Protein AF-0000000070364493 (afdb_homodimer)

Radius of gyration: 29.9 Å; Cα contacts (8 Å, |Δi|>4): 1444; chains: 2; bounding box: 72×85×69 Å

Nearest PDB structures (foldseek):
  4e3w-assembly1_B  TM=8.428E-01  e=1.435E-16  Francisella tularensis subsp. holarctica LVS
  3it0-assembly1_A  TM=8.341E-01  e=1.157E-16  Francisella tularensis subsp. holarctica LVS
  3it3-assembly1_B  TM=8.035E-01  e=4.174E-17  Francisella tularensis subsp. holarctica LVS
  3it3-assembly1_A  TM=8.032E-01  e=6.077E-17  Francisella tularensis subsp. holarctica LVS
  7doq-assembly2_D  TM=7.415E-01  e=2.089E-16  Legionella pneumophila

Organism: Tetrahymena thermophila (strain SB210) (NCBI:txid312017)

Sequence (800 aa):
MEDSKINQDLELIQLIEVARHGSRSPYYDIWDYRYNWTLPLQALTPIGQRQHYIIGQEIYKRYQSTIFNNGKFDQKQISVLCTSTDRAQQSALCQLYGIYYQKGEKVHQNWQFNPQTDLPPLKLSEGKKLIDDLQDKNLPNSYVPINVREPDNPYLLESCSYSEGIQKLKQINYTTDVYKQFDEQMSEFKKEFVQKFNLQINPSEVGLKMIADHWDSVVCDIYEQIPLPETFDQLFIKKLQFVYDFTQLYIDYQSSSGQLLKMQTTTFFNDVIDIIRNHSEIKFRFYSGSDNNLNGLLIAAGHINYTTDFQEWLNPTKYASYNNVYFSSTIFFEVYQSKSTNKKYIKMLYNDQPVKIIGCSSLICDFEDEFVPSITKQAILPDEIFQKALQKGILDDNQNMEDSKINQDLELIQLIEVARHGSRSPYYDIWDYRYNWTLPLQALTPIGQRQHYIIGQEIYKRYQSTIFNNGKFDQKQISVLCTSTDRAQQSALCQLYGIYYQKGEKVHQNWQFNPQTDLPPLKLSEGKKLIDDLQDKNLPNSYVPINVREPDNPYLLESCSYSEGIQKLKQINYTTDVYKQFDEQMSEFKKEFVQKFNLQINPSEVGLKMIADHWDSVVCDIYEQIPLPETFDQLFIKKLQFVYDFTQLYIDYQSSSGQLLKMQTTTFFNDVIDIIRNHSEIKFRFYSGSDNNLNGLLIAAGHINYTTDFQEWLNPTKYASYNNVYFSSTIFFEVYQSKSTNKKYIKMLYNDQPVKIIGCSSLICDFEDEFVPSITKQAILPDEIFQKALQKGILDDNQN

Solvent-accessible surface area (backbone atoms only — not comparable to full-atom values): 41793 Å² total; per-residue (Å²): 112,73,76,56,62,56,50,77,46,41,39,68,61,31,39,35,37,40,29,24,24,31,40,35,41,29,83,52,93,76,72,62,85,76,62,76,72,70,60,61,71,47,32,50,32,35,53,6,37,42,18,25,21,49,50,16,40,47,51,34,70,74,32,22,80,63,56,40,53,67,26,48,69,49,78,67,26,50,44,38,34,22,29,92,47,66,29,15,42,47,21,45,45,28,17,38,37,32,39,17,30,88,41,16,44,55,85,53,88,80,70,68,96,41,73,84,48,46,40,36,62,47,75,54,92,55,47,67,60,50,52,60,51,51,76,76,69,85,49,54,64,10,49,51,76,71,76,66,39,63,57,91,55,64,48,47,62,37,61,41,64,78,28,57,3,47,45,52,48,31,54,52,40,69,68,34,68,65,45,49,51,44,55,58,69,38,49,67,55,32,45,52,48,29,59,75,66,65,49,96,60,60,44,88,73,61,48,69,65,58,48,29,53,49,32,48,31,49,55,27,30,55,52,66,68,44,86,71,62,85,83,63,43,70,68,58,52,37,46,36,47,30,48,28,41,46,53,51,52,46,34,63,36,54,43,95,81,39,51,46,40,13,66,53,33,22,52,39,52,50,50,52,50,47,48,64,68,67,63,44,68,47,17,33,39,37,37,22,31,42,51,68,56,50,51,50,50,34,38,49,31,56,73,44,66,74,68,88,34,45,60,46,70,70,57,55,85,73,46,69,70,82,65,78,66,47,57,32,26,38,37,37,37,43,31,28,33,29,72,86,77,63,48,47,30,37,31,38,24,51,43,73,39,76,40,61,38,55,73,38,93,39,53,69,17,46,32,77,81,23,44,47,56,31,42,44,71,56,22,40,52,58,70,71,58,40,58,47,28,39,62,60,32,74,69,61,76,88,75,113,112,74,77,57,62,57,51,78,47,41,38,69,59,31,40,38,37,39,28,24,25,32,41,35,42,28,81,52,90,77,73,62,86,78,62,76,72,69,61,59,70,46,31,51,32,32,54,7,36,41,19,24,21,49,51,16,40,47,51,34,71,74,31,20,80,64,55,41,54,66,26,48,68,49,78,70,26,50,46,40,32,20,31,93,47,67,28,16,42,49,22,46,46,28,18,38,38,30,40,16,28,88,42,15,45,55,85,52,88,78,69,68,95,40,72,84,49,46,40,36,62,46,76,57,92,54,49,67,60,50,52,62,52,49,78,71,71,81,53,52,69,9,47,52,77,70,77,66,38,64,56,90,55,63,48,46,61,37,61,42,63,79,28,58,3,45,44,52,47,31,55,52,39,70,69,33,67,66,45,49,51,45,56,58,70,39,48,67,55,32,46,50,48,30,59,74,66,64,49,97,63,59,45,88,71,61,49,69,64,58,47,28,54,48,32,48,32,49,54,28,29,56,54,67,66,44,86,70,64,86,83,65,42,69,68,58,53,37,47,34,48,31,49,29,41,47,53,51,51,46,33,62,34,54,44,97,81,40,51,47,41,13,65,53,30,23,50,38,52,51,50,52,53,43,38,71,73,71,36,71,60,40,15,32,39,37,38,21,31,44,51,68,57,51,51,50,52,34,39,50,29,56,74,42,66,74,69,86,36,46,62,45,69,70,58,56,87,73,46,69,71,85,66,77,65,46,57,32,26,40,37,38,38,41,29,28,32,30,73,86,77,64,47,47,30,37,30,40,25,51,42,74,40,76,40,60,39,54,72,36,92,39,54,69,17,44,33,76,82,22,43,48,57,32,42,43,71,58,21,40,52,59,69,71,57,39,55,47,29,40,62,60,30,75,69,62,77,88,73,112

Secondary structure (DSSP, 8-state):
-HHHHHHHHEEEEEEEEEEE---B--S---S-TT----SPTTPBPHHHHHHHHHHHHHHHHHHTTTTSGGG---TTTEEEEE-SSHHHHHHHHHHHHHHHTTTS--S-TT----HHHHS-SSPPTTHHHHHHHHHHTSS-SS-----EE--SSTTTTS-GGGSHHHHHHHHHHTTSHHHHHHHHHTHHHHHHHHHHTT-SS-GGG--HHHHHHHHHHHHHHHHTTPPPPTT--HHHHHHHHHHHHHHHHHHHH--TTSHHHHHHHHHHHHHHHHHHHTT-S-SEEEEEE-HHHHHHHHHHHTS---STTHHHHHS-SS--------TT-EEEEEEEEETTT--EEEEEEETTEEE--TT-SSSEEEIIIIIHHHHHHHH---HHHHHHHHHHS---GGG-/-HHHHHHHHEEEEEEEEEEE---B--S---S-TT----SPTTPBPHHHHHHHHHHHHHHHHHHTTTTSGGG---TTTEEEEE-SSHHHHHHHHHHHHHHHTTTS--S-TT----HHHHS-SSPPTTHHHHHHHHHHTSS-SS-----EE--SSTTTTS-GGGSHHHHHHHHHHTTSHHHHHHHHHTHHHHHHHHHHTT-SS-GGG--HHHHHHHHHHHHHHHHTTPPPPTT--HHHHHHHHHHHHHHHHHHHH--TTSHHHHHHHHHHHHHHHHHHHH-TT-SEEEEEE-HHHHHHHHHHHTS--SSTTHHHHHS-SS---S----TT-EEEEEEEEETTT--EEEEEEETTEEE--TT-SSSEEEIIIIIHHHHHHHH---HHHHHHHHHHSS--GGG-

Foldseek 3Di:
DVVVVCPPQKAFAAKEKEWEFFFFAAQDPPFPPPDDDPDDHRAQDPRRLVLLLVVLQVVCVVCVVHQCVQAEDDPQAEAAEEAPDPRLLSSRQSSLCSNHQVGHDQPDPPDDDDCVPPPDPDDDPPVVVVVVVVVPDDDRSHDRDSPYYHDPPNLQFPQLCPFPQQVVQLVVLCVDPLNVLLQVLCLVVLVVVCVQSVPPDDSVPDDLVNLLSVLSNVLSCVSVVPDDDPSCDPLNNLLSLLSNQCSCCRSQQDDPQSVSLQLNCANNVVVVLCCLVVVRSHRYYYYRHHLSNVSSVCVLQVNQDPPVCSVCSSVPPRSDRSRPSDGGWMKMWGWIAGPVPRWIWIAIATSNHTGRGPQAPDRTRGVPPTVCVSSCSRHHDDPVVSVVSSHNNDDPPVPD/DVVVVCPPQKAFQAKEKEWEQFFFAAQDPPFPPPDDDPDDHRAQDPRRLVLLLVVLQVVCVVCVVHQCVQAEDDPLAEAAEEAPDPRLLSSRQSSLCSNHQAGHDQPDPDDDDDCVPPPDPDDDPPVVVVVVVVVPDDGRSHDRDSPYYHDPPNLQFPQLCPFPQQVVQLVVLCVDPLNVLLQVLCLVVLVVVCVQSVPPDDSVPDDLVNLLSVLSNVLSCVSVVPDDDPSCDPLNNLLSLLSNQCSCCRSQQDDPQSVSLQLNCANNVVVVLCCLVPVSSHRYYYYRHHQSNVSSVCVLQVNQDPPVCSVCSSVPPRSDRSRPSDGGWMKMWGWIAGPVPRWIWIAIATSNHTGRGPQAPDRTRGVPPTVCVSSCSRHHDDPVVSVVSSHNNDDPPVPD

Structure (mmCIF, N/CA/C/O backbone):
data_AF-0000000070364493-model_v1
#
loop_
_entity.id
_entity.type
_entity.pdbx_description
1 polymer 'Histidine phosphatase family (Branch 2) protein'
#
loop_
_atom_site.group_PDB
_atom_site.id
_atom_site.type_symbol
_atom_site.label_atom_id
_atom_site.label_alt_id
_atom_site.label_comp_id
_atom_site.label_asym_id
_atom_site.label_entity_id
_atom_site.label_seq_id
_atom_site.pdbx_PDB_ins_code
_atom_site.Cartn_x
_atom_site.Cartn_y
_atom_site.Cartn_z
_atom_site.occupancy
_atom_site.B_iso_or_equiv
_atom_site.auth_seq_id
_atom_site.auth_comp_id
_atom_site.auth_asym_id
_atom_site.auth_atom_id
_atom_site.pdbx_PDB_model_num
ATOM 1 N N . MET A 1 1 ? -28.75 -26.703 -23.125 1 28.92 1 MET A N 1
ATOM 2 C CA . MET A 1 1 ? -30.109 -26.297 -22.781 1 28.92 1 MET A CA 1
ATOM 3 C C . MET A 1 1 ? -30.266 -26.109 -21.281 1 28.92 1 MET A C 1
ATOM 5 O O . MET A 1 1 ? -30.953 -25.188 -20.828 1 28.92 1 MET A O 1
ATOM 9 N N . GLU A 1 2 ? -29.859 -27.219 -20.484 1 32.69 2 GLU A N 1
ATOM 10 C CA . GLU A 1 2 ? -29.891 -27.188 -19.031 1 32.69 2 GLU A CA 1
ATOM 11 C C . GLU A 1 2 ? -29.031 -26.047 -18.484 1 32.69 2 GLU A C 1
ATOM 13 O O . GLU A 1 2 ? -29.297 -25.516 -17.406 1 32.69 2 GLU A O 1
ATOM 18 N N . ASP A 1 3 ? -27.938 -25.812 -19.109 1 39.47 3 ASP A N 1
ATOM 19 C CA . ASP A 1 3 ? -27 -24.734 -18.812 1 39.47 3 ASP A CA 1
ATOM 20 C C . ASP A 1 3 ? -27.672 -23.359 -18.969 1 39.47 3 ASP A C 1
ATOM 22 O O . ASP A 1 3 ? -27.172 -22.359 -18.453 1 39.47 3 ASP A O 1
ATOM 26 N N . SER A 1 4 ? -28.641 -23.359 -19.828 1 41.69 4 SER A N 1
ATOM 27 C CA . SER A 1 4 ? -29.312 -22.094 -20.141 1 41.69 4 SER A CA 1
ATOM 28 C C . SER A 1 4 ? -30.234 -21.656 -19 1 41.69 4 SER A C 1
ATOM 30 O O . SER A 1 4 ? -30.609 -20.484 -18.922 1 41.69 4 SER A O 1
ATOM 32 N N . LYS A 1 5 ? -31.109 -22.516 -18.531 1 41.19 5 LYS A N 1
ATOM 33 C CA . LYS A 1 5 ? -32.125 -22.297 -17.516 1 41.19 5 LYS A CA 1
ATOM 34 C C . LYS A 1 5 ? -31.516 -21.984 -16.156 1 41.19 5 LYS A C 1
ATOM 36 O O . LYS A 1 5 ? -32.219 -21.688 -15.195 1 41.19 5 LYS A O 1
ATOM 41 N N . ILE A 1 6 ? -30.469 -22.641 -15.688 1 48.47 6 ILE A N 1
ATOM 42 C CA . ILE A 1 6 ? -29.625 -22.344 -14.539 1 48.47 6 ILE A CA 1
ATOM 43 C C . ILE A 1 6 ? -29.375 -20.828 -14.469 1 48.47 6 ILE A C 1
ATOM 45 O O . ILE A 1 6 ? -29.297 -20.266 -13.383 1 48.47 6 ILE A O 1
ATOM 49 N N . ASN A 1 7 ? -29.422 -20.25 -15.766 1 61.28 7 ASN A N 1
ATOM 50 C CA . ASN A 1 7 ? -28.953 -18.891 -15.984 1 61.28 7 ASN A CA 1
ATOM 51 C C . ASN A 1 7 ? -29.922 -17.859 -15.398 1 61.28 7 ASN A C 1
ATOM 53 O O . ASN A 1 7 ? -29.516 -16.938 -14.703 1 61.28 7 ASN A O 1
ATOM 57 N N . GLN A 1 8 ? -31.266 -18.172 -15.523 1 76.94 8 GLN A N 1
ATOM 58 C CA . GLN A 1 8 ? -32.125 -17.062 -15.148 1 76.94 8 GLN A CA 1
ATOM 59 C C . GLN A 1 8 ? -32.375 -17.047 -13.641 1 76.94 8 GLN A C 1
ATOM 61 O O . GLN A 1 8 ? -32.625 -15.992 -13.055 1 76.94 8 GLN A O 1
ATOM 66 N N . ASP A 1 9 ? -32.281 -18.156 -12.953 1 91.5 9 ASP A N 1
ATOM 67 C CA . ASP A 1 9 ? -32.562 -18.266 -11.531 1 91.5 9 ASP A CA 1
ATOM 68 C C . ASP A 1 9 ? -31.344 -17.922 -10.68 1 91.5 9 ASP A C 1
ATOM 70 O O . ASP A 1 9 ? -31.484 -17.578 -9.508 1 91.5 9 ASP A O 1
ATOM 74 N N . LEU A 1 10 ? -30.234 -18.016 -11.195 1 94.81 10 LEU A N 1
ATOM 75 C CA . LEU A 1 10 ? -29.016 -17.828 -10.422 1 94.81 10 LEU A CA 1
ATOM 76 C C . LEU A 1 10 ? -28.5 -16.391 -10.555 1 94.81 10 LEU A C 1
ATOM 78 O O . LEU A 1 10 ? -28.438 -15.859 -11.664 1 94.81 10 LEU A O 1
ATOM 82 N N . GLU A 1 11 ? -28.25 -15.891 -9.398 1 94.75 11 GLU A N 1
ATOM 83 C CA . GLU A 1 11 ? -27.656 -14.555 -9.352 1 94.75 11 GLU A CA 1
ATOM 84 C C . GLU A 1 11 ? -26.234 -14.594 -8.781 1 94.75 11 GLU A C 1
ATOM 86 O O . GLU A 1 11 ? -26 -15.227 -7.754 1 94.75 11 GLU A O 1
ATOM 91 N N . LEU A 1 12 ? -25.359 -13.977 -9.492 1 96.31 12 LEU A N 1
ATOM 92 C CA . LEU A 1 12 ? -23.984 -13.859 -8.977 1 96.31 12 LEU A CA 1
ATOM 93 C C . LEU A 1 12 ? -23.938 -12.914 -7.777 1 96.31 12 LEU A C 1
ATOM 95 O O . LEU A 1 12 ? -24.297 -11.742 -7.891 1 96.31 12 LEU A O 1
ATOM 99 N N . ILE A 1 13 ? -23.453 -13.398 -6.613 1 95.38 13 ILE A N 1
ATOM 100 C CA . ILE A 1 13 ? -23.562 -12.57 -5.418 1 95.38 13 ILE A CA 1
ATOM 101 C C . ILE A 1 13 ? -22.156 -12.266 -4.887 1 95.38 13 ILE A C 1
ATOM 103 O O . ILE A 1 13 ? -21.984 -11.352 -4.078 1 95.38 13 ILE A O 1
ATOM 107 N N . GLN A 1 14 ? -21.156 -13.055 -5.289 1 96.69 14 GLN A N 1
ATOM 108 C CA . GLN A 1 14 ? -19.797 -12.883 -4.77 1 96.69 14 GLN A CA 1
ATOM 109 C C . GLN A 1 14 ? -18.766 -13.383 -5.762 1 96.69 14 GLN A C 1
ATOM 111 O O . GLN A 1 14 ? -19 -14.359 -6.477 1 96.69 14 GLN A O 1
ATOM 116 N N . LEU A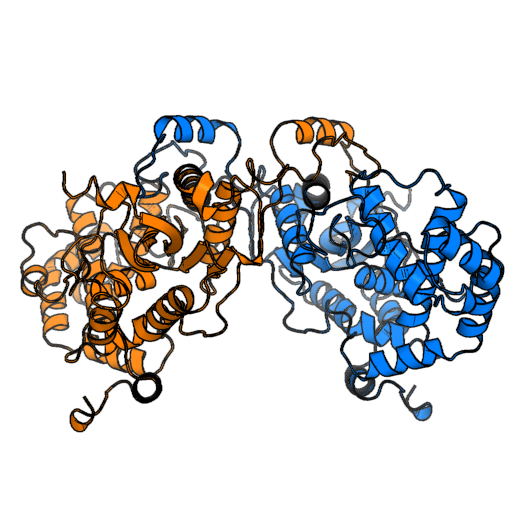 1 15 ? -17.719 -12.695 -5.832 1 97.25 15 LEU A N 1
ATOM 117 C CA . LEU A 1 15 ? -16.547 -13.094 -6.613 1 97.25 15 LEU A CA 1
ATOM 118 C C . LEU A 1 15 ? -15.305 -13.188 -5.73 1 97.25 15 LEU A C 1
ATOM 120 O O . LEU A 1 15 ? -14.93 -12.219 -5.078 1 97.25 15 LEU A O 1
ATOM 124 N N . ILE A 1 16 ? -14.727 -14.359 -5.676 1 97.44 16 ILE A N 1
ATOM 125 C CA . ILE A 1 16 ? -13.484 -14.586 -4.953 1 97.44 16 ILE A CA 1
ATOM 126 C C . ILE A 1 16 ? -12.359 -14.875 -5.945 1 97.44 16 ILE A C 1
ATOM 128 O O . ILE A 1 16 ? -12.469 -15.781 -6.773 1 97.44 16 ILE A O 1
ATOM 132 N N . GLU A 1 17 ? -11.328 -14.086 -5.895 1 97.88 17 GLU A N 1
ATOM 133 C CA . GLU A 1 17 ? -10.203 -14.219 -6.812 1 97.88 17 GLU A CA 1
ATOM 134 C C . GLU A 1 17 ? -8.914 -14.547 -6.062 1 97.88 17 GLU A C 1
ATOM 136 O O . GLU A 1 17 ? -8.641 -13.977 -5.004 1 97.88 17 GLU A O 1
ATOM 141 N N . VAL A 1 18 ? -8.18 -15.477 -6.562 1 97.12 18 VAL A N 1
ATOM 142 C CA . VAL A 1 18 ? -6.785 -15.711 -6.191 1 97.12 18 VAL A CA 1
ATOM 143 C C . VAL A 1 18 ? -5.891 -15.531 -7.418 1 97.12 18 VAL A C 1
ATOM 145 O O . VAL A 1 18 ? -6.129 -16.141 -8.461 1 97.12 18 VAL A O 1
ATOM 148 N N . ALA A 1 19 ? -4.938 -14.695 -7.266 1 97.5 19 ALA A N 1
ATOM 149 C CA . ALA A 1 19 ? -4.062 -14.469 -8.414 1 97.5 19 ALA A CA 1
ATOM 150 C C . ALA A 1 19 ? -2.594 -14.562 -8.008 1 97.5 19 ALA A C 1
ATOM 152 O O . ALA A 1 19 ? -2.223 -14.164 -6.902 1 97.5 19 ALA A O 1
ATOM 153 N N . ARG A 1 20 ? -1.836 -15.133 -8.898 1 96.5 20 ARG A N 1
ATOM 154 C CA . ARG A 1 20 ? -0.389 -14.969 -8.797 1 96.5 20 ARG A CA 1
ATOM 155 C C . ARG A 1 20 ? 0.032 -13.555 -9.195 1 96.5 20 ARG A C 1
ATOM 157 O O . ARG A 1 20 ? -0.539 -12.969 -10.117 1 96.5 20 ARG A O 1
ATOM 164 N N . HIS A 1 21 ? 0.982 -13.016 -8.562 1 96.5 21 HIS A N 1
ATOM 165 C CA . HIS A 1 21 ? 1.517 -11.711 -8.93 1 96.5 21 HIS A CA 1
ATOM 166 C C . HIS A 1 21 ? 1.927 -11.68 -10.398 1 96.5 21 HIS A C 1
ATOM 168 O O . HIS A 1 21 ? 2.029 -12.727 -11.047 1 96.5 21 HIS A O 1
ATOM 174 N N . GLY A 1 22 ? 2.145 -10.461 -10.953 1 95.12 22 GLY A N 1
ATOM 175 C CA . GLY A 1 22 ? 2.566 -10.281 -12.336 1 95.12 22 GLY A CA 1
ATOM 176 C C . GLY A 1 22 ? 4.043 -10.562 -12.547 1 95.12 22 GLY A C 1
ATOM 177 O O . GLY A 1 22 ? 4.734 -11 -11.633 1 95.12 22 GLY A O 1
ATOM 178 N N . SER A 1 23 ? 4.402 -10.305 -13.773 1 92.44 23 SER A N 1
ATOM 179 C CA . SER A 1 23 ? 5.805 -10.5 -14.141 1 92.44 23 SER A CA 1
ATOM 180 C C . SER A 1 23 ? 6.727 -9.703 -13.227 1 92.44 23 SER A C 1
ATOM 182 O O . SER A 1 23 ? 6.387 -8.594 -12.797 1 92.44 23 SER A O 1
ATOM 184 N N . ARG A 1 24 ? 7.891 -10.281 -12.961 1 92.31 24 ARG A N 1
ATOM 185 C CA . ARG A 1 24 ? 8.836 -9.695 -12.016 1 92.31 24 ARG A CA 1
ATOM 186 C C . ARG A 1 24 ? 10.273 -9.953 -12.445 1 92.31 24 ARG A C 1
ATOM 188 O O . ARG A 1 24 ? 10.523 -10.758 -13.352 1 92.31 24 ARG A O 1
ATOM 195 N N . SER A 1 25 ? 11.164 -9.211 -11.836 1 89.12 25 SER A N 1
ATOM 196 C CA . SER A 1 25 ? 12.578 -9.531 -11.977 1 89.12 25 SER A CA 1
ATOM 197 C C . SER A 1 25 ? 12.922 -10.828 -11.258 1 89.12 25 SER A C 1
ATOM 199 O O . SER A 1 25 ? 12.164 -11.297 -10.406 1 89.12 25 SER A O 1
ATOM 201 N N . PRO A 1 26 ? 14.031 -11.484 -11.633 1 91.06 26 PRO A N 1
ATOM 202 C CA . PRO A 1 26 ? 14.336 -12.82 -11.125 1 91.06 26 PRO A CA 1
ATOM 203 C C . PRO A 1 26 ? 14.617 -12.836 -9.625 1 91.06 26 PRO A C 1
ATOM 205 O O . PRO A 1 26 ? 14.953 -11.797 -9.047 1 91.06 26 PRO A O 1
ATOM 208 N N . TYR A 1 27 ? 14.422 -14.031 -9.023 1 89.31 27 TYR A N 1
ATOM 209 C CA . TYR A 1 27 ? 14.797 -14.227 -7.625 1 89.31 27 TYR A CA 1
ATOM 210 C C . TYR A 1 27 ? 16.297 -14.109 -7.441 1 89.31 27 TYR A C 1
ATOM 212 O O . TYR A 1 27 ? 16.766 -13.555 -6.449 1 89.31 27 TYR A O 1
ATOM 220 N N . TYR A 1 28 ? 16.953 -14.773 -8.414 1 81.44 28 TYR A N 1
ATOM 221 C CA . TYR A 1 28 ? 18.406 -14.812 -8.383 1 81.44 28 TYR A CA 1
ATOM 222 C C . TYR A 1 28 ? 19 -14.328 -9.711 1 81.44 28 TYR A C 1
ATOM 224 O O . TYR A 1 28 ? 18.453 -14.625 -10.773 1 81.44 28 TYR A O 1
ATOM 232 N N . ASP A 1 29 ? 19.984 -13.508 -9.539 1 75.94 29 ASP A N 1
ATOM 233 C CA . ASP A 1 29 ? 20.719 -13.078 -10.734 1 75.94 29 ASP A CA 1
ATOM 234 C C . ASP A 1 29 ? 21.844 -14.039 -11.062 1 75.94 29 ASP A C 1
ATOM 236 O O . ASP A 1 29 ? 23.016 -13.727 -10.836 1 75.94 29 ASP A O 1
ATOM 240 N N . ILE A 1 30 ? 21.641 -15.234 -11.484 1 71.44 30 ILE A N 1
ATOM 241 C CA . ILE A 1 30 ? 22.625 -16.312 -11.422 1 71.44 30 ILE A CA 1
ATOM 242 C C . ILE A 1 30 ? 23.203 -16.547 -12.805 1 71.44 30 ILE A C 1
ATOM 244 O O . ILE A 1 30 ? 24.234 -17.219 -12.945 1 71.44 30 ILE A O 1
ATOM 248 N N . TRP A 1 31 ? 22.594 -16.328 -13.82 1 62.91 31 TRP A N 1
ATOM 249 C CA . TRP A 1 31 ? 23.297 -16.812 -15 1 62.91 31 TRP A CA 1
ATOM 250 C C . TRP A 1 31 ? 23.625 -15.664 -15.945 1 62.91 31 TRP A C 1
ATOM 252 O O . TRP A 1 31 ? 24.656 -15.688 -16.625 1 62.91 31 TRP A O 1
ATOM 262 N N . ASP A 1 32 ? 22.484 -14.727 -16.156 1 58.84 32 ASP A N 1
ATOM 263 C CA . ASP A 1 32 ? 22.703 -13.836 -17.297 1 58.84 32 ASP A CA 1
ATOM 264 C C . ASP A 1 32 ? 23.328 -12.516 -16.859 1 58.84 32 ASP A C 1
ATOM 266 O O . ASP A 1 32 ? 22.656 -11.656 -16.297 1 58.84 32 ASP A O 1
ATOM 270 N N . TYR A 1 33 ? 24.719 -12.625 -16.766 1 55.5 33 TYR A N 1
ATOM 271 C CA . TYR A 1 33 ? 25.469 -11.391 -16.594 1 55.5 33 TYR A CA 1
ATOM 272 C C . TYR A 1 33 ? 25.031 -10.344 -17.625 1 55.5 33 TYR A C 1
ATOM 274 O O . TYR A 1 33 ? 25.469 -9.195 -17.578 1 55.5 33 TYR A O 1
ATOM 282 N N . ARG A 1 34 ? 24.109 -10.828 -18.547 1 55.5 34 ARG A N 1
ATOM 283 C CA . ARG A 1 34 ? 23.953 -9.969 -19.719 1 55.5 34 ARG A CA 1
ATOM 284 C C . ARG A 1 34 ? 22.906 -8.883 -19.453 1 55.5 34 ARG A C 1
ATOM 286 O O . ARG A 1 34 ? 22.984 -7.797 -20.031 1 55.5 34 ARG A O 1
ATOM 293 N N . TYR A 1 35 ? 21.938 -9.297 -18.578 1 67.19 35 TYR A N 1
ATOM 294 C CA . TYR A 1 35 ? 21.016 -8.188 -18.375 1 67.19 35 TYR A CA 1
ATOM 295 C C . TYR A 1 35 ? 21.203 -7.566 -17 1 67.19 35 TYR A C 1
ATOM 297 O O . TYR A 1 35 ? 21.297 -8.273 -15.992 1 67.19 35 TYR A O 1
ATOM 305 N N . ASN A 1 36 ? 21.672 -6.449 -17.031 1 70.38 36 ASN A N 1
ATOM 306 C CA . ASN A 1 36 ? 21.828 -5.707 -15.789 1 70.38 36 ASN A CA 1
ATOM 307 C C . ASN A 1 36 ? 20.5 -5.125 -15.32 1 70.38 36 ASN A C 1
ATOM 309 O O . ASN A 1 36 ? 20.094 -4.047 -15.758 1 70.38 36 ASN A O 1
ATOM 313 N N . TRP A 1 37 ? 19.828 -5.977 -14.445 1 74.12 37 TRP A N 1
ATOM 314 C CA . TRP A 1 37 ? 18.562 -5.508 -13.906 1 74.12 37 TRP A CA 1
ATOM 315 C C . TRP A 1 37 ? 18.75 -4.215 -13.117 1 74.12 37 TRP A C 1
ATOM 317 O O . TRP A 1 37 ? 19.594 -4.141 -12.227 1 74.12 37 TRP A O 1
ATOM 327 N N . THR A 1 38 ? 18.031 -3.23 -13.57 1 70.81 38 THR A N 1
ATOM 328 C CA . THR A 1 38 ? 18.047 -1.968 -12.836 1 70.81 38 THR A CA 1
ATOM 329 C C . THR A 1 38 ? 17.078 -2.012 -11.664 1 70.81 38 THR A C 1
ATOM 331 O O . THR A 1 38 ? 17.219 -1.253 -10.703 1 70.81 38 THR A O 1
ATOM 334 N N . LEU A 1 39 ? 16.141 -2.947 -11.703 1 78 39 LEU A N 1
ATOM 335 C CA . LEU A 1 39 ? 15.18 -3.15 -10.617 1 78 39 LEU A CA 1
ATOM 336 C C . LEU A 1 39 ? 15.766 -4.062 -9.547 1 78 39 LEU A C 1
ATOM 338 O O . LEU A 1 39 ? 16.609 -4.914 -9.836 1 78 39 LEU A O 1
ATOM 342 N N . PRO A 1 40 ? 15.258 -3.797 -8.375 1 79.62 40 PRO A N 1
ATOM 343 C CA . PRO A 1 40 ? 15.609 -4.809 -7.375 1 79.62 40 PRO A CA 1
ATOM 344 C C . PRO A 1 40 ? 15.148 -6.211 -7.77 1 79.62 40 PRO A C 1
ATOM 346 O O . PRO A 1 40 ? 14.164 -6.359 -8.5 1 79.62 40 PRO A O 1
ATOM 349 N N . LEU A 1 41 ? 15.844 -7.164 -7.258 1 86.12 41 LEU A N 1
ATOM 350 C CA . LEU A 1 41 ? 15.438 -8.539 -7.512 1 86.12 41 LEU A CA 1
ATOM 351 C C . LEU A 1 41 ? 14.055 -8.812 -6.918 1 86.12 41 LEU A C 1
ATOM 353 O O . LEU A 1 41 ? 13.727 -8.305 -5.844 1 86.12 41 LEU A O 1
ATOM 357 N N . GLN A 1 42 ? 13.219 -9.594 -7.684 1 91.06 42 GLN A N 1
ATOM 358 C CA . GLN A 1 42 ? 11.891 -10.07 -7.305 1 91.06 42 GLN A CA 1
ATOM 359 C C . GLN A 1 42 ? 10.859 -8.945 -7.383 1 91.06 42 GLN A C 1
ATOM 361 O O . GLN A 1 42 ? 9.742 -9.094 -6.887 1 91.06 42 GLN A O 1
ATOM 366 N N . ALA A 1 43 ? 11.227 -7.824 -7.965 1 89.69 43 ALA A N 1
ATOM 367 C CA . ALA A 1 43 ? 10.328 -6.68 -8.055 1 89.69 43 ALA A CA 1
ATOM 368 C C . ALA A 1 43 ? 9.352 -6.836 -9.219 1 89.69 43 ALA A C 1
ATOM 370 O O . ALA A 1 43 ? 9.727 -7.305 -10.289 1 89.69 43 ALA A O 1
ATOM 371 N N . LEU A 1 44 ? 8.109 -6.43 -8.914 1 90.69 44 LEU A N 1
ATOM 372 C CA . LEU A 1 44 ? 7.137 -6.387 -10 1 90.69 44 LEU A CA 1
ATOM 373 C C . LEU A 1 44 ? 7.59 -5.43 -11.094 1 90.69 44 LEU A C 1
ATOM 375 O O . LEU A 1 44 ? 7.961 -4.289 -10.82 1 90.69 44 LEU A O 1
ATOM 379 N N . THR A 1 45 ? 7.613 -5.871 -12.312 1 86.44 45 THR A N 1
ATOM 380 C CA . THR A 1 45 ? 8.039 -5.055 -13.445 1 86.44 45 THR A CA 1
ATOM 381 C C . THR A 1 45 ? 6.859 -4.281 -14.023 1 86.44 45 THR A C 1
ATOM 383 O O . THR A 1 45 ? 5.703 -4.566 -13.703 1 86.44 45 THR A O 1
ATOM 386 N N . PRO A 1 46 ? 7.121 -3.336 -14.938 1 81 46 PRO A N 1
ATOM 387 C CA . PRO A 1 46 ? 6.02 -2.648 -15.617 1 81 46 PRO A CA 1
ATOM 388 C C . PRO A 1 46 ? 5.102 -3.605 -16.375 1 81 46 PRO A C 1
ATOM 390 O O . PRO A 1 46 ? 3.891 -3.383 -16.438 1 81 46 PRO A O 1
ATOM 393 N N . ILE A 1 47 ? 5.684 -4.656 -16.891 1 84.62 47 ILE A N 1
ATOM 394 C CA . ILE A 1 47 ? 4.863 -5.66 -17.562 1 84.62 47 ILE A CA 1
ATOM 395 C C . ILE A 1 47 ? 3.92 -6.312 -16.547 1 84.62 47 ILE A C 1
ATOM 397 O O . ILE A 1 47 ? 2.729 -6.473 -16.828 1 84.62 47 ILE A O 1
ATOM 401 N N . GLY A 1 48 ? 4.484 -6.664 -15.398 1 89.88 48 GLY A N 1
ATOM 402 C CA . GLY A 1 48 ? 3.654 -7.234 -14.352 1 89.88 48 GLY A CA 1
ATOM 403 C C . GLY A 1 48 ? 2.557 -6.301 -13.883 1 89.88 48 GLY A C 1
ATOM 404 O O . GLY A 1 48 ? 1.432 -6.734 -13.625 1 89.88 48 GLY A O 1
ATOM 405 N N . GLN A 1 49 ? 2.871 -5.047 -13.766 1 86.62 49 GLN A N 1
ATOM 406 C CA . GLN A 1 49 ? 1.884 -4.039 -13.391 1 86.62 49 GLN A CA 1
ATOM 407 C C . GLN A 1 49 ? 0.76 -3.961 -14.422 1 86.62 49 GLN A C 1
ATOM 409 O O . GLN A 1 49 ? -0.419 -3.969 -14.062 1 86.62 49 GLN A O 1
ATOM 414 N N . ARG A 1 50 ? 1.109 -3.969 -15.633 1 83 50 ARG A N 1
ATOM 415 C CA . ARG A 1 50 ? 0.129 -3.879 -16.719 1 83 50 ARG A CA 1
ATOM 416 C C . ARG A 1 50 ? -0.767 -5.113 -16.75 1 83 50 ARG A C 1
ATOM 418 O O . ARG A 1 50 ? -1.971 -5.008 -16.984 1 83 50 ARG A O 1
ATOM 425 N N . GLN A 1 51 ? -0.141 -6.246 -16.547 1 89.5 51 GLN A N 1
ATOM 426 C CA . GLN A 1 51 ? -0.911 -7.488 -16.516 1 89.5 51 GLN A CA 1
ATOM 427 C C . GLN A 1 51 ? -2.059 -7.406 -15.516 1 89.5 51 GLN A C 1
ATOM 429 O O . GLN A 1 51 ? -3.205 -7.715 -15.852 1 89.5 51 GLN A O 1
ATOM 434 N N . HIS A 1 52 ? -1.787 -6.918 -14.359 1 91.69 52 HIS A N 1
ATOM 435 C CA . HIS A 1 52 ? -2.809 -6.875 -13.32 1 91.69 52 HIS A CA 1
ATOM 436 C C . HIS A 1 52 ? -3.775 -5.715 -13.539 1 91.69 52 HIS A C 1
ATOM 438 O O . HIS A 1 52 ? -4.961 -5.82 -13.219 1 91.69 52 HIS A O 1
ATOM 444 N N . TYR A 1 53 ? -3.293 -4.625 -14.07 1 84.5 53 TYR A N 1
ATOM 445 C CA . TYR A 1 53 ? -4.203 -3.562 -14.477 1 84.5 53 TYR A CA 1
ATOM 446 C C . TYR A 1 53 ? -5.242 -4.082 -15.461 1 84.5 53 TYR A C 1
ATOM 448 O O . TYR A 1 53 ? -6.434 -3.801 -15.32 1 84.5 53 TYR A O 1
ATOM 456 N N . ILE A 1 54 ? -4.801 -4.871 -16.375 1 86.5 54 ILE A N 1
ATOM 457 C CA . ILE A 1 54 ? -5.656 -5.43 -17.422 1 86.5 54 ILE A CA 1
ATOM 458 C C . ILE A 1 54 ? -6.645 -6.414 -16.797 1 86.5 54 ILE A C 1
ATOM 460 O O . ILE A 1 54 ? -7.82 -6.445 -17.172 1 86.5 54 ILE A O 1
ATOM 464 N N . ILE A 1 55 ? -6.148 -7.227 -15.883 1 91.81 55 ILE A N 1
ATOM 465 C CA . ILE A 1 55 ? -7.062 -8.117 -15.18 1 91.81 55 ILE A CA 1
ATOM 466 C C . ILE A 1 55 ? -8.172 -7.309 -14.523 1 91.81 55 ILE A C 1
ATOM 468 O O . ILE A 1 55 ? -9.352 -7.645 -14.641 1 91.81 55 ILE A O 1
ATOM 472 N N . GLY A 1 56 ? -7.785 -6.211 -13.875 1 90.31 56 GLY A N 1
ATOM 473 C CA . GLY A 1 56 ? -8.766 -5.336 -13.25 1 90.31 56 GLY A CA 1
ATOM 474 C C . GLY A 1 56 ? -9.797 -4.809 -14.219 1 90.31 56 GLY A C 1
ATOM 475 O O . GLY A 1 56 ? -11 -4.863 -13.945 1 90.31 56 GLY A O 1
ATOM 476 N N . GLN A 1 57 ? -9.359 -4.367 -15.367 1 85.56 57 GLN A N 1
ATOM 477 C CA . GLN A 1 57 ? -10.266 -3.848 -16.391 1 85.56 57 GLN A CA 1
ATOM 478 C C . GLN A 1 57 ? -11.242 -4.922 -16.859 1 85.56 57 GLN A C 1
ATOM 480 O O . GLN A 1 57 ? -12.43 -4.66 -17.016 1 85.56 57 GLN A O 1
ATOM 485 N N . GLU A 1 58 ? -10.727 -6.074 -17.062 1 89.44 58 GLU A N 1
ATOM 486 C CA . GLU A 1 58 ? -11.539 -7.168 -17.578 1 89.44 58 GLU A CA 1
ATOM 487 C C . GLU A 1 58 ? -12.594 -7.602 -16.562 1 89.44 58 GLU A C 1
ATOM 489 O O . GLU A 1 58 ? -13.766 -7.789 -16.922 1 89.44 58 GLU A O 1
ATOM 494 N N . ILE A 1 59 ? -12.195 -7.742 -15.305 1 92.69 59 ILE A N 1
ATOM 495 C CA . ILE A 1 59 ? -13.164 -8.242 -14.336 1 92.69 59 ILE A CA 1
ATOM 496 C C . ILE A 1 59 ? -14.203 -7.16 -14.039 1 92.69 59 ILE A C 1
ATOM 498 O O . ILE A 1 59 ? -15.367 -7.465 -13.766 1 92.69 59 ILE A O 1
ATOM 502 N N . TYR A 1 60 ? -13.805 -5.914 -14.102 1 89.62 60 TYR A N 1
ATOM 503 C CA . TYR A 1 60 ? -14.797 -4.855 -13.977 1 89.62 60 TYR A CA 1
ATOM 504 C C . TYR A 1 60 ? -15.836 -4.953 -15.094 1 89.62 60 TYR A C 1
ATOM 506 O O . TYR A 1 60 ? -17.031 -4.883 -14.836 1 89.62 60 TYR A O 1
ATOM 514 N N . LYS A 1 61 ? -15.367 -5.07 -16.281 1 87.31 61 LYS A N 1
ATOM 515 C CA . LYS A 1 61 ? -16.266 -5.164 -17.422 1 87.31 61 LYS A CA 1
ATOM 516 C C . LYS A 1 61 ? -17.25 -6.328 -17.266 1 87.31 61 LYS A C 1
ATOM 518 O O . LYS A 1 61 ? -18.438 -6.188 -17.531 1 87.31 61 LYS A O 1
ATOM 523 N N . ARG A 1 62 ? -16.797 -7.395 -16.766 1 91.5 62 ARG A N 1
ATOM 524 C CA . ARG A 1 62 ? -17.594 -8.617 -16.656 1 91.5 62 ARG A CA 1
ATOM 525 C C . ARG A 1 62 ? -18.594 -8.508 -15.516 1 91.5 62 ARG A C 1
ATOM 527 O O . ARG A 1 62 ? -19.719 -9.023 -15.617 1 91.5 62 ARG A O 1
ATOM 534 N N . TYR A 1 63 ? -18.172 -7.867 -14.453 1 94.19 63 TYR A N 1
ATOM 535 C CA . TYR A 1 63 ? -18.938 -8.008 -13.219 1 94.19 63 TYR A CA 1
ATOM 536 C C . TYR A 1 63 ? -19.391 -6.648 -12.703 1 94.19 63 TYR A C 1
ATOM 538 O O . TYR A 1 63 ? -19.797 -6.52 -11.547 1 94.19 63 TYR A O 1
ATOM 546 N N . GLN A 1 64 ? -19.328 -5.578 -13.477 1 91 64 GLN A N 1
ATOM 547 C CA . GLN A 1 64 ? -19.578 -4.207 -13.039 1 91 64 GLN A CA 1
ATOM 548 C C . GLN A 1 64 ? -20.969 -4.066 -12.43 1 91 64 GLN A C 1
ATOM 550 O O . GLN A 1 64 ? -21.141 -3.416 -11.398 1 91 64 GLN A O 1
ATOM 555 N N . SER A 1 65 ? -21.969 -4.707 -13.008 1 91.75 65 SER A N 1
ATOM 556 C CA . SER A 1 65 ? -23.344 -4.523 -12.57 1 91.75 65 SER A CA 1
ATOM 557 C C . SER A 1 65 ? -23.672 -5.406 -11.375 1 91.75 65 SER A C 1
ATOM 559 O O . SER A 1 65 ? -24.609 -5.125 -10.625 1 91.75 65 SER A O 1
ATOM 561 N N . THR A 1 66 ? -22.922 -6.41 -11.148 1 92.81 66 THR A N 1
ATOM 562 C CA . THR A 1 66 ? -23.25 -7.379 -10.109 1 92.81 66 THR A CA 1
ATOM 563 C C . THR A 1 66 ? -22.344 -7.211 -8.898 1 92.81 66 THR A C 1
ATOM 565 O O . THR A 1 66 ? -22.812 -7.152 -7.758 1 92.81 66 THR A O 1
ATOM 568 N N . ILE A 1 67 ? -21.078 -7.121 -9.133 1 94.25 67 ILE A N 1
ATOM 569 C CA . ILE A 1 67 ? -20.094 -7.191 -8.055 1 94.25 67 ILE A CA 1
ATOM 570 C C . ILE A 1 67 ? -19.594 -5.789 -7.727 1 94.25 67 ILE A C 1
ATOM 572 O O . ILE A 1 67 ? -19.5 -5.418 -6.551 1 94.25 67 ILE A O 1
ATOM 576 N N . PHE A 1 68 ? -19.328 -4.961 -8.703 1 90.69 68 PHE A N 1
ATOM 577 C CA . PHE A 1 68 ? -18.609 -3.709 -8.469 1 90.69 68 PHE A CA 1
ATOM 578 C C . PHE A 1 68 ? -19.578 -2.529 -8.469 1 90.69 68 PHE A C 1
ATOM 580 O O . PHE A 1 68 ? -19.156 -1.376 -8.57 1 90.69 68 PHE A O 1
ATOM 587 N N . ASN A 1 69 ? -20.859 -2.764 -8.383 1 88.12 69 ASN A N 1
ATOM 588 C CA . ASN A 1 69 ? -21.906 -1.75 -8.227 1 88.12 69 ASN A CA 1
ATOM 589 C C . ASN A 1 69 ? -21.719 -0.602 -9.211 1 88.12 69 ASN A C 1
ATOM 591 O O . ASN A 1 69 ? -21.719 0.567 -8.82 1 88.12 69 ASN A O 1
ATOM 595 N N . ASN A 1 70 ? -21.391 -1 -10.422 1 85 70 ASN A N 1
ATOM 596 C CA . ASN A 1 70 ? -21.219 -0.046 -11.516 1 85 70 ASN A CA 1
ATOM 597 C C . ASN A 1 70 ? -20.219 1.045 -11.141 1 85 70 ASN A C 1
ATOM 599 O O . ASN A 1 70 ? -20.438 2.221 -11.438 1 85 70 ASN A O 1
ATOM 603 N N . GLY A 1 71 ? -19.188 0.647 -10.32 1 78.31 71 GLY A N 1
ATOM 604 C CA . GLY A 1 71 ? -18.062 1.529 -10.055 1 78.31 71 GLY A CA 1
ATOM 605 C C . GLY A 1 71 ? -18.172 2.238 -8.719 1 78.31 71 GLY A C 1
ATOM 606 O O . GLY A 1 71 ? -17.219 2.895 -8.281 1 78.31 71 GLY A O 1
ATOM 607 N N . LYS A 1 72 ? -19.266 2.115 -8.047 1 77.88 72 LYS A N 1
ATOM 608 C CA . LYS A 1 72 ? -19.406 2.697 -6.715 1 77.88 72 LYS A CA 1
ATOM 609 C C . LYS A 1 72 ? -18.672 1.868 -5.668 1 77.88 72 LYS A C 1
ATOM 611 O O . LYS A 1 72 ? -19.062 0.731 -5.387 1 77.88 72 LYS A O 1
ATOM 616 N N . PHE A 1 73 ? -17.703 2.436 -5.125 1 79.25 73 PHE A N 1
ATOM 617 C CA . PHE A 1 73 ? -16.875 1.704 -4.176 1 79.25 73 PHE A CA 1
ATOM 618 C C . PHE A 1 73 ? -17.547 1.639 -2.811 1 79.25 73 PHE A C 1
ATOM 620 O O . PHE A 1 73 ? -18.062 2.646 -2.314 1 79.25 73 PHE A O 1
ATOM 627 N N . ASP A 1 74 ? -17.641 0.498 -2.297 1 79.31 74 ASP A N 1
ATOM 628 C CA . ASP A 1 74 ? -18.062 0.238 -0.926 1 79.31 74 ASP A CA 1
ATOM 629 C C . ASP A 1 74 ? -17.016 -0.574 -0.168 1 79.31 74 ASP A C 1
ATOM 631 O O . ASP A 1 74 ? -16.797 -1.745 -0.478 1 79.31 74 ASP A O 1
ATOM 635 N N . GLN A 1 75 ? -16.438 0.017 0.826 1 78.19 75 GLN A N 1
ATOM 636 C CA . GLN A 1 75 ? -15.336 -0.582 1.56 1 78.19 75 GLN A CA 1
ATOM 637 C C . GLN A 1 75 ? -15.766 -1.87 2.254 1 78.19 75 GLN A C 1
ATOM 639 O O . GLN A 1 75 ? -14.938 -2.74 2.531 1 78.19 75 GLN A O 1
ATOM 644 N N . LYS A 1 76 ? -16.984 -1.965 2.484 1 81.88 76 LYS A N 1
ATOM 645 C CA . LYS A 1 76 ? -17.484 -3.15 3.18 1 81.88 76 LYS A CA 1
ATOM 646 C C . LYS A 1 76 ? -17.625 -4.328 2.221 1 81.88 76 LYS A C 1
ATOM 648 O O . LYS A 1 76 ? -17.703 -5.48 2.652 1 81.88 76 LYS A O 1
ATOM 653 N N . GLN A 1 77 ? -17.656 -3.998 0.945 1 89.69 77 GLN A N 1
ATOM 654 C CA . GLN A 1 77 ? -17.984 -5.035 -0.03 1 89.69 77 GLN A CA 1
ATOM 655 C C . GLN A 1 77 ? -16.719 -5.543 -0.724 1 89.69 77 GLN A C 1
ATOM 657 O O . GLN A 1 77 ? -16.766 -6.539 -1.452 1 89.69 77 GLN A O 1
ATOM 662 N N . ILE A 1 78 ? -15.609 -4.895 -0.516 1 89.81 78 ILE A N 1
ATOM 663 C CA . ILE A 1 78 ? -14.367 -5.266 -1.187 1 89.81 78 ILE A CA 1
ATOM 664 C C . ILE A 1 78 ? -13.297 -5.574 -0.148 1 89.81 78 ILE A C 1
ATOM 666 O O . ILE A 1 78 ? -13.039 -4.77 0.75 1 89.81 78 ILE A O 1
ATOM 670 N N . SER A 1 79 ? -12.727 -6.746 -0.219 1 91.62 79 SER A N 1
ATOM 671 C CA . SER A 1 79 ? -11.633 -7.164 0.656 1 91.62 79 SER A CA 1
ATOM 672 C C . SER A 1 79 ? -10.461 -7.715 -0.147 1 91.62 79 SER A C 1
ATOM 674 O O . SER A 1 79 ? -10.617 -8.656 -0.923 1 91.62 79 SER A O 1
ATOM 676 N N . VAL A 1 80 ? -9.312 -7.078 0.033 1 93.31 80 VAL A N 1
ATOM 677 C CA . VAL A 1 80 ? -8.125 -7.492 -0.706 1 93.31 80 VAL A CA 1
ATOM 678 C C . VAL A 1 80 ? -7.023 -7.895 0.271 1 93.31 80 VAL A C 1
ATOM 680 O O . VAL A 1 80 ? -6.621 -7.098 1.123 1 93.31 80 VAL A O 1
ATOM 683 N N . LEU A 1 81 ? -6.566 -9.094 0.16 1 92.94 81 LEU A N 1
ATOM 684 C CA . LEU A 1 81 ? -5.469 -9.625 0.96 1 92.94 81 LEU A CA 1
ATOM 685 C C . LEU A 1 81 ? -4.285 -10 0.076 1 92.94 81 LEU A C 1
ATOM 687 O O . LEU A 1 81 ? -4.469 -10.438 -1.063 1 92.94 81 LEU A O 1
ATOM 691 N N . CYS A 1 82 ? -3.111 -9.789 0.576 1 92.44 82 CYS A N 1
ATOM 692 C CA . CYS A 1 82 ? -1.937 -10.156 -0.204 1 92.44 82 CYS A CA 1
ATOM 693 C C . CYS A 1 82 ? -0.868 -10.789 0.683 1 92.44 82 CYS A C 1
ATOM 695 O O . CYS A 1 82 ? -0.919 -10.656 1.907 1 92.44 82 CYS A O 1
ATOM 697 N N . THR A 1 83 ? 0.02 -11.555 0.052 1 89.62 83 THR A N 1
ATOM 698 C CA . THR A 1 83 ? 1.205 -12.023 0.761 1 89.62 83 THR A CA 1
ATOM 699 C C . THR A 1 83 ? 2.096 -10.852 1.159 1 89.62 83 THR A C 1
ATOM 701 O O . THR A 1 83 ? 1.847 -9.711 0.759 1 89.62 83 THR A O 1
ATOM 704 N N . SER A 1 84 ? 3.141 -11.102 1.928 1 83.88 84 SER A N 1
ATOM 705 C CA . SER A 1 84 ? 3.973 -10.047 2.5 1 83.88 84 SER A CA 1
ATOM 706 C C . SER A 1 84 ? 4.957 -9.5 1.473 1 83.88 84 SER A C 1
ATOM 708 O O . SER A 1 84 ? 5.711 -8.57 1.76 1 83.88 84 SER A O 1
ATOM 710 N N . THR A 1 85 ? 4.938 -9.977 0.278 1 87.38 85 THR A N 1
ATOM 711 C CA . THR A 1 85 ? 5.898 -9.523 -0.719 1 87.38 85 THR A CA 1
ATOM 712 C C . THR A 1 85 ? 5.395 -8.258 -1.413 1 87.38 85 THR A C 1
ATOM 714 O O . THR A 1 85 ? 4.199 -8.125 -1.685 1 87.38 85 THR A O 1
ATOM 717 N N . ASP A 1 86 ? 6.254 -7.371 -1.818 1 87.38 86 ASP A N 1
ATOM 718 C CA . ASP A 1 86 ? 5.906 -6.133 -2.508 1 87.38 86 ASP A CA 1
ATOM 719 C C . ASP A 1 86 ? 5.246 -6.418 -3.854 1 87.38 86 ASP A C 1
ATOM 721 O O . ASP A 1 86 ? 4.324 -5.707 -4.262 1 87.38 86 ASP A O 1
ATOM 725 N N . ARG A 1 87 ? 5.738 -7.453 -4.504 1 91.94 87 ARG A N 1
ATOM 726 C CA . ARG A 1 87 ? 5.223 -7.742 -5.84 1 91.94 87 ARG A CA 1
ATOM 727 C C . ARG A 1 87 ? 3.754 -8.156 -5.781 1 91.94 87 ARG A C 1
ATOM 729 O O . ARG A 1 87 ? 2.973 -7.824 -6.672 1 91.94 87 ARG A O 1
ATOM 736 N N . ALA A 1 88 ? 3.398 -8.898 -4.758 1 93.19 88 ALA A N 1
ATOM 737 C CA . ALA A 1 88 ? 2 -9.289 -4.609 1 93.19 88 ALA A CA 1
ATOM 738 C C . ALA A 1 88 ? 1.128 -8.094 -4.242 1 93.19 88 ALA A C 1
ATOM 740 O O . ALA A 1 88 ? 0.022 -7.938 -4.766 1 93.19 88 ALA A O 1
ATOM 741 N N . GLN A 1 89 ? 1.596 -7.305 -3.338 1 91.5 89 GLN A N 1
ATOM 742 C CA . GLN A 1 89 ? 0.871 -6.098 -2.953 1 91.5 89 GLN A CA 1
ATOM 743 C C . GLN A 1 89 ? 0.699 -5.16 -4.145 1 91.5 89 GLN A C 1
ATOM 745 O O . GLN A 1 89 ? -0.397 -4.648 -4.383 1 91.5 89 GLN A O 1
ATOM 750 N N . GLN A 1 90 ? 1.761 -4.945 -4.844 1 91.19 90 GLN A N 1
ATOM 751 C CA . GLN A 1 90 ? 1.722 -4.055 -5.996 1 91.19 90 GLN A CA 1
ATOM 752 C C . GLN A 1 90 ? 0.792 -4.594 -7.078 1 91.19 90 GLN A C 1
ATOM 754 O O . GLN A 1 90 ? 0.082 -3.828 -7.734 1 91.19 90 GLN A O 1
ATOM 759 N N . SER A 1 91 ? 0.834 -5.887 -7.277 1 93.81 91 SER A N 1
ATOM 760 C CA . SER A 1 91 ? -0.088 -6.5 -8.227 1 93.81 91 SER A CA 1
ATOM 761 C C . SER A 1 91 ? -1.538 -6.227 -7.844 1 93.81 91 SER A C 1
ATOM 763 O O . SER A 1 91 ? -2.354 -5.867 -8.695 1 93.81 91 SER A O 1
ATOM 765 N N . ALA A 1 92 ? -1.819 -6.371 -6.57 1 94.56 92 ALA A N 1
ATOM 766 C CA . ALA A 1 92 ? -3.172 -6.105 -6.086 1 94.56 92 ALA A CA 1
ATOM 767 C C . ALA A 1 92 ? -3.562 -4.648 -6.316 1 94.56 92 ALA A C 1
ATOM 769 O O . ALA A 1 92 ? -4.676 -4.359 -6.754 1 94.56 92 ALA A O 1
ATOM 770 N N . LEU A 1 93 ? -2.664 -3.74 -6.012 1 89.62 93 LEU A N 1
ATOM 771 C CA . LEU A 1 93 ? -2.926 -2.316 -6.195 1 89.62 93 LEU A CA 1
ATOM 772 C C . LEU A 1 93 ? -3.186 -1.999 -7.664 1 89.62 93 LEU A C 1
ATOM 774 O O . LEU A 1 93 ? -4.109 -1.247 -7.988 1 89.62 93 LEU A O 1
ATOM 778 N N . CYS A 1 94 ? -2.395 -2.572 -8.555 1 87.56 94 CYS A N 1
ATOM 779 C CA . CYS A 1 94 ? -2.564 -2.354 -9.984 1 87.56 94 CYS A CA 1
ATOM 780 C C . CYS A 1 94 ? -3.918 -2.871 -10.461 1 87.56 94 CYS A C 1
ATOM 782 O O . CYS A 1 94 ? -4.559 -2.252 -11.312 1 87.56 94 CYS A O 1
ATOM 784 N N . GLN A 1 95 ? -4.266 -3.967 -9.953 1 91.44 95 GLN A N 1
ATOM 785 C CA . GLN A 1 95 ? -5.562 -4.516 -10.344 1 91.44 95 GLN A CA 1
ATOM 786 C C . GLN A 1 95 ? -6.703 -3.629 -9.852 1 91.44 95 GLN A C 1
ATOM 788 O O . GLN A 1 95 ? -7.676 -3.404 -10.57 1 91.44 95 GLN A O 1
ATOM 793 N N . LEU A 1 96 ? -6.633 -3.141 -8.602 1 89.31 96 LEU A N 1
ATOM 794 C CA . LEU A 1 96 ? -7.629 -2.215 -8.078 1 89.31 96 LEU A CA 1
ATOM 795 C C . LEU A 1 96 ? -7.688 -0.945 -8.922 1 89.31 96 LEU A C 1
ATOM 797 O O . LEU A 1 96 ? -8.766 -0.399 -9.156 1 89.31 96 LEU A O 1
ATOM 801 N N . TYR A 1 97 ? -6.555 -0.52 -9.344 1 84.06 97 TYR A N 1
ATOM 802 C CA . TYR A 1 97 ? -6.512 0.624 -10.242 1 84.06 97 TYR A CA 1
ATOM 803 C C . TYR A 1 97 ? -7.266 0.33 -11.539 1 84.06 97 TYR A C 1
ATOM 805 O O . TYR A 1 97 ? -8 1.181 -12.039 1 84.06 97 TYR A O 1
ATOM 813 N N . GLY A 1 98 ? -7.039 -0.829 -12.062 1 83.81 98 GLY A N 1
ATOM 814 C CA . GLY A 1 98 ? -7.75 -1.234 -13.266 1 83.81 98 GLY A CA 1
ATOM 815 C C . GLY A 1 98 ? -9.258 -1.274 -13.078 1 83.81 98 GLY A C 1
ATOM 816 O O . GLY A 1 98 ? -10.008 -0.964 -14.008 1 83.81 98 GLY A O 1
ATOM 817 N N . ILE A 1 99 ? -9.641 -1.59 -11.906 1 87.5 99 ILE A N 1
ATOM 818 C CA . ILE A 1 99 ? -11.07 -1.707 -11.617 1 87.5 99 ILE A CA 1
ATOM 819 C C . ILE A 1 99 ? -11.672 -0.317 -11.43 1 87.5 99 ILE A C 1
ATOM 821 O O . ILE A 1 99 ? -12.734 -0.02 -11.984 1 87.5 99 ILE A O 1
ATOM 825 N N . TYR A 1 100 ? -11 0.641 -10.727 1 82.06 100 TYR A N 1
ATOM 826 C CA . TYR A 1 100 ? -11.703 1.811 -10.211 1 82.06 100 TYR A CA 1
ATOM 827 C C . TYR A 1 100 ? -11.164 3.09 -10.844 1 82.06 100 TYR A C 1
ATOM 829 O O . TYR A 1 100 ? -11.805 4.141 -10.766 1 82.06 100 TYR A O 1
ATOM 837 N N . TYR A 1 101 ? -9.938 3.156 -11.281 1 72.12 101 TYR A N 1
ATOM 838 C CA . TYR A 1 101 ? -9.273 4.395 -11.664 1 72.12 101 TYR A CA 1
ATOM 839 C C . TYR A 1 101 ? -10.133 5.199 -12.633 1 72.12 101 TYR A C 1
ATOM 841 O O . TYR A 1 101 ? -10.297 6.41 -12.469 1 72.12 101 TYR A O 1
ATOM 849 N N . GLN A 1 102 ? -10.719 4.617 -13.641 1 64.12 102 GLN A N 1
ATOM 850 C CA . GLN A 1 102 ? -11.516 5.379 -14.602 1 64.12 102 GLN A CA 1
ATOM 851 C C . GLN A 1 102 ? -13.008 5.152 -14.383 1 64.12 102 GLN A C 1
ATOM 853 O O . GLN A 1 102 ? -13.836 5.918 -14.883 1 64.12 102 GLN A O 1
ATOM 858 N N . LYS A 1 103 ? -13.227 4.352 -13.508 1 61.28 103 LYS A N 1
ATOM 859 C CA . LYS A 1 103 ? -14.617 3.895 -13.453 1 61.28 103 LYS A CA 1
ATOM 860 C C . LYS A 1 103 ? -15.195 4.062 -12.047 1 61.28 103 LYS A C 1
ATOM 862 O O . LYS A 1 103 ? -16.359 3.764 -11.82 1 61.28 103 LYS A O 1
ATOM 867 N N . GLY A 1 104 ? -14.312 4.559 -11.266 1 61.94 104 GLY A N 1
ATOM 868 C CA . GLY A 1 104 ? -14.812 4.789 -9.922 1 61.94 104 GLY A CA 1
ATOM 869 C C . GLY A 1 104 ? -15.727 6 -9.82 1 61.94 104 GLY A C 1
ATOM 870 O O . GLY A 1 104 ? -15.852 6.766 -10.781 1 61.94 104 GLY A O 1
ATOM 871 N N . GLU A 1 105 ? -16.469 5.98 -8.828 1 62.56 105 GLU A N 1
ATOM 872 C CA . GLU A 1 105 ? -17.391 7.09 -8.602 1 62.56 105 GLU A CA 1
ATOM 873 C C . GLU A 1 105 ? -16.656 8.422 -8.586 1 62.56 105 GLU A C 1
ATOM 875 O O . GLU A 1 105 ? -15.594 8.547 -7.961 1 62.56 105 GLU A O 1
ATOM 880 N N . LYS A 1 106 ? -17.172 9.164 -9.555 1 63.5 106 LYS A N 1
ATOM 881 C CA . LYS A 1 106 ? -16.672 10.539 -9.508 1 63.5 106 LYS A CA 1
ATOM 882 C C . LYS A 1 106 ? -17.141 11.25 -8.242 1 63.5 106 LYS A C 1
ATOM 884 O O . LYS A 1 106 ? -18.328 11.312 -7.965 1 63.5 106 LYS A O 1
ATOM 889 N N . VAL A 1 107 ? -16.203 11.484 -7.383 1 61.56 107 VAL A N 1
ATOM 890 C CA . VAL A 1 107 ? -16.578 12.125 -6.125 1 61.56 107 VAL A CA 1
ATOM 891 C C . VAL A 1 107 ? -17.219 13.477 -6.402 1 61.56 107 VAL A C 1
ATOM 893 O O . VAL A 1 107 ? -18.188 13.859 -5.734 1 61.56 107 VAL A O 1
ATOM 896 N N . HIS A 1 108 ? -16.625 14.102 -7.508 1 62.34 108 HIS A N 1
ATOM 897 C CA . HIS A 1 108 ? -17.141 15.438 -7.812 1 62.34 108 HIS A CA 1
ATOM 898 C C . HIS A 1 108 ? -17.75 15.484 -9.211 1 62.34 108 HIS A C 1
ATOM 900 O O . HIS A 1 108 ? -17.031 15.383 -10.211 1 62.34 108 HIS A O 1
ATOM 906 N N . GLN A 1 109 ? -19.078 15.344 -9.25 1 59.34 109 GLN A N 1
ATOM 907 C CA . GLN A 1 109 ? -19.719 15.406 -10.555 1 59.34 109 GLN A CA 1
ATOM 908 C C . GLN A 1 109 ? -19.453 16.75 -11.234 1 59.34 109 GLN A C 1
ATOM 910 O O . GLN A 1 109 ? -19.312 16.812 -12.461 1 59.34 109 GLN A O 1
ATOM 915 N N . ASN A 1 110 ? -19.312 17.781 -10.391 1 64.81 110 ASN A N 1
ATOM 916 C CA . ASN A 1 110 ? -19.172 19.125 -10.93 1 64.81 110 ASN A CA 1
ATOM 917 C C . ASN A 1 110 ? -17.844 19.75 -10.523 1 64.81 110 ASN A C 1
ATOM 919 O O . ASN A 1 110 ? -17.766 20.969 -10.344 1 64.81 110 ASN A O 1
ATOM 923 N N . TRP A 1 111 ? -16.906 18.906 -10.539 1 68.62 111 TRP A N 1
ATOM 924 C CA . TRP A 1 111 ? -15.602 19.422 -10.125 1 68.62 111 TRP A CA 1
ATOM 925 C C . TRP A 1 111 ? -15.016 20.344 -11.172 1 68.62 111 TRP A C 1
ATOM 927 O O . TRP A 1 111 ? -15.07 20.062 -12.367 1 68.62 111 TRP A O 1
ATOM 937 N N . GLN A 1 112 ? -14.664 21.578 -10.711 1 71.75 112 GLN A N 1
ATOM 938 C CA . GLN A 1 112 ? -13.875 22.516 -11.492 1 71.75 112 GLN A CA 1
ATOM 939 C C . GLN A 1 112 ? -12.523 22.781 -10.836 1 71.75 112 GLN A C 1
ATOM 941 O O . GLN A 1 112 ? -12.438 22.906 -9.609 1 71.75 112 GLN A O 1
ATOM 946 N N . PHE A 1 113 ? -11.57 22.859 -11.656 1 74.81 113 PHE A N 1
ATOM 947 C CA . PHE A 1 113 ? -10.227 23.062 -11.125 1 74.81 113 PHE A CA 1
ATOM 948 C C . PHE A 1 113 ? -10.164 24.344 -10.297 1 74.81 113 PHE A C 1
ATOM 950 O O . PHE A 1 113 ? -10.609 25.406 -10.742 1 74.81 113 PHE A O 1
ATOM 957 N N . ASN A 1 114 ? -9.75 24.266 -9.148 1 78.06 114 ASN A N 1
ATOM 958 C CA . ASN A 1 114 ? -9.469 25.344 -8.211 1 78.06 114 ASN A CA 1
ATOM 959 C C . ASN A 1 114 ? -8.062 25.234 -7.637 1 78.06 114 ASN A C 1
ATOM 961 O O . ASN A 1 114 ? -7.781 24.375 -6.812 1 78.06 114 ASN A O 1
ATOM 965 N N . PRO A 1 115 ? -7.141 26.109 -8.078 1 76.5 115 PRO A N 1
ATOM 966 C CA . PRO A 1 115 ? -5.742 25.984 -7.656 1 76.5 115 PRO A CA 1
ATOM 967 C C . PRO A 1 115 ? -5.57 26.078 -6.141 1 76.5 115 PRO A C 1
ATOM 969 O O . PRO A 1 115 ? -4.621 25.531 -5.586 1 76.5 115 PRO A O 1
ATOM 972 N N . GLN A 1 116 ? -6.508 26.719 -5.512 1 78.81 116 GLN A N 1
ATOM 973 C CA . GLN A 1 116 ? -6.379 26.922 -4.074 1 78.81 116 GLN A CA 1
ATOM 974 C C . GLN A 1 116 ? -6.609 25.625 -3.309 1 78.81 116 GLN A C 1
ATOM 976 O O . GLN A 1 116 ? -6.027 25.422 -2.242 1 78.81 116 GLN A O 1
ATOM 981 N N . THR A 1 117 ? -7.406 24.812 -3.957 1 81.56 117 THR A N 1
ATOM 982 C CA . THR A 1 117 ? -7.762 23.609 -3.225 1 81.56 117 THR A CA 1
ATOM 983 C C . THR A 1 117 ? -7.172 22.375 -3.9 1 81.56 117 THR A C 1
ATOM 985 O O . THR A 1 117 ? -6.883 21.375 -3.238 1 81.56 117 THR A O 1
ATOM 988 N N . ASP A 1 118 ? -6.961 22.469 -5.176 1 78.06 118 ASP A N 1
ATOM 989 C CA . ASP A 1 118 ? -6.574 21.281 -5.945 1 78.06 118 ASP A CA 1
ATOM 990 C C . ASP A 1 118 ? -5.062 21.094 -5.938 1 78.06 118 ASP A C 1
ATOM 992 O O . ASP A 1 118 ? -4.562 20.016 -6.246 1 78.06 118 ASP A O 1
ATOM 996 N N . LEU A 1 119 ? -4.371 22.156 -5.613 1 81.75 119 LEU A N 1
ATOM 997 C CA . LEU A 1 119 ? -2.914 22.094 -5.594 1 81.75 119 LEU A CA 1
ATOM 998 C C . LEU A 1 119 ? -2.391 22.031 -4.164 1 81.75 119 LEU A C 1
ATOM 1000 O O . LEU A 1 119 ? -3.033 22.531 -3.238 1 81.75 119 LEU A O 1
ATOM 1004 N N . PRO A 1 120 ? -1.254 21.359 -4.004 1 87.44 120 PRO A N 1
ATOM 1005 C CA . PRO A 1 120 ? -0.622 21.453 -2.688 1 87.44 120 PRO A CA 1
ATOM 1006 C C . PRO A 1 120 ? -0.081 22.844 -2.381 1 87.44 120 PRO A C 1
ATOM 1008 O O . PRO A 1 120 ? 0.109 23.656 -3.295 1 87.44 120 PRO A O 1
ATOM 1011 N N . PRO A 1 121 ? 0.108 23.125 -1.07 1 85.88 121 PRO A N 1
ATOM 1012 C CA . PRO A 1 121 ? 0.656 24.438 -0.702 1 85.88 121 PRO A CA 1
ATOM 1013 C C . PRO A 1 121 ? 2.086 24.641 -1.199 1 85.88 121 PRO A C 1
ATOM 1015 O O . PRO A 1 121 ? 2.564 25.781 -1.271 1 85.88 121 PRO A O 1
ATOM 1018 N N . LEU A 1 122 ? 2.721 23.656 -1.618 1 85.69 122 LEU A N 1
ATOM 1019 C CA . LEU A 1 122 ? 4.066 23.719 -2.182 1 85.69 122 LEU A CA 1
ATOM 1020 C C . LEU A 1 122 ? 4.082 24.562 -3.453 1 85.69 122 LEU A C 1
ATOM 1022 O O . LEU A 1 122 ? 3.182 24.453 -4.285 1 85.69 122 LEU A O 1
ATOM 1026 N N . LYS A 1 123 ? 5.102 25.453 -3.484 1 82 123 LYS A N 1
ATOM 1027 C CA . LYS A 1 123 ? 5.227 26.266 -4.695 1 82 123 LYS A CA 1
ATOM 1028 C C . LYS A 1 123 ? 5.629 25.406 -5.891 1 82 123 LYS A C 1
ATOM 1030 O O . LYS A 1 123 ? 6.574 24.609 -5.809 1 82 123 LYS A O 1
ATOM 1035 N N . LEU A 1 124 ? 4.949 25.562 -6.961 1 83.69 124 LEU A N 1
ATOM 1036 C CA . LEU A 1 124 ? 5.176 24.75 -8.156 1 83.69 124 LEU A CA 1
ATOM 1037 C C . LEU A 1 124 ? 6.008 25.516 -9.18 1 83.69 124 LEU A C 1
ATOM 1039 O O . LEU A 1 124 ? 5.73 26.688 -9.461 1 83.69 124 LEU A O 1
ATOM 1043 N N . SER A 1 125 ? 7.07 24.953 -9.594 1 74.12 125 SER A N 1
ATOM 1044 C CA . SER A 1 125 ? 7.938 25.562 -10.602 1 74.12 125 SER A CA 1
ATOM 1045 C C . SER A 1 125 ? 7.188 25.812 -11.906 1 74.12 125 SER A C 1
ATOM 1047 O O . SER A 1 125 ? 7.363 26.844 -12.539 1 74.12 125 SER A O 1
ATOM 1049 N N . GLU A 1 126 ? 6.379 24.844 -12.359 1 70.5 126 GLU A N 1
ATOM 1050 C CA . GLU A 1 126 ? 5.586 24.922 -13.578 1 70.5 126 GLU A CA 1
ATOM 1051 C C . GLU A 1 126 ? 4.105 24.688 -13.289 1 70.5 126 GLU A C 1
ATOM 1053 O O . GLU A 1 126 ? 3.467 23.859 -13.93 1 70.5 126 GLU A O 1
ATOM 1058 N N . GLY A 1 127 ? 3.641 25.484 -12.359 1 64.94 127 GLY A N 1
ATOM 1059 C CA . GLY A 1 127 ? 2.295 25.266 -11.852 1 64.94 127 GLY A CA 1
ATOM 1060 C C . GLY A 1 127 ? 1.245 25.219 -12.945 1 64.94 127 GLY A C 1
ATOM 1061 O O . GLY A 1 127 ? 0.453 24.266 -13 1 64.94 127 GLY A O 1
ATOM 1062 N N . LYS A 1 128 ? 1.349 26.172 -13.875 1 66 128 LYS A N 1
ATOM 1063 C CA . LYS A 1 128 ? 0.343 26.25 -14.93 1 66 128 LYS A CA 1
ATOM 1064 C C . LYS A 1 128 ? 0.412 25.016 -15.844 1 66 128 LYS A C 1
ATOM 1066 O O . LYS A 1 128 ? -0.619 24.438 -16.188 1 66 128 LYS A O 1
ATOM 1071 N N . LYS A 1 129 ? 1.634 24.688 -16.219 1 68.5 129 LYS A N 1
ATOM 1072 C CA . LYS A 1 129 ? 1.802 23.516 -17.094 1 68.5 129 LYS A CA 1
ATOM 1073 C C . LYS A 1 129 ? 1.296 22.25 -16.406 1 68.5 129 LYS A C 1
ATOM 1075 O O . LYS A 1 129 ? 0.631 21.422 -17.047 1 68.5 129 LYS A O 1
ATOM 1080 N N . LEU A 1 130 ? 1.607 22.188 -15.234 1 67.06 130 LEU A N 1
ATOM 1081 C CA . LEU A 1 130 ? 1.182 21.016 -14.492 1 67.06 130 LEU A CA 1
ATOM 1082 C C . LEU A 1 130 ? -0.34 20.938 -14.43 1 67.06 130 LEU A C 1
ATOM 1084 O O . LEU A 1 130 ? -0.915 19.859 -14.617 1 67.06 130 LEU A O 1
ATOM 1088 N N . ILE A 1 131 ? -0.907 22.031 -14.227 1 64.06 131 ILE A N 1
ATOM 1089 C CA . ILE A 1 131 ? -2.359 22.125 -14.133 1 64.06 131 ILE A CA 1
ATOM 1090 C C . ILE A 1 131 ? -2.988 21.734 -15.469 1 64.06 131 ILE A C 1
ATOM 1092 O O . ILE A 1 131 ? -3.971 20.984 -15.508 1 64.06 131 ILE A O 1
ATOM 1096 N N . ASP A 1 132 ? -2.441 22.172 -16.5 1 67.44 132 ASP A N 1
ATOM 1097 C CA . ASP A 1 132 ? -2.951 21.875 -17.844 1 67.44 132 ASP A CA 1
ATOM 1098 C C . ASP A 1 132 ? -2.83 20.375 -18.141 1 67.44 132 ASP A C 1
ATOM 1100 O O . ASP A 1 132 ? -3.736 19.781 -18.734 1 67.44 132 ASP A O 1
ATOM 1104 N N . ASP A 1 133 ? -1.732 19.906 -17.719 1 61.22 133 ASP A N 1
ATOM 1105 C CA . ASP A 1 133 ? -1.467 18.5 -17.969 1 61.22 133 ASP A CA 1
ATOM 1106 C C . ASP A 1 133 ? -2.406 17.609 -17.156 1 61.22 133 ASP A C 1
ATOM 1108 O O . ASP A 1 133 ? -2.809 16.531 -17.609 1 61.22 133 ASP A O 1
ATOM 1112 N N . LEU A 1 134 ? -2.699 18 -15.984 1 57.84 134 LEU A N 1
ATOM 1113 C CA . LEU A 1 134 ? -3.582 17.234 -15.117 1 57.84 134 LEU A CA 1
ATOM 1114 C C . LEU A 1 134 ? -4.988 17.156 -15.703 1 57.84 134 LEU A C 1
ATOM 1116 O O . LEU A 1 134 ? -5.703 16.172 -15.469 1 57.84 134 LEU A O 1
ATOM 1120 N N . GLN A 1 135 ? -5.648 18.141 -16.266 1 53.56 135 GLN A N 1
ATOM 1121 C CA . GLN A 1 135 ? -6.984 18.078 -16.844 1 53.56 135 GLN A CA 1
ATOM 1122 C C . GLN A 1 135 ? -7.141 16.875 -17.766 1 53.56 135 GLN A C 1
ATOM 1124 O O . GLN A 1 135 ? -8.242 16.359 -17.953 1 53.56 135 GLN A O 1
ATOM 1129 N N . ASP A 1 136 ? -6.316 16.516 -18.594 1 46.5 136 ASP A N 1
ATOM 1130 C CA . ASP A 1 136 ? -6.508 15.5 -19.625 1 46.5 136 ASP A CA 1
ATOM 1131 C C . ASP A 1 136 ? -6.297 14.094 -19.062 1 46.5 136 ASP A C 1
ATOM 1133 O O . ASP A 1 136 ? -6.973 13.148 -19.469 1 46.5 136 ASP A O 1
ATOM 1137 N N . LYS A 1 137 ? -5.105 13.57 -18.609 1 47.53 137 LYS A N 1
ATOM 1138 C CA . LYS A 1 137 ? -4.762 12.156 -18.531 1 47.53 137 LYS A CA 1
ATOM 1139 C C . LYS A 1 137 ? -4.652 11.695 -17.078 1 47.53 137 LYS A C 1
ATOM 1141 O O . LYS A 1 137 ? -5.16 10.633 -16.703 1 47.53 137 LYS A O 1
ATOM 1146 N N . ASN A 1 138 ? -3.439 11.945 -16.391 1 48.97 138 ASN A N 1
ATOM 1147 C CA . ASN A 1 138 ? -2.479 11.133 -15.648 1 48.97 138 ASN A CA 1
ATOM 1148 C C . ASN A 1 138 ? -2.949 10.883 -14.219 1 48.97 138 ASN A C 1
ATOM 1150 O O . ASN A 1 138 ? -2.289 10.164 -13.461 1 48.97 138 ASN A O 1
ATOM 1154 N N . LEU A 1 139 ? -4.051 11.695 -13.703 1 53.88 139 LEU A N 1
ATOM 1155 C CA . LEU A 1 139 ? -4.285 11.516 -12.273 1 53.88 139 LEU A CA 1
ATOM 1156 C C . LEU A 1 139 ? -5.602 10.789 -12.023 1 53.88 139 LEU A C 1
ATOM 1158 O O . LEU A 1 139 ? -6.539 10.898 -12.812 1 53.88 139 LEU A O 1
ATOM 1162 N N . PRO A 1 140 ? -5.559 9.992 -11.008 1 58.19 140 PRO A N 1
ATOM 1163 C CA . PRO A 1 140 ? -6.805 9.305 -10.648 1 58.19 140 PRO A CA 1
ATOM 1164 C C . PRO A 1 140 ? -7.984 10.258 -10.508 1 58.19 140 PRO A C 1
ATOM 1166 O O . PRO A 1 140 ? -7.895 11.25 -9.789 1 58.19 140 PRO A O 1
ATOM 1169 N N . ASN A 1 141 ? -8.922 10.32 -11.352 1 62.31 141 ASN A N 1
ATOM 1170 C CA . ASN A 1 141 ? -10.141 11.117 -11.242 1 62.31 141 ASN A CA 1
ATOM 1171 C C . ASN A 1 141 ? -11.219 10.391 -10.453 1 62.31 141 ASN A C 1
ATOM 1173 O O . ASN A 1 141 ? -12.344 10.883 -10.328 1 62.31 141 ASN A O 1
ATOM 1177 N N . SER A 1 142 ? -10.789 9.234 -10.016 1 70.56 142 SER A N 1
ATOM 1178 C CA . SER A 1 142 ? -11.711 8.461 -9.188 1 70.56 142 SER A CA 1
ATOM 1179 C C . SER A 1 142 ? -11.008 7.891 -7.961 1 70.56 142 SER A C 1
ATOM 1181 O O . SER A 1 142 ? -9.773 7.816 -7.926 1 70.56 142 SER A O 1
ATOM 1183 N N . TYR A 1 143 ? -11.805 7.543 -7.027 1 70.38 143 TYR A N 1
ATOM 1184 C CA . TYR A 1 143 ? -11.25 6.91 -5.836 1 70.38 143 TYR A CA 1
ATOM 1185 C C . TYR A 1 143 ? -10.773 5.496 -6.148 1 70.38 143 TYR A C 1
ATOM 1187 O O . TYR A 1 143 ? -11.5 4.707 -6.762 1 70.38 143 TYR A O 1
ATOM 1195 N N . VAL A 1 144 ? -9.523 5.289 -5.887 1 72.88 144 VAL A N 1
ATOM 1196 C CA . VAL A 1 144 ? -8.984 3.936 -5.965 1 72.88 144 VAL A CA 1
ATOM 1197 C C . VAL A 1 144 ? -8.594 3.451 -4.57 1 72.88 144 VAL A C 1
ATOM 1199 O O . VAL A 1 144 ? -7.703 4.02 -3.934 1 72.88 144 VAL A O 1
ATOM 1202 N N . PRO A 1 145 ? -9.344 2.482 -4.062 1 75 145 PRO A N 1
ATOM 1203 C CA . PRO A 1 145 ? -8.961 1.973 -2.744 1 75 145 PRO A CA 1
ATOM 1204 C C . PRO A 1 145 ? -7.562 1.362 -2.732 1 75 145 PRO A C 1
ATOM 1206 O O . PRO A 1 145 ? -7.137 0.765 -3.725 1 75 145 PRO A O 1
ATOM 1209 N N . ILE A 1 146 ? -6.867 1.544 -1.673 1 72.62 146 ILE A N 1
ATOM 1210 C CA . ILE A 1 146 ? -5.535 0.965 -1.55 1 72.62 146 ILE A CA 1
ATOM 1211 C C . ILE A 1 146 ? -5.496 0.013 -0.356 1 72.62 146 ILE A C 1
ATOM 1213 O O . ILE A 1 146 ? -4.418 -0.356 0.115 1 72.62 146 ILE A O 1
ATOM 1217 N N . ASN A 1 147 ? -6.652 -0.277 0.147 1 75.44 147 ASN A N 1
ATOM 1218 C CA . ASN A 1 147 ? -6.699 -1.133 1.327 1 75.44 147 ASN A CA 1
ATOM 1219 C C . ASN A 1 147 ? -6.316 -2.572 0.991 1 75.44 147 ASN A C 1
ATOM 1221 O O . ASN A 1 147 ? -7.184 -3.447 0.919 1 75.44 147 ASN A O 1
ATOM 1225 N N . VAL A 1 148 ? -5.078 -2.783 0.713 1 81.69 148 VAL A N 1
ATOM 1226 C CA . VAL A 1 148 ? -4.461 -4.086 0.5 1 81.69 148 VAL A CA 1
ATOM 1227 C C . VAL A 1 148 ? -3.646 -4.48 1.731 1 81.69 148 VAL A C 1
ATOM 1229 O O . VAL A 1 148 ? -2.727 -3.766 2.129 1 81.69 148 VAL A O 1
ATOM 1232 N N . ARG A 1 149 ? -4.008 -5.539 2.391 1 80.94 149 ARG A N 1
ATOM 1233 C CA . ARG A 1 149 ? -3.357 -5.875 3.652 1 80.94 149 ARG A CA 1
ATOM 1234 C C . ARG A 1 149 ? -2.967 -7.348 3.693 1 80.94 149 ARG A C 1
ATOM 1236 O O . ARG A 1 149 ? -3.508 -8.164 2.939 1 80.94 149 ARG A O 1
ATOM 1243 N N . GLU A 1 150 ? -1.991 -7.582 4.543 1 80.31 150 GLU A N 1
ATOM 1244 C CA . GLU A 1 150 ? -1.721 -8.977 4.875 1 80.31 150 GLU A CA 1
ATOM 1245 C C . GLU A 1 150 ? -2.842 -9.57 5.723 1 80.31 150 GLU A C 1
ATOM 1247 O O . GLU A 1 150 ? -3.479 -8.859 6.504 1 80.31 150 GLU A O 1
ATOM 1252 N N . PRO A 1 151 ? -3.074 -10.875 5.516 1 84.38 151 PRO A N 1
ATOM 1253 C CA . PRO A 1 151 ? -4.094 -11.477 6.375 1 84.38 151 PRO A CA 1
ATOM 1254 C C . PRO A 1 151 ? -3.691 -11.492 7.848 1 84.38 151 PRO A C 1
ATOM 1256 O O . PRO A 1 151 ? -2.504 -11.602 8.164 1 84.38 151 PRO A O 1
ATOM 1259 N N . ASP A 1 152 ? -4.66 -11.414 8.703 1 78.38 152 ASP A N 1
ATOM 1260 C CA . ASP A 1 152 ? -4.414 -11.547 10.133 1 78.38 152 ASP A CA 1
ATOM 1261 C C . ASP A 1 152 ? -3.82 -12.914 10.469 1 78.38 152 ASP A C 1
ATOM 1263 O O . ASP A 1 152 ? -2.904 -13.016 11.289 1 78.38 152 ASP A O 1
ATOM 1267 N N . ASN A 1 153 ? -4.41 -13.945 9.812 1 81.62 153 ASN A N 1
ATOM 1268 C CA . ASN A 1 153 ? -3.838 -15.281 9.898 1 81.62 153 ASN A CA 1
ATOM 1269 C C . ASN A 1 153 ? -2.674 -15.461 8.93 1 81.62 153 ASN A C 1
ATOM 1271 O O . ASN A 1 153 ? -2.875 -15.516 7.715 1 81.62 153 ASN A O 1
ATOM 1275 N N . PRO A 1 154 ? -1.497 -15.586 9.445 1 77.12 154 PRO A N 1
ATOM 1276 C CA . PRO A 1 154 ? -0.333 -15.625 8.555 1 77.12 154 PRO A CA 1
ATOM 1277 C C . PRO A 1 154 ? -0.325 -16.859 7.656 1 77.12 154 PRO A C 1
ATOM 1279 O O . PRO A 1 154 ? 0.365 -16.875 6.633 1 77.12 154 PRO A O 1
ATOM 1282 N N . TYR A 1 155 ? -1.119 -17.812 7.965 1 82.12 155 TYR A N 1
ATOM 1283 C CA . TYR A 1 155 ? -1.099 -19.062 7.211 1 82.12 155 TYR A CA 1
ATOM 1284 C C . TYR A 1 155 ? -2.102 -19.016 6.062 1 82.12 155 TYR A C 1
ATOM 1286 O O . TYR A 1 155 ? -2.189 -19.969 5.273 1 82.12 155 TYR A O 1
ATOM 1294 N N . LEU A 1 156 ? -2.832 -18 5.953 1 87 156 LEU A N 1
ATOM 1295 C CA . LEU A 1 156 ? -3.842 -17.891 4.902 1 87 156 LEU A CA 1
ATOM 1296 C C . LEU A 1 156 ? -3.189 -17.797 3.527 1 87 156 LEU A C 1
ATOM 1298 O O . LEU A 1 156 ? -3.625 -18.469 2.582 1 87 156 LEU A O 1
ATOM 1302 N N . LEU A 1 157 ? -2.146 -16.906 3.324 1 84.56 157 LEU A N 1
ATOM 1303 C CA . LEU A 1 157 ? -1.526 -16.734 2.016 1 84.56 157 LEU A CA 1
ATOM 1304 C C . LEU A 1 157 ? -0.054 -17.141 2.057 1 84.56 157 LEU A C 1
ATOM 1306 O O . LEU A 1 157 ? 0.54 -17.438 1.02 1 84.56 157 LEU A O 1
ATOM 1310 N N . GLU A 1 158 ? 0.504 -16.844 3.188 1 68.44 158 GLU A N 1
ATOM 1311 C CA . GLU A 1 158 ? 1.901 -17.266 3.289 1 68.44 158 GLU A CA 1
ATOM 1312 C C . GLU A 1 158 ? 2.021 -18.766 3.469 1 68.44 158 GLU A C 1
ATOM 1314 O O . GLU A 1 158 ? 1.258 -19.375 4.227 1 68.44 158 GLU A O 1
ATOM 1319 N N . SER A 1 159 ? 2.379 -19.391 2.305 1 56.78 159 SER A N 1
ATOM 1320 C CA . SER A 1 159 ? 2.531 -20.828 2.416 1 56.78 159 SER A CA 1
ATOM 1321 C C . SER A 1 159 ? 3.08 -21.234 3.783 1 56.78 159 SER A C 1
ATOM 1323 O O . SER A 1 159 ? 3.922 -20.516 4.344 1 56.78 159 SER A O 1
ATOM 1325 N N . CYS A 1 160 ? 2.229 -21.766 4.68 1 55.12 160 CYS A N 1
ATOM 1326 C CA . CYS A 1 160 ? 2.705 -22.359 5.926 1 55.12 160 CYS A CA 1
ATOM 1327 C C . CYS A 1 160 ? 4.152 -22.812 5.793 1 55.12 160 CYS A C 1
ATOM 1329 O O . CYS A 1 160 ? 4.617 -23.656 6.57 1 55.12 160 CYS A O 1
ATOM 1331 N N . SER A 1 161 ? 4.711 -22.188 4.777 1 59.28 161 SER A N 1
ATOM 1332 C CA . SER A 1 161 ? 6.027 -22.719 4.43 1 59.28 161 SER A CA 1
ATOM 1333 C C . SER A 1 161 ? 7.055 -22.406 5.512 1 59.28 161 SER A C 1
ATOM 1335 O O . SER A 1 161 ? 8.125 -23.016 5.555 1 59.28 161 SER A O 1
ATOM 1337 N N . TYR A 1 162 ? 6.523 -21.672 6.391 1 67.38 162 TYR A N 1
ATOM 1338 C CA . TYR A 1 162 ? 7.555 -21.359 7.375 1 67.38 162 TYR A CA 1
ATOM 1339 C C . TYR A 1 162 ? 7.336 -22.141 8.664 1 67.38 162 TYR A C 1
ATOM 1341 O O . TYR A 1 162 ? 8.148 -22.062 9.586 1 67.38 162 TYR A O 1
ATOM 1349 N N . SER A 1 163 ? 6.406 -22.922 8.422 1 83.31 163 SER A N 1
ATOM 1350 C CA . SER A 1 163 ? 6.203 -23.734 9.625 1 83.31 163 SER A CA 1
ATOM 1351 C C . SER A 1 163 ? 7.203 -24.875 9.695 1 83.31 163 SER A C 1
ATOM 1353 O O . SER A 1 163 ? 7.613 -25.422 8.664 1 83.31 163 SER A O 1
ATOM 1355 N N . GLU A 1 164 ? 7.488 -25.297 10.852 1 86.19 164 GLU A N 1
ATOM 1356 C CA . GLU A 1 164 ? 8.43 -26.391 11.07 1 86.19 164 GLU A CA 1
ATOM 1357 C C . GLU A 1 164 ? 7.898 -27.703 10.508 1 86.19 164 GLU A C 1
ATOM 1359 O O . GLU A 1 164 ? 8.648 -28.5 9.938 1 86.19 164 GLU A O 1
ATOM 1364 N N . GLY A 1 165 ? 6.68 -27.922 10.695 1 88 165 GLY A N 1
ATOM 1365 C CA . GLY A 1 165 ? 6.07 -29.141 10.211 1 88 165 GLY A CA 1
ATOM 1366 C C . GLY A 1 165 ? 6.117 -29.281 8.703 1 88 165 GLY A C 1
ATOM 1367 O O . GLY A 1 165 ? 6.445 -30.344 8.172 1 88 165 GLY A O 1
ATOM 1368 N N . ILE A 1 166 ? 5.844 -28.281 7.996 1 89.25 166 ILE A N 1
ATOM 1369 C CA . ILE A 1 166 ? 5.863 -28.297 6.535 1 89.25 166 ILE A CA 1
ATOM 1370 C C . ILE A 1 166 ? 7.293 -28.484 6.039 1 89.25 166 ILE A C 1
ATOM 1372 O O . ILE A 1 166 ? 7.539 -29.281 5.125 1 89.25 166 ILE A O 1
ATOM 1376 N N . GLN A 1 167 ? 8.164 -27.828 6.707 1 88.5 167 GLN A N 1
ATOM 1377 C CA . GLN A 1 167 ? 9.562 -27.969 6.309 1 88.5 167 GLN A CA 1
ATOM 1378 C C . GLN A 1 167 ? 10.062 -29.391 6.496 1 88.5 167 GLN A C 1
ATOM 1380 O O . GLN A 1 167 ? 10.789 -29.922 5.652 1 88.5 167 GLN A O 1
ATOM 1385 N N . LYS A 1 168 ? 9.688 -29.953 7.551 1 88.94 168 LYS A N 1
ATOM 1386 C CA . LYS A 1 168 ? 10.078 -31.328 7.812 1 88.94 168 LYS A CA 1
ATOM 1387 C C . LYS A 1 168 ? 9.547 -32.281 6.734 1 88.94 168 LYS A C 1
ATOM 1389 O O . LYS A 1 168 ? 10.273 -33.125 6.242 1 88.94 168 LYS A O 1
ATOM 1394 N N . LEU A 1 169 ? 8.328 -32.094 6.371 1 89.31 169 LEU A N 1
ATOM 1395 C CA . LEU A 1 169 ? 7.719 -32.969 5.363 1 89.31 169 LEU A CA 1
ATOM 1396 C C . LEU A 1 169 ? 8.352 -32.719 3.996 1 89.31 169 LEU A C 1
ATOM 1398 O O . LEU A 1 169 ? 8.578 -33.688 3.242 1 89.31 169 LEU A O 1
ATOM 1402 N N . LYS A 1 170 ? 8.633 -31.516 3.691 1 89.75 170 LYS A N 1
ATOM 1403 C CA . LYS A 1 170 ? 9.289 -31.203 2.426 1 89.75 170 LYS A CA 1
ATOM 1404 C C . LYS A 1 170 ? 10.68 -31.844 2.359 1 89.75 170 LYS A C 1
ATOM 1406 O O . LYS A 1 170 ? 11.078 -32.344 1.312 1 89.75 170 LYS A O 1
ATOM 1411 N N . GLN A 1 171 ? 11.352 -31.797 3.473 1 89.56 171 GLN A N 1
ATOM 1412 C CA . GLN A 1 171 ? 12.695 -32.375 3.51 1 89.56 171 GLN A CA 1
ATOM 1413 C C . GLN A 1 171 ? 12.656 -33.875 3.273 1 89.56 171 GLN A C 1
ATOM 1415 O O . GLN A 1 171 ? 13.555 -34.438 2.646 1 89.56 171 GLN A O 1
ATOM 1420 N N . ILE A 1 172 ? 11.672 -34.5 3.756 1 90.25 172 ILE A N 1
ATOM 1421 C CA . ILE A 1 172 ? 11.5 -35.938 3.539 1 90.25 172 ILE A CA 1
ATOM 1422 C C . ILE A 1 172 ? 11.383 -36.219 2.045 1 90.25 172 ILE A C 1
ATOM 1424 O O . ILE A 1 172 ? 11.922 -37.219 1.55 1 90.25 172 ILE A O 1
ATOM 1428 N N . ASN A 1 173 ? 10.734 -35.375 1.295 1 90.94 173 ASN A N 1
ATOM 1429 C CA . ASN A 1 173 ? 10.484 -35.562 -0.127 1 90.94 173 ASN A CA 1
ATOM 1430 C C . ASN A 1 173 ? 11.773 -35.531 -0.936 1 90.94 173 ASN A C 1
ATOM 1432 O O . ASN A 1 173 ? 11.875 -36.156 -1.993 1 90.94 173 ASN A O 1
ATOM 1436 N N . TYR A 1 174 ? 12.812 -34.906 -0.386 1 91.44 174 TYR A N 1
ATOM 1437 C CA . TYR A 1 174 ? 14.102 -34.844 -1.056 1 91.44 174 TYR A CA 1
ATOM 1438 C C . TYR A 1 174 ? 14.836 -36.156 -0.944 1 91.44 174 TYR A C 1
ATOM 1440 O O . TYR A 1 174 ? 15.812 -36.406 -1.66 1 91.44 174 TYR A O 1
ATOM 1448 N N . THR A 1 175 ? 14.375 -36.969 -0.087 1 92.25 175 THR A N 1
ATOM 1449 C CA . THR A 1 175 ? 15.125 -38.188 0.198 1 92.25 175 THR A CA 1
ATOM 1450 C C . THR A 1 175 ? 14.391 -39.406 -0.315 1 92.25 175 THR A C 1
ATOM 1452 O O . THR A 1 175 ? 14.852 -40.531 -0.14 1 92.25 175 THR A O 1
ATOM 1455 N N . THR A 1 176 ? 13.273 -39.25 -0.919 1 90.75 176 THR A N 1
ATOM 1456 C CA . THR A 1 176 ? 12.477 -40.375 -1.399 1 90.75 176 THR A CA 1
ATOM 1457 C C . THR A 1 176 ? 13.117 -41 -2.625 1 90.75 176 THR A C 1
ATOM 1459 O O . THR A 1 176 ? 13.922 -40.375 -3.312 1 90.75 176 THR A O 1
ATOM 1462 N N . ASP A 1 177 ? 12.672 -42.219 -2.898 1 89.75 177 ASP A N 1
ATOM 1463 C CA . ASP A 1 177 ? 13.172 -42.938 -4.07 1 89.75 177 ASP A CA 1
ATOM 1464 C C . ASP A 1 177 ? 12.719 -42.25 -5.359 1 89.75 177 ASP A C 1
ATOM 1466 O O . ASP A 1 177 ? 13.469 -42.219 -6.34 1 89.75 177 ASP A O 1
ATOM 1470 N N . VAL A 1 178 ? 11.547 -41.719 -5.301 1 87.75 178 VAL A N 1
ATOM 1471 C CA . VAL A 1 178 ? 11 -41.062 -6.484 1 87.75 178 VAL A CA 1
ATOM 1472 C C . VAL A 1 178 ? 11.859 -39.875 -6.852 1 87.75 178 VAL A C 1
ATOM 1474 O O . VAL A 1 178 ? 12.203 -39.688 -8.023 1 87.75 178 VAL A O 1
ATOM 1477 N N . TYR A 1 179 ? 12.195 -39.062 -5.867 1 91.75 179 TYR A N 1
ATOM 1478 C CA . TYR A 1 179 ? 13.023 -37.906 -6.098 1 91.75 179 TYR A CA 1
ATOM 1479 C C . TYR A 1 179 ? 14.391 -38.281 -6.648 1 91.75 179 TYR A C 1
ATOM 1481 O O . TYR A 1 179 ? 14.867 -37.688 -7.617 1 91.75 179 TYR A O 1
ATOM 1489 N N . LYS A 1 180 ? 14.953 -39.312 -6.078 1 93 180 LYS A N 1
ATOM 1490 C CA . LYS A 1 180 ? 16.266 -39.781 -6.5 1 93 180 LYS A CA 1
ATOM 1491 C C . LYS A 1 180 ? 16.234 -40.344 -7.93 1 93 180 LYS A C 1
ATOM 1493 O O . LYS A 1 180 ? 17.141 -40.094 -8.719 1 93 180 LYS A O 1
ATOM 1498 N N . GLN A 1 181 ? 15.211 -41.062 -8.195 1 91.75 181 GLN A N 1
ATOM 1499 C CA . GLN A 1 181 ? 15.07 -41.625 -9.539 1 91.75 181 GLN A CA 1
ATOM 1500 C C . GLN A 1 181 ? 14.922 -40.5 -10.578 1 91.75 181 GLN A C 1
ATOM 1502 O O . GLN A 1 181 ? 15.516 -40.562 -11.656 1 91.75 181 GLN A O 1
ATOM 1507 N N . PHE A 1 182 ? 14.094 -39.531 -10.25 1 92 182 PHE A N 1
ATOM 1508 C CA . PHE A 1 182 ? 13.938 -38.406 -11.156 1 92 182 PHE A CA 1
ATOM 1509 C C . PHE A 1 182 ? 15.258 -37.656 -11.359 1 92 182 PHE A C 1
ATOM 1511 O O . PHE A 1 182 ? 15.617 -37.312 -12.484 1 92 182 PHE A O 1
ATOM 1518 N N . ASP A 1 183 ? 15.953 -37.469 -10.266 1 93.94 183 ASP A N 1
ATOM 1519 C CA . ASP A 1 183 ? 17.25 -36.812 -10.312 1 93.94 183 ASP A CA 1
ATOM 1520 C C . ASP A 1 183 ? 18.219 -37.562 -11.219 1 93.94 183 ASP A C 1
ATOM 1522 O O . ASP A 1 183 ? 18.938 -36.938 -12.016 1 93.94 183 ASP A O 1
ATOM 1526 N N . GLU A 1 184 ? 18.234 -38.844 -11.117 1 92.69 184 GLU A N 1
ATOM 1527 C CA . GLU A 1 184 ? 19.094 -39.688 -11.938 1 92.69 184 GLU A CA 1
ATOM 1528 C C . GLU A 1 184 ? 18.688 -39.625 -13.406 1 92.69 184 GLU A C 1
ATOM 1530 O O . GLU A 1 184 ? 19.547 -39.594 -14.297 1 92.69 184 GLU A O 1
ATOM 1535 N N . GLN A 1 185 ? 17.453 -39.594 -13.625 1 90.44 185 GLN A N 1
ATOM 1536 C CA . GLN A 1 185 ? 16.938 -39.562 -14.984 1 90.44 185 GLN A CA 1
ATOM 1537 C C . GLN A 1 185 ? 17.328 -38.281 -15.695 1 90.44 185 GLN A C 1
ATOM 1539 O O . GLN A 1 185 ? 17.406 -38.219 -16.922 1 90.44 185 GLN A O 1
ATOM 1544 N N . MET A 1 186 ? 17.609 -37.25 -14.953 1 92.94 186 MET A N 1
ATOM 1545 C CA . MET A 1 186 ? 17.922 -35.969 -15.539 1 92.94 186 MET A CA 1
ATOM 1546 C C . MET A 1 186 ? 19.422 -35.812 -15.75 1 92.94 186 MET A C 1
ATOM 1548 O O . MET A 1 186 ? 19.906 -34.719 -16.078 1 92.94 186 MET A O 1
ATOM 1552 N N . SER A 1 187 ? 20.141 -36.906 -15.688 1 94.5 187 SER A N 1
ATOM 1553 C CA . SER A 1 187 ? 21.594 -36.844 -15.758 1 94.5 187 SER A CA 1
ATOM 1554 C C . SER A 1 187 ? 22.062 -36.281 -17.094 1 94.5 187 SER A C 1
ATOM 1556 O O . SER A 1 187 ? 22.984 -35.438 -17.125 1 94.5 187 SER A O 1
ATOM 1558 N N . GLU A 1 188 ? 21.469 -36.719 -18.188 1 94.06 188 GLU A N 1
ATOM 1559 C CA . GLU A 1 188 ? 21.859 -36.188 -19.5 1 94.06 188 GLU A CA 1
ATOM 1560 C C . GLU A 1 188 ? 21.5 -34.719 -19.625 1 94.06 188 GLU A C 1
ATOM 1562 O O . GLU A 1 188 ? 22.25 -33.938 -20.219 1 94.06 188 GLU A O 1
ATOM 1567 N N . PHE A 1 189 ? 20.344 -34.406 -19.125 1 95.5 189 PHE A N 1
ATOM 1568 C CA . PHE A 1 189 ? 19.922 -33.031 -19.188 1 95.5 189 PHE A CA 1
ATOM 1569 C C . PHE A 1 189 ? 20.859 -32.125 -18.359 1 95.5 189 PHE A C 1
ATOM 1571 O O . PHE A 1 189 ? 21.125 -31 -18.719 1 95.5 189 PHE A O 1
ATOM 1578 N N . LYS A 1 190 ? 21.328 -32.656 -17.25 1 97.31 190 LYS A N 1
ATOM 1579 C CA . LYS A 1 190 ? 22.25 -31.906 -16.406 1 97.31 190 LYS A CA 1
ATOM 1580 C C . LYS A 1 190 ? 23.531 -31.562 -17.156 1 97.31 190 LYS A C 1
ATOM 1582 O O . LYS A 1 190 ? 24.109 -30.5 -16.953 1 97.31 190 LYS A O 1
ATOM 1587 N N . LYS A 1 191 ? 24.016 -32.469 -17.984 1 97.56 191 LYS A N 1
ATOM 1588 C CA . LYS A 1 191 ? 25.172 -32.156 -18.812 1 97.56 191 LYS A CA 1
ATOM 1589 C C . LYS A 1 191 ? 24.891 -31.016 -19.766 1 97.56 191 LYS A C 1
ATOM 1591 O O . LYS A 1 191 ? 25.688 -30.094 -19.891 1 97.56 191 LYS A O 1
ATOM 1596 N N . GLU A 1 192 ? 23.734 -31.109 -20.422 1 96.75 192 GLU A N 1
ATOM 1597 C CA . GLU A 1 192 ? 23.312 -30.047 -21.328 1 96.75 192 GLU A CA 1
ATOM 1598 C C . GLU A 1 192 ? 23.188 -28.719 -20.594 1 96.75 192 GLU A C 1
ATOM 1600 O O . GLU A 1 192 ? 23.562 -27.672 -21.125 1 96.75 192 GLU A O 1
ATOM 1605 N N . PHE A 1 193 ? 22.609 -28.781 -19.422 1 96.81 193 PHE A N 1
ATOM 1606 C CA . PHE A 1 193 ? 22.391 -27.625 -18.547 1 96.81 193 PHE A CA 1
ATOM 1607 C C . PHE A 1 193 ? 23.719 -26.922 -18.25 1 96.81 193 PHE A C 1
ATOM 1609 O O . PHE A 1 193 ? 23.844 -25.703 -18.438 1 96.81 193 PHE A O 1
ATOM 1616 N N . VAL A 1 194 ? 24.703 -27.641 -17.828 1 96.38 194 VAL A N 1
ATOM 1617 C CA . VAL A 1 194 ? 26.016 -27.109 -17.5 1 96.38 194 VAL A CA 1
ATOM 1618 C C . VAL A 1 194 ? 26.656 -26.469 -18.734 1 96.38 194 VAL A C 1
ATOM 1620 O O . VAL A 1 194 ? 27.219 -25.375 -18.656 1 96.38 194 VAL A O 1
ATOM 1623 N N . GLN A 1 195 ? 26.531 -27.094 -19.828 1 95.38 195 GLN A N 1
ATOM 1624 C CA . GLN A 1 195 ? 27.125 -26.609 -21.078 1 95.38 195 GLN A CA 1
ATOM 1625 C C . GLN A 1 195 ? 26.438 -25.328 -21.516 1 95.38 195 GLN A C 1
ATOM 1627 O O . GLN A 1 195 ? 27.125 -24.328 -21.812 1 95.38 195 GLN A O 1
ATOM 1632 N N . LYS A 1 196 ? 25.141 -25.297 -21.547 1 94.38 196 LYS A N 1
ATOM 1633 C CA . LYS A 1 196 ? 24.406 -24.188 -22.141 1 94.38 196 LYS A CA 1
ATOM 1634 C C . LYS A 1 196 ? 24.453 -22.969 -21.234 1 94.38 196 LYS A C 1
ATOM 1636 O O . LYS A 1 196 ? 24.422 -21.828 -21.719 1 94.38 196 LYS A O 1
ATOM 1641 N N . PHE A 1 197 ? 24.484 -23.172 -19.938 1 93.25 197 PHE A N 1
ATOM 1642 C CA . PHE A 1 197 ? 24.609 -22.047 -19.016 1 93.25 197 PHE A CA 1
ATOM 1643 C C . PHE A 1 197 ? 26.078 -21.703 -18.766 1 93.25 197 PHE A C 1
ATOM 1645 O O . PHE A 1 197 ? 26.391 -20.766 -18.031 1 93.25 197 PHE A O 1
ATOM 1652 N N . ASN A 1 198 ? 26.969 -22.469 -19.375 1 90.38 198 ASN A N 1
ATOM 1653 C CA . ASN A 1 198 ? 28.406 -22.266 -19.266 1 90.38 198 ASN A CA 1
ATOM 1654 C C . ASN A 1 198 ? 28.859 -22.25 -17.812 1 90.38 198 ASN A C 1
ATOM 1656 O O . ASN A 1 198 ? 29.562 -21.328 -17.391 1 90.38 198 ASN A O 1
ATOM 1660 N N . LEU A 1 199 ? 28.344 -23.266 -17.078 1 92.38 199 LEU A N 1
ATOM 1661 C CA . LEU A 1 199 ? 28.719 -23.375 -15.672 1 92.38 199 LEU A CA 1
ATOM 1662 C C . LEU A 1 199 ? 30.062 -24.094 -15.516 1 92.38 199 LEU A C 1
ATOM 1664 O O . LEU A 1 199 ? 30.359 -25.016 -16.266 1 92.38 199 LEU A O 1
ATOM 1668 N N . GLN A 1 200 ? 30.828 -23.625 -14.492 1 92.31 200 GLN A N 1
ATOM 1669 C CA . GLN A 1 200 ? 32.125 -24.234 -14.227 1 92.31 200 GLN A CA 1
ATOM 1670 C C . GLN A 1 200 ? 32.031 -25.266 -13.094 1 92.31 200 GLN A C 1
ATOM 1672 O O . GLN A 1 200 ? 32.781 -25.172 -12.109 1 92.31 200 GLN A O 1
ATOM 1677 N N . ILE A 1 201 ? 31.141 -26.156 -13.266 1 94.94 201 ILE A N 1
ATOM 1678 C CA . ILE A 1 201 ? 30.953 -27.234 -12.297 1 94.94 201 ILE A CA 1
ATOM 1679 C C . ILE A 1 201 ? 30.75 -28.562 -13.023 1 94.94 201 ILE A C 1
ATOM 1681 O O . ILE A 1 201 ? 30.484 -28.578 -14.227 1 94.94 201 ILE A O 1
ATOM 1685 N N . ASN A 1 202 ? 30.922 -29.625 -12.234 1 96.44 202 ASN A N 1
ATOM 1686 C CA . ASN A 1 202 ? 30.609 -30.953 -12.773 1 96.44 202 ASN A CA 1
ATOM 1687 C C . ASN A 1 202 ? 29.109 -31.203 -12.82 1 96.44 202 ASN A C 1
ATOM 1689 O O . ASN A 1 202 ? 28.391 -30.859 -11.883 1 96.44 202 ASN A O 1
ATOM 1693 N N . PRO A 1 203 ? 28.641 -31.766 -13.961 1 96.31 203 PRO A N 1
ATOM 1694 C CA . PRO A 1 203 ? 27.203 -32.062 -14.062 1 96.31 203 PRO A CA 1
ATOM 1695 C C . PRO A 1 203 ? 26.672 -32.844 -12.859 1 96.31 203 PRO A C 1
ATOM 1697 O O . PRO A 1 203 ? 25.5 -32.688 -12.492 1 96.31 203 PRO A O 1
ATOM 1700 N N . SER A 1 204 ? 27.484 -33.625 -12.281 1 94.31 204 SER A N 1
ATOM 1701 C CA . SER A 1 204 ? 27.062 -34.438 -11.133 1 94.31 204 SER A CA 1
ATOM 1702 C C . SER A 1 204 ? 26.781 -33.562 -9.922 1 94.31 204 SER A C 1
ATOM 1704 O O . SER A 1 204 ? 26.125 -34 -8.977 1 94.31 204 SER A O 1
ATOM 1706 N N . GLU A 1 205 ? 27.203 -32.312 -9.977 1 95.19 205 GLU A N 1
ATOM 1707 C CA . GLU A 1 205 ? 27.016 -31.375 -8.875 1 95.19 205 GLU A CA 1
ATOM 1708 C C . GLU A 1 205 ? 25.703 -30.594 -9.031 1 95.19 205 GLU A C 1
ATOM 1710 O O . GLU A 1 205 ? 25.312 -29.844 -8.125 1 95.19 205 GLU A O 1
ATOM 1715 N N . VAL A 1 206 ? 25.109 -30.781 -10.164 1 96.12 206 VAL A N 1
ATOM 1716 C CA . VAL A 1 206 ? 23.875 -30.062 -10.453 1 96.12 206 VAL A CA 1
ATOM 1717 C C . VAL A 1 206 ? 22.703 -30.75 -9.766 1 96.12 206 VAL A C 1
ATOM 1719 O O . VAL A 1 206 ? 22.375 -31.891 -10.078 1 96.12 206 VAL A O 1
ATOM 1722 N N . GLY A 1 207 ? 22.094 -30.062 -8.781 1 95.06 207 GLY A N 1
ATOM 1723 C CA . GLY A 1 207 ? 20.844 -30.531 -8.188 1 95.06 207 GLY A CA 1
ATOM 1724 C C . GLY A 1 207 ? 19.625 -30 -8.898 1 95.06 207 GLY A C 1
ATOM 1725 O O . GLY A 1 207 ? 19.703 -29.031 -9.664 1 95.06 207 GLY A O 1
ATOM 1726 N N . LEU A 1 208 ? 18.484 -30.656 -8.672 1 95.12 208 LEU A N 1
ATOM 1727 C CA . LEU A 1 208 ? 17.234 -30.234 -9.289 1 95.12 208 LEU A CA 1
ATOM 1728 C C . LEU A 1 208 ? 16.891 -28.812 -8.867 1 95.12 208 LEU A C 1
ATOM 1730 O O . LEU A 1 208 ? 16.312 -28.047 -9.656 1 95.12 208 LEU A O 1
ATOM 1734 N N . LYS A 1 209 ? 17.203 -28.438 -7.645 1 92.62 209 LYS A N 1
ATOM 1735 C CA . LYS A 1 209 ? 16.938 -27.094 -7.156 1 92.62 209 LYS A CA 1
ATOM 1736 C C . LYS A 1 209 ? 17.688 -26.047 -7.977 1 92.62 209 LYS A C 1
ATOM 1738 O O . LYS A 1 209 ? 17.141 -24.969 -8.266 1 92.62 209 LYS A O 1
ATOM 1743 N N . MET A 1 210 ? 18.906 -26.328 -8.281 1 94 210 MET A N 1
ATOM 1744 C CA . MET A 1 210 ? 19.688 -25.406 -9.094 1 94 210 MET A CA 1
ATOM 1745 C C . MET A 1 210 ? 19.031 -25.172 -10.445 1 94 210 MET A C 1
ATOM 1747 O O . MET A 1 210 ? 18.969 -24.031 -10.914 1 94 210 MET A O 1
ATOM 1751 N N . ILE A 1 211 ? 18.578 -26.219 -11.039 1 95.12 211 ILE A N 1
ATOM 1752 C CA . ILE A 1 211 ? 17.891 -26.109 -12.328 1 95.12 211 ILE A CA 1
ATOM 1753 C C . ILE A 1 211 ? 16.625 -25.281 -12.164 1 95.12 211 ILE A C 1
ATOM 1755 O O . ILE A 1 211 ? 16.344 -24.391 -12.977 1 95.12 211 ILE A O 1
ATOM 1759 N N . ALA A 1 212 ? 15.891 -25.578 -11.117 1 93.19 212 ALA A N 1
ATOM 1760 C CA . ALA A 1 212 ? 14.664 -24.828 -10.844 1 93.19 212 ALA A CA 1
ATOM 1761 C C . ALA A 1 212 ? 14.945 -23.344 -10.656 1 93.19 212 ALA A C 1
ATOM 1763 O O . ALA A 1 212 ? 14.188 -22.5 -11.141 1 93.19 212 ALA A O 1
ATOM 1764 N N . ASP A 1 213 ? 16 -23.031 -9.969 1 92.19 213 ASP A N 1
ATOM 1765 C CA . ASP A 1 213 ? 16.375 -21.641 -9.734 1 92.19 213 ASP A CA 1
ATOM 1766 C C . ASP A 1 213 ? 16.734 -20.938 -11.055 1 92.19 213 ASP A C 1
ATOM 1768 O O . ASP A 1 213 ? 16.422 -19.766 -11.242 1 92.19 213 ASP A O 1
ATOM 1772 N N . HIS A 1 214 ? 17.359 -21.641 -11.891 1 93.44 214 HIS A N 1
ATOM 1773 C CA . HIS A 1 214 ? 17.703 -21.078 -13.195 1 93.44 214 HIS A CA 1
ATOM 1774 C C . HIS A 1 214 ? 16.469 -20.875 -14.055 1 93.44 214 HIS A C 1
ATOM 1776 O O . HIS A 1 214 ? 16.391 -19.906 -14.82 1 93.44 214 HIS A O 1
ATOM 1782 N N . TRP A 1 215 ? 15.547 -21.797 -13.914 1 93.06 215 TRP A N 1
ATOM 1783 C CA . TRP A 1 215 ? 14.297 -21.609 -14.633 1 93.06 215 TRP A CA 1
ATOM 1784 C C . TRP A 1 215 ? 13.625 -20.297 -14.227 1 93.06 215 TRP A C 1
ATOM 1786 O O . TRP A 1 215 ? 13.078 -19.578 -15.07 1 93.06 215 TRP A O 1
ATOM 1796 N N . ASP A 1 216 ? 13.656 -20 -12.977 1 92.88 216 ASP A N 1
ATOM 1797 C CA . ASP A 1 216 ? 13.07 -18.75 -12.492 1 92.88 216 ASP A CA 1
ATOM 1798 C C . ASP A 1 216 ? 13.633 -17.547 -13.266 1 92.88 216 ASP A C 1
ATOM 1800 O O . ASP A 1 216 ? 12.875 -16.672 -13.688 1 92.88 216 ASP A O 1
ATOM 1804 N N . SER A 1 217 ? 14.914 -17.562 -13.422 1 91.56 217 SER A N 1
ATOM 1805 C CA . SER A 1 217 ? 15.555 -16.469 -14.141 1 91.56 217 SER A CA 1
ATOM 1806 C C . SER A 1 217 ? 15.164 -16.484 -15.617 1 91.56 217 SER A C 1
ATOM 1808 O O . SER A 1 217 ? 14.906 -15.43 -16.203 1 91.56 217 SER A O 1
ATOM 1810 N N . VAL A 1 218 ? 15.109 -17.625 -16.172 1 91.69 218 VAL A N 1
ATOM 1811 C CA . VAL A 1 218 ? 14.844 -17.766 -17.594 1 91.69 218 VAL A CA 1
ATOM 1812 C C . VAL A 1 218 ? 13.414 -17.297 -17.906 1 91.69 218 VAL A C 1
ATOM 1814 O O . VAL A 1 218 ? 13.188 -16.562 -18.859 1 91.69 218 VAL A O 1
ATOM 1817 N N . VAL A 1 219 ? 12.477 -17.75 -17.094 1 92.19 219 VAL A N 1
ATOM 1818 C CA . VAL A 1 219 ? 11.086 -17.391 -17.359 1 92.19 219 VAL A CA 1
ATOM 1819 C C . VAL A 1 219 ? 10.898 -15.883 -17.188 1 92.19 219 VAL A C 1
ATOM 1821 O O . VAL A 1 219 ? 10.109 -15.266 -17.906 1 92.19 219 VAL A O 1
ATOM 1824 N N . CYS A 1 220 ? 11.57 -15.281 -16.25 1 91.25 220 CYS A N 1
ATOM 1825 C CA . CYS A 1 220 ? 11.531 -13.836 -16.094 1 91.25 220 CYS A CA 1
ATOM 1826 C C . CYS A 1 220 ? 12.062 -13.141 -17.344 1 91.25 220 CYS A C 1
ATOM 1828 O O . CYS A 1 220 ? 11.461 -12.18 -17.844 1 91.25 220 CYS A O 1
ATOM 1830 N N . ASP A 1 221 ? 13.188 -13.68 -17.891 1 88.06 221 ASP A N 1
ATOM 1831 C CA . ASP A 1 221 ? 13.758 -13.125 -19.109 1 88.06 221 ASP A CA 1
ATOM 1832 C C . ASP A 1 221 ? 12.773 -13.234 -20.266 1 88.06 221 ASP A C 1
ATOM 1834 O O . ASP A 1 221 ? 12.641 -12.305 -21.062 1 88.06 221 ASP A O 1
ATOM 1838 N N . ILE A 1 222 ? 12.133 -14.328 -20.297 1 88.19 222 ILE A N 1
ATOM 1839 C CA . ILE A 1 222 ? 11.164 -14.547 -21.359 1 88.19 222 ILE A CA 1
ATOM 1840 C C . ILE A 1 222 ? 10.047 -13.516 -21.266 1 88.19 222 ILE A C 1
ATOM 1842 O O . ILE A 1 222 ? 9.719 -12.852 -22.25 1 88.19 222 ILE A O 1
ATOM 1846 N N . TYR A 1 223 ? 9.469 -13.344 -20.125 1 89.19 223 TYR A N 1
ATOM 1847 C CA . TYR A 1 223 ? 8.359 -12.414 -19.953 1 89.19 223 TYR A CA 1
ATOM 1848 C C . TYR A 1 223 ? 8.805 -10.977 -20.172 1 89.19 223 TYR A C 1
ATOM 1850 O O . TYR A 1 223 ? 8.047 -10.156 -20.688 1 89.19 223 TYR A O 1
ATOM 1858 N N . GLU A 1 224 ? 10.016 -10.703 -19.828 1 85.06 224 GLU A N 1
ATOM 1859 C CA . GLU A 1 224 ? 10.523 -9.336 -19.938 1 85.06 224 GLU A CA 1
ATOM 1860 C C . GLU A 1 224 ? 11.188 -9.102 -21.281 1 85.06 224 GLU A C 1
ATOM 1862 O O . GLU A 1 224 ? 11.805 -8.055 -21.516 1 85.06 224 GLU A O 1
ATOM 1867 N N . GLN A 1 225 ? 11.141 -10.109 -22.125 1 83 225 GLN A N 1
ATOM 1868 C CA . GLN A 1 225 ? 11.617 -10.039 -23.5 1 83 225 GLN A CA 1
ATOM 1869 C C . GLN A 1 225 ? 13.117 -9.758 -23.547 1 83 225 GLN A C 1
ATOM 1871 O O . GLN A 1 225 ? 13.578 -8.961 -24.375 1 83 225 GLN A O 1
ATOM 1876 N N . ILE A 1 226 ? 13.719 -10.188 -22.609 1 83.44 226 ILE A N 1
ATOM 1877 C CA . ILE A 1 226 ? 15.18 -10.203 -22.625 1 83.44 226 ILE A CA 1
ATOM 1878 C C . ILE A 1 226 ? 15.68 -11.375 -23.469 1 83.44 226 ILE A C 1
ATOM 1880 O O . ILE A 1 226 ? 15.273 -12.523 -23.25 1 83.44 226 ILE A O 1
ATOM 1884 N N . PRO A 1 227 ? 16.484 -11.125 -24.422 1 83.06 227 PRO A N 1
ATOM 1885 C CA . PRO A 1 227 ? 16.922 -12.195 -25.312 1 83.06 227 PRO A CA 1
ATOM 1886 C C . PRO A 1 227 ? 17.672 -13.305 -24.578 1 83.06 227 PRO A C 1
ATOM 1888 O O . PRO A 1 227 ? 18.562 -13.023 -23.781 1 83.06 227 PRO A O 1
ATOM 1891 N N . LEU A 1 228 ? 17.328 -14.523 -24.953 1 88.81 228 LEU A N 1
ATOM 1892 C CA . LEU A 1 228 ? 18.031 -15.688 -24.406 1 88.81 228 LEU A CA 1
ATOM 1893 C C . LEU A 1 228 ? 19.188 -16.094 -25.312 1 88.81 228 LEU A C 1
ATOM 1895 O O . LEU A 1 228 ? 19.25 -15.703 -26.469 1 88.81 228 LEU A O 1
ATOM 1899 N N . PRO A 1 229 ? 20.109 -16.828 -24.719 1 89.56 229 PRO A N 1
ATOM 1900 C CA . PRO A 1 229 ? 21.172 -17.344 -25.578 1 89.56 229 PRO A CA 1
ATOM 1901 C C . PRO A 1 229 ? 20.625 -18.141 -26.75 1 89.56 229 PRO A C 1
ATOM 1903 O O . PRO A 1 229 ? 19.641 -18.875 -26.609 1 89.56 229 PRO A O 1
ATOM 1906 N N . GLU A 1 230 ? 21.328 -18.094 -27.812 1 89.69 230 GLU A N 1
ATOM 1907 C CA . GLU A 1 230 ? 20.922 -18.781 -29.031 1 89.69 230 GLU A CA 1
ATOM 1908 C C . GLU A 1 230 ? 20.875 -20.297 -28.828 1 89.69 230 GLU A C 1
ATOM 1910 O O . GLU A 1 230 ? 20.109 -21 -29.484 1 89.69 230 GLU A O 1
ATOM 1915 N N . THR A 1 231 ? 21.625 -20.719 -27.953 1 92.38 231 THR A N 1
ATOM 1916 C CA . THR A 1 231 ? 21.734 -22.156 -27.703 1 92.38 231 THR A CA 1
ATOM 1917 C C . THR A 1 231 ? 20.5 -22.672 -26.969 1 92.38 231 THR A C 1
ATOM 1919 O O . THR A 1 231 ? 20.297 -23.875 -26.875 1 92.38 231 THR A O 1
ATOM 1922 N N . PHE A 1 232 ? 19.688 -21.797 -26.422 1 94.62 232 PHE A N 1
ATOM 1923 C CA . PHE A 1 232 ? 18.469 -22.203 -25.719 1 94.62 232 PHE A CA 1
ATOM 1924 C C . PHE A 1 232 ? 17.359 -22.516 -26.719 1 94.62 232 PHE A C 1
ATOM 1926 O O . PHE A 1 232 ? 16.578 -21.625 -27.062 1 94.62 232 PHE A O 1
ATOM 1933 N N . ASP A 1 233 ? 17.234 -23.672 -27.125 1 93.5 233 ASP A N 1
ATOM 1934 C CA . ASP A 1 233 ? 16.125 -24.047 -28.016 1 93.5 233 ASP A CA 1
ATOM 1935 C C . ASP A 1 233 ? 14.867 -24.359 -27.219 1 93.5 233 ASP A C 1
ATOM 1937 O O . ASP A 1 233 ? 14.898 -24.438 -25.984 1 93.5 233 ASP A O 1
ATOM 1941 N N . GLN A 1 234 ? 13.852 -24.641 -27.906 1 90.81 234 GLN A N 1
ATOM 1942 C CA . GLN A 1 234 ? 12.539 -24.828 -27.281 1 90.81 234 GLN A CA 1
ATOM 1943 C C . GLN A 1 234 ? 12.531 -26.047 -26.359 1 90.81 234 GLN A C 1
ATOM 1945 O O . GLN A 1 234 ? 11.922 -26.031 -25.297 1 90.81 234 GLN A O 1
ATOM 1950 N N . LEU A 1 235 ? 13.133 -27.062 -26.859 1 91.75 235 LEU A N 1
ATOM 1951 C CA . LEU A 1 235 ? 13.156 -28.297 -26.062 1 91.75 235 LEU A CA 1
ATOM 1952 C C . LEU A 1 235 ? 13.898 -28.078 -24.75 1 91.75 235 LEU A C 1
ATOM 1954 O O . LEU A 1 235 ? 13.469 -28.547 -23.703 1 91.75 235 LEU A O 1
ATOM 1958 N N . PHE A 1 236 ? 15.016 -27.391 -24.812 1 94.19 236 PHE A N 1
ATOM 1959 C CA . PHE A 1 236 ? 15.789 -27.094 -23.609 1 94.19 236 PHE A CA 1
ATOM 1960 C C . PHE A 1 236 ? 14.961 -26.312 -22.609 1 94.19 236 PHE A C 1
ATOM 1962 O O . PHE A 1 236 ? 14.938 -26.625 -21.422 1 94.19 236 PHE 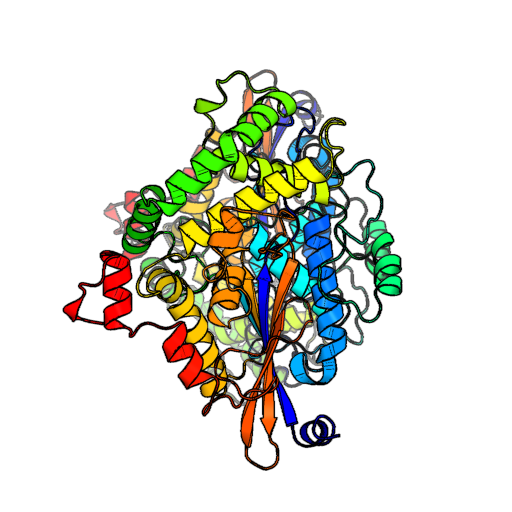A O 1
ATOM 1969 N N . ILE A 1 237 ? 14.25 -25.328 -23.078 1 92.75 237 ILE A N 1
ATOM 1970 C CA . ILE A 1 237 ? 13.406 -24.484 -22.25 1 92.75 237 ILE A CA 1
ATOM 1971 C C . ILE A 1 237 ? 12.289 -25.328 -21.625 1 92.75 237 ILE A C 1
ATOM 1973 O O . ILE A 1 237 ? 12.008 -25.203 -20.422 1 92.75 237 ILE A O 1
ATOM 1977 N N . LYS A 1 238 ? 11.695 -26.156 -22.391 1 91.69 238 LYS A N 1
ATOM 1978 C CA . LYS A 1 238 ? 10.641 -27.031 -21.891 1 91.69 238 LYS A CA 1
ATOM 1979 C C . LYS A 1 238 ? 11.164 -27.938 -20.781 1 91.69 238 LYS A C 1
ATOM 1981 O O . LYS A 1 238 ? 10.469 -28.203 -19.797 1 91.69 238 LYS A O 1
ATOM 1986 N N . LYS A 1 239 ? 12.344 -28.422 -21 1 92.69 239 LYS A N 1
ATOM 1987 C CA . LYS A 1 239 ? 12.945 -29.297 -20 1 92.69 239 LYS A CA 1
ATOM 1988 C C . LYS A 1 239 ? 13.227 -28.547 -18.703 1 92.69 239 LYS A C 1
ATOM 1990 O O . LYS A 1 239 ? 13.047 -29.109 -17.609 1 92.69 239 LYS A O 1
ATOM 1995 N N . LEU A 1 240 ? 13.711 -27.328 -18.797 1 93.5 240 LEU A N 1
ATOM 1996 C CA . LEU A 1 240 ? 13.914 -26.516 -17.609 1 93.5 240 LEU A CA 1
ATOM 1997 C C . LEU A 1 240 ? 12.625 -26.375 -16.812 1 93.5 240 LEU A C 1
ATOM 1999 O O . LEU A 1 240 ? 12.617 -26.625 -15.602 1 93.5 240 LEU A O 1
ATOM 2003 N N . GLN A 1 241 ? 11.617 -26.047 -17.469 1 92.31 241 GLN A N 1
ATOM 2004 C CA . GLN A 1 241 ? 10.32 -25.891 -16.828 1 92.31 241 GLN A CA 1
ATOM 2005 C C . GLN A 1 241 ? 9.828 -27.203 -16.234 1 92.31 241 GLN A C 1
ATOM 2007 O O . GLN A 1 241 ? 9.25 -27.219 -15.141 1 92.31 241 GLN A O 1
ATOM 2012 N N . PHE A 1 242 ? 10.023 -28.219 -17.016 1 91.19 242 PHE A N 1
ATOM 2013 C CA . PHE A 1 242 ? 9.609 -29.547 -16.578 1 91.19 242 PHE A CA 1
ATOM 2014 C C . PHE A 1 242 ? 10.242 -29.891 -15.242 1 91.19 242 PHE A C 1
ATOM 2016 O O . PHE A 1 242 ? 9.57 -30.391 -14.336 1 91.19 242 PHE A O 1
ATOM 2023 N N . VAL A 1 243 ? 11.523 -29.656 -15.117 1 92 243 VAL A N 1
ATOM 2024 C CA . VAL A 1 243 ? 12.242 -29.938 -13.883 1 92 243 VAL A CA 1
ATOM 2025 C C . VAL A 1 243 ? 11.719 -29.047 -12.766 1 92 243 VAL A C 1
ATOM 2027 O O . VAL A 1 243 ? 11.531 -29.5 -11.633 1 92 243 VAL A O 1
ATOM 2030 N N . TYR A 1 244 ? 11.469 -27.828 -13.055 1 92.19 244 TYR A N 1
ATOM 2031 C CA . TYR A 1 244 ? 10.906 -26.891 -12.086 1 92.19 244 TYR A CA 1
ATOM 2032 C C . TYR A 1 244 ? 9.562 -27.391 -11.578 1 92.19 244 TYR A C 1
ATOM 2034 O O . TYR A 1 244 ? 9.32 -27.422 -10.367 1 92.19 244 TYR A O 1
ATOM 2042 N N . ASP A 1 245 ? 8.727 -27.766 -12.477 1 89.75 245 ASP A N 1
ATOM 2043 C CA . ASP A 1 245 ? 7.387 -28.219 -12.117 1 89.75 245 ASP A CA 1
ATOM 2044 C C . ASP A 1 245 ? 7.449 -29.422 -11.18 1 89.75 245 ASP A C 1
ATOM 2046 O O . ASP A 1 245 ? 6.734 -29.484 -10.18 1 89.75 245 ASP A O 1
ATOM 2050 N N . PHE A 1 246 ? 8.273 -30.328 -11.555 1 89.31 246 PHE A N 1
ATOM 2051 C CA . PHE A 1 246 ? 8.43 -31.5 -10.703 1 89.31 246 PHE A CA 1
ATOM 2052 C C . PHE A 1 246 ? 8.898 -31.109 -9.312 1 89.31 246 PHE A C 1
ATOM 2054 O O . PHE A 1 246 ? 8.328 -31.547 -8.305 1 89.31 246 PHE A O 1
ATOM 2061 N N . THR A 1 247 ? 9.938 -30.375 -9.297 1 89.12 247 THR A N 1
ATOM 2062 C CA . THR A 1 247 ? 10.539 -29.984 -8.023 1 89.12 247 THR A CA 1
ATOM 2063 C C . THR A 1 247 ? 9.531 -29.25 -7.148 1 89.12 247 THR A C 1
ATOM 2065 O O . THR A 1 247 ? 9.398 -29.547 -5.957 1 89.12 247 THR A O 1
ATOM 2068 N N . GLN A 1 248 ? 8.781 -28.391 -7.711 1 88.56 248 GLN A N 1
ATOM 2069 C CA . GLN A 1 248 ? 7.812 -27.594 -6.961 1 88.56 248 GLN A CA 1
ATOM 2070 C C . GLN A 1 248 ? 6.648 -28.469 -6.492 1 88.56 248 GLN A C 1
ATOM 2072 O O . GLN A 1 248 ? 6.309 -28.469 -5.305 1 88.56 248 GLN A O 1
ATOM 2077 N N . LEU A 1 249 ? 6.086 -29.203 -7.352 1 89 249 LEU A N 1
ATOM 2078 C CA . LEU A 1 249 ? 4.871 -29.953 -7.043 1 89 249 LEU A CA 1
ATOM 2079 C C . LEU A 1 249 ? 5.172 -31.141 -6.133 1 89 249 LEU A C 1
ATOM 2081 O O . LEU A 1 249 ? 4.441 -31.391 -5.172 1 89 249 LEU A O 1
ATOM 2085 N N . TYR A 1 250 ? 6.266 -31.828 -6.488 1 88.44 250 TYR A N 1
ATOM 2086 C CA . TYR A 1 250 ? 6.59 -33 -5.699 1 88.44 250 TYR A CA 1
ATOM 2087 C C . TYR A 1 250 ? 7.055 -32.625 -4.301 1 88.44 250 TYR A C 1
ATOM 2089 O O . TYR A 1 250 ? 6.578 -33.156 -3.307 1 88.44 250 TYR A O 1
ATOM 2097 N N . ILE A 1 251 ? 7.934 -31.703 -4.23 1 88.81 251 ILE A N 1
ATOM 2098 C CA . ILE A 1 251 ? 8.508 -31.312 -2.943 1 88.81 251 ILE A CA 1
ATOM 2099 C C . ILE A 1 251 ? 7.441 -30.625 -2.094 1 88.81 251 ILE A C 1
ATOM 2101 O O . ILE A 1 251 ? 7.34 -30.875 -0.891 1 88.81 251 ILE A O 1
ATOM 2105 N N . ASP A 1 252 ? 6.625 -29.828 -2.678 1 89.06 252 ASP A N 1
ATOM 2106 C CA . ASP A 1 252 ? 5.746 -28.938 -1.909 1 89.06 252 ASP A CA 1
ATOM 2107 C C . ASP A 1 252 ? 4.449 -29.656 -1.541 1 89.06 252 ASP A C 1
ATOM 2109 O O . ASP A 1 252 ? 3.744 -29.234 -0.619 1 89.06 252 ASP A O 1
ATOM 2113 N N . TYR A 1 253 ? 4.121 -30.766 -2.24 1 88.62 253 TYR A N 1
ATOM 2114 C CA . TYR A 1 253 ? 2.762 -31.234 -2.002 1 88.62 253 TYR A CA 1
ATOM 2115 C C . TYR A 1 253 ? 2.73 -32.75 -1.793 1 88.62 253 TYR A C 1
ATOM 2117 O O . TYR A 1 253 ? 1.736 -33.281 -1.312 1 88.62 253 TYR A O 1
ATOM 2125 N N . GLN A 1 254 ? 3.74 -33.406 -2.09 1 84.81 254 GLN A N 1
ATOM 2126 C CA . GLN A 1 254 ? 3.732 -34.844 -1.953 1 84.81 254 GLN A CA 1
ATOM 2127 C C . GLN A 1 254 ? 3.736 -35.281 -0.484 1 84.81 254 GLN A C 1
ATOM 2129 O O . GLN A 1 254 ? 4.57 -34.812 0.295 1 84.81 254 GLN A O 1
ATOM 2134 N N . SER A 1 255 ? 2.764 -36.062 -0.195 1 81.12 255 SER A N 1
ATOM 2135 C CA . SER A 1 255 ? 2.721 -36.75 1.102 1 81.12 255 SER A CA 1
ATOM 2136 C C . SER A 1 255 ? 1.769 -37.938 1.078 1 81.12 255 SER A C 1
ATOM 2138 O O . SER A 1 255 ? 0.794 -37.938 0.323 1 81.12 255 SER A O 1
ATOM 2140 N N . SER A 1 256 ? 2.135 -38.969 1.739 1 73.69 256 SER A N 1
ATOM 2141 C CA . SER A 1 256 ? 1.348 -40.188 1.708 1 73.69 256 SER A CA 1
ATOM 2142 C C . SER A 1 256 ? -0.099 -39.938 2.115 1 73.69 256 SER A C 1
ATOM 2144 O O . SER A 1 256 ? -1.027 -40.469 1.498 1 73.69 256 SER A O 1
ATOM 2146 N N . SER A 1 257 ? -0.403 -39.125 3.002 1 74.75 257 SER A N 1
ATOM 2147 C CA . SER A 1 257 ? -1.75 -38.906 3.514 1 74.75 257 SER A CA 1
ATOM 2148 C C . SER A 1 257 ? -2.361 -37.656 2.91 1 74.75 257 SER A C 1
ATOM 2150 O O . SER A 1 257 ? -3.498 -37.281 3.229 1 74.75 257 SER A O 1
ATOM 2152 N N . GLY A 1 258 ? -1.664 -37.094 2.023 1 85.75 258 GLY A N 1
ATOM 2153 C CA . GLY A 1 258 ? -2.131 -35.812 1.513 1 85.75 258 GLY A CA 1
ATOM 2154 C C . GLY A 1 258 ? -2.027 -34.719 2.527 1 85.75 258 GLY A C 1
ATOM 2155 O O . GLY A 1 258 ? -2.541 -33.594 2.303 1 85.75 258 GLY A O 1
ATOM 2156 N N . GLN A 1 259 ? -1.389 -34.938 3.514 1 88.25 259 GLN A N 1
ATOM 2157 C CA . GLN A 1 259 ? -1.318 -34.031 4.645 1 88.25 259 GLN A CA 1
ATOM 2158 C C . GLN A 1 259 ? -0.621 -32.719 4.254 1 88.25 259 GLN A C 1
ATOM 2160 O O . GLN A 1 259 ? -1.01 -31.641 4.707 1 88.25 259 GLN A O 1
ATOM 2165 N N . LEU A 1 260 ? 0.417 -32.844 3.488 1 89.94 260 LEU A N 1
ATOM 2166 C CA . LEU A 1 260 ? 1.187 -31.672 3.119 1 89.94 260 LEU A CA 1
ATOM 2167 C C . LEU A 1 260 ? 0.327 -30.688 2.332 1 89.94 260 LEU A C 1
ATOM 2169 O O . LEU A 1 260 ? 0.394 -29.469 2.559 1 89.94 260 LEU A O 1
ATOM 2173 N N . LEU A 1 261 ? -0.486 -31.203 1.426 1 90.88 261 LEU A N 1
ATOM 2174 C CA . LEU A 1 261 ? -1.432 -30.375 0.698 1 90.88 261 LEU A CA 1
ATOM 2175 C C . LEU A 1 261 ? -2.42 -29.703 1.653 1 90.88 261 LEU A C 1
ATOM 2177 O O . LEU A 1 261 ? -2.645 -28.5 1.581 1 90.88 261 LEU A O 1
ATOM 2181 N N . LYS A 1 262 ? -2.963 -30.469 2.541 1 92.25 262 LYS A N 1
ATOM 2182 C CA . LYS A 1 262 ? -3.984 -29.984 3.465 1 92.25 262 LYS A CA 1
ATOM 2183 C C . LYS A 1 262 ? -3.416 -28.922 4.398 1 92.25 262 LYS A C 1
ATOM 2185 O O . LYS A 1 262 ? -4.105 -27.953 4.738 1 92.25 262 LYS A O 1
ATOM 2190 N N . MET A 1 263 ? -2.205 -29.109 4.816 1 90.69 263 MET A N 1
ATOM 2191 C CA . MET A 1 263 ? -1.554 -28.141 5.676 1 90.69 263 MET A CA 1
ATOM 2192 C C . MET A 1 263 ? -1.446 -26.781 4.977 1 90.69 263 MET A C 1
ATOM 2194 O O . MET A 1 263 ? -1.478 -25.734 5.629 1 90.69 263 MET A O 1
ATOM 2198 N N . GLN A 1 264 ? -1.382 -26.812 3.689 1 91.06 264 GLN A N 1
ATOM 2199 C CA . GLN A 1 264 ? -1.139 -25.594 2.932 1 91.06 264 GLN A CA 1
ATOM 2200 C C . GLN A 1 264 ? -2.449 -24.969 2.461 1 91.06 264 GLN A C 1
ATOM 2202 O O . GLN A 1 264 ? -2.479 -23.797 2.062 1 91.06 264 GLN A O 1
ATOM 2207 N N . THR A 1 265 ? -3.57 -25.703 2.508 1 93.5 265 THR A N 1
ATOM 2208 C CA . THR A 1 265 ? -4.793 -25.203 1.893 1 93.5 265 THR A CA 1
ATOM 2209 C C . THR A 1 265 ? -5.891 -25.031 2.939 1 93.5 265 THR A C 1
ATOM 2211 O O . THR A 1 265 ? -6.906 -24.375 2.676 1 93.5 265 THR A O 1
ATOM 2214 N N . THR A 1 266 ? -5.684 -25.469 4.145 1 93.94 266 THR A N 1
ATOM 2215 C CA . THR A 1 266 ? -6.695 -25.484 5.191 1 93.94 266 THR A CA 1
ATOM 2216 C C . THR A 1 266 ? -7.191 -24.078 5.477 1 93.94 266 THR A C 1
ATOM 2218 O O . THR A 1 266 ? -8.398 -23.812 5.449 1 93.94 266 THR A O 1
ATOM 2221 N N . THR A 1 267 ? -6.305 -23.172 5.738 1 92.75 267 THR A N 1
ATOM 2222 C CA . THR A 1 267 ? -6.684 -21.828 6.156 1 92.75 267 THR A CA 1
ATOM 2223 C C . THR A 1 267 ? -7.387 -21.094 5.023 1 92.75 267 THR A C 1
ATOM 2225 O O . THR A 1 267 ? -8.344 -20.344 5.258 1 92.75 267 THR A O 1
ATOM 2228 N N . PHE A 1 268 ? -6.918 -21.297 3.826 1 94 268 PHE A N 1
ATOM 2229 C CA . PHE A 1 268 ? -7.531 -20.625 2.682 1 94 268 PHE A CA 1
ATOM 2230 C C . PHE A 1 268 ? -8.977 -21.078 2.508 1 94 268 PHE A C 1
ATOM 2232 O O . PHE A 1 268 ? -9.891 -20.25 2.453 1 94 268 PHE A O 1
ATOM 2239 N N . PHE A 1 269 ? -9.195 -22.344 2.422 1 95.56 269 PHE A N 1
ATOM 2240 C CA . PHE A 1 269 ? -10.539 -22.844 2.146 1 95.56 269 PHE A CA 1
ATOM 2241 C C . PHE A 1 269 ? -11.477 -22.562 3.314 1 95.56 269 PHE A C 1
ATOM 2243 O O . PHE A 1 269 ? -12.664 -22.328 3.117 1 95.56 269 PHE A O 1
ATOM 2250 N N . ASN A 1 270 ? -10.906 -22.609 4.523 1 94.56 270 ASN A N 1
ATOM 2251 C CA . ASN A 1 270 ? -11.734 -22.188 5.648 1 94.56 270 ASN A CA 1
ATOM 2252 C C . ASN A 1 270 ? -12.203 -20.734 5.488 1 94.56 270 ASN A C 1
ATOM 2254 O O . ASN A 1 270 ? -13.359 -20.422 5.781 1 94.56 270 ASN A O 1
ATOM 2258 N N . ASP A 1 271 ? -11.305 -19.891 5.098 1 93.88 271 ASP A N 1
ATOM 2259 C CA . ASP A 1 271 ? -11.648 -18.484 4.887 1 93.88 271 ASP A CA 1
ATOM 2260 C C . ASP A 1 271 ? -12.719 -18.344 3.803 1 93.88 271 ASP A C 1
ATOM 2262 O O . ASP A 1 271 ? -13.695 -17.609 3.979 1 93.88 271 ASP A O 1
ATOM 2266 N N . VAL A 1 272 ? -12.578 -19.062 2.674 1 95.06 272 VAL A N 1
ATOM 2267 C CA . VAL A 1 272 ? -13.508 -19.031 1.553 1 95.06 272 VAL A CA 1
ATOM 2268 C C . VAL A 1 272 ? -14.883 -19.531 2.002 1 95.06 272 VAL A C 1
ATOM 2270 O O . VAL A 1 272 ? -15.898 -18.891 1.738 1 95.06 272 VAL A O 1
ATOM 2273 N N . ILE A 1 273 ? -14.891 -20.641 2.678 1 96.38 273 ILE A N 1
ATOM 2274 C CA . ILE A 1 273 ? -16.141 -21.219 3.156 1 96.38 273 ILE A CA 1
ATOM 2275 C C . ILE A 1 273 ? -16.828 -20.25 4.117 1 96.38 273 ILE A C 1
ATOM 2277 O O . ILE A 1 273 ? -18.031 -20.031 4.039 1 96.38 273 ILE A O 1
ATOM 2281 N N . ASP A 1 274 ? -16.016 -19.672 4.969 1 94.38 274 ASP A N 1
ATOM 2282 C CA . ASP A 1 274 ? -16.562 -18.75 5.961 1 94.38 274 ASP A CA 1
ATOM 2283 C C . ASP A 1 274 ? -17.188 -17.531 5.285 1 94.38 274 ASP A C 1
ATOM 2285 O O . ASP A 1 274 ? -18.281 -17.109 5.656 1 94.38 274 ASP A O 1
ATOM 2289 N N . ILE A 1 275 ? -16.562 -16.953 4.281 1 92.88 275 ILE A N 1
ATOM 2290 C CA . ILE A 1 275 ? -17.047 -15.727 3.66 1 92.88 275 ILE A CA 1
ATOM 2291 C C . ILE A 1 275 ? -18.312 -16.031 2.854 1 92.88 275 ILE A C 1
ATOM 2293 O O . ILE A 1 275 ? -19.219 -15.195 2.775 1 92.88 275 ILE A O 1
ATOM 2297 N N . ILE A 1 276 ? -18.375 -17.203 2.287 1 95.62 276 ILE A N 1
ATOM 2298 C CA . ILE A 1 276 ? -19.547 -17.562 1.495 1 95.62 276 ILE A CA 1
ATOM 2299 C C . ILE A 1 276 ? -20.719 -17.875 2.422 1 95.62 276 ILE A C 1
ATOM 2301 O O . ILE A 1 276 ? -21.844 -17.453 2.17 1 95.62 276 ILE A O 1
ATOM 2305 N N . ARG A 1 277 ? -20.453 -18.609 3.451 1 93.44 277 ARG A N 1
ATOM 2306 C CA . ARG A 1 277 ? -21.484 -19.078 4.363 1 93.44 277 ARG A CA 1
ATOM 2307 C C . ARG A 1 277 ? -22.094 -17.922 5.16 1 93.44 277 ARG A C 1
ATOM 2309 O O . ARG A 1 277 ? -23.312 -17.859 5.352 1 93.44 277 ARG A O 1
ATOM 2316 N N . ASN A 1 278 ? -21.266 -17.109 5.77 1 86.25 278 ASN A N 1
ATOM 2317 C CA . ASN A 1 278 ? -21.75 -16.125 6.738 1 86.25 278 ASN A CA 1
ATOM 2318 C C . ASN A 1 278 ? -22.141 -14.82 6.062 1 86.25 278 ASN A C 1
ATOM 2320 O O . ASN A 1 278 ? -22.344 -13.805 6.73 1 86.25 278 ASN A O 1
ATOM 2324 N N . HIS A 1 279 ? -22.562 -14.898 4.855 1 64.94 279 HIS A N 1
ATOM 2325 C CA . HIS A 1 279 ? -23.156 -13.805 4.09 1 64.94 279 HIS A CA 1
ATOM 2326 C C . HIS A 1 279 ? -22.391 -12.5 4.312 1 64.94 279 HIS A C 1
ATOM 2328 O O . HIS A 1 279 ? -23 -11.469 4.609 1 64.94 279 HIS A O 1
ATOM 2334 N N . SER A 1 280 ? -21.297 -12.586 4.129 1 73.38 280 SER A N 1
ATOM 2335 C CA . SER A 1 280 ? -20.484 -11.406 4.375 1 73.38 280 SER A CA 1
ATOM 2336 C C . SER A 1 280 ? -20.781 -10.305 3.371 1 73.38 280 SER A C 1
ATOM 2338 O O . SER A 1 280 ? -21.328 -10.562 2.297 1 73.38 280 SER A O 1
ATOM 2340 N N . GLU A 1 281 ? -20.938 -9.164 3.789 1 87 281 GLU A N 1
ATOM 2341 C CA . GLU A 1 281 ? -21.141 -7.988 2.947 1 87 281 GLU A CA 1
ATOM 2342 C C . GLU A 1 281 ? -20.094 -7.93 1.828 1 87 281 GLU A C 1
ATOM 2344 O O . GLU A 1 281 ? -20.266 -7.176 0.866 1 87 281 GLU A O 1
ATOM 2349 N N . ILE A 1 282 ? -19.234 -8.922 1.89 1 91.62 282 ILE A N 1
ATOM 2350 C CA . ILE A 1 282 ? -18.141 -8.898 0.916 1 91.62 282 ILE A CA 1
ATOM 2351 C C . ILE A 1 282 ? -18.641 -9.438 -0.425 1 91.62 282 ILE A C 1
ATOM 2353 O O . ILE A 1 282 ? -19.047 -10.594 -0.524 1 91.62 282 ILE A O 1
ATOM 2357 N N . LYS A 1 283 ? -18.609 -8.672 -1.456 1 94.19 283 LYS A N 1
ATOM 2358 C CA . LYS A 1 283 ? -18.969 -9.07 -2.812 1 94.19 283 LYS A CA 1
ATOM 2359 C C . LYS A 1 283 ? -17.75 -9.5 -3.609 1 94.19 283 LYS A C 1
ATOM 2361 O O . LYS A 1 283 ? -17.844 -10.352 -4.492 1 94.19 283 LYS A O 1
ATOM 2366 N N . PHE A 1 284 ? -16.641 -8.844 -3.27 1 95.31 284 PHE A N 1
ATOM 2367 C CA . PHE A 1 284 ? -15.391 -9.172 -3.957 1 95.31 284 PHE A CA 1
ATOM 2368 C C . PHE A 1 284 ? -14.273 -9.43 -2.957 1 95.31 284 PHE A C 1
ATOM 2370 O O . PHE A 1 284 ? -13.906 -8.539 -2.184 1 95.31 284 PHE A O 1
ATOM 2377 N N . ARG A 1 285 ? -13.781 -10.617 -2.939 1 95.62 285 ARG A N 1
ATOM 2378 C CA . ARG A 1 285 ? -12.602 -11.016 -2.178 1 95.62 285 ARG A CA 1
ATOM 2379 C C . ARG A 1 285 ? -11.43 -11.336 -3.104 1 95.62 285 ARG A C 1
ATOM 2381 O O . ARG A 1 285 ? -11.539 -12.211 -3.963 1 95.62 285 ARG A O 1
ATOM 2388 N N . PHE A 1 286 ? -10.352 -10.57 -2.902 1 96.62 286 PHE A N 1
ATOM 2389 C CA . PHE A 1 286 ? -9.188 -10.75 -3.76 1 96.62 286 PHE A CA 1
ATOM 2390 C C . PHE A 1 286 ? -7.969 -11.156 -2.939 1 96.62 286 PHE A C 1
ATOM 2392 O O . PHE A 1 286 ? -7.59 -10.461 -1.994 1 96.62 286 PHE A O 1
ATOM 2399 N N . TYR A 1 287 ? -7.387 -12.344 -3.27 1 96.44 287 TYR A N 1
ATOM 2400 C CA . TYR A 1 287 ? -6.125 -12.82 -2.711 1 96.44 287 TYR A CA 1
ATOM 2401 C C . TYR A 1 287 ? -4.992 -12.688 -3.725 1 96.44 287 TYR A C 1
ATOM 2403 O O . TYR A 1 287 ? -4.965 -13.406 -4.727 1 96.44 287 TYR A O 1
ATOM 2411 N N . SER A 1 288 ? -4.105 -11.758 -3.484 1 96 288 SER A N 1
ATOM 2412 C CA . SER A 1 288 ? -2.922 -11.609 -4.324 1 96 288 SER A CA 1
ATOM 2413 C C . SER A 1 288 ? -1.738 -12.391 -3.756 1 96 288 SER A C 1
ATOM 2415 O O . SER A 1 288 ? -1.229 -12.055 -2.682 1 96 288 SER A O 1
ATOM 2417 N N . GLY A 1 289 ? -1.335 -13.406 -4.484 1 94.5 289 GLY A N 1
ATOM 2418 C CA . GLY A 1 289 ? -0.305 -14.281 -3.943 1 94.5 289 GLY A CA 1
ATOM 2419 C C . GLY A 1 289 ? 0.696 -14.742 -4.988 1 94.5 289 GLY A C 1
ATOM 2420 O O . GLY A 1 289 ? 1.111 -13.953 -5.844 1 94.5 289 GLY A O 1
ATOM 2421 N N . SER A 1 290 ? 1.175 -15.953 -4.781 1 93.12 290 SER A N 1
ATOM 2422 C CA . SER A 1 290 ? 2.221 -16.531 -5.617 1 93.12 290 SER A CA 1
ATOM 2423 C C . SER A 1 290 ? 1.768 -17.844 -6.238 1 93.12 290 SER A C 1
ATOM 2425 O O . SER A 1 290 ? 0.605 -18.234 -6.105 1 93.12 290 SER A O 1
ATOM 2427 N N . ASP A 1 291 ? 2.629 -18.422 -7.016 1 91.81 291 ASP A N 1
ATOM 2428 C CA . ASP A 1 291 ? 2.336 -19.656 -7.73 1 91.81 291 ASP A CA 1
ATOM 2429 C C . ASP A 1 291 ? 1.956 -20.766 -6.758 1 91.81 291 ASP A C 1
ATOM 2431 O O . ASP A 1 291 ? 1.043 -21.562 -7.031 1 91.81 291 ASP A O 1
ATOM 2435 N N . ASN A 1 292 ? 2.602 -20.766 -5.609 1 89.19 292 ASN A N 1
ATOM 2436 C CA . ASN A 1 292 ? 2.34 -21.828 -4.648 1 89.19 292 ASN A CA 1
ATOM 2437 C C . ASN A 1 292 ? 0.898 -21.797 -4.145 1 89.19 292 ASN A C 1
ATOM 2439 O O . ASN A 1 292 ? 0.3 -22.844 -3.877 1 89.19 292 ASN A O 1
ATOM 2443 N N . ASN A 1 293 ? 0.362 -20.625 -4 1 92 293 ASN A N 1
ATOM 2444 C CA . ASN A 1 293 ? -1.032 -20.5 -3.588 1 92 293 ASN A CA 1
ATOM 2445 C C . ASN A 1 293 ? -1.976 -21.141 -4.609 1 92 293 ASN A C 1
ATOM 2447 O O . ASN A 1 293 ? -2.861 -21.906 -4.246 1 92 293 ASN A O 1
ATOM 2451 N N . LEU A 1 294 ? -1.73 -20.859 -5.832 1 93.88 294 LEU A N 1
ATOM 2452 C CA . LEU A 1 294 ? -2.609 -21.359 -6.887 1 93.88 294 LEU A CA 1
ATOM 2453 C C . LEU A 1 294 ? -2.416 -22.859 -7.09 1 93.88 294 LEU A C 1
ATOM 2455 O O . LEU A 1 294 ? -3.389 -23.594 -7.262 1 93.88 294 LEU A O 1
ATOM 2459 N N . ASN A 1 295 ? -1.167 -23.297 -7.055 1 91.81 295 ASN A N 1
ATOM 2460 C CA . ASN A 1 295 ? -0.891 -24.719 -7.223 1 91.81 295 ASN A CA 1
ATOM 2461 C C . ASN A 1 295 ? -1.649 -25.562 -6.199 1 91.81 295 ASN A C 1
ATOM 2463 O O . ASN A 1 295 ? -2.305 -26.531 -6.559 1 91.81 295 ASN A O 1
ATOM 2467 N N . GLY A 1 296 ? -1.548 -25.172 -4.953 1 91.5 296 GLY A N 1
ATOM 2468 C CA . GLY A 1 296 ? -2.246 -25.891 -3.91 1 91.5 296 GLY A CA 1
ATOM 2469 C C . GLY A 1 296 ? -3.744 -25.969 -4.137 1 91.5 296 GLY A C 1
ATOM 2470 O O . GLY A 1 296 ? -4.352 -27.031 -3.955 1 91.5 296 GLY A O 1
ATOM 2471 N N . LEU A 1 297 ? -4.316 -24.922 -4.586 1 94 297 LEU A N 1
ATOM 2472 C CA . LEU A 1 297 ? -5.758 -24.875 -4.805 1 94 297 LEU A CA 1
ATOM 2473 C C . LEU A 1 297 ? -6.16 -25.719 -6.004 1 94 297 LEU A C 1
ATOM 2475 O O . LEU A 1 297 ? -7.188 -26.406 -5.973 1 94 297 LEU A O 1
ATOM 2479 N N . LEU A 1 298 ? -5.355 -25.688 -7 1 93.06 298 LEU A N 1
ATOM 2480 C CA . LEU A 1 298 ? -5.641 -26.453 -8.211 1 93.06 298 LEU A CA 1
ATOM 2481 C C . LEU A 1 298 ? -5.508 -27.953 -7.953 1 93.06 298 LEU A C 1
ATOM 2483 O O . LEU A 1 298 ? -6.262 -28.75 -8.508 1 93.06 298 LEU A O 1
ATOM 2487 N N . ILE A 1 299 ? -4.543 -28.297 -7.129 1 91.25 299 ILE A N 1
ATOM 2488 C CA . ILE A 1 299 ? -4.398 -29.703 -6.738 1 91.25 299 ILE A CA 1
ATOM 2489 C C . ILE A 1 299 ? -5.598 -30.125 -5.891 1 91.25 299 ILE A C 1
ATOM 2491 O O . ILE A 1 299 ? -6.195 -31.172 -6.133 1 91.25 299 ILE A O 1
ATOM 2495 N N . ALA A 1 300 ? -5.957 -29.281 -4.965 1 92.62 300 ALA A N 1
ATOM 2496 C CA . ALA A 1 300 ? -7.074 -29.578 -4.07 1 92.62 300 ALA A CA 1
ATOM 2497 C C . ALA A 1 300 ? -8.375 -29.719 -4.852 1 92.62 300 ALA A C 1
ATOM 2499 O O . ALA A 1 300 ? -9.227 -30.547 -4.5 1 92.62 300 ALA A O 1
ATOM 2500 N N . ALA A 1 301 ? -8.523 -28.969 -5.895 1 93.5 301 ALA A N 1
ATOM 2501 C CA . ALA A 1 301 ? -9.742 -28.984 -6.707 1 93.5 301 ALA A CA 1
ATOM 2502 C C . ALA A 1 301 ? -9.734 -30.172 -7.672 1 93.5 301 ALA A C 1
ATOM 2504 O O . ALA A 1 301 ? -10.75 -30.469 -8.297 1 93.5 301 ALA A O 1
ATOM 2505 N N . GLY A 1 302 ? -8.633 -30.766 -7.859 1 88.88 302 GLY A N 1
ATOM 2506 C CA . GLY A 1 302 ? -8.531 -31.922 -8.75 1 88.88 302 GLY A CA 1
ATOM 2507 C C . GLY A 1 302 ? -8.141 -31.547 -10.164 1 88.88 302 GLY A C 1
ATOM 2508 O O . GLY A 1 302 ? -8.188 -32.375 -11.07 1 88.88 302 GLY A O 1
ATOM 2509 N N . HIS A 1 303 ? -7.762 -30.359 -10.344 1 87.5 303 HIS A N 1
ATOM 2510 C CA . HIS A 1 303 ? -7.391 -29.875 -11.672 1 87.5 303 HIS A CA 1
ATOM 2511 C C . HIS A 1 303 ? -5.969 -30.297 -12.023 1 87.5 303 HIS A C 1
ATOM 2513 O O . HIS A 1 303 ? -5.68 -30.625 -13.18 1 87.5 303 HIS A O 1
ATOM 2519 N N . ILE A 1 304 ? -5.121 -30.203 -11.039 1 81.62 304 ILE A N 1
ATOM 2520 C CA . ILE A 1 304 ? -3.756 -30.688 -11.203 1 81.62 304 ILE A CA 1
ATOM 2521 C C . ILE A 1 304 ? -3.607 -32.062 -10.523 1 81.62 304 ILE A C 1
ATOM 2523 O O . ILE A 1 304 ? -3.93 -32.188 -9.344 1 81.62 304 ILE A O 1
ATOM 2527 N N . ASN A 1 305 ? -3.322 -32.938 -11.32 1 76.12 305 ASN A N 1
ATOM 2528 C CA . ASN A 1 305 ? -2.99 -34.281 -10.789 1 76.12 305 ASN A CA 1
ATOM 2529 C C . ASN A 1 305 ? -1.519 -34.594 -11.016 1 76.12 305 ASN A C 1
ATOM 2531 O O . ASN A 1 305 ? -1.158 -35.188 -12.039 1 76.12 305 ASN A O 1
ATOM 2535 N N . TYR A 1 306 ? -0.74 -34.312 -10.062 1 66.25 306 TYR A N 1
ATOM 2536 C CA . TYR A 1 306 ? 0.698 -34.469 -10.242 1 66.25 306 TYR A CA 1
ATOM 2537 C C . TYR A 1 306 ? 1.137 -35.875 -9.836 1 66.25 306 TYR A C 1
ATOM 2539 O O . TYR A 1 306 ? 2.24 -36.312 -10.172 1 66.25 306 TYR A O 1
ATOM 2547 N N . THR A 1 307 ? 0.286 -36.625 -9.086 1 62.59 307 THR A N 1
ATOM 2548 C CA . THR A 1 307 ? 0.637 -37.938 -8.562 1 62.59 307 THR A CA 1
ATOM 2549 C C . THR A 1 307 ? 0.426 -39 -9.617 1 62.59 307 THR A C 1
ATOM 2551 O O . THR A 1 307 ? 1.151 -40 -9.648 1 62.59 307 THR A O 1
ATOM 2554 N N . THR A 1 308 ? -0.832 -38.938 -10.148 1 55.75 308 THR A N 1
ATOM 2555 C CA . THR A 1 308 ? -1.153 -40.031 -11.062 1 55.75 308 THR A CA 1
ATOM 2556 C C . THR A 1 308 ? -0.102 -40.125 -12.164 1 55.75 308 THR A C 1
ATOM 2558 O O . THR A 1 308 ? 0.071 -41.188 -12.758 1 55.75 308 THR A O 1
ATOM 2561 N N . ASP A 1 309 ? 0.703 -39.062 -12.164 1 56.34 309 ASP A N 1
ATOM 2562 C CA . ASP A 1 309 ? 1.509 -39.062 -13.383 1 56.34 309 ASP A CA 1
ATOM 2563 C C . ASP A 1 309 ? 2.998 -39.156 -13.055 1 56.34 309 ASP A C 1
ATOM 2565 O O . ASP A 1 309 ? 3.84 -38.719 -13.836 1 56.34 309 ASP A O 1
ATOM 2569 N N . PHE A 1 310 ? 3.195 -39.812 -11.875 1 64.88 310 PHE A N 1
ATOM 2570 C CA . PHE A 1 310 ? 4.609 -39.938 -11.539 1 64.88 310 PHE A CA 1
ATOM 2571 C C . PHE A 1 310 ? 5.375 -40.656 -12.641 1 64.88 310 PHE A C 1
ATOM 2573 O O . PHE A 1 310 ? 6.508 -40.281 -12.961 1 64.88 310 PHE A O 1
ATOM 2580 N N . GLN A 1 311 ? 4.652 -41.531 -13.164 1 67 311 GLN A N 1
ATOM 2581 C CA . GLN A 1 311 ? 5.305 -42.25 -14.258 1 67 311 GLN A CA 1
ATOM 2582 C C . GLN A 1 311 ? 5.586 -41.312 -15.43 1 67 311 GLN A C 1
ATOM 2584 O O . GLN A 1 311 ? 6.59 -41.469 -16.125 1 67 311 GLN A O 1
ATOM 2589 N N . GLU A 1 312 ? 4.715 -40.406 -15.438 1 74.69 312 GLU A N 1
ATOM 2590 C CA . GLU A 1 312 ? 4.922 -39.469 -16.531 1 74.69 312 GLU A CA 1
ATOM 2591 C C . GLU A 1 312 ? 6.117 -38.562 -16.234 1 74.69 312 GLU A C 1
ATOM 2593 O O . GLU A 1 312 ? 6.801 -38.125 -17.172 1 74.69 312 GLU A O 1
ATOM 2598 N N . TRP A 1 313 ? 6.375 -38.344 -14.977 1 78.69 313 TRP A N 1
ATOM 2599 C CA . TRP A 1 313 ? 7.559 -37.594 -14.609 1 78.69 313 TRP A CA 1
ATOM 2600 C C . TRP A 1 313 ? 8.836 -38.344 -14.945 1 78.69 313 TRP A C 1
ATOM 2602 O O . TRP A 1 313 ? 9.812 -37.75 -15.414 1 78.69 313 TRP A O 1
ATOM 2612 N N . LEU A 1 314 ? 8.766 -39.625 -14.75 1 77.06 314 LEU A N 1
ATOM 2613 C CA . LEU A 1 314 ? 9.961 -40.469 -14.875 1 77.06 314 LEU A CA 1
ATOM 2614 C C . LEU A 1 314 ? 10.172 -40.875 -16.328 1 77.06 314 LEU A C 1
ATOM 2616 O O . LEU A 1 314 ? 11.297 -41.188 -16.719 1 77.06 314 LEU A O 1
ATOM 2620 N N . ASN A 1 315 ? 9.102 -40.875 -17.125 1 74.38 315 ASN A N 1
ATOM 2621 C CA . ASN A 1 315 ? 9.195 -41.219 -18.547 1 74.38 315 ASN A CA 1
ATOM 2622 C C . ASN A 1 315 ? 8.445 -40.188 -19.422 1 74.38 315 ASN A C 1
ATOM 2624 O O . ASN A 1 315 ? 7.449 -40.562 -20.062 1 74.38 315 ASN A O 1
ATOM 2628 N N . PRO A 1 316 ? 9.133 -38.969 -19.391 1 73.75 316 PRO A N 1
ATOM 2629 C CA . PRO A 1 316 ? 8.375 -37.938 -20.109 1 73.75 316 PRO A CA 1
ATOM 2630 C C . PRO A 1 316 ? 8.461 -38.094 -21.625 1 73.75 316 PRO A C 1
ATOM 2632 O O . PRO A 1 316 ? 9.555 -38.281 -22.172 1 73.75 316 PRO A O 1
ATOM 2635 N N . THR A 1 317 ? 7.344 -38.219 -22.281 1 66.69 317 THR A N 1
ATOM 2636 C CA . THR A 1 317 ? 7.363 -38.281 -23.734 1 66.69 317 THR A CA 1
ATOM 2637 C C . THR A 1 317 ? 7.422 -36.875 -24.344 1 66.69 317 THR A C 1
ATOM 2639 O O . THR A 1 317 ? 8.07 -36.688 -25.359 1 66.69 317 THR A O 1
ATOM 2642 N N . LYS A 1 318 ? 6.762 -35.938 -23.812 1 68.38 318 LYS A N 1
ATOM 2643 C CA . LYS A 1 318 ? 6.68 -34.594 -24.422 1 68.38 318 LYS A CA 1
ATOM 2644 C C . LYS A 1 318 ? 7.121 -33.531 -23.453 1 68.38 318 LYS A C 1
ATOM 2646 O O . LYS A 1 318 ? 7.168 -32.344 -23.797 1 68.38 318 LYS A O 1
ATOM 2651 N N . TYR A 1 319 ? 7.688 -33.938 -22.328 1 70.12 319 TYR A N 1
ATOM 2652 C CA . TYR A 1 319 ? 8.039 -32.969 -21.297 1 70.12 319 TYR A CA 1
ATOM 2653 C C . TYR A 1 319 ? 6.93 -31.953 -21.109 1 70.12 319 TYR A C 1
ATOM 2655 O O . TYR A 1 319 ? 7.18 -30.75 -21.109 1 70.12 319 TYR A O 1
ATOM 2663 N N . ALA A 1 320 ? 5.711 -32.5 -21.156 1 62.53 320 ALA A N 1
ATOM 2664 C CA . ALA A 1 320 ? 4.539 -31.656 -21 1 62.53 320 ALA A CA 1
ATOM 2665 C C . ALA A 1 320 ? 4.543 -30.953 -19.656 1 62.53 320 ALA A C 1
ATOM 2667 O O . ALA A 1 320 ? 4.977 -31.531 -18.656 1 62.53 320 ALA A O 1
ATOM 2668 N N . SER A 1 321 ? 4.395 -29.609 -19.703 1 59.62 321 SER A N 1
ATOM 2669 C CA . SER A 1 321 ? 4.328 -28.828 -18.469 1 59.62 321 SER A CA 1
ATOM 2670 C C . SER A 1 321 ? 2.988 -29 -17.766 1 59.62 321 SER A C 1
ATOM 2672 O O . SER A 1 321 ? 1.936 -28.953 -18.422 1 59.62 321 SER A O 1
ATOM 2674 N N . TYR A 1 322 ? 3.072 -29.531 -16.547 1 55 322 TYR A N 1
ATOM 2675 C CA . TYR A 1 322 ? 1.861 -29.688 -15.758 1 55 322 TYR A CA 1
ATOM 2676 C C . TYR A 1 322 ? 1.461 -28.375 -15.094 1 55 322 TYR A C 1
ATOM 2678 O O . TYR A 1 322 ? 0.307 -28.203 -14.695 1 55 322 TYR A O 1
ATOM 2686 N N . ASN A 1 323 ? 2.559 -27.562 -14.891 1 61.16 323 ASN A N 1
ATOM 2687 C CA . ASN A 1 323 ? 2.299 -26.359 -14.094 1 61.16 323 ASN A CA 1
ATOM 2688 C C . ASN A 1 323 ? 2.26 -25.109 -14.953 1 61.16 323 ASN A C 1
ATOM 2690 O O . ASN A 1 323 ? 3.301 -24.625 -15.414 1 61.16 323 ASN A O 1
ATOM 2694 N N . ASN A 1 324 ? 1.081 -24.812 -15.188 1 71.69 324 ASN A N 1
ATOM 2695 C CA . ASN A 1 324 ? 0.823 -23.641 -16.031 1 71.69 324 ASN A CA 1
ATOM 2696 C C . ASN A 1 324 ? 0.496 -22.406 -15.188 1 71.69 324 ASN A C 1
ATOM 2698 O O . ASN A 1 324 ? -0.182 -21.5 -15.656 1 71.69 324 ASN A O 1
ATOM 2702 N N . VAL A 1 325 ? 0.971 -22.438 -13.938 1 90.75 325 VAL A N 1
ATOM 2703 C CA . VAL A 1 325 ? 0.637 -21.266 -13.148 1 90.75 325 VAL A CA 1
ATOM 2704 C C . VAL A 1 325 ? 1.66 -20.156 -13.414 1 90.75 325 VAL A C 1
ATOM 2706 O O . VAL A 1 325 ? 2.525 -19.891 -12.578 1 90.75 325 VAL A O 1
ATOM 2709 N N . TYR A 1 326 ? 1.558 -19.578 -14.555 1 92.69 326 TYR A N 1
ATOM 2710 C CA . TYR A 1 326 ? 2.457 -18.5 -14.961 1 92.69 326 TYR A CA 1
ATOM 2711 C C . TYR A 1 326 ? 2.096 -17.203 -14.266 1 92.69 326 TYR A C 1
ATOM 2713 O O . TYR A 1 326 ? 1.132 -17.141 -13.5 1 92.69 326 TYR A O 1
ATOM 2721 N N . PHE A 1 327 ? 2.932 -16.219 -14.492 1 95.38 327 PHE A N 1
ATOM 2722 C CA . PHE A 1 327 ? 2.672 -14.914 -13.914 1 95.38 327 PHE A CA 1
ATOM 2723 C C . PHE A 1 327 ? 1.268 -14.438 -14.266 1 95.38 327 PHE A C 1
ATOM 2725 O O . PHE A 1 327 ? 0.805 -14.633 -15.391 1 95.38 327 PHE A O 1
ATOM 2732 N N . SER A 1 328 ? 0.563 -13.867 -13.297 1 95.81 328 SER A N 1
ATOM 2733 C CA . SER A 1 328 ? -0.743 -13.234 -13.422 1 95.81 328 SER A CA 1
ATOM 2734 C C . SER A 1 328 ? -1.834 -14.258 -13.703 1 95.81 328 SER A C 1
ATOM 2736 O O . SER A 1 328 ? -2.891 -13.922 -14.242 1 95.81 328 SER A O 1
ATOM 2738 N N . SER A 1 329 ? -1.535 -15.523 -13.438 1 95.62 329 SER A N 1
ATOM 2739 C CA . SER A 1 329 ? -2.604 -16.516 -13.469 1 95.62 329 SER A CA 1
ATOM 2740 C C . SER A 1 329 ? -3.658 -16.219 -12.406 1 95.62 329 SER A C 1
ATOM 2742 O O . SER A 1 329 ? -3.35 -15.648 -11.359 1 95.62 329 SER A O 1
ATOM 2744 N N . THR A 1 330 ? -4.902 -16.641 -12.703 1 96.62 330 THR A N 1
ATOM 2745 C CA . THR A 1 330 ? -5.984 -16.328 -11.781 1 96.62 330 THR A CA 1
ATOM 2746 C C . THR A 1 330 ? -6.887 -17.531 -11.555 1 96.62 330 THR A C 1
ATOM 2748 O O . THR A 1 330 ? -7.07 -18.344 -12.461 1 96.62 330 THR A O 1
ATOM 2751 N N . ILE A 1 331 ? -7.352 -17.672 -10.383 1 96.69 331 ILE A N 1
ATOM 2752 C CA . ILE A 1 331 ? -8.477 -18.531 -10.023 1 96.69 331 ILE A CA 1
ATOM 2753 C C . ILE A 1 331 ? -9.656 -17.672 -9.578 1 96.69 331 ILE A C 1
ATOM 2755 O O . ILE A 1 331 ? -9.5 -16.797 -8.734 1 96.69 331 ILE A O 1
ATOM 2759 N N . PHE A 1 332 ? -10.773 -17.875 -10.211 1 97.5 332 PHE A N 1
ATOM 2760 C CA . PHE A 1 332 ? -12.008 -17.234 -9.766 1 97.5 332 PHE A CA 1
ATOM 2761 C C . PHE A 1 332 ? -12.969 -18.25 -9.172 1 97.5 332 PHE A C 1
ATOM 2763 O O . PHE A 1 332 ? -13.125 -19.344 -9.711 1 97.5 332 PHE A O 1
ATOM 2770 N N . PHE A 1 333 ? -13.508 -17.938 -8.055 1 97.81 333 PHE A N 1
ATOM 2771 C CA . PHE A 1 333 ? -14.711 -18.562 -7.539 1 97.81 333 PHE A CA 1
ATOM 2772 C C . PHE A 1 333 ? -15.914 -17.641 -7.68 1 97.81 333 PHE A C 1
ATOM 2774 O O . PHE A 1 333 ? -16.016 -16.641 -6.973 1 97.81 333 PHE A O 1
ATOM 2781 N N . GLU A 1 334 ? -16.75 -17.969 -8.633 1 97.56 334 GLU A N 1
ATOM 2782 C CA . GLU A 1 334 ? -18.031 -17.266 -8.75 1 97.56 334 GLU A CA 1
ATOM 2783 C C . GLU A 1 334 ? -19.094 -17.906 -7.848 1 97.56 334 GLU A C 1
ATOM 2785 O O . GLU A 1 334 ? -19.391 -19.109 -7.98 1 97.56 334 GLU A O 1
ATOM 2790 N N . VAL A 1 335 ? -19.609 -17.125 -6.98 1 97.31 335 VAL A N 1
ATOM 2791 C CA . VAL A 1 335 ? -20.609 -17.641 -6.059 1 97.31 335 VAL A CA 1
ATOM 2792 C C . VAL A 1 335 ? -22 -17.141 -6.477 1 97.31 335 VAL A C 1
ATOM 2794 O O . VAL A 1 335 ? -22.234 -15.938 -6.586 1 97.31 335 VAL A O 1
ATOM 2797 N N . TYR A 1 336 ? -22.875 -18.109 -6.723 1 96.5 336 TYR A N 1
ATOM 2798 C CA . TYR A 1 336 ? -24.25 -17.812 -7.152 1 96.5 336 TYR A CA 1
ATOM 2799 C C . TYR A 1 336 ? -25.25 -18.172 -6.066 1 96.5 336 TYR A C 1
ATOM 2801 O O . TYR A 1 336 ? -24.984 -19.062 -5.242 1 96.5 336 TYR A O 1
ATOM 2809 N N . GLN A 1 337 ? -26.328 -17.484 -6.129 1 95.75 337 GLN A N 1
ATOM 2810 C CA . GLN A 1 337 ? -27.453 -17.797 -5.246 1 95.75 337 GLN A CA 1
ATOM 2811 C C . GLN A 1 337 ? -28.75 -17.938 -6.031 1 95.75 337 GLN A C 1
ATOM 2813 O O . GLN A 1 337 ? -29.047 -17.109 -6.902 1 95.75 337 GLN A O 1
ATOM 2818 N N . SER A 1 338 ? -29.469 -19 -5.793 1 95.56 338 SER A N 1
ATOM 2819 C CA . SER A 1 338 ? -30.766 -19.203 -6.414 1 95.56 338 SER A CA 1
ATOM 2820 C C . SER A 1 338 ? -31.812 -18.25 -5.828 1 95.56 338 SER A C 1
ATOM 2822 O O . SER A 1 338 ? -31.969 -18.172 -4.609 1 95.56 338 SER A O 1
ATOM 2824 N N . LYS A 1 339 ? -32.5 -17.641 -6.719 1 94.12 339 LYS A N 1
ATOM 2825 C CA . LYS A 1 339 ? -33.562 -16.734 -6.277 1 94.12 339 LYS A CA 1
ATOM 2826 C C . LYS A 1 339 ? -34.719 -17.531 -5.684 1 94.12 339 LYS A C 1
ATOM 2828 O O . LYS A 1 339 ? -35.375 -17.062 -4.754 1 94.12 339 LYS A O 1
ATOM 2833 N N . SER A 1 340 ? -34.906 -18.672 -6.242 1 95 340 SER A N 1
ATOM 2834 C CA . SER A 1 340 ? -36.062 -19.469 -5.863 1 95 340 SER A CA 1
ATOM 2835 C C . SER A 1 340 ? -35.781 -20.281 -4.602 1 95 340 SER A C 1
ATOM 2837 O O . SER A 1 340 ? -36.656 -20.375 -3.721 1 95 340 SER A O 1
ATOM 2839 N N . THR A 1 341 ? -34.594 -20.828 -4.414 1 94.69 341 THR A N 1
ATOM 2840 C CA . THR A 1 341 ? -34.344 -21.766 -3.326 1 94.69 341 THR A CA 1
ATOM 2841 C C . THR A 1 341 ? -33.406 -21.141 -2.301 1 94.69 341 THR A C 1
ATOM 2843 O O . THR A 1 341 ? -33.25 -21.672 -1.196 1 94.69 341 THR A O 1
ATOM 2846 N N . ASN A 1 342 ? -32.688 -20.141 -2.613 1 93.81 342 ASN A N 1
ATOM 2847 C CA . ASN A 1 342 ? -31.688 -19.438 -1.788 1 93.81 342 ASN A CA 1
ATOM 2848 C C . ASN A 1 342 ? -30.438 -20.281 -1.591 1 93.81 342 ASN A C 1
ATOM 2850 O O . ASN A 1 342 ? -29.547 -19.906 -0.822 1 93.81 342 ASN A O 1
ATOM 2854 N N . LYS A 1 343 ? -30.391 -21.391 -2.326 1 95.25 343 LYS A N 1
ATOM 2855 C CA . LYS A 1 343 ? -29.188 -22.203 -2.283 1 95.25 343 LYS A CA 1
ATOM 2856 C C . LYS A 1 343 ? -28.031 -21.516 -2.998 1 95.25 343 LYS A C 1
ATOM 2858 O O . LYS A 1 343 ? -28.234 -20.797 -3.975 1 95.25 343 LYS A O 1
ATOM 2863 N N . LYS A 1 344 ? -26.859 -21.812 -2.477 1 96.44 344 LYS A N 1
ATOM 2864 C CA . LYS A 1 344 ? -25.672 -21.203 -3.082 1 96.44 344 LYS A CA 1
ATOM 2865 C C . LYS A 1 344 ? -24.922 -22.219 -3.936 1 96.44 344 LYS A C 1
ATOM 2867 O O . LYS A 1 344 ? -24.922 -23.422 -3.635 1 96.44 344 LYS A O 1
ATOM 2872 N N . TYR A 1 345 ? -24.375 -21.781 -4.957 1 97.12 345 TYR A N 1
ATOM 2873 C CA . TYR A 1 345 ? -23.562 -22.547 -5.891 1 97.12 345 TYR A CA 1
ATOM 2874 C C . TYR A 1 345 ? -22.234 -21.875 -6.156 1 97.12 345 TYR A C 1
ATOM 2876 O O . TYR A 1 345 ? -22.109 -20.641 -6.027 1 97.12 345 TYR A O 1
ATOM 2884 N N . ILE A 1 346 ? -21.266 -22.688 -6.441 1 97.75 346 ILE A N 1
ATOM 2885 C CA . ILE A 1 346 ? -19.938 -22.141 -6.668 1 97.75 346 ILE A CA 1
ATOM 2886 C C . ILE A 1 346 ? -19.375 -22.672 -7.988 1 97.75 346 ILE A C 1
ATOM 2888 O O . ILE A 1 346 ? -19.547 -23.844 -8.312 1 97.75 346 ILE A O 1
ATOM 2892 N N . LYS A 1 347 ? -18.859 -21.812 -8.797 1 97.75 347 LYS A N 1
ATOM 2893 C CA . LYS A 1 347 ? -18.172 -22.125 -10.047 1 97.75 347 LYS A CA 1
ATOM 2894 C C . LYS A 1 347 ? -16.719 -21.672 -10.016 1 97.75 347 LYS A C 1
ATOM 2896 O O . LYS A 1 347 ? -16.422 -20.531 -9.68 1 97.75 347 LYS A O 1
ATOM 2901 N N . MET A 1 348 ? -15.812 -22.609 -10.32 1 97.12 348 MET A N 1
ATOM 2902 C CA . MET A 1 348 ? -14.375 -22.312 -10.305 1 97.12 348 MET A CA 1
ATOM 2903 C C . MET A 1 348 ? -13.836 -22.141 -11.719 1 97.12 348 MET A C 1
ATOM 2905 O O . MET A 1 348 ? -14.164 -22.922 -12.609 1 97.12 348 MET A O 1
ATOM 2909 N N . LEU A 1 349 ? -13.102 -21.078 -11.961 1 96.19 349 LEU A N 1
ATOM 2910 C CA . LEU A 1 349 ? -12.422 -20.812 -13.219 1 96.19 349 LEU A CA 1
ATOM 2911 C C . LEU A 1 349 ? -10.914 -20.688 -13.008 1 96.19 349 LEU A C 1
ATOM 2913 O O . LEU A 1 349 ? -10.469 -20.047 -12.055 1 96.19 349 LEU A O 1
ATOM 2917 N N . TYR A 1 350 ? -10.086 -21.391 -13.758 1 94.81 350 TYR A N 1
ATOM 2918 C CA . TYR A 1 350 ? -8.641 -21.203 -13.828 1 94.81 350 TYR A CA 1
ATOM 2919 C C . TYR A 1 350 ? -8.234 -20.609 -15.164 1 94.81 350 TYR A C 1
ATOM 2921 O O . TYR A 1 350 ? -8.352 -21.266 -16.203 1 94.81 350 TYR A O 1
ATOM 2929 N N . ASN A 1 351 ? -7.73 -19.359 -15.117 1 92.06 351 ASN A N 1
ATOM 2930 C CA . ASN A 1 351 ? -7.445 -18.609 -16.328 1 92.06 351 ASN A CA 1
ATOM 2931 C C . ASN A 1 351 ? -8.602 -18.688 -17.328 1 92.06 351 ASN A C 1
ATOM 2933 O O . ASN A 1 351 ? -8.391 -18.969 -18.5 1 92.06 351 ASN A O 1
ATOM 2937 N N . ASP A 1 352 ? -9.82 -18.625 -16.812 1 88.94 352 ASP A N 1
ATOM 2938 C CA . ASP A 1 352 ? -11.094 -18.531 -17.516 1 88.94 352 ASP A CA 1
ATOM 2939 C C . ASP A 1 352 ? -11.562 -19.906 -17.984 1 88.94 352 ASP A C 1
ATOM 2941 O O . ASP A 1 352 ? -12.609 -20.031 -18.625 1 88.94 352 ASP A O 1
ATOM 2945 N N . GLN A 1 353 ? -10.812 -20.844 -17.75 1 90 353 GLN A N 1
ATOM 2946 C CA . GLN A 1 353 ? -11.266 -22.203 -18.031 1 90 353 GLN A CA 1
ATOM 2947 C C . GLN A 1 353 ? -12.039 -22.781 -16.859 1 90 353 GLN A C 1
ATOM 2949 O O . GLN A 1 353 ? -11.523 -22.828 -15.734 1 90 353 GLN A O 1
ATOM 2954 N N . PRO A 1 354 ? -13.242 -23.188 -17.109 1 94 354 PRO A N 1
ATOM 2955 C CA . PRO A 1 354 ? -14.008 -23.781 -16.016 1 94 354 PRO A CA 1
ATOM 2956 C C . PRO A 1 354 ? -13.352 -25.047 -15.469 1 94 354 PRO A C 1
ATOM 2958 O O . PRO A 1 354 ? -12.836 -25.859 -16.234 1 94 354 PRO A O 1
ATOM 2961 N N . VAL A 1 355 ? -13.289 -25.172 -14.203 1 94.5 355 VAL A N 1
ATOM 2962 C CA . VAL A 1 355 ? -12.719 -26.312 -13.508 1 94.5 355 VAL A CA 1
ATOM 2963 C C . VAL A 1 355 ? -13.828 -27.094 -12.797 1 94.5 355 VAL A C 1
ATOM 2965 O O . VAL A 1 355 ? -14.578 -26.516 -11.992 1 94.5 355 VAL A O 1
ATOM 2968 N N . LYS A 1 356 ? -14.008 -28.297 -13.188 1 95.44 356 LYS A N 1
ATOM 2969 C CA . LYS A 1 356 ? -14.898 -29.156 -12.406 1 95.44 356 LYS A CA 1
ATOM 2970 C C . LYS A 1 356 ? -14.227 -29.609 -11.117 1 95.44 356 LYS A C 1
ATOM 2972 O O . LYS A 1 356 ? -13.336 -30.469 -11.148 1 95.44 356 LYS A O 1
ATOM 2977 N N . ILE 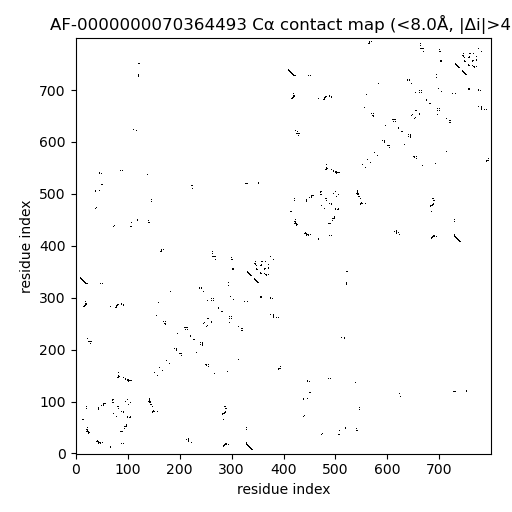A 1 357 ? -14.664 -29.109 -10.039 1 95.31 357 ILE A N 1
ATOM 2978 C CA . ILE A 1 357 ? -14.07 -29.406 -8.742 1 95.31 357 ILE A CA 1
ATOM 2979 C C . ILE A 1 357 ? -14.359 -30.859 -8.359 1 95.31 357 ILE A C 1
ATOM 2981 O O . ILE A 1 357 ? -15.469 -31.344 -8.555 1 95.31 357 ILE A O 1
ATOM 2985 N N . ILE A 1 358 ? -13.375 -31.5 -7.875 1 94.44 358 ILE A N 1
ATOM 2986 C CA . ILE A 1 358 ? -13.516 -32.875 -7.457 1 94.44 358 ILE A CA 1
ATOM 2987 C C . ILE A 1 358 ? -14.68 -33 -6.477 1 94.44 358 ILE A C 1
ATOM 2989 O O . ILE A 1 358 ? -14.82 -32.188 -5.559 1 94.44 358 ILE A O 1
ATOM 2993 N N . GLY A 1 359 ? -15.523 -34.031 -6.664 1 94.94 359 GLY A N 1
ATOM 2994 C CA . GLY A 1 359 ? -16.656 -34.25 -5.781 1 94.94 359 GLY A CA 1
ATOM 2995 C C . GLY A 1 359 ? -17.922 -33.531 -6.223 1 94.94 359 GLY A C 1
ATOM 2996 O O . GLY A 1 359 ? -19 -33.812 -5.703 1 94.94 359 GLY A O 1
ATOM 2997 N N . CYS A 1 360 ? -17.812 -32.656 -7.172 1 96.31 360 CYS A N 1
ATOM 2998 C CA . CYS A 1 360 ? -18.969 -31.922 -7.68 1 96.31 360 CYS A CA 1
ATOM 2999 C C . CYS A 1 360 ? -19.562 -32.625 -8.898 1 96.31 360 CYS A C 1
ATOM 3001 O O . CYS A 1 360 ? -18.828 -33.156 -9.719 1 96.31 360 CYS A O 1
ATOM 3003 N N . SER A 1 361 ? -20.797 -32.531 -9.078 1 96.19 361 SER A N 1
ATOM 3004 C CA . SER A 1 361 ? -21.5 -33.219 -10.156 1 96.19 361 SER A CA 1
ATOM 3005 C C . SER A 1 361 ? -21.422 -32.438 -11.461 1 96.19 361 SER A C 1
ATOM 3007 O O . SER A 1 361 ? -21.531 -33 -12.547 1 96.19 361 SER A O 1
ATOM 3009 N N . SER A 1 362 ? -21.266 -31.172 -11.344 1 95.19 362 SER A N 1
ATOM 3010 C CA . SER A 1 362 ? -21.203 -30.297 -12.516 1 95.19 362 SER A CA 1
ATOM 3011 C C . SER A 1 362 ? -20.234 -29.141 -12.281 1 95.19 362 SER A C 1
ATOM 3013 O O . SER A 1 362 ? -19.641 -29.031 -11.211 1 95.19 362 SER A O 1
ATOM 3015 N N . LEU A 1 363 ? -20.141 -28.344 -13.328 1 95.81 363 LEU A N 1
ATOM 3016 C CA . LEU A 1 363 ? -19.281 -27.156 -13.242 1 95.81 363 LEU A CA 1
ATOM 3017 C C . LEU A 1 363 ? -19.844 -26.156 -12.234 1 95.81 363 LEU A C 1
ATOM 3019 O O . LEU A 1 363 ? -19.078 -25.422 -11.594 1 95.81 363 LEU A O 1
ATOM 3023 N N . ILE A 1 364 ? -21.109 -26.078 -12.211 1 96.19 364 ILE A N 1
ATOM 3024 C CA . ILE A 1 364 ? -21.766 -25.312 -11.172 1 96.19 364 ILE A CA 1
ATOM 3025 C C . ILE A 1 364 ? -22.078 -26.219 -9.977 1 96.19 364 ILE A C 1
ATOM 3027 O O . ILE A 1 364 ? -22.969 -27.062 -10.039 1 96.19 364 ILE A O 1
ATOM 3031 N N . CYS A 1 365 ? -21.328 -26.016 -8.953 1 97.25 365 CYS A N 1
ATOM 3032 C CA . CYS A 1 365 ? -21.281 -26.922 -7.82 1 97.25 365 CYS A CA 1
ATOM 3033 C C . CYS A 1 365 ? -22.125 -26.422 -6.664 1 97.25 365 CYS A C 1
ATOM 3035 O O . CYS A 1 365 ? -22 -25.266 -6.25 1 97.25 365 CYS A O 1
ATOM 3037 N N . ASP A 1 366 ? -23.062 -27.312 -6.176 1 97.75 366 ASP A N 1
ATOM 3038 C CA . ASP A 1 366 ? -23.781 -26.938 -4.969 1 97.75 366 ASP A CA 1
ATOM 3039 C C . ASP A 1 366 ? -22.812 -26.641 -3.822 1 97.75 366 ASP A C 1
ATOM 3041 O O . ASP A 1 366 ? -21.953 -27.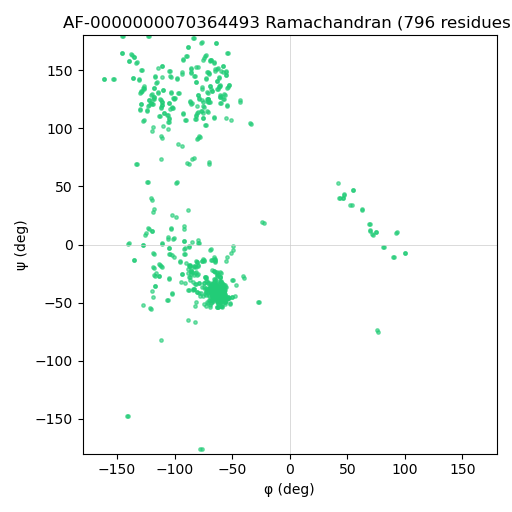469 -3.498 1 97.75 366 ASP A O 1
ATOM 3045 N N . PHE A 1 367 ? -22.938 -25.547 -3.197 1 97.38 367 PHE A N 1
ATOM 3046 C CA . PHE A 1 367 ? -21.953 -25.078 -2.232 1 97.38 367 PHE A CA 1
ATOM 3047 C C . PHE A 1 367 ? -21.969 -25.953 -0.982 1 97.38 367 PHE A C 1
ATOM 3049 O O . PHE A 1 367 ? -20.938 -26.531 -0.61 1 97.38 367 PHE A O 1
ATOM 3056 N N . GLU A 1 368 ? -23.141 -26.156 -0.329 1 97.62 368 GLU A N 1
ATOM 3057 C CA . GLU A 1 368 ? -23.234 -26.828 0.962 1 97.62 368 GLU A CA 1
ATOM 3058 C C . GLU A 1 368 ? -23.203 -28.344 0.797 1 97.62 368 GLU A C 1
ATOM 3060 O O . GLU A 1 368 ? -22.562 -29.047 1.583 1 97.62 368 GLU A O 1
ATOM 3065 N N . ASP A 1 369 ? -23.781 -28.797 -0.287 1 97.44 369 ASP A N 1
ATOM 3066 C CA . ASP A 1 369 ? -24.031 -30.234 -0.376 1 97.44 369 ASP A CA 1
ATOM 3067 C C . ASP A 1 369 ? -22.875 -30.938 -1.101 1 97.44 369 ASP A C 1
ATOM 3069 O O . ASP A 1 369 ? -22.672 -32.125 -0.928 1 97.44 369 ASP A O 1
ATOM 3073 N N . GLU A 1 370 ? -22.156 -30.219 -1.936 1 98.06 370 GLU A N 1
ATOM 3074 C CA . GLU A 1 370 ? -21.109 -30.875 -2.721 1 98.06 370 GLU A CA 1
ATOM 3075 C C . GLU A 1 370 ? -19.75 -30.25 -2.438 1 98.06 370 GLU A C 1
ATOM 3077 O O . GLU A 1 370 ? -18.828 -30.938 -1.989 1 98.06 370 GLU A O 1
ATOM 3082 N N . PHE A 1 371 ? -19.609 -28.969 -2.584 1 97.94 371 PHE A N 1
ATOM 3083 C CA . PHE A 1 371 ? -18.328 -28.281 -2.496 1 97.94 371 PHE A CA 1
ATOM 3084 C C . PHE A 1 371 ? -17.719 -28.438 -1.104 1 97.94 371 PHE A C 1
ATOM 3086 O O . PHE A 1 371 ? -16.594 -28.906 -0.958 1 97.94 371 PHE A O 1
ATOM 3093 N N . VAL A 1 372 ? -18.484 -28.078 -0.067 1 97.81 372 VAL A N 1
ATOM 3094 C CA . VAL A 1 372 ? -17.953 -28.031 1.295 1 97.81 372 VAL A CA 1
ATOM 3095 C C . VAL A 1 372 ? -17.516 -29.438 1.728 1 97.81 372 VAL A C 1
ATOM 3097 O O . VAL A 1 372 ? -16.391 -29.625 2.162 1 97.81 372 VAL A O 1
ATOM 3100 N N . PRO A 1 373 ? -18.375 -30.453 1.506 1 97.56 373 PRO A N 1
ATOM 3101 C CA . PRO A 1 373 ? -17.922 -31.781 1.914 1 97.56 373 PRO A CA 1
ATOM 3102 C C . PRO A 1 373 ? -16.703 -32.25 1.126 1 97.56 373 PRO A C 1
ATOM 3104 O O . PRO A 1 373 ? -15.789 -32.844 1.699 1 97.56 373 PRO A O 1
ATOM 3107 N N . SER A 1 374 ? -16.703 -32.031 -0.105 1 96.19 374 SER A N 1
ATOM 3108 C CA . SER A 1 374 ? -15.609 -32.5 -0.955 1 96.19 374 SER A CA 1
ATOM 3109 C C . SER A 1 374 ? -14.297 -31.812 -0.583 1 96.19 374 SER A C 1
ATOM 3111 O O . SER A 1 374 ? -13.281 -32.469 -0.369 1 96.19 374 SER A O 1
ATOM 3113 N N . ILE A 1 375 ? -14.328 -30.5 -0.45 1 96.31 375 ILE A N 1
ATOM 3114 C CA . ILE A 1 375 ? -13.125 -29.719 -0.169 1 96.31 375 ILE A CA 1
ATOM 3115 C C . ILE A 1 375 ? -12.648 -30.016 1.256 1 96.31 375 ILE A C 1
ATOM 3117 O O . ILE A 1 375 ? -11.445 -30.062 1.521 1 96.31 375 ILE A O 1
ATOM 3121 N N . THR A 1 376 ? -13.594 -30.141 2.148 1 96.12 376 THR A N 1
ATOM 3122 C CA . THR A 1 376 ? -13.234 -30.484 3.521 1 96.12 376 THR A CA 1
ATOM 3123 C C . THR A 1 376 ? -12.453 -31.797 3.572 1 96.12 376 THR A C 1
ATOM 3125 O O . THR A 1 376 ? -11.445 -31.891 4.27 1 96.12 376 THR A O 1
ATOM 3128 N N . LYS A 1 377 ? -12.883 -32.719 2.811 1 94.06 377 LYS A N 1
ATOM 3129 C CA . LYS A 1 377 ? -12.227 -34.031 2.76 1 94.06 377 LYS A CA 1
ATOM 3130 C C . LYS A 1 377 ? -10.867 -33.938 2.072 1 94.06 377 LYS A C 1
ATOM 3132 O O . LYS A 1 377 ? -9.883 -34.5 2.559 1 94.06 377 LYS A O 1
ATOM 3137 N N . GLN A 1 378 ? -10.781 -33.188 1.026 1 91.81 378 GLN A N 1
ATOM 3138 C CA . GLN A 1 378 ? -9.625 -33.188 0.14 1 91.81 378 GLN A CA 1
ATOM 3139 C C . GLN A 1 378 ? -8.547 -32.219 0.633 1 91.81 378 GLN A C 1
ATOM 3141 O O . GLN A 1 378 ? -7.359 -32.438 0.403 1 91.81 378 GLN A O 1
ATOM 3146 N N . ALA A 1 379 ? -8.969 -31.141 1.374 1 94.38 379 ALA A N 1
ATOM 3147 C CA . ALA A 1 379 ? -8.031 -30.016 1.433 1 94.38 379 ALA A CA 1
ATOM 3148 C C . ALA A 1 379 ? -8 -29.406 2.83 1 94.38 379 ALA A C 1
ATOM 3150 O O . ALA A 1 379 ? -7.25 -28.453 3.08 1 94.38 379 ALA A O 1
ATOM 3151 N N . ILE A 1 380 ? -8.734 -29.906 3.775 1 94.88 380 ILE A N 1
ATOM 3152 C CA . ILE A 1 380 ? -8.812 -29.25 5.07 1 94.88 380 ILE A CA 1
ATOM 3153 C C . ILE A 1 380 ? -8.492 -30.25 6.184 1 94.88 380 ILE A C 1
ATOM 3155 O O . ILE A 1 380 ? -8.969 -31.375 6.16 1 94.88 380 ILE A O 1
ATOM 3159 N N . LEU A 1 381 ? -7.664 -29.766 7.074 1 93.06 381 LEU A N 1
ATOM 3160 C CA . LEU A 1 381 ? -7.426 -30.469 8.328 1 93.06 381 LEU A CA 1
ATOM 3161 C C . LEU A 1 381 ? -8.266 -29.875 9.453 1 93.06 381 LEU A C 1
ATOM 3163 O O . LEU A 1 381 ? -8.453 -28.672 9.516 1 93.06 381 LEU A O 1
ATOM 3167 N N . PRO A 1 382 ? -8.727 -30.812 10.32 1 92.81 382 PRO A N 1
ATOM 3168 C CA . PRO A 1 382 ? -9.352 -30.25 11.523 1 92.81 382 PRO A CA 1
ATOM 3169 C C . PRO A 1 382 ? -8.391 -29.375 12.328 1 92.81 382 PRO A C 1
ATOM 3171 O O . PRO A 1 382 ? -7.184 -29.625 12.344 1 92.81 382 PRO A O 1
ATOM 3174 N N . ASP A 1 383 ? -8.938 -28.391 12.992 1 89.56 383 ASP A N 1
ATOM 3175 C CA . ASP A 1 383 ? -8.172 -27.328 13.648 1 89.56 383 ASP A CA 1
ATOM 3176 C C . ASP A 1 383 ? -7.09 -27.922 14.555 1 89.56 383 ASP A C 1
ATOM 3178 O O . ASP A 1 383 ? -5.926 -27.516 14.477 1 89.56 383 ASP A O 1
ATOM 3182 N N . GLU A 1 384 ? -7.398 -28.828 15.422 1 88.94 384 GLU A N 1
ATOM 3183 C CA . GLU A 1 384 ? -6.434 -29.422 16.344 1 88.94 384 GLU A CA 1
ATOM 3184 C C . GLU A 1 384 ? -5.316 -30.141 15.586 1 88.94 384 GLU A C 1
ATOM 3186 O O . GLU A 1 384 ? -4.145 -30.031 15.945 1 88.94 384 GLU A O 1
ATOM 3191 N N . ILE A 1 385 ? -5.715 -30.891 14.586 1 89.62 385 ILE A N 1
ATOM 3192 C CA . ILE A 1 385 ? -4.75 -31.625 13.781 1 89.62 385 ILE A CA 1
ATOM 3193 C C . ILE A 1 385 ? -3.881 -30.641 12.992 1 89.62 385 ILE A C 1
ATOM 3195 O O . ILE A 1 385 ? -2.672 -30.859 12.852 1 89.62 385 ILE A O 1
ATOM 3199 N N . PHE A 1 386 ? -4.492 -29.641 12.531 1 90.94 386 PHE A N 1
ATOM 3200 C CA . PHE A 1 386 ? -3.793 -28.609 11.766 1 90.94 386 PHE A CA 1
ATOM 3201 C C . PHE A 1 386 ? -2.684 -27.969 12.594 1 90.94 386 PHE A C 1
ATOM 3203 O O . PHE A 1 386 ? -1.538 -27.891 12.148 1 90.94 386 PHE A O 1
ATOM 3210 N N . GLN A 1 387 ? -2.959 -27.625 13.773 1 88 387 GLN A N 1
ATOM 3211 C CA . GLN A 1 387 ? -1.979 -26.984 14.648 1 88 387 GLN A CA 1
ATOM 3212 C C . GLN A 1 387 ? -0.835 -27.938 14.984 1 88 387 GLN A C 1
ATOM 3214 O O . GLN A 1 387 ? 0.331 -27.547 14.984 1 88 387 GLN A O 1
ATOM 3219 N N . LYS A 1 388 ? -1.188 -29.141 15.227 1 88.31 388 LYS A N 1
ATOM 3220 C CA . LYS A 1 388 ? -0.171 -30.141 15.516 1 88.31 388 LYS A CA 1
ATOM 3221 C C . LYS A 1 388 ? 0.721 -30.391 14.305 1 88.31 388 LYS A C 1
ATOM 3223 O O . LYS A 1 388 ? 1.938 -30.547 14.438 1 88.31 388 LYS A O 1
ATOM 3228 N N . ALA A 1 389 ? 0.069 -30.484 13.172 1 88.25 389 ALA A N 1
ATOM 3229 C CA . ALA A 1 389 ? 0.81 -30.719 11.938 1 88.25 389 ALA A CA 1
ATOM 3230 C C . ALA A 1 389 ? 1.784 -29.578 11.648 1 88.25 389 ALA A C 1
ATOM 3232 O O . ALA A 1 389 ? 2.889 -29.812 11.148 1 88.25 389 ALA A O 1
ATOM 3233 N N . LEU A 1 390 ? 1.417 -28.344 11.938 1 87.19 390 LEU A N 1
ATOM 3234 C CA . LEU A 1 390 ? 2.281 -27.203 11.695 1 87.19 390 LEU A CA 1
ATOM 3235 C C . LEU A 1 390 ? 3.529 -27.266 12.57 1 87.19 390 LEU A C 1
ATOM 3237 O O . LEU A 1 390 ? 4.602 -26.812 12.172 1 87.19 390 LEU A O 1
ATOM 3241 N N . GLN A 1 391 ? 3.32 -27.875 13.703 1 84.56 391 GLN A N 1
ATOM 3242 C CA . GLN A 1 391 ? 4.43 -27.922 14.648 1 84.56 391 GLN A CA 1
ATOM 3243 C C . GLN A 1 391 ? 5.305 -29.156 14.391 1 84.56 391 GLN A C 1
ATOM 3245 O O . GLN A 1 391 ? 6.531 -29.062 14.422 1 84.56 391 GLN A O 1
ATOM 3250 N N . LYS A 1 392 ? 4.668 -30.281 14.07 1 82.12 392 LYS A N 1
ATOM 3251 C CA . LYS A 1 392 ? 5.398 -31.547 14.094 1 82.12 392 LYS A CA 1
ATOM 3252 C C . LYS A 1 392 ? 5.543 -32.125 12.688 1 82.12 392 LYS A C 1
ATOM 3254 O O . LYS A 1 392 ? 6.387 -33 12.453 1 82.12 392 LYS A O 1
ATOM 3259 N N . GLY A 1 393 ? 4.793 -31.688 11.758 1 72.12 393 GLY A N 1
ATOM 3260 C CA . GLY A 1 393 ? 4.793 -32.25 10.414 1 72.12 393 GLY A CA 1
ATOM 3261 C C . GLY A 1 393 ? 4.078 -33.562 10.32 1 72.12 393 GLY A C 1
ATOM 3262 O O . GLY A 1 393 ? 3.119 -33.719 9.555 1 72.12 393 GLY A O 1
ATOM 3263 N N . ILE A 1 394 ? 4.75 -34.75 10.898 1 65.19 394 ILE A N 1
ATOM 3264 C CA . ILE A 1 394 ? 4.238 -36.094 10.688 1 65.19 394 ILE A CA 1
ATOM 3265 C C . ILE A 1 394 ? 3.117 -36.375 11.688 1 65.19 394 ILE A C 1
ATOM 3267 O O . ILE A 1 394 ? 3.287 -36.188 12.891 1 65.19 394 ILE A O 1
ATOM 3271 N N . LEU A 1 395 ? 1.876 -36.406 11.109 1 61.31 395 LEU A N 1
ATOM 3272 C CA . LEU A 1 395 ? 0.784 -36.875 11.953 1 61.31 395 LEU A CA 1
ATOM 3273 C C . LEU A 1 395 ? 0.9 -38.375 12.211 1 61.31 395 LEU A C 1
ATOM 3275 O O . LEU A 1 395 ? 1.288 -39.125 11.32 1 61.31 395 LEU A O 1
ATOM 3279 N N . ASP A 1 396 ? 1.134 -38.781 13.375 1 51.38 396 ASP A N 1
ATOM 3280 C CA . ASP A 1 396 ? 1.165 -40.219 13.734 1 51.38 396 ASP A CA 1
ATOM 3281 C C . ASP A 1 396 ? 0.013 -40.969 13.078 1 51.38 396 ASP A C 1
ATOM 3283 O O . ASP A 1 396 ? -1.069 -40.406 12.875 1 51.38 396 ASP A O 1
ATOM 3287 N N . ASP A 1 397 ? 0.353 -42 12.328 1 47.62 397 ASP A N 1
ATOM 3288 C CA . ASP A 1 397 ? -0.541 -42.938 11.672 1 47.62 397 ASP A CA 1
ATOM 3289 C C . ASP A 1 397 ? -1.865 -43.062 12.422 1 47.62 397 ASP A C 1
ATOM 3291 O O . ASP A 1 397 ? -2.914 -43.281 11.812 1 47.62 397 ASP A O 1
ATOM 3295 N N . ASN A 1 398 ? -1.893 -43.281 13.734 1 42.75 398 ASN A N 1
ATOM 3296 C CA . ASN A 1 398 ? -3.107 -43.625 14.469 1 42.75 398 ASN A CA 1
ATOM 3297 C C . ASN A 1 398 ? -4.109 -42.469 14.453 1 42.75 398 ASN A C 1
ATOM 3299 O O . ASN A 1 398 ? -5.191 -42.562 15.039 1 42.75 398 ASN A O 1
ATOM 3303 N N . GLN A 1 399 ? -3.85 -41.344 14.094 1 39.97 399 GLN A N 1
ATOM 3304 C CA . GLN A 1 399 ? -4.801 -40.25 14.203 1 39.97 399 GLN A CA 1
ATOM 3305 C C . GLN A 1 399 ? -5.422 -39.906 12.852 1 39.97 399 GLN A C 1
ATOM 3307 O O . GLN A 1 399 ? -6.148 -38.906 12.719 1 39.97 399 GLN A O 1
ATOM 3312 N N . ASN A 1 400 ? -5.035 -40.406 11.688 1 35.31 400 ASN A N 1
ATOM 3313 C CA . ASN A 1 400 ? -5.844 -40.25 10.484 1 35.31 400 ASN A CA 1
ATOM 3314 C C . ASN A 1 400 ? -7.129 -41.062 10.555 1 35.31 400 ASN A C 1
ATOM 3316 O O . ASN A 1 400 ? -7.102 -42.25 10.953 1 35.31 400 ASN A O 1
ATOM 3320 N N . MET B 1 1 ? 24.641 37.906 -1.739 1 29.83 1 MET B N 1
ATOM 3321 C CA . MET B 1 1 ? 25.984 37.625 -2.23 1 29.83 1 MET B CA 1
ATOM 3322 C C . MET B 1 1 ? 26.562 36.406 -1.532 1 29.83 1 MET B C 1
ATOM 3324 O O . MET B 1 1 ? 27.266 35.594 -2.156 1 29.83 1 MET B O 1
ATOM 3328 N N . GLU B 1 2 ? 26.562 36.438 -0.122 1 32.88 2 GLU B N 1
ATOM 3329 C CA . GLU B 1 2 ? 27.031 35.375 0.732 1 32.88 2 GLU B CA 1
ATOM 3330 C C . GLU B 1 2 ? 26.266 34.062 0.455 1 32.88 2 GLU B C 1
ATOM 3332 O O . GLU B 1 2 ? 26.797 32.969 0.649 1 32.88 2 GLU B O 1
ATOM 3337 N N . ASP B 1 3 ? 25.031 34.188 0.195 1 39.44 3 ASP B N 1
ATOM 3338 C CA . ASP B 1 3 ? 24.125 33.094 -0.175 1 39.44 3 ASP B CA 1
ATOM 3339 C C . ASP B 1 3 ? 24.562 32.438 -1.473 1 39.44 3 ASP B C 1
ATOM 3341 O O . ASP B 1 3 ? 24.078 31.344 -1.812 1 39.44 3 ASP B O 1
ATOM 3345 N N . SER B 1 4 ? 25.234 33.219 -2.246 1 41.31 4 SER B N 1
ATOM 3346 C CA . SER B 1 4 ? 25.656 32.75 -3.562 1 41.31 4 SER B CA 1
ATOM 3347 C C . SER B 1 4 ? 26.797 31.734 -3.453 1 41.31 4 SER B C 1
ATOM 3349 O O . SER B 1 4 ? 27.078 30.984 -4.395 1 41.31 4 SER B O 1
ATOM 3351 N N . LYS B 1 5 ? 27.859 32.094 -2.76 1 40.78 5 LYS B N 1
ATOM 3352 C CA . LYS B 1 5 ? 29.109 31.344 -2.605 1 40.78 5 LYS B CA 1
ATOM 3353 C C . LYS B 1 5 ? 28.891 30.031 -1.854 1 40.78 5 LYS B C 1
ATOM 3355 O O . LYS B 1 5 ? 29.812 29.234 -1.691 1 40.78 5 LYS B O 1
ATOM 3360 N N . ILE B 1 6 ? 28.094 29.953 -0.798 1 48.25 6 ILE B N 1
ATOM 3361 C CA . ILE B 1 6 ? 27.609 28.75 -0.114 1 48.25 6 ILE B CA 1
ATOM 3362 C C . ILE B 1 6 ? 27.234 27.688 -1.14 1 48.25 6 ILE B C 1
ATOM 3364 O O . ILE B 1 6 ? 27.406 26.484 -0.882 1 48.25 6 ILE B O 1
ATOM 3368 N N . ASN B 1 7 ? 26.859 28.25 -2.381 1 61 7 ASN B N 1
ATOM 3369 C CA . ASN B 1 7 ? 26.188 27.469 -3.424 1 61 7 ASN B CA 1
ATOM 3370 C C . ASN B 1 7 ? 27.172 26.5 -4.102 1 61 7 ASN B C 1
ATOM 3372 O O . ASN B 1 7 ? 26.859 25.328 -4.281 1 61 7 ASN B O 1
ATOM 3376 N N . GLN B 1 8 ? 28.438 27.016 -4.301 1 76.62 8 GLN B N 1
ATOM 3377 C CA . GLN B 1 8 ? 29.219 26.141 -5.156 1 76.62 8 GLN B CA 1
ATOM 3378 C C . GLN B 1 8 ? 29.875 25.031 -4.34 1 76.62 8 GLN B C 1
ATOM 3380 O O . GLN B 1 8 ? 30.141 23.938 -4.859 1 76.62 8 GLN B O 1
ATOM 3385 N N . ASP B 1 9 ? 30.094 25.203 -3.068 1 91.5 9 ASP B N 1
ATOM 3386 C CA . ASP B 1 9 ? 30.797 24.219 -2.23 1 91.5 9 ASP B CA 1
ATOM 3387 C C . ASP B 1 9 ? 29.812 23.203 -1.65 1 91.5 9 ASP B C 1
ATOM 3389 O O . ASP B 1 9 ? 30.219 22.109 -1.248 1 91.5 9 ASP B O 1
ATOM 3393 N N . LEU B 1 10 ? 28.625 23.5 -1.582 1 94.62 10 LEU B N 1
ATOM 3394 C CA . LEU B 1 10 ? 27.656 22.641 -0.932 1 94.62 10 LEU B CA 1
ATOM 3395 C C . LEU B 1 10 ? 26.938 21.766 -1.954 1 94.62 10 LEU B C 1
ATOM 3397 O O . LEU B 1 10 ? 26.516 22.234 -3.004 1 94.62 10 LEU B O 1
ATOM 3401 N N . GLU B 1 11 ? 26.953 20.516 -1.582 1 94.75 11 GLU B N 1
ATOM 3402 C CA . GLU B 1 11 ? 26.234 19.562 -2.406 1 94.75 11 GLU B CA 1
ATOM 3403 C C . GLU B 1 11 ? 25.047 18.969 -1.651 1 94.75 11 GLU B C 1
ATOM 3405 O O . GLU B 1 11 ? 25.188 18.562 -0.496 1 94.75 11 GLU B O 1
ATOM 3410 N N . LEU B 1 12 ? 23.938 18.984 -2.295 1 96.25 12 LEU B N 1
ATOM 3411 C CA . LEU B 1 12 ? 22.766 18.344 -1.708 1 96.25 12 LEU B CA 1
ATOM 3412 C C . LEU B 1 12 ? 22.922 16.828 -1.7 1 96.25 12 LEU B C 1
ATOM 3414 O O . LEU B 1 12 ? 23.078 16.203 -2.758 1 96.25 12 LEU B O 1
ATOM 3418 N N . ILE B 1 13 ? 22.844 16.188 -0.504 1 95.75 13 ILE B N 1
ATOM 3419 C CA . ILE B 1 13 ? 23.156 14.766 -0.454 1 95.75 13 ILE B CA 1
ATOM 3420 C C . ILE B 1 13 ? 21.922 13.984 0.01 1 95.75 13 ILE B C 1
ATOM 3422 O O . ILE B 1 13 ? 21.859 12.766 -0.159 1 95.75 13 ILE B O 1
ATOM 3426 N N . GLN B 1 14 ? 20.969 14.656 0.662 1 97.12 14 GLN B N 1
ATOM 3427 C CA . GLN B 1 14 ? 19.797 13.977 1.206 1 97.12 14 GLN B CA 1
ATOM 3428 C C . GLN B 1 14 ? 18.594 14.922 1.274 1 97.12 14 GLN B C 1
ATOM 3430 O O . GLN B 1 14 ? 18.75 16.125 1.521 1 97.12 14 GLN B O 1
ATOM 3435 N N . LEU B 1 15 ? 17.484 14.391 1.004 1 97.56 15 LEU B N 1
ATOM 3436 C CA . LEU B 1 15 ? 16.219 15.086 1.163 1 97.56 15 LEU B CA 1
ATOM 3437 C C . LEU B 1 15 ? 15.289 14.312 2.102 1 97.56 15 LEU B C 1
ATOM 3439 O O . LEU B 1 15 ? 14.984 13.141 1.854 1 97.56 15 LEU B O 1
ATOM 3443 N N . ILE B 1 16 ? 14.922 14.938 3.174 1 97.62 16 ILE B N 1
ATOM 3444 C CA . ILE B 1 16 ? 13.969 14.367 4.121 1 97.62 16 ILE B CA 1
ATOM 3445 C C . ILE B 1 16 ? 12.656 15.156 4.066 1 97.62 16 ILE B C 1
ATOM 3447 O O . ILE B 1 16 ? 12.656 16.375 4.227 1 97.62 16 ILE B O 1
ATOM 3451 N N . GLU B 1 17 ? 11.586 14.477 3.789 1 97.94 17 GLU B N 1
ATOM 3452 C CA . GLU B 1 17 ? 10.273 15.109 3.652 1 97.94 17 GLU B CA 1
ATOM 3453 C C . GLU B 1 17 ? 9.297 14.586 4.699 1 97.94 17 GLU B C 1
ATOM 3455 O O . GLU B 1 17 ? 9.258 13.383 4.973 1 97.94 17 GLU B O 1
ATOM 3460 N N . VAL B 1 18 ? 8.578 15.461 5.312 1 97.12 18 VAL B N 1
ATOM 3461 C CA . VAL B 1 18 ? 7.383 15.148 6.09 1 97.12 18 VAL B CA 1
ATOM 3462 C C . VAL B 1 18 ? 6.172 15.836 5.473 1 97.12 18 VAL B C 1
ATOM 3464 O O . VAL B 1 18 ? 6.191 17.047 5.242 1 97.12 18 VAL B O 1
ATOM 3467 N N . ALA B 1 19 ? 5.188 15.07 5.188 1 97.44 19 ALA B N 1
ATOM 3468 C CA . ALA B 1 19 ? 4.012 15.672 4.574 1 97.44 19 ALA B CA 1
ATOM 3469 C C . ALA B 1 19 ? 2.734 15.234 5.285 1 97.44 19 ALA B C 1
ATOM 3471 O O . ALA B 1 19 ? 2.633 14.094 5.746 1 97.44 19 ALA B O 1
ATOM 3472 N N . ARG B 1 20 ? 1.847 16.172 5.391 1 96.44 20 ARG B N 1
ATOM 3473 C CA . ARG B 1 20 ? 0.474 15.812 5.719 1 96.44 20 ARG B CA 1
ATOM 3474 C C . ARG B 1 20 ? -0.22 15.156 4.531 1 96.44 20 ARG B C 1
ATOM 3476 O O . ARG B 1 20 ? -0.008 15.555 3.385 1 96.44 20 ARG B O 1
ATOM 3483 N N . HIS B 1 21 ? -1.024 14.195 4.762 1 96.44 21 HIS B N 1
ATOM 3484 C CA . HIS B 1 21 ? -1.809 13.57 3.703 1 96.44 21 HIS B CA 1
ATOM 3485 C C . HIS B 1 21 ? -2.607 14.609 2.924 1 96.44 21 HIS B C 1
ATOM 3487 O O . HIS B 1 21 ? -2.752 15.75 3.369 1 96.44 21 HIS B O 1
ATOM 3493 N N . GLY B 1 22 ? -3.121 14.227 1.73 1 94.94 22 GLY B N 1
ATOM 3494 C CA . GLY B 1 22 ? -3.93 15.102 0.896 1 94.94 22 GLY B CA 1
ATOM 3495 C C . GLY B 1 22 ? -5.355 15.258 1.391 1 94.94 22 GLY B C 1
ATOM 3496 O O . GLY B 1 22 ? -5.703 14.75 2.459 1 94.94 22 GLY B O 1
ATOM 3497 N N . SER B 1 23 ? -6.07 15.969 0.573 1 92.56 23 SER B N 1
ATOM 3498 C CA . SER B 1 23 ? -7.48 16.188 0.891 1 92.56 23 SER B CA 1
ATOM 3499 C C . SER B 1 23 ? -8.211 14.867 1.087 1 92.56 23 SER B C 1
ATOM 3501 O O . SER B 1 23 ? -7.922 13.883 0.403 1 92.56 23 SER B O 1
ATOM 3503 N N . ARG B 1 24 ? -9.172 14.891 2.002 1 92.5 24 ARG B N 1
ATOM 3504 C CA . ARG B 1 24 ? -9.891 13.68 2.377 1 92.5 24 ARG B CA 1
ATOM 3505 C C . ARG B 1 24 ? -11.344 13.984 2.711 1 92.5 24 ARG B C 1
ATOM 3507 O O . ARG B 1 24 ? -11.727 15.148 2.848 1 92.5 24 ARG B O 1
ATOM 3514 N N . SER B 1 25 ? -12.125 12.93 2.748 1 89.44 25 SER B N 1
ATOM 3515 C CA . SER B 1 25 ? -13.469 13.055 3.297 1 89.44 25 SER B CA 1
ATOM 3516 C C . SER B 1 25 ? -13.438 13.297 4.801 1 89.44 25 SER B C 1
ATOM 3518 O O . SER B 1 25 ? -12.414 13.055 5.449 1 89.44 25 SER B O 1
ATOM 3520 N N . PRO B 1 26 ? -14.5 13.859 5.379 1 91.25 26 PRO B N 1
ATOM 3521 C CA . PRO B 1 26 ? -14.477 14.289 6.777 1 91.25 26 PRO B CA 1
ATOM 3522 C C . PRO B 1 26 ? -14.336 13.125 7.754 1 91.25 26 PRO B C 1
ATOM 3524 O O . PRO B 1 26 ? -14.625 11.984 7.402 1 91.25 26 PRO B O 1
ATOM 3527 N N . TYR B 1 27 ? -13.82 13.453 8.953 1 89.44 27 TYR B N 1
ATOM 3528 C CA . TYR B 1 27 ? -13.766 12.477 10.031 1 89.44 27 TYR B CA 1
ATOM 3529 C C . TYR B 1 27 ? -15.164 12.062 10.461 1 89.44 27 TYR B C 1
ATOM 3531 O O . TYR B 1 27 ? -15.414 10.891 10.766 1 89.44 27 TYR B O 1
ATOM 3539 N N . TYR B 1 28 ? -15.961 13.133 10.555 1 81.75 28 TYR B N 1
ATOM 3540 C CA . TYR B 1 28 ? -17.328 12.945 11 1 81.75 28 TYR B CA 1
ATOM 3541 C C . TYR B 1 28 ? -18.328 13.547 10.016 1 81.75 28 TYR B C 1
ATOM 3543 O O . TYR B 1 28 ? -18.062 14.609 9.438 1 81.75 28 TYR B O 1
ATOM 3551 N N . ASP B 1 29 ? -19.344 12.781 9.789 1 76.62 29 ASP B N 1
ATOM 3552 C CA . ASP B 1 29 ? -20.422 13.305 8.969 1 76.62 29 ASP B CA 1
ATOM 3553 C C . ASP B 1 29 ? -21.469 14.031 9.82 1 76.62 29 ASP B C 1
ATOM 3555 O O . ASP B 1 29 ? -22.547 13.508 10.07 1 76.62 29 ASP B O 1
ATOM 3559 N N . ILE B 1 30 ? -21.203 15.148 10.367 1 72.31 30 ILE B N 1
ATOM 3560 C CA . ILE B 1 30 ? -21.969 15.664 11.5 1 72.31 30 ILE B CA 1
ATOM 3561 C C . ILE B 1 30 ? -22.891 16.781 11.031 1 72.31 30 ILE B C 1
ATOM 3563 O O . ILE B 1 30 ? -23.812 17.172 11.75 1 72.31 30 ILE B O 1
ATOM 3567 N N . TRP B 1 31 ? -22.641 17.516 10.086 1 63.19 31 TRP B N 1
ATOM 3568 C CA . TRP B 1 31 ? -23.594 18.609 9.945 1 63.19 31 TRP B CA 1
ATOM 3569 C C . TRP B 1 31 ? -24.297 18.547 8.594 1 63.19 31 TRP B C 1
ATOM 3571 O O . TRP B 1 31 ? -25.438 19 8.469 1 63.19 31 TRP B O 1
ATOM 3581 N N . ASP B 1 32 ? -23.391 18.172 7.461 1 59.84 32 ASP B N 1
ATOM 3582 C CA . ASP B 1 32 ? -24.016 18.422 6.164 1 59.84 32 ASP B CA 1
ATOM 3583 C C . ASP B 1 32 ? -24.641 17.141 5.605 1 59.84 32 ASP B C 1
ATOM 3585 O O . ASP B 1 32 ? -23.938 16.234 5.191 1 59.84 32 ASP B O 1
ATOM 3589 N N . TYR B 1 33 ? -25.953 16.984 6.094 1 55.97 33 TYR B N 1
ATOM 3590 C CA . TYR B 1 33 ? -26.781 15.961 5.457 1 55.97 33 TYR B CA 1
ATOM 3591 C C . TYR B 1 33 ? -26.781 16.125 3.943 1 55.97 33 TYR B C 1
ATOM 3593 O O . TYR B 1 33 ? -27.297 15.266 3.223 1 55.97 33 TYR B O 1
ATOM 3601 N N . ARG B 1 34 ? -26.141 17.281 3.48 1 55.75 34 ARG B N 1
ATOM 3602 C CA . ARG B 1 34 ? -26.391 17.656 2.092 1 55.75 34 ARG B CA 1
ATOM 3603 C C . ARG B 1 34 ? -25.469 16.891 1.148 1 55.75 34 ARG B C 1
ATOM 3605 O O . ARG B 1 34 ? -25.812 16.641 -0.007 1 55.75 34 ARG B O 1
ATOM 3612 N N . TYR B 1 35 ? -24.25 16.641 1.749 1 68.56 35 TYR B N 1
ATOM 3613 C CA . TYR B 1 35 ? -23.438 15.898 0.79 1 68.56 35 TYR B CA 1
ATOM 3614 C C . TYR B 1 35 ? -23.328 14.43 1.184 1 68.56 35 TYR B C 1
ATOM 3616 O O . TYR B 1 35 ? -23.031 14.117 2.338 1 68.56 35 TYR B O 1
ATOM 3624 N N . ASN B 1 36 ? -23.906 13.688 0.43 1 71.19 36 ASN B N 1
ATOM 3625 C CA . ASN B 1 36 ? -23.797 12.25 0.647 1 71.19 36 ASN B CA 1
ATOM 3626 C C . ASN B 1 36 ? -22.469 11.695 0.121 1 71.19 36 ASN B C 1
ATOM 3628 O O . ASN B 1 36 ? -22.344 11.406 -1.069 1 71.19 36 ASN B O 1
ATOM 3632 N N . TRP B 1 37 ? -21.5 11.656 1.105 1 74.44 37 TRP B N 1
ATOM 3633 C CA . TRP B 1 37 ? -20.188 11.117 0.721 1 74.44 37 TRP B CA 1
ATOM 3634 C C . TRP B 1 37 ? -20.312 9.672 0.254 1 74.44 37 TRP B C 1
ATOM 3636 O O . TRP B 1 37 ? -20.906 8.836 0.949 1 74.44 37 TRP B O 1
ATOM 3646 N N . THR B 1 38 ? -19.891 9.484 -0.951 1 70.88 38 THR B N 1
ATOM 3647 C CA . THR B 1 38 ? -19.859 8.125 -1.476 1 70.88 38 THR B CA 1
ATOM 3648 C C . THR B 1 38 ? -18.609 7.387 -1.004 1 70.88 38 THR B C 1
ATOM 3650 O O . THR B 1 38 ? -18.578 6.156 -0.975 1 70.88 38 THR B O 1
ATOM 3653 N N . LEU B 1 39 ? -17.625 8.141 -0.572 1 78.12 39 LEU B N 1
ATOM 3654 C CA . LEU B 1 39 ? -16.391 7.578 -0.028 1 78.12 39 LEU B CA 1
ATOM 3655 C C . LEU B 1 39 ? -16.531 7.273 1.459 1 78.12 39 LEU B C 1
ATOM 3657 O O . LEU B 1 39 ? -17.328 7.926 2.152 1 78.12 39 LEU B O 1
ATOM 3661 N N . PRO B 1 40 ? -15.773 6.301 1.827 1 79.81 40 PRO B N 1
ATOM 3662 C CA . PRO B 1 40 ? -15.703 6.145 3.281 1 79.81 40 PRO B CA 1
ATOM 3663 C C . PRO B 1 40 ? -15.195 7.402 3.986 1 79.81 40 PRO B C 1
ATOM 3665 O O . PRO B 1 40 ? -14.438 8.18 3.4 1 79.81 40 PRO B O 1
ATOM 3668 N N . LEU B 1 41 ? -15.602 7.539 5.199 1 86.25 41 LEU B N 1
ATOM 3669 C CA . LEU B 1 41 ? -15.102 8.664 5.98 1 86.25 41 LEU B CA 1
ATOM 3670 C C . LEU B 1 41 ? -13.586 8.562 6.164 1 86.25 41 LEU B C 1
ATOM 3672 O O . LEU B 1 41 ? -13.047 7.469 6.332 1 86.25 41 LEU B O 1
ATOM 3676 N N . GLN B 1 42 ? -12.906 9.766 6.074 1 91.12 42 GLN B N 1
ATOM 3677 C CA . GLN B 1 42 ? -11.469 9.953 6.293 1 91.12 42 GLN B CA 1
ATOM 3678 C C . GLN B 1 42 ? -10.656 9.43 5.113 1 91.12 42 GLN B C 1
ATOM 3680 O O . GLN B 1 42 ? -9.438 9.281 5.207 1 91.12 42 GLN B O 1
ATOM 3685 N N . ALA B 1 43 ? -11.312 9.109 4.012 1 89.88 43 ALA B N 1
ATOM 3686 C CA . ALA B 1 43 ? -10.633 8.562 2.842 1 89.88 43 ALA B CA 1
ATOM 3687 C C . ALA B 1 43 ? -10 9.664 2.004 1 89.88 43 ALA B C 1
ATOM 3689 O O . ALA B 1 43 ? -10.594 10.734 1.826 1 89.88 43 ALA B O 1
ATOM 3690 N N . LEU B 1 44 ? -8.789 9.336 1.534 1 90.69 44 LEU B N 1
ATOM 3691 C CA . LEU B 1 44 ? -8.164 10.25 0.591 1 90.69 44 LEU B CA 1
ATOM 3692 C C . LEU B 1 44 ? -9.023 10.422 -0.659 1 90.69 44 LEU B C 1
ATOM 3694 O O . LEU B 1 44 ? -9.453 9.43 -1.257 1 90.69 44 LEU B O 1
ATOM 3698 N N . THR B 1 45 ? -9.32 11.617 -1.032 1 86.56 45 THR B N 1
ATOM 3699 C CA . THR B 1 45 ? -10.141 11.891 -2.205 1 86.56 45 THR B CA 1
ATOM 3700 C C . THR B 1 45 ? -9.273 11.992 -3.459 1 86.56 45 THR B C 1
ATOM 3702 O O . THR B 1 45 ? -8.047 12.078 -3.369 1 86.56 45 THR B O 1
ATOM 3705 N N . PRO B 1 46 ? -9.898 12.031 -4.645 1 81.19 46 PRO B N 1
ATOM 3706 C CA . PRO B 1 46 ? -9.125 12.25 -5.871 1 81.19 46 PRO B CA 1
ATOM 3707 C C . PRO B 1 46 ? -8.328 13.555 -5.848 1 81.19 46 PRO B C 1
ATOM 3709 O O . PRO B 1 46 ? -7.223 13.617 -6.387 1 81.19 46 PRO B O 1
ATOM 3712 N N . ILE B 1 47 ? -8.891 14.547 -5.203 1 84.62 47 ILE B N 1
ATOM 3713 C CA . ILE B 1 47 ? -8.164 15.805 -5.062 1 84.62 47 ILE B CA 1
ATOM 3714 C C . ILE B 1 47 ? -6.902 15.578 -4.234 1 84.62 47 ILE B C 1
ATOM 3716 O O . ILE B 1 47 ? -5.82 16.047 -4.602 1 84.62 47 ILE B O 1
ATOM 3720 N N . GLY B 1 48 ? -7.078 14.859 -3.125 1 89.81 48 GLY B N 1
ATOM 3721 C CA . GLY B 1 48 ? -5.93 14.539 -2.297 1 89.81 48 GLY B CA 1
ATOM 3722 C C . GLY B 1 48 ? -4.875 13.727 -3.027 1 89.81 48 GLY B C 1
ATOM 3723 O O . GLY B 1 48 ? -3.678 13.953 -2.852 1 89.81 48 GLY B O 1
ATOM 3724 N N . GLN B 1 49 ? -5.309 12.805 -3.822 1 86.62 49 GLN B N 1
ATOM 3725 C CA . GLN B 1 49 ? -4.398 12 -4.633 1 86.62 49 GLN B CA 1
ATOM 3726 C C . GLN B 1 49 ? -3.617 12.875 -5.609 1 86.62 49 GLN B C 1
ATOM 3728 O O . GLN B 1 49 ? -2.395 12.758 -5.711 1 86.62 49 GLN B O 1
ATOM 3733 N N . ARG B 1 50 ? -4.277 13.75 -6.223 1 83.12 50 ARG B N 1
ATOM 3734 C CA . ARG B 1 50 ? -3.648 14.633 -7.199 1 83.12 50 ARG B CA 1
ATOM 3735 C C . ARG B 1 50 ? -2.643 15.562 -6.531 1 83.12 50 ARG B C 1
ATOM 3737 O O . ARG B 1 50 ? -1.579 15.844 -7.09 1 83.12 50 ARG B O 1
ATOM 3744 N N . GLN B 1 51 ? -3.033 16.062 -5.383 1 89.44 51 GLN B N 1
ATOM 3745 C CA . GLN B 1 51 ? -2.131 16.938 -4.645 1 89.44 51 GLN B CA 1
ATOM 3746 C C . GLN B 1 51 ? -0.773 16.281 -4.43 1 89.44 51 GLN B C 1
ATOM 3748 O O . GLN B 1 51 ? 0.267 16.875 -4.715 1 89.44 51 GLN B O 1
ATOM 3753 N N . HIS B 1 52 ? -0.773 15.047 -4.035 1 91.62 52 HIS B N 1
ATOM 3754 C CA . HIS B 1 52 ? 0.482 14.367 -3.736 1 91.62 52 HIS B CA 1
ATOM 3755 C C . HIS B 1 52 ? 1.184 13.922 -5.016 1 91.62 52 HIS B C 1
ATOM 3757 O O . HIS B 1 52 ? 2.414 13.898 -5.078 1 91.62 52 HIS B O 1
ATOM 3763 N N . TYR B 1 53 ? 0.433 13.562 -6.027 1 84.56 53 TYR B N 1
ATOM 3764 C CA . TYR B 1 53 ? 1.043 13.312 -7.328 1 84.56 53 TYR B CA 1
ATOM 3765 C C . TYR B 1 53 ? 1.829 14.523 -7.805 1 84.56 53 TYR B C 1
ATOM 3767 O O . TYR B 1 53 ? 2.967 14.391 -8.266 1 84.56 53 TYR B O 1
ATOM 3775 N N . ILE B 1 54 ? 1.261 15.672 -7.633 1 86.5 54 ILE B N 1
ATOM 3776 C CA . ILE B 1 54 ? 1.863 16.922 -8.062 1 86.5 54 ILE B CA 1
ATOM 3777 C C . ILE B 1 54 ? 3.104 17.219 -7.219 1 86.5 54 ILE B C 1
ATOM 3779 O O . ILE B 1 54 ? 4.125 17.672 -7.742 1 86.5 54 ILE B O 1
ATOM 3783 N N . ILE B 1 55 ? 2.992 16.969 -5.914 1 91.69 55 ILE B N 1
ATOM 3784 C CA . ILE B 1 55 ? 4.172 17.125 -5.074 1 91.69 55 ILE B CA 1
ATOM 3785 C C . ILE B 1 55 ? 5.305 16.25 -5.605 1 91.69 55 ILE B C 1
ATOM 3787 O O . ILE B 1 55 ? 6.441 16.703 -5.742 1 91.69 55 ILE B O 1
ATOM 3791 N N . GLY B 1 56 ? 4.973 15.016 -5.949 1 90.31 56 GLY B N 1
ATOM 3792 C CA . GLY B 1 56 ? 5.961 14.109 -6.512 1 90.31 56 GLY B CA 1
ATOM 3793 C C . GLY B 1 56 ? 6.613 14.648 -7.773 1 90.31 56 GLY B C 1
ATOM 3794 O O . GLY B 1 56 ? 7.836 14.633 -7.902 1 90.31 56 GLY B O 1
ATOM 3795 N N . GLN B 1 57 ? 5.824 15.188 -8.664 1 85.44 57 GLN B N 1
ATOM 3796 C CA . GLN B 1 57 ? 6.332 15.75 -9.906 1 85.44 57 GLN B CA 1
ATOM 3797 C C . GLN B 1 57 ? 7.273 16.922 -9.641 1 85.44 57 GLN B C 1
ATOM 3799 O O . GLN B 1 57 ? 8.328 17.031 -10.266 1 85.44 57 GLN B O 1
ATOM 3804 N N . GLU B 1 58 ? 6.875 17.734 -8.734 1 89.38 58 GLU B N 1
ATOM 3805 C CA . GLU B 1 58 ? 7.648 18.938 -8.438 1 89.38 58 GLU B CA 1
ATOM 3806 C C . GLU B 1 58 ? 8.992 18.578 -7.801 1 89.38 58 GLU B C 1
ATOM 3808 O O . GLU B 1 58 ? 10.031 19.109 -8.188 1 89.38 58 GLU B O 1
ATOM 3813 N N . ILE B 1 59 ? 8.977 17.672 -6.836 1 92.69 59 ILE B N 1
ATOM 3814 C CA . ILE B 1 59 ? 10.227 17.375 -6.148 1 92.69 59 ILE B CA 1
ATOM 3815 C C . ILE B 1 59 ? 11.156 16.594 -7.078 1 92.69 59 ILE B C 1
ATOM 3817 O O . ILE B 1 59 ? 12.383 16.75 -7.008 1 92.69 59 ILE B O 1
ATOM 3821 N N . TYR B 1 60 ? 10.602 15.797 -7.949 1 89.69 60 TYR B N 1
ATOM 3822 C CA . TYR B 1 60 ? 11.445 15.164 -8.953 1 89.69 60 TYR B CA 1
ATOM 3823 C C . TYR B 1 60 ? 12.141 16.203 -9.828 1 89.69 60 TYR B C 1
ATOM 3825 O O . TYR B 1 60 ? 13.344 16.125 -10.062 1 89.69 60 TYR B O 1
ATOM 3833 N N . LYS B 1 61 ? 11.383 17.109 -10.305 1 87.25 61 LYS B N 1
ATOM 3834 C CA . LYS B 1 61 ? 11.938 18.156 -11.164 1 87.25 61 LYS B CA 1
ATOM 3835 C C . LYS B 1 61 ? 13.055 18.906 -10.453 1 87.25 61 LYS B C 1
ATOM 3837 O O . LYS B 1 61 ? 14.102 19.172 -11.047 1 87.25 61 LYS B O 1
ATOM 3842 N N . ARG B 1 62 ? 12.898 19.172 -9.227 1 91.44 62 ARG B N 1
ATOM 3843 C CA . ARG B 1 62 ? 13.852 19.969 -8.453 1 91.44 62 ARG B CA 1
ATOM 3844 C C . ARG B 1 62 ? 15.109 19.156 -8.133 1 91.44 62 ARG B C 1
ATOM 3846 O O . ARG B 1 62 ? 16.203 19.719 -8.117 1 91.44 62 ARG B O 1
ATOM 3853 N N . TYR B 1 63 ? 14.914 17.891 -7.879 1 94.25 63 TYR B N 1
ATOM 3854 C CA . TYR B 1 63 ? 16 17.141 -7.254 1 94.25 63 TYR B CA 1
ATOM 3855 C C . TYR B 1 63 ? 16.406 15.945 -8.102 1 94.25 63 TYR B C 1
ATOM 3857 O O . TYR B 1 63 ? 17.078 15.031 -7.625 1 94.25 63 TYR B O 1
ATOM 3865 N N . GLN B 1 64 ? 15.992 15.844 -9.359 1 91 64 GLN B N 1
ATOM 3866 C CA . GLN B 1 64 ? 16.172 14.672 -10.203 1 91 64 GLN B CA 1
ATOM 3867 C C . GLN B 1 64 ? 17.641 14.297 -10.336 1 91 64 GLN B C 1
ATOM 3869 O O . GLN B 1 64 ? 18 13.117 -10.258 1 91 64 GLN B O 1
ATOM 3874 N N . SER B 1 65 ? 18.516 15.273 -10.469 1 91.81 65 SER B N 1
ATOM 3875 C CA . SER B 1 65 ? 19.922 15.008 -10.734 1 91.81 65 SER B CA 1
ATOM 3876 C C . SER B 1 65 ? 20.688 14.711 -9.445 1 91.81 65 SER B C 1
ATOM 3878 O O . SER B 1 65 ? 21.75 14.094 -9.477 1 91.81 65 SER B O 1
ATOM 3880 N N . THR B 1 66 ? 20.156 15.078 -8.344 1 92.69 66 THR B N 1
ATOM 3881 C CA . THR B 1 66 ? 20.891 14.953 -7.086 1 92.69 66 THR B CA 1
ATOM 3882 C C . THR B 1 66 ? 20.328 13.812 -6.242 1 92.69 66 THR B C 1
ATOM 3884 O O . THR B 1 66 ? 21.078 12.977 -5.746 1 92.69 66 THR B O 1
ATOM 3887 N N . ILE B 1 67 ? 19.047 13.773 -6.102 1 94.44 67 ILE B N 1
ATOM 3888 C CA . ILE B 1 67 ? 18.422 12.883 -5.137 1 94.44 67 ILE B CA 1
ATOM 3889 C C . ILE B 1 67 ? 17.844 11.664 -5.859 1 94.44 67 ILE B C 1
ATOM 3891 O O . ILE B 1 67 ? 18.031 10.531 -5.418 1 94.44 67 ILE B O 1
ATOM 3895 N N . PHE B 1 68 ? 17.219 11.828 -6.996 1 90.69 68 PHE B N 1
ATOM 3896 C CA . PHE B 1 68 ? 16.438 10.766 -7.609 1 90.69 68 PHE B CA 1
ATOM 3897 C C . PHE B 1 68 ? 17.203 10.125 -8.766 1 90.69 68 PHE B C 1
ATOM 3899 O O . PHE B 1 68 ? 16.625 9.406 -9.578 1 90.69 68 PHE B O 1
ATOM 3906 N N . ASN B 1 69 ? 18.484 10.375 -8.891 1 88.25 69 ASN B N 1
ATOM 3907 C CA . ASN B 1 69 ? 19.391 9.742 -9.852 1 88.25 69 ASN B CA 1
ATOM 3908 C C . ASN B 1 69 ? 18.781 9.734 -11.258 1 88.25 69 ASN B C 1
ATOM 3910 O O . ASN B 1 69 ? 18.734 8.688 -11.914 1 88.25 69 ASN B O 1
ATOM 3914 N N . ASN B 1 70 ? 18.203 10.875 -11.578 1 85.19 70 ASN B N 1
ATOM 3915 C CA . ASN B 1 70 ? 17.594 11.062 -12.891 1 85.19 70 ASN B CA 1
ATOM 3916 C C . ASN B 1 70 ? 16.609 9.961 -13.227 1 85.19 70 ASN B C 1
ATOM 3918 O O . ASN B 1 70 ? 16.562 9.469 -14.352 1 85.19 70 ASN B O 1
ATOM 3922 N N . GLY B 1 71 ? 15.914 9.461 -12.164 1 78.31 71 GLY B N 1
ATOM 3923 C CA . GLY B 1 71 ? 14.797 8.547 -12.367 1 78.31 71 GLY B CA 1
ATOM 3924 C C . GLY B 1 71 ? 15.172 7.098 -12.141 1 78.31 71 GLY B C 1
ATOM 3925 O O . GLY B 1 71 ? 14.297 6.227 -12.117 1 78.31 71 GLY B O 1
ATOM 3926 N N . LYS B 1 72 ? 16.422 6.812 -11.945 1 77.81 72 LYS B N 1
ATOM 3927 C CA . LYS B 1 72 ? 16.844 5.445 -11.641 1 77.81 72 LYS B CA 1
ATOM 3928 C C . LYS B 1 72 ? 16.547 5.086 -10.195 1 77.81 72 LYS B C 1
ATOM 3930 O O . LYS B 1 72 ? 17.156 5.645 -9.273 1 77.81 72 LYS B O 1
ATOM 3935 N N . PHE B 1 73 ? 15.703 4.188 -10.031 1 79.38 73 PHE B N 1
ATOM 3936 C CA . PHE B 1 73 ? 15.273 3.83 -8.688 1 79.38 73 PHE B CA 1
ATOM 3937 C C . PHE B 1 73 ? 16.297 2.918 -8.023 1 79.38 73 PHE B C 1
ATOM 3939 O O . PHE B 1 73 ? 16.781 1.966 -8.641 1 79.38 73 PHE B O 1
ATOM 3946 N N . ASP B 1 74 ? 16.688 3.27 -6.875 1 79.62 74 ASP B N 1
ATOM 3947 C CA . ASP B 1 74 ? 17.516 2.447 -5.992 1 79.62 74 ASP B CA 1
ATOM 3948 C C . ASP B 1 74 ? 16.828 2.254 -4.637 1 79.62 74 ASP B C 1
ATOM 3950 O O . ASP B 1 74 ? 16.688 3.209 -3.869 1 79.62 74 ASP B O 1
ATOM 3954 N N . GLN B 1 75 ? 16.484 1.043 -4.332 1 78.44 75 GLN B N 1
ATOM 3955 C CA . GLN B 1 75 ? 15.711 0.726 -3.135 1 78.44 75 GLN B CA 1
ATOM 3956 C C . GLN B 1 75 ? 16.484 1.086 -1.869 1 78.44 75 GLN B C 1
ATOM 3958 O O . GLN B 1 75 ? 15.883 1.332 -0.819 1 78.44 75 GLN B O 1
ATOM 3963 N N . LYS B 1 76 ? 17.719 1.123 -1.993 1 82.5 76 LYS B N 1
ATOM 3964 C CA . LYS B 1 76 ? 18.547 1.425 -0.824 1 82.5 76 LYS B CA 1
ATOM 3965 C C . LYS B 1 76 ? 18.578 2.926 -0.544 1 82.5 76 LYS B C 1
ATOM 3967 O O . LYS B 1 76 ? 18.922 3.35 0.558 1 82.5 76 LYS B O 1
ATOM 3972 N N . GLN B 1 77 ? 18.203 3.68 -1.561 1 90.31 77 GLN B N 1
ATOM 3973 C CA . GLN B 1 77 ? 18.359 5.125 -1.444 1 90.31 77 GLN B CA 1
ATOM 3974 C C . GLN B 1 77 ? 17.047 5.805 -1.107 1 90.31 77 GLN B C 1
ATOM 3976 O O . GLN B 1 77 ? 17.016 6.992 -0.779 1 90.31 77 GLN B O 1
ATOM 3981 N N . ILE B 1 78 ? 15.953 5.082 -1.174 1 90.31 78 ILE B N 1
ATOM 3982 C CA . ILE B 1 78 ? 14.633 5.668 -0.949 1 90.31 78 ILE B CA 1
ATOM 3983 C C . ILE B 1 78 ? 13.93 4.934 0.191 1 90.31 78 ILE B C 1
ATOM 3985 O O . ILE B 1 78 ? 13.828 3.705 0.179 1 90.31 78 ILE B O 1
ATOM 3989 N N . SER B 1 79 ? 13.516 5.66 1.191 1 91.94 79 SER B N 1
ATOM 3990 C CA . SER B 1 79 ? 12.781 5.121 2.326 1 91.94 79 SER B CA 1
ATOM 3991 C C . SER B 1 79 ? 11.508 5.926 2.592 1 91.94 79 SER B C 1
ATOM 3993 O O . SER B 1 79 ? 11.57 7.141 2.809 1 91.94 79 SER B O 1
ATOM 3995 N N . VAL B 1 80 ? 10.383 5.234 2.531 1 93.62 80 VAL B N 1
ATOM 3996 C CA . VAL B 1 80 ? 9.102 5.906 2.727 1 93.62 80 VAL B CA 1
ATOM 3997 C C . VAL B 1 80 ? 8.367 5.281 3.91 1 93.62 80 VAL B C 1
ATOM 3999 O O . VAL B 1 80 ? 8.109 4.074 3.922 1 93.62 80 VAL B O 1
ATOM 4002 N N . LEU B 1 81 ? 8.055 6.078 4.883 1 93.06 81 LEU B N 1
ATOM 4003 C CA . LEU B 1 81 ? 7.293 5.668 6.055 1 93.06 81 LEU B CA 1
ATOM 4004 C C . LEU B 1 81 ? 5.973 6.422 6.137 1 93.06 81 LEU B C 1
ATOM 4006 O O . LEU B 1 81 ? 5.887 7.578 5.719 1 93.06 81 LEU B O 1
ATOM 4010 N N . CYS B 1 82 ? 4.969 5.758 6.605 1 92.44 82 CYS B N 1
ATOM 4011 C CA . CYS B 1 82 ? 3.684 6.434 6.746 1 92.44 82 CYS B CA 1
ATOM 4012 C C . CYS B 1 82 ? 2.994 6.023 8.047 1 92.44 82 CYS B C 1
ATOM 4014 O O . CYS B 1 82 ? 3.365 5.023 8.664 1 92.44 82 CYS B O 1
ATOM 4016 N N . THR B 1 83 ? 2.078 6.883 8.492 1 89.38 83 THR B N 1
ATOM 4017 C CA . THR B 1 83 ? 1.205 6.488 9.594 1 89.38 83 THR B CA 1
ATOM 4018 C C . THR B 1 83 ? 0.312 5.32 9.188 1 89.38 83 THR B C 1
ATOM 4020 O O . THR B 1 83 ? 0.288 4.93 8.016 1 89.38 83 THR B O 1
ATOM 4023 N N . SER B 1 84 ? -0.445 4.762 10.125 1 83.81 84 SER B N 1
ATOM 4024 C CA . SER B 1 84 ? -1.219 3.547 9.891 1 83.81 84 SER B CA 1
ATOM 4025 C C . SER B 1 84 ? -2.512 3.85 9.141 1 83.81 84 SER B C 1
ATOM 4027 O O . SER B 1 84 ? -3.271 2.938 8.805 1 83.81 84 SER B O 1
ATOM 4029 N N . THR B 1 85 ? -2.748 5.066 8.797 1 87.31 85 THR B N 1
ATOM 4030 C CA . THR B 1 85 ? -3.998 5.402 8.125 1 87.31 85 THR B CA 1
ATOM 4031 C C . THR B 1 85 ? -3.875 5.18 6.617 1 87.31 85 THR B C 1
ATOM 4033 O O . THR B 1 85 ? -2.828 5.453 6.027 1 87.31 85 THR B O 1
ATOM 4036 N N . ASP B 1 86 ? -4.934 4.809 5.938 1 87.31 86 ASP B N 1
ATOM 4037 C CA . ASP B 1 86 ? -4.957 4.578 4.496 1 87.31 86 ASP B CA 1
ATOM 4038 C C . ASP B 1 86 ? -4.656 5.863 3.729 1 87.31 86 ASP B C 1
ATOM 4040 O O . ASP B 1 86 ? -3.986 5.836 2.695 1 87.31 86 ASP B O 1
ATOM 4044 N N . ARG B 1 87 ? -5.172 6.949 4.262 1 91.88 87 ARG B N 1
ATOM 4045 C CA . ARG B 1 87 ? -5.008 8.211 3.543 1 91.88 87 ARG B CA 1
ATOM 4046 C C . ARG B 1 87 ? -3.541 8.625 3.49 1 91.88 87 ARG B C 1
ATOM 4048 O O . ARG B 1 87 ? -3.088 9.188 2.494 1 91.88 87 ARG B O 1
ATOM 4055 N N . ALA B 1 88 ? -2.818 8.375 4.562 1 93.19 88 ALA B N 1
ATOM 4056 C CA . ALA B 1 88 ? -1.396 8.695 4.562 1 93.19 88 ALA B CA 1
ATOM 4057 C C . ALA B 1 88 ? -0.62 7.766 3.637 1 93.19 88 ALA B C 1
ATOM 4059 O O . ALA B 1 88 ? 0.265 8.203 2.9 1 93.19 88 ALA B O 1
ATOM 4060 N N . GLN B 1 89 ? -0.93 6.52 3.705 1 91.44 89 GLN B N 1
ATOM 4061 C CA . GLN B 1 89 ? -0.292 5.551 2.82 1 91.44 89 GLN B CA 1
ATOM 4062 C C . GLN B 1 89 ? -0.579 5.871 1.355 1 91.44 89 GLN B C 1
ATOM 4064 O O . GLN B 1 89 ? 0.331 5.867 0.524 1 91.44 89 GLN B O 1
ATOM 4069 N N . GLN B 1 90 ? -1.808 6.133 1.071 1 91.25 90 GLN B N 1
ATOM 4070 C CA . GLN B 1 90 ? -2.207 6.441 -0.298 1 91.25 90 GLN B CA 1
ATOM 4071 C C . GLN B 1 90 ? -1.544 7.723 -0.789 1 91.25 90 GLN B C 1
ATOM 4073 O O . GLN B 1 90 ? -1.146 7.816 -1.952 1 91.25 90 GLN B O 1
ATOM 4078 N N . SER B 1 91 ? -1.472 8.688 0.078 1 93.69 91 SER B N 1
ATOM 4079 C CA . SER B 1 91 ? -0.772 9.922 -0.273 1 93.69 91 SER B CA 1
ATOM 4080 C C . SER B 1 91 ? 0.678 9.641 -0.656 1 93.69 91 SER B C 1
ATOM 4082 O O . SER B 1 91 ? 1.173 10.164 -1.656 1 93.69 91 SER B O 1
ATOM 4084 N N . ALA B 1 92 ? 1.316 8.812 0.124 1 94.38 92 ALA B N 1
ATOM 4085 C CA . ALA B 1 92 ? 2.703 8.453 -0.163 1 94.38 92 ALA B CA 1
ATOM 4086 C C . ALA B 1 92 ? 2.816 7.738 -1.509 1 94.38 92 ALA B C 1
ATOM 4088 O O . ALA B 1 92 ? 3.721 8.031 -2.295 1 94.38 92 ALA B O 1
ATOM 4089 N N . LEU B 1 93 ? 1.923 6.809 -1.767 1 89.69 93 LEU B N 1
ATOM 4090 C CA . LEU B 1 93 ? 1.93 6.07 -3.025 1 89.69 93 LEU B CA 1
ATOM 4091 C C . LEU B 1 93 ? 1.73 7.012 -4.207 1 89.69 93 LEU B C 1
ATOM 4093 O O . LEU B 1 93 ? 2.418 6.895 -5.227 1 89.69 93 LEU B O 1
ATOM 4097 N N . CYS B 1 94 ? 0.812 7.953 -4.078 1 87.56 94 CYS B N 1
ATOM 4098 C CA . CYS B 1 94 ? 0.554 8.922 -5.137 1 87.56 94 CYS B CA 1
ATOM 4099 C C . CYS B 1 94 ? 1.782 9.789 -5.398 1 87.56 94 CYS B C 1
ATOM 4101 O O . CYS B 1 94 ? 2.082 10.117 -6.547 1 87.56 94 CYS B O 1
ATOM 4103 N N . GLN B 1 95 ? 2.396 10.148 -4.359 1 91.5 95 GLN B N 1
ATOM 4104 C CA . GLN B 1 95 ? 3.596 10.961 -4.523 1 91.5 95 GLN B CA 1
ATOM 4105 C C . GLN B 1 95 ? 4.707 10.172 -5.215 1 91.5 95 GLN B C 1
ATOM 4107 O O . GLN B 1 95 ? 5.402 10.703 -6.082 1 91.5 95 GLN B O 1
ATOM 4112 N N . LEU B 1 96 ? 4.922 8.914 -4.84 1 89.25 96 LEU B N 1
ATOM 4113 C CA . LEU B 1 96 ? 5.895 8.055 -5.504 1 89.25 96 LEU B CA 1
ATOM 4114 C C . LEU B 1 96 ? 5.555 7.887 -6.98 1 89.25 96 LEU B C 1
ATOM 4116 O O . LEU B 1 96 ? 6.449 7.859 -7.828 1 89.25 96 LEU B O 1
ATOM 4120 N N . TYR B 1 97 ? 4.305 7.77 -7.23 1 83.88 97 TYR B N 1
ATOM 4121 C CA . TYR B 1 97 ? 3.859 7.711 -8.617 1 83.88 97 TYR B CA 1
ATOM 4122 C C . TYR B 1 97 ? 4.254 8.977 -9.375 1 83.88 97 TYR B C 1
ATOM 4124 O O . TYR B 1 97 ? 4.711 8.906 -10.516 1 83.88 97 TYR B O 1
ATOM 4132 N N . GLY B 1 98 ? 4.035 10.094 -8.75 1 83.75 98 GLY B N 1
ATOM 4133 C CA . GLY B 1 98 ? 4.434 11.359 -9.359 1 83.75 98 GLY B CA 1
ATOM 4134 C C . GLY B 1 98 ? 5.922 11.445 -9.633 1 83.75 98 GLY B C 1
ATOM 4135 O O . GLY B 1 98 ? 6.34 12.055 -10.617 1 83.75 98 GLY B O 1
ATOM 4136 N N . ILE B 1 99 ? 6.664 10.82 -8.789 1 87.44 99 ILE B N 1
ATOM 4137 C CA . ILE B 1 99 ? 8.117 10.867 -8.922 1 87.44 99 ILE B CA 1
ATOM 4138 C C . ILE B 1 99 ? 8.562 9.922 -10.039 1 87.44 99 ILE B C 1
ATOM 4140 O O . ILE B 1 99 ? 9.375 10.297 -10.883 1 87.44 99 ILE B O 1
ATOM 4144 N N . TYR B 1 100 ? 7.988 8.695 -10.172 1 82.06 100 TYR B N 1
ATOM 4145 C CA . TYR B 1 100 ? 8.656 7.656 -10.945 1 82.06 100 TYR B CA 1
ATOM 4146 C C . TYR B 1 100 ? 7.805 7.242 -12.141 1 82.06 100 TYR B C 1
ATOM 4148 O O . TYR B 1 100 ? 8.297 6.594 -13.07 1 82.06 100 TYR B O 1
ATOM 4156 N N . TYR B 1 101 ? 6.5 7.371 -12.117 1 72.38 101 TYR B N 1
ATOM 4157 C CA . TYR B 1 101 ? 5.602 6.781 -13.102 1 72.38 101 TYR B CA 1
ATOM 4158 C C . TYR B 1 101 ? 6.062 7.102 -14.523 1 72.38 101 TYR B C 1
ATOM 4160 O O . TYR B 1 101 ? 6.098 6.219 -15.383 1 72.38 101 TYR B O 1
ATOM 4168 N N . GLN B 1 102 ? 6.43 8.305 -14.852 1 64.31 102 GLN B N 1
ATOM 4169 C CA . GLN B 1 102 ? 6.828 8.633 -16.219 1 64.31 102 GLN B CA 1
ATOM 4170 C C . GLN B 1 102 ? 8.344 8.781 -16.328 1 64.31 102 GLN B C 1
ATOM 4172 O O . GLN B 1 102 ? 8.891 8.758 -17.438 1 64.31 102 GLN B O 1
ATOM 4177 N N . LYS B 1 103 ? 8.898 8.664 -15.273 1 60.91 103 LYS B N 1
ATOM 4178 C CA . LYS B 1 103 ? 10.297 9.078 -15.281 1 60.91 103 LYS B CA 1
ATOM 4179 C C . LYS B 1 103 ? 11.195 7.98 -14.719 1 60.91 103 LYS B C 1
ATOM 4181 O O . LYS B 1 103 ? 12.414 8.133 -14.664 1 60.91 103 LYS B O 1
ATOM 4186 N N . GLY B 1 104 ? 10.484 6.969 -14.375 1 61.62 104 GLY B N 1
ATOM 4187 C CA . GLY B 1 104 ? 11.289 5.867 -13.875 1 61.62 104 GLY B CA 1
ATOM 4188 C C . GLY B 1 104 ? 12.023 5.117 -14.969 1 61.62 104 GLY B C 1
ATOM 4189 O O . GLY B 1 104 ? 11.812 5.379 -16.156 1 61.62 104 GLY B O 1
ATOM 4190 N N . GLU B 1 105 ? 12.984 4.453 -14.555 1 62.22 105 GLU B N 1
ATOM 4191 C CA . GLU B 1 105 ? 13.789 3.676 -15.492 1 62.22 105 GLU B CA 1
ATOM 4192 C C . GLU B 1 105 ? 12.914 2.734 -16.312 1 62.22 105 GLU B C 1
ATOM 4194 O O . GLU B 1 105 ? 12.023 2.072 -15.781 1 62.22 105 GLU B O 1
ATOM 4199 N N . LYS B 1 106 ? 13.062 3.064 -17.594 1 63.31 106 LYS B N 1
ATOM 4200 C CA . LYS B 1 106 ? 12.438 2.094 -18.484 1 63.31 106 LYS B CA 1
ATOM 4201 C C . LYS B 1 106 ? 13.133 0.741 -18.406 1 63.31 106 LYS B C 1
ATOM 4203 O O . LYS B 1 106 ? 14.352 0.65 -18.609 1 63.31 106 LYS B O 1
ATOM 4208 N N . VAL B 1 107 ? 12.461 -0.179 -17.828 1 61.34 107 VAL B N 1
ATOM 4209 C CA . VAL B 1 107 ? 13.07 -1.497 -17.672 1 61.34 107 VAL B CA 1
ATOM 4210 C C . VAL B 1 107 ? 13.469 -2.039 -19.047 1 61.34 107 VAL B C 1
ATOM 4212 O O . VAL B 1 107 ? 14.531 -2.652 -19.188 1 61.34 107 VAL B O 1
ATOM 4215 N N . HIS B 1 108 ? 12.508 -1.676 -20.031 1 62.34 108 HIS B N 1
ATOM 4216 C CA . HIS B 1 108 ? 12.781 -2.193 -21.359 1 62.34 108 HIS B CA 1
ATOM 4217 C C . HIS B 1 108 ? 12.984 -1.059 -22.359 1 62.34 108 HIS B C 1
ATOM 4219 O O . HIS B 1 108 ? 12.062 -0.28 -22.625 1 62.34 108 HIS B O 1
ATOM 4225 N N . GLN B 1 109 ? 14.242 -0.81 -22.656 1 59.22 109 GLN B N 1
ATOM 4226 C CA . GLN B 1 109 ? 14.492 0.239 -23.641 1 59.22 109 GLN B CA 1
ATOM 4227 C C . GLN B 1 109 ? 13.844 -0.102 -24.984 1 59.22 109 GLN B C 1
ATOM 4229 O O . GLN B 1 109 ? 13.383 0.789 -25.703 1 59.22 109 GLN B O 1
ATOM 4234 N N . ASN B 1 110 ? 13.781 -1.41 -25.234 1 64.5 110 ASN B N 1
ATOM 4235 C CA . ASN B 1 110 ? 13.297 -1.854 -26.547 1 64.5 110 ASN B CA 1
ATOM 4236 C C . ASN B 1 110 ? 12.055 -2.73 -26.406 1 64.5 110 ASN B C 1
ATOM 4238 O O . ASN B 1 110 ? 11.852 -3.654 -27.203 1 64.5 110 ASN B O 1
ATOM 4242 N N . TRP B 1 111 ? 11.273 -2.281 -25.516 1 68.06 111 TRP B N 1
ATOM 4243 C CA . TRP B 1 111 ? 10.078 -3.086 -25.297 1 68.06 111 TRP B CA 1
ATOM 4244 C C . TRP B 1 111 ? 9.109 -2.965 -26.469 1 68.06 111 TRP B C 1
ATOM 4246 O O . TRP B 1 111 ? 8.867 -1.864 -26.969 1 68.06 111 TRP B O 1
ATOM 4256 N N . GLN B 1 112 ? 8.734 -4.145 -27.031 1 71.81 112 GLN B N 1
ATOM 4257 C CA . GLN B 1 112 ? 7.641 -4.258 -27.984 1 71.81 112 GLN B CA 1
ATOM 4258 C C . GLN B 1 112 ? 6.504 -5.109 -27.438 1 71.81 112 GLN B C 1
ATOM 4260 O O . GLN B 1 112 ? 6.742 -6.129 -26.781 1 71.81 112 GLN B O 1
ATOM 4265 N N . PHE B 1 113 ? 5.359 -4.66 -27.703 1 75 113 PHE B N 1
ATOM 4266 C CA . PHE B 1 113 ? 4.199 -5.375 -27.188 1 75 113 PHE B CA 1
ATOM 4267 C C . PHE B 1 113 ? 4.207 -6.828 -27.656 1 75 113 PHE B C 1
ATOM 4269 O O . PHE B 1 113 ? 4.367 -7.109 -28.844 1 75 113 PHE B O 1
ATOM 4276 N N . ASN B 1 114 ? 4.145 -7.703 -26.812 1 78.62 114 ASN B N 1
ATOM 4277 C CA . ASN B 1 114 ? 4 -9.141 -27 1 78.62 114 ASN B CA 1
ATOM 4278 C C . ASN B 1 114 ? 2.83 -9.703 -26.203 1 78.62 114 ASN B C 1
ATOM 4280 O O . ASN B 1 114 ? 2.906 -9.812 -24.969 1 78.62 114 ASN B O 1
ATOM 4284 N N . PRO B 1 115 ? 1.727 -10.062 -26.875 1 76.75 115 PRO B N 1
ATOM 4285 C CA . PRO B 1 115 ? 0.529 -10.5 -26.141 1 76.75 115 PRO B CA 1
ATOM 4286 C C . PRO B 1 115 ? 0.779 -11.734 -25.281 1 76.75 115 PRO B C 1
ATOM 4288 O O . PRO B 1 115 ? 0.099 -11.93 -24.266 1 76.75 115 PRO B O 1
ATOM 4291 N N . GLN B 1 116 ? 1.76 -12.477 -25.641 1 79 116 GLN B N 1
ATOM 4292 C CA . GLN B 1 116 ? 2.014 -13.711 -24.922 1 79 116 GLN B CA 1
ATOM 4293 C C . GLN B 1 116 ? 2.609 -13.43 -23.547 1 79 116 GLN B C 1
ATOM 4295 O O . GLN B 1 116 ? 2.377 -14.18 -22.594 1 79 116 GLN B O 1
ATOM 4300 N N . THR B 1 117 ? 3.291 -12.312 -23.531 1 81.81 117 THR B N 1
ATOM 4301 C CA . THR B 1 117 ? 3.984 -12.047 -22.281 1 81.81 117 THR B CA 1
ATOM 4302 C C . THR B 1 117 ? 3.385 -10.828 -21.578 1 81.81 117 THR B C 1
ATOM 4304 O O . THR B 1 117 ? 3.42 -10.734 -20.359 1 81.81 117 THR B O 1
ATOM 4307 N N . ASP B 1 118 ? 2.832 -9.953 -22.344 1 78.56 118 ASP B N 1
ATOM 4308 C CA . ASP B 1 118 ? 2.4 -8.672 -21.797 1 78.56 118 ASP B CA 1
ATOM 4309 C C . ASP B 1 118 ? 0.983 -8.766 -21.234 1 78.56 118 ASP B C 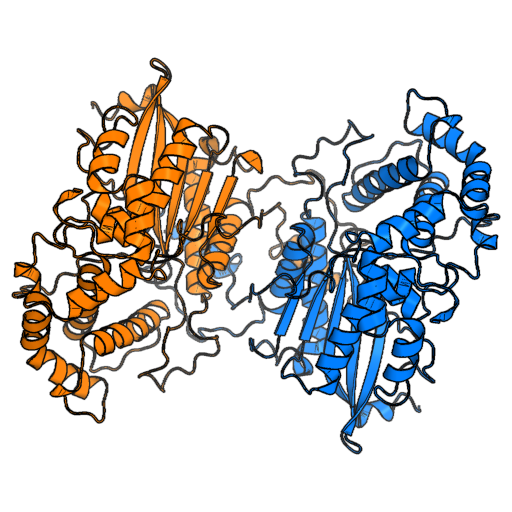1
ATOM 4311 O O . ASP B 1 118 ? 0.562 -7.906 -20.453 1 78.56 118 ASP B O 1
ATOM 4315 N N . LEU B 1 119 ? 0.281 -9.781 -21.656 1 83 119 LEU B N 1
ATOM 4316 C CA . LEU B 1 119 ? -1.095 -9.953 -21.203 1 83 119 LEU B CA 1
ATOM 4317 C C . LEU B 1 119 ? -1.189 -11.062 -20.156 1 83 119 LEU B C 1
ATOM 4319 O O . LEU B 1 119 ? -0.385 -12 -20.172 1 83 119 LEU B O 1
ATOM 4323 N N . PRO B 1 120 ? -2.143 -10.906 -19.25 1 88.25 120 PRO B N 1
ATOM 4324 C CA . PRO B 1 120 ? -2.391 -12.047 -18.359 1 88.25 120 PRO B CA 1
ATOM 4325 C C . PRO B 1 120 ? -3.002 -13.242 -19.094 1 88.25 120 PRO B C 1
ATOM 4327 O O . PRO B 1 120 ? -3.535 -13.094 -20.188 1 88.25 120 PRO B O 1
ATOM 4330 N N . PRO B 1 121 ? -2.855 -14.43 -18.484 1 86.94 121 PRO B N 1
ATOM 4331 C CA . PRO B 1 121 ? -3.445 -15.617 -19.109 1 86.94 121 PRO B CA 1
ATOM 4332 C C . PRO B 1 121 ? -4.969 -15.562 -19.156 1 86.94 121 PRO B C 1
ATOM 4334 O O . PRO B 1 121 ? -5.594 -16.297 -19.922 1 86.94 121 PRO B O 1
ATOM 4337 N N . LEU B 1 122 ? -5.57 -14.711 -18.5 1 86.31 122 LEU B N 1
ATOM 4338 C CA . LEU B 1 122 ? -7.016 -14.508 -18.5 1 86.31 122 LEU B CA 1
ATOM 4339 C C . LEU B 1 122 ? -7.496 -14.086 -19.891 1 86.31 122 LEU B C 1
ATOM 4341 O O . LEU B 1 122 ? -6.855 -13.258 -20.547 1 86.31 122 LEU B O 1
ATOM 4345 N N . LYS B 1 123 ? -8.578 -14.75 -20.312 1 82.88 123 LYS B N 1
ATOM 4346 C CA . LYS B 1 123 ? -9.133 -14.367 -21.609 1 82.88 123 LYS B CA 1
ATOM 4347 C C . LYS B 1 123 ? -9.734 -12.961 -21.547 1 82.88 123 LYS B C 1
ATOM 4349 O O . LYS B 1 123 ? -10.508 -12.648 -20.641 1 82.88 123 LYS B O 1
ATOM 4354 N N . LEU B 1 124 ? -9.406 -12.172 -22.484 1 84.88 124 LEU B N 1
ATOM 4355 C CA . LEU B 1 124 ? -9.844 -10.781 -22.516 1 84.88 124 LEU B CA 1
ATOM 4356 C C . LEU B 1 124 ? -11.016 -10.602 -23.469 1 84.88 124 LEU B C 1
ATOM 4358 O O . LEU B 1 124 ? -10.977 -11.086 -24.609 1 84.88 124 LEU B O 1
ATOM 4362 N N . SER B 1 125 ? -12.078 -10.055 -23.016 1 75.31 125 SER B N 1
ATOM 4363 C CA . SER B 1 125 ? -13.258 -9.805 -23.828 1 75.31 125 SER B CA 1
ATOM 4364 C C . SER B 1 125 ? -12.938 -8.859 -24.984 1 75.31 125 SER B C 1
ATOM 4366 O O . SER B 1 125 ? -13.414 -9.062 -26.109 1 75.31 125 SER B O 1
ATOM 4368 N N . GLU B 1 126 ? -12.18 -7.785 -24.719 1 70.88 126 GLU B N 1
ATOM 4369 C CA . GLU B 1 126 ? -11.773 -6.801 -25.719 1 70.88 126 GLU B CA 1
ATOM 4370 C C . GLU B 1 126 ? -10.258 -6.66 -25.781 1 70.88 126 GLU B C 1
ATOM 4372 O O . GLU B 1 126 ? -9.719 -5.555 -25.672 1 70.88 126 GLU B O 1
ATOM 4377 N N . GLY B 1 127 ? -9.641 -7.809 -25.969 1 65.31 127 GLY B N 1
ATOM 4378 C CA . GLY B 1 127 ? -8.188 -7.867 -25.875 1 65.31 127 GLY B CA 1
ATOM 4379 C C . GLY B 1 127 ? -7.488 -6.84 -26.75 1 65.31 127 GLY B C 1
ATOM 4380 O O . GLY B 1 127 ? -6.641 -6.086 -26.266 1 65.31 127 GLY B O 1
ATOM 4381 N N . LYS B 1 128 ? -7.949 -6.75 -27.984 1 66.38 128 LYS B N 1
ATOM 4382 C CA . LYS B 1 128 ? -7.289 -5.852 -28.938 1 66.38 128 LYS B CA 1
ATOM 4383 C C . LYS B 1 128 ? -7.465 -4.395 -28.516 1 66.38 128 LYS B C 1
ATOM 4385 O O . LYS B 1 128 ? -6.512 -3.613 -28.547 1 66.38 128 LYS B O 1
ATOM 4390 N N . LYS B 1 129 ? -8.695 -4.07 -28.156 1 69.5 129 LYS B N 1
ATOM 4391 C CA . LYS B 1 129 ? -8.961 -2.697 -27.734 1 69.5 129 LYS B CA 1
ATOM 4392 C C . LYS B 1 129 ? -8.148 -2.334 -26.5 1 69.5 129 LYS B C 1
ATOM 4394 O O . LYS B 1 129 ? -7.602 -1.231 -26.422 1 69.5 129 LYS B O 1
ATOM 4399 N N . LEU B 1 130 ? -8.102 -3.223 -25.672 1 68.31 130 LEU B N 1
ATOM 4400 C CA . LEU B 1 130 ? -7.355 -2.986 -24.438 1 68.31 130 LEU B CA 1
A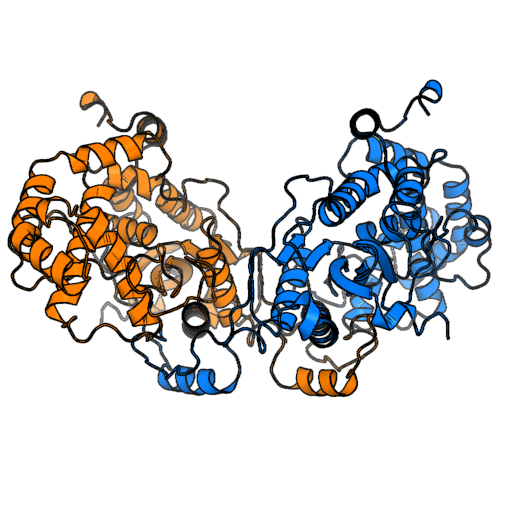TOM 4401 C C . LEU B 1 130 ? -5.875 -2.76 -24.734 1 68.31 130 LEU B C 1
ATOM 4403 O O . LEU B 1 130 ? -5.258 -1.851 -24.188 1 68.31 130 LEU B O 1
ATOM 4407 N N . ILE B 1 131 ? -5.402 -3.545 -25.609 1 64.56 131 ILE B N 1
ATOM 4408 C CA . ILE B 1 131 ? -3.998 -3.463 -26 1 64.56 131 ILE B CA 1
ATOM 4409 C C . ILE B 1 131 ? -3.723 -2.113 -26.656 1 64.56 131 ILE B C 1
ATOM 4411 O O . ILE B 1 131 ? -2.711 -1.47 -26.359 1 64.56 131 ILE B O 1
ATOM 4415 N N . ASP B 1 132 ? -4.578 -1.682 -27.469 1 68 132 ASP B N 1
ATOM 4416 C CA . ASP B 1 132 ? -4.418 -0.4 -28.156 1 68 132 ASP B CA 1
ATOM 4417 C C . ASP B 1 132 ? -4.449 0.757 -27.156 1 68 132 ASP B C 1
ATOM 4419 O O . ASP B 1 132 ? -3.68 1.71 -27.281 1 68 132 ASP B O 1
ATOM 4423 N N . ASP B 1 133 ? -5.316 0.574 -26.234 1 61.84 133 ASP B N 1
ATOM 4424 C CA . ASP B 1 133 ? -5.48 1.615 -25.219 1 61.84 133 ASP B CA 1
ATOM 4425 C C . ASP B 1 133 ? -4.258 1.688 -24.312 1 61.84 133 ASP B C 1
ATOM 4427 O O . ASP B 1 133 ? -3.881 2.771 -23.859 1 61.84 133 ASP B O 1
ATOM 4431 N N . LEU B 1 134 ? -3.713 0.599 -23.984 1 58.97 134 LEU B N 1
ATOM 4432 C CA . LEU B 1 134 ? -2.557 0.541 -23.109 1 58.97 134 LEU B CA 1
ATOM 4433 C C . LEU B 1 134 ? -1.351 1.226 -23.734 1 58.97 134 LEU B C 1
ATOM 4435 O O . LEU B 1 134 ? -0.509 1.788 -23.031 1 58.97 134 LEU B O 1
ATOM 4439 N N . GLN B 1 135 ? -0.975 1.054 -24.984 1 54.81 135 GLN B N 1
ATOM 4440 C CA . GLN B 1 135 ? 0.165 1.71 -25.609 1 54.81 135 GLN B CA 1
ATOM 4441 C C . GLN B 1 135 ? 0.189 3.201 -25.297 1 54.81 135 GLN B C 1
ATOM 4443 O O . GLN B 1 135 ? 1.254 3.822 -25.281 1 54.81 135 GLN B O 1
ATOM 4448 N N . ASP B 1 136 ? -0.887 3.863 -25.188 1 48.75 136 ASP B N 1
ATOM 4449 C CA . ASP B 1 136 ? -0.895 5.32 -25.109 1 48.75 136 ASP B CA 1
ATOM 4450 C C . ASP B 1 136 ? -0.766 5.793 -23.672 1 48.75 136 ASP B C 1
ATOM 4452 O O . ASP B 1 136 ? -0.151 6.828 -23.406 1 48.75 136 ASP B O 1
ATOM 4456 N N . LYS B 1 137 ? -1.599 5.637 -22.656 1 50.28 137 LYS B N 1
ATOM 4457 C CA . LYS B 1 137 ? -1.652 6.562 -21.531 1 50.28 137 LYS B CA 1
ATOM 4458 C C . LYS B 1 137 ? -1.525 5.816 -20.203 1 50.28 137 LYS B C 1
ATOM 4460 O O . LYS B 1 137 ? -1.121 6.398 -19.203 1 50.28 137 LYS B O 1
ATOM 4465 N N . ASN B 1 138 ? -2.363 4.715 -19.906 1 50.56 138 ASN B N 1
ATOM 4466 C CA . ASN B 1 138 ? -2.988 4.559 -18.594 1 50.56 138 ASN B CA 1
ATOM 4467 C C . ASN B 1 138 ? -2.086 3.795 -17.625 1 50.56 138 ASN B C 1
ATOM 4469 O O . ASN B 1 138 ? -2.357 3.74 -16.422 1 50.56 138 ASN B O 1
ATOM 4473 N N . LEU B 1 139 ? -1.098 2.906 -18.172 1 55.28 139 LEU B N 1
ATOM 4474 C CA . LEU B 1 139 ? -0.409 2.123 -17.141 1 55.28 139 LEU B CA 1
ATOM 4475 C C . LEU B 1 139 ? 1.064 2.506 -17.062 1 55.28 139 LEU B C 1
ATOM 4477 O O . LEU B 1 139 ? 1.648 2.949 -18.062 1 55.28 139 LEU B O 1
ATOM 4481 N N . PRO B 1 140 ? 1.646 2.326 -15.836 1 57.97 140 PRO B N 1
ATOM 4482 C CA . PRO B 1 140 ? 3.035 2.719 -15.578 1 57.97 140 PRO B CA 1
ATOM 4483 C C . PRO B 1 140 ? 4.02 2.072 -16.547 1 57.97 140 PRO B C 1
ATOM 4485 O O . PRO B 1 140 ? 3.975 0.857 -16.766 1 57.97 140 PRO B O 1
ATOM 4488 N N . ASN B 1 141 ? 4.598 2.734 -17.422 1 62.66 141 ASN B N 1
ATOM 4489 C CA . ASN B 1 141 ? 5.676 2.268 -18.281 1 62.66 141 ASN B CA 1
ATOM 4490 C C . ASN B 1 141 ? 7.02 2.279 -17.562 1 62.66 141 ASN B C 1
ATOM 4492 O O . ASN B 1 141 ? 8.055 1.99 -18.172 1 62.66 141 ASN B O 1
ATOM 4496 N N . SER B 1 142 ? 6.871 2.629 -16.281 1 70.69 142 SER B N 1
ATOM 4497 C CA . SER B 1 142 ? 8.07 2.629 -15.453 1 70.69 142 SER B CA 1
ATOM 4498 C C . SER B 1 142 ? 7.816 1.973 -14.102 1 70.69 142 SER B C 1
ATOM 4500 O O . SER B 1 142 ? 6.664 1.836 -13.68 1 70.69 142 SER B O 1
ATOM 4502 N N . TYR B 1 143 ? 8.883 1.604 -13.484 1 70.88 143 TYR B N 1
ATOM 4503 C CA . TYR B 1 143 ? 8.766 1.031 -12.148 1 70.88 143 TYR B CA 1
ATOM 4504 C C . TYR B 1 143 ? 8.406 2.104 -11.125 1 70.88 143 TYR B C 1
ATOM 4506 O O . TYR B 1 143 ? 9.031 3.164 -11.086 1 70.88 143 TYR B O 1
ATOM 4514 N N . VAL B 1 144 ? 7.324 1.875 -10.445 1 73.25 144 VAL B N 1
ATOM 4515 C CA . VAL B 1 144 ? 6.961 2.727 -9.312 1 73.25 144 VAL B CA 1
ATOM 4516 C C . VAL B 1 144 ? 7.035 1.926 -8.016 1 73.25 144 VAL B C 1
ATOM 4518 O O . VAL B 1 144 ? 6.285 0.966 -7.828 1 73.25 144 VAL B O 1
ATOM 4521 N N . PRO B 1 145 ? 8.016 2.262 -7.176 1 75.31 145 PRO B N 1
ATOM 4522 C CA . PRO B 1 145 ? 8.086 1.532 -5.906 1 75.31 145 PRO B CA 1
ATOM 4523 C C . PRO B 1 145 ? 6.836 1.723 -5.051 1 75.31 145 PRO B C 1
ATOM 4525 O O . PRO B 1 145 ? 6.23 2.799 -5.062 1 75.31 145 PRO B O 1
ATOM 4528 N N . ILE B 1 146 ? 6.445 0.708 -4.363 1 73.69 146 ILE B N 1
ATOM 4529 C CA . ILE B 1 146 ? 5.281 0.803 -3.482 1 73.69 146 ILE B CA 1
ATOM 4530 C C . ILE B 1 146 ? 5.699 0.499 -2.045 1 73.69 146 ILE B C 1
ATOM 4532 O O . ILE B 1 146 ? 4.852 0.222 -1.193 1 73.69 146 ILE B O 1
ATOM 4536 N N . ASN B 1 147 ? 6.98 0.454 -1.845 1 76.56 147 ASN B N 1
ATOM 4537 C CA . ASN B 1 147 ? 7.469 0.111 -0.514 1 76.56 147 ASN B CA 1
ATOM 4538 C C . ASN B 1 147 ? 7.203 1.229 0.489 1 76.56 147 ASN B C 1
ATOM 4540 O O . ASN B 1 147 ? 8.125 1.925 0.913 1 76.56 147 ASN B O 1
ATOM 4544 N N . VAL B 1 148 ? 5.973 1.427 0.814 1 82.62 148 VAL B N 1
ATOM 4545 C CA . VAL B 1 148 ? 5.496 2.336 1.851 1 82.62 148 VAL B CA 1
ATOM 4546 C C . VAL B 1 148 ? 5.117 1.544 3.1 1 82.62 148 VAL B C 1
ATOM 4548 O O . VAL B 1 148 ? 4.266 0.654 3.043 1 82.62 148 VAL B O 1
ATOM 4551 N N . ARG B 1 149 ? 5.777 1.792 4.207 1 81.81 149 ARG B N 1
ATOM 4552 C CA . ARG B 1 149 ? 5.551 0.962 5.387 1 81.81 149 ARG B CA 1
ATOM 4553 C C . ARG B 1 149 ? 5.379 1.82 6.637 1 81.81 149 ARG B C 1
ATOM 4555 O O . ARG B 1 149 ? 5.797 2.98 6.66 1 81.81 149 ARG B O 1
ATOM 4562 N N . GLU B 1 150 ? 4.699 1.201 7.586 1 81.38 150 GLU B N 1
ATOM 4563 C CA . GLU B 1 150 ? 4.715 1.806 8.914 1 81.38 150 GLU B CA 1
ATOM 4564 C C . GLU B 1 150 ? 6.09 1.686 9.562 1 81.38 150 GLU B C 1
ATOM 4566 O O . GLU B 1 150 ? 6.82 0.724 9.312 1 81.38 150 GLU B O 1
ATOM 4571 N N . PRO B 1 151 ? 6.441 2.703 10.367 1 85.12 151 PRO B N 1
ATOM 4572 C CA . PRO B 1 151 ? 7.727 2.568 11.055 1 85.12 151 PRO B CA 1
ATOM 4573 C C . PRO B 1 151 ? 7.746 1.409 12.047 1 85.12 151 PRO B C 1
ATOM 4575 O O . PRO B 1 151 ? 6.715 1.084 12.641 1 85.12 151 PRO B O 1
ATOM 4578 N N . ASP B 1 152 ? 8.891 0.854 12.25 1 78.69 152 ASP B N 1
ATOM 4579 C CA . ASP B 1 152 ? 9.062 -0.182 13.258 1 78.69 152 ASP B CA 1
ATOM 4580 C C . ASP B 1 152 ? 8.758 0.359 14.656 1 78.69 152 ASP B C 1
ATOM 4582 O O . ASP B 1 152 ? 8.125 -0.319 15.469 1 78.69 152 ASP B O 1
ATOM 4586 N N . ASN B 1 153 ? 9.273 1.591 14.891 1 81.88 153 ASN B N 1
ATOM 4587 C CA . ASN B 1 153 ? 8.922 2.309 16.109 1 81.88 153 ASN B CA 1
ATOM 4588 C C . ASN B 1 153 ? 7.574 3.008 15.977 1 81.88 153 ASN B C 1
ATOM 4590 O O . ASN B 1 153 ? 7.449 3.996 15.25 1 81.88 153 ASN B O 1
ATOM 4594 N N . PRO B 1 154 ? 6.609 2.533 16.688 1 76.94 154 PRO B N 1
ATOM 4595 C CA . PRO B 1 154 ? 5.266 3.09 16.5 1 76.94 154 PRO B CA 1
ATOM 4596 C C . PRO B 1 154 ? 5.176 4.559 16.906 1 76.94 154 PRO B C 1
ATOM 4598 O O . PRO B 1 154 ? 4.254 5.262 16.484 1 76.94 154 PRO B O 1
ATOM 4601 N N . TYR B 1 155 ? 6.129 5.027 17.609 1 81.81 155 TYR B N 1
ATOM 4602 C CA . TYR B 1 155 ? 6.066 6.395 18.125 1 81.81 155 TYR B CA 1
ATOM 4603 C C . TYR B 1 155 ? 6.707 7.371 17.141 1 81.81 155 TYR B C 1
ATOM 4605 O O . TYR B 1 155 ? 6.699 8.578 17.359 1 81.81 155 TYR B O 1
ATOM 4613 N N . LEU B 1 156 ? 7.242 6.902 16.094 1 86.81 156 LEU B N 1
ATOM 4614 C CA . LEU B 1 156 ? 7.898 7.77 15.125 1 86.81 156 LEU B CA 1
ATOM 4615 C C . LEU B 1 156 ? 6.879 8.656 14.422 1 86.81 156 LEU B C 1
ATOM 4617 O O . LEU B 1 156 ? 7.117 9.852 14.234 1 86.81 156 LEU B O 1
ATOM 4621 N N . LEU B 1 157 ? 5.715 8.094 13.914 1 84.12 157 LEU B N 1
ATOM 4622 C CA . LEU B 1 157 ? 4.738 8.891 13.18 1 84.12 157 LEU B CA 1
ATOM 4623 C C . LEU B 1 157 ? 3.4 8.922 13.914 1 84.12 157 LEU B C 1
ATOM 4625 O O . LEU B 1 157 ? 2.59 9.82 13.703 1 84.12 157 LEU B O 1
ATOM 4629 N N . GLU B 1 158 ? 3.15 7.801 14.5 1 68 158 GLU B N 1
ATOM 4630 C CA . GLU B 1 158 ? 1.896 7.801 15.242 1 68 158 GLU B CA 1
ATOM 4631 C C . GLU B 1 158 ? 2.01 8.641 16.516 1 68 158 GLU B C 1
ATOM 4633 O O . GLU B 1 158 ? 3.023 8.578 17.219 1 68 158 GLU B O 1
ATOM 4638 N N . SER B 1 159 ? 1.415 9.844 16.375 1 56.38 159 SER B N 1
ATOM 4639 C CA . SER B 1 159 ? 1.476 10.688 17.562 1 56.38 159 SER B CA 1
ATOM 4640 C C . SER B 1 159 ? 1.406 9.852 18.844 1 56.38 159 SER B C 1
ATOM 4642 O O . SER B 1 159 ? 0.682 8.852 18.891 1 56.38 159 SER B O 1
ATOM 4644 N N . CYS B 1 160 ? 2.537 9.641 19.531 1 53.94 160 CYS B N 1
ATOM 4645 C CA . CYS B 1 160 ? 2.523 9.039 20.859 1 53.94 160 CYS B CA 1
ATOM 4646 C C . CYS B 1 160 ? 1.167 9.219 21.531 1 53.94 160 CYS B C 1
ATOM 4648 O O . CYS B 1 160 ? 1.056 9.125 22.75 1 53.94 160 CYS B O 1
ATOM 4650 N N . SER B 1 161 ? 0.26 9.516 20.609 1 58.38 161 SER B N 1
ATOM 4651 C CA . SER B 1 161 ? -1.023 9.93 21.172 1 58.38 161 SER B CA 1
ATOM 4652 C C . SER B 1 161 ? -1.728 8.766 21.859 1 58.38 161 SER B C 1
ATOM 4654 O O . SER B 1 161 ? -2.656 8.961 22.641 1 58.38 161 SER B O 1
ATOM 4656 N N . TYR B 1 162 ? -1.053 7.711 21.688 1 67.31 162 TYR B N 1
ATOM 4657 C CA . TYR B 1 162 ? -1.796 6.621 22.312 1 67.31 162 TYR B CA 1
ATOM 4658 C C . TYR B 1 162 ? -1.134 6.188 23.625 1 67.31 162 TYR B C 1
ATOM 4660 O O . TYR B 1 162 ? -1.671 5.348 24.344 1 67.31 162 TYR B O 1
ATOM 4668 N N . SER B 1 163 ? -0.209 6.984 23.797 1 83.31 163 SER B N 1
ATOM 4669 C CA . SER B 1 163 ? 0.42 6.625 25.062 1 83.31 163 SER B CA 1
ATOM 4670 C C . SER B 1 163 ? -0.373 7.172 26.25 1 83.31 163 SER B C 1
ATOM 4672 O O . SER B 1 163 ? -0.978 8.242 26.156 1 83.31 163 SER B O 1
ATOM 4674 N 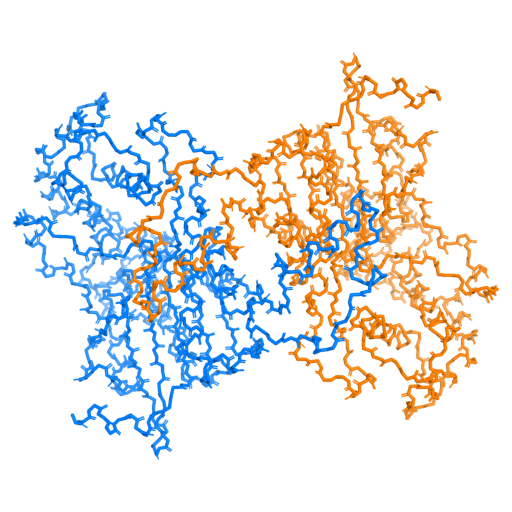N . GLU B 1 164 ? -0.27 6.527 27.344 1 86.12 164 GLU B N 1
ATOM 4675 C CA . GLU B 1 164 ? -0.971 6.934 28.547 1 86.12 164 GLU B CA 1
ATOM 4676 C C . GLU B 1 164 ? -0.444 8.266 29.078 1 86.12 164 GLU B C 1
ATOM 4678 O O . GLU B 1 164 ? -1.217 9.109 29.531 1 86.12 164 GLU B O 1
ATOM 4683 N N . GLY B 1 165 ? 0.798 8.43 29.016 1 88.12 165 GLY B N 1
ATOM 4684 C CA . GLY B 1 165 ? 1.403 9.664 29.5 1 88.12 165 GLY B CA 1
ATOM 4685 C C . GLY B 1 165 ? 0.961 10.883 28.719 1 88.12 165 GLY B C 1
ATOM 4686 O O . GLY B 1 165 ? 0.645 11.922 29.297 1 88.12 165 GLY B O 1
ATOM 4687 N N . ILE B 1 166 ? 0.905 10.82 27.469 1 89.12 166 ILE B N 1
ATOM 4688 C CA . ILE B 1 166 ? 0.488 11.93 26.625 1 89.12 166 ILE B CA 1
ATOM 4689 C C . ILE B 1 166 ? -0.986 12.242 26.859 1 89.12 166 ILE B C 1
ATOM 4691 O O . ILE B 1 166 ? -1.367 13.406 26.984 1 89.12 166 ILE B O 1
ATOM 4695 N N . GLN B 1 167 ? -1.722 11.203 27 1 88.5 167 GLN B N 1
ATOM 4696 C CA . GLN B 1 167 ? -3.145 11.406 27.25 1 88.5 167 GLN B CA 1
ATOM 4697 C C . GLN B 1 167 ? -3.381 12.109 28.578 1 88.5 167 GLN B C 1
ATOM 4699 O O . GLN B 1 167 ? -4.242 12.984 28.688 1 88.5 167 GLN B O 1
ATOM 4704 N N . LYS B 1 168 ? -2.664 11.719 29.516 1 88.88 168 LYS B N 1
ATOM 4705 C CA . LYS B 1 168 ? -2.785 12.352 30.828 1 88.88 168 LYS B CA 1
ATOM 4706 C C . LYS B 1 168 ? -2.449 13.836 30.766 1 88.88 168 LYS B C 1
ATOM 4708 O O . LYS B 1 168 ? -3.16 14.664 31.328 1 88.88 168 LYS B O 1
ATOM 4713 N N . LEU B 1 169 ? -1.403 14.156 30.094 1 89.31 169 LEU B N 1
ATOM 4714 C CA . LEU B 1 169 ? -0.985 15.555 29.969 1 89.31 169 LEU B CA 1
ATOM 4715 C C . LEU B 1 169 ? -1.997 16.359 29.156 1 89.31 169 LEU B C 1
ATOM 4717 O O . LEU B 1 169 ? -2.293 17.5 29.5 1 89.31 169 LEU B O 1
ATOM 4721 N N . LYS B 1 170 ? -2.506 15.773 28.141 1 89.69 170 LYS B N 1
ATOM 4722 C CA . LYS B 1 170 ? -3.523 16.453 27.344 1 89.69 170 LYS B CA 1
ATOM 4723 C C . LYS B 1 170 ? -4.777 16.734 28.172 1 89.69 170 LYS B C 1
ATOM 4725 O O . LYS B 1 170 ? -5.383 17.797 28.047 1 89.69 170 LYS B O 1
ATOM 4730 N N . GLN B 1 171 ? -5.129 15.773 28.984 1 89.5 171 GLN B N 1
ATOM 4731 C CA . GLN B 1 171 ? -6.32 15.938 29.812 1 89.5 171 GLN B CA 1
ATOM 4732 C C . GLN B 1 171 ? -6.152 17.078 30.812 1 89.5 171 GLN B C 1
ATOM 4734 O O . GLN B 1 171 ? -7.109 17.797 31.109 1 89.5 171 GLN B O 1
ATOM 4739 N N . ILE B 1 172 ? -4.996 17.25 31.281 1 90.19 172 ILE B N 1
ATOM 4740 C CA . ILE B 1 172 ? -4.707 18.344 32.188 1 90.19 172 ILE B CA 1
ATOM 4741 C C . ILE B 1 172 ? -4.969 19.688 31.5 1 90.19 172 ILE B C 1
ATOM 4743 O O . ILE B 1 172 ? -5.488 20.625 32.094 1 90.19 172 ILE B O 1
ATOM 4747 N N . ASN B 1 173 ? -4.664 19.797 30.219 1 90.88 173 ASN B N 1
ATOM 4748 C CA . ASN B 1 173 ? -4.793 21.031 29.469 1 90.88 173 ASN B CA 1
ATOM 4749 C C . ASN B 1 173 ? -6.254 21.438 29.312 1 90.88 173 ASN B C 1
ATOM 4751 O O . ASN B 1 173 ? -6.559 22.625 29.188 1 90.88 173 ASN B O 1
ATOM 4755 N N . TYR B 1 174 ? -7.172 20.484 29.438 1 91.31 174 TYR B N 1
ATOM 4756 C CA . TYR B 1 174 ? -8.594 20.781 29.344 1 91.31 174 TYR B CA 1
ATOM 4757 C C . TYR B 1 174 ? -9.094 21.453 30.625 1 91.31 174 TYR B C 1
ATOM 4759 O O . TYR B 1 174 ? -10.188 22.016 30.641 1 91.31 174 TYR B O 1
ATOM 4767 N N . THR B 1 175 ? -8.305 21.375 31.609 1 92.19 175 THR B N 1
ATOM 4768 C CA . THR B 1 175 ? -8.789 21.844 32.906 1 92.19 175 THR B CA 1
ATOM 4769 C C . THR B 1 175 ? -8.062 23.109 33.312 1 92.19 175 THR B C 1
ATOM 4771 O O . THR B 1 175 ? -8.312 23.656 34.406 1 92.19 175 THR B O 1
ATOM 4774 N N . THR B 1 176 ? -7.195 23.609 32.531 1 90.75 176 THR B N 1
ATOM 4775 C CA . THR B 1 176 ? -6.418 24.797 32.875 1 90.75 176 THR B CA 1
ATOM 4776 C C . THR B 1 176 ? -7.281 26.047 32.812 1 90.75 176 THR B C 1
ATOM 4778 O O . THR B 1 176 ? -8.32 26.062 32.156 1 90.75 176 THR B O 1
ATOM 4781 N N . ASP B 1 177 ? -6.77 27.094 33.438 1 89.81 177 ASP B N 1
ATOM 4782 C CA . ASP B 1 177 ? -7.469 28.375 33.438 1 89.81 177 ASP B CA 1
ATOM 4783 C C . ASP B 1 177 ? -7.48 28.969 32.031 1 89.81 177 ASP B C 1
ATOM 4785 O O . ASP B 1 177 ? -8.469 29.578 31.609 1 89.81 177 ASP B O 1
ATOM 4789 N N . VAL B 1 178 ? -6.422 28.734 31.328 1 87.69 178 VAL B N 1
ATOM 4790 C CA . VAL B 1 178 ? -6.309 29.281 29.984 1 87.69 178 VAL B CA 1
ATOM 4791 C C . VAL B 1 178 ? -7.391 28.672 29.094 1 87.69 178 VAL B C 1
ATOM 4793 O O . VAL B 1 178 ? -8.055 29.391 28.344 1 87.69 178 VAL B O 1
ATOM 4796 N N . TYR B 1 179 ? -7.543 27.375 29.172 1 91.75 179 TYR B N 1
ATOM 4797 C CA . TYR B 1 179 ? -8.555 26.688 28.375 1 91.75 179 TYR B CA 1
ATOM 4798 C C . TYR B 1 179 ? -9.953 27.188 28.719 1 91.75 179 TYR B C 1
ATOM 4800 O O . TYR B 1 179 ? -10.75 27.469 27.828 1 91.75 179 TYR B O 1
ATOM 4808 N N . LYS B 1 180 ? -10.195 27.344 30 1 93 180 LYS B N 1
ATOM 4809 C CA . LYS B 1 180 ? -11.5 27.797 30.469 1 93 180 LYS B CA 1
ATOM 4810 C C . LYS B 1 180 ? -11.789 29.219 30.016 1 93 180 LYS B C 1
ATOM 4812 O O . LYS B 1 180 ? -12.906 29.547 29.609 1 93 180 LYS B O 1
ATOM 4817 N N . GLN B 1 181 ? -10.789 30.031 30.125 1 91.88 181 GLN B N 1
ATOM 4818 C CA . GLN B 1 181 ? -10.945 31.422 29.703 1 91.88 181 GLN B CA 1
ATOM 4819 C C . GLN B 1 181 ? -11.234 31.516 28.203 1 91.88 181 GLN B C 1
ATOM 4821 O O . GLN B 1 181 ? -12.086 32.281 27.781 1 91.88 181 GLN B O 1
ATOM 4826 N N . PHE B 1 182 ? -10.5 30.734 27.438 1 92 182 PHE B N 1
ATOM 4827 C CA . PHE B 1 182 ? -10.742 30.719 26 1 92 182 PHE B CA 1
ATOM 4828 C C . PHE B 1 182 ? -12.156 30.234 25.688 1 92 182 PHE B C 1
ATOM 4830 O O . PHE B 1 182 ? -12.852 30.812 24.859 1 92 182 PHE B O 1
ATOM 4837 N N . ASP B 1 183 ? -12.547 29.188 26.375 1 93.94 183 ASP B N 1
ATOM 4838 C CA . ASP B 1 183 ? -13.883 28.625 26.203 1 93.94 183 ASP B CA 1
ATOM 4839 C C . ASP B 1 183 ? -14.961 29.672 26.5 1 93.94 183 ASP B C 1
ATOM 4841 O O . ASP B 1 183 ? -15.938 29.781 25.766 1 93.94 183 ASP B O 1
ATOM 4845 N N . GLU B 1 184 ? -14.773 30.422 27.547 1 92.62 184 GLU B N 1
ATOM 4846 C CA . GLU B 1 184 ? -15.711 31.469 27.938 1 92.62 184 GLU B CA 1
ATOM 4847 C C . GLU B 1 184 ? -15.734 32.594 26.906 1 92.62 184 GLU B C 1
ATOM 4849 O O . GLU B 1 184 ? -16.797 33.125 26.594 1 92.62 184 GLU B O 1
ATOM 4854 N N . GLN B 1 185 ? -14.625 32.906 26.406 1 90.5 185 GLN B N 1
ATOM 4855 C CA . GLN B 1 185 ? -14.508 34 25.438 1 90.5 185 GLN B CA 1
ATOM 4856 C C . GLN B 1 185 ? -15.25 33.656 24.141 1 90.5 185 GLN B C 1
ATOM 4858 O O . GLN B 1 185 ? -15.672 34.531 23.406 1 90.5 185 GLN B O 1
ATOM 4863 N N . MET B 1 186 ? -15.438 32.406 23.906 1 93 186 MET B N 1
ATOM 4864 C CA . MET B 1 186 ? -16.062 31.953 22.656 1 93 186 MET B CA 1
ATOM 4865 C C . MET B 1 186 ? -17.578 31.828 22.828 1 93 186 MET B C 1
ATOM 4867 O O . MET B 1 186 ? -18.266 31.312 21.953 1 93 186 MET B O 1
ATOM 4871 N N . SER B 1 187 ? -18.109 32.375 23.891 1 94.44 187 SER B N 1
ATOM 4872 C CA . SER B 1 187 ? -19.516 32.219 24.203 1 94.44 187 SER B CA 1
ATOM 4873 C C . SER B 1 187 ? -20.406 32.812 23.109 1 94.44 187 SER B C 1
ATOM 4875 O O . SER B 1 187 ? -21.406 32.188 22.719 1 94.44 187 SER B O 1
ATOM 4877 N N . GLU B 1 188 ? -20.078 34 22.641 1 94.06 188 GLU B N 1
ATOM 4878 C CA . GLU B 1 188 ? -20.875 34.594 21.578 1 94.06 188 GLU B CA 1
ATOM 4879 C C . GLU B 1 188 ? -20.766 33.781 20.281 1 94.06 188 GLU B C 1
ATOM 4881 O O . GLU B 1 188 ? -21.75 33.656 19.547 1 94.06 188 GLU B O 1
ATOM 4886 N N . PHE B 1 189 ? -19.578 33.375 20.031 1 95.56 189 PHE B N 1
ATOM 4887 C CA . PHE B 1 189 ? -19.375 32.562 18.812 1 95.56 189 PHE B CA 1
ATOM 4888 C C . PHE B 1 189 ? -20.141 31.25 18.906 1 95.56 189 PHE B C 1
ATOM 4890 O O . PHE B 1 189 ? -20.656 30.766 17.891 1 95.56 189 PHE B O 1
ATOM 4897 N N . LYS B 1 190 ? -20.219 30.688 20.078 1 97.38 190 LYS B N 1
ATOM 4898 C CA . LYS B 1 190 ? -20.953 29.453 20.266 1 97.38 190 LYS B CA 1
ATOM 4899 C C . LYS B 1 190 ? -22.438 29.641 19.922 1 97.38 190 LYS B C 1
ATOM 4901 O O . LYS B 1 190 ? -23.078 28.719 19.391 1 97.38 190 LYS B O 1
ATOM 4906 N N . LYS B 1 191 ? -23 30.766 20.25 1 97.56 191 LYS B N 1
ATOM 4907 C CA . LYS B 1 191 ? -24.375 31.078 19.844 1 97.56 191 LYS B CA 1
ATOM 4908 C C . LYS B 1 191 ? -24.516 31.094 18.328 1 97.56 191 LYS B C 1
ATOM 4910 O O . LYS B 1 191 ? -25.453 30.5 17.781 1 97.56 191 LYS B O 1
ATOM 4915 N N . GLU B 1 192 ? -23.578 31.781 17.703 1 96.81 192 GLU B N 1
ATOM 4916 C CA . GLU B 1 192 ? -23.562 31.844 16.25 1 96.81 192 GLU B CA 1
ATOM 4917 C C . GLU B 1 192 ? -23.422 30.453 15.633 1 96.81 192 GLU B C 1
ATOM 4919 O O . GLU B 1 192 ? -24.062 30.141 14.633 1 96.81 192 GLU B O 1
ATOM 4924 N N . PHE B 1 193 ? -22.531 29.672 16.219 1 96.88 193 PHE B N 1
ATOM 4925 C CA . PHE B 1 193 ? -22.25 28.312 15.797 1 96.88 193 PHE B CA 1
ATOM 4926 C C . PHE B 1 193 ? -23.516 27.453 15.805 1 96.88 193 PHE B C 1
ATOM 4928 O O . PHE B 1 193 ? -23.844 26.812 14.812 1 96.88 193 PHE B O 1
ATOM 4935 N N . VAL B 1 194 ? -24.266 27.469 16.875 1 96.44 194 VAL B N 1
ATOM 4936 C CA . VAL B 1 194 ? -25.484 26.703 17.031 1 96.44 194 VAL B CA 1
ATOM 4937 C C . VAL B 1 194 ? -26.516 27.141 15.992 1 96.44 194 VAL B C 1
ATOM 4939 O O . VAL B 1 194 ? -27.188 26.312 15.375 1 96.44 194 VAL B O 1
ATOM 4942 N N . GLN B 1 195 ? -26.609 28.391 15.789 1 95.44 195 GLN B N 1
ATOM 4943 C CA . GLN B 1 195 ? -27.562 28.953 14.844 1 95.44 195 GLN B CA 1
ATOM 4944 C C . GLN B 1 195 ? -27.219 28.562 13.406 1 95.44 195 GLN B C 1
ATOM 4946 O O . GLN B 1 195 ? -28.062 28.062 12.672 1 95.44 195 GLN B O 1
ATOM 4951 N N . LYS B 1 196 ? -25.984 28.734 13.023 1 94.56 196 LYS B N 1
ATOM 4952 C CA . LYS B 1 196 ? -25.594 28.578 11.625 1 94.56 196 LYS B CA 1
ATOM 4953 C C . LYS B 1 196 ? -25.547 27.109 11.242 1 94.56 196 LYS B C 1
ATOM 4955 O O . LYS B 1 196 ? -25.812 26.75 10.094 1 94.56 196 LYS B O 1
ATOM 4960 N N . PHE B 1 197 ? -25.188 26.234 12.172 1 93.5 197 PHE B N 1
ATOM 4961 C CA . PHE B 1 197 ? -25.203 24.797 11.906 1 93.5 197 PHE B CA 1
ATOM 4962 C C . PHE B 1 197 ? -26.578 24.203 12.195 1 93.5 197 PHE B C 1
ATOM 4964 O O . PHE B 1 197 ? -26.797 23.016 12.008 1 93.5 197 PHE B O 1
ATOM 4971 N N . ASN B 1 198 ? -27.5 25.031 12.664 1 90.56 198 ASN B N 1
ATOM 4972 C CA . ASN B 1 198 ? -28.875 24.625 12.977 1 90.56 198 ASN B CA 1
ATOM 4973 C C . ASN B 1 198 ? -28.906 23.453 13.961 1 90.56 198 ASN B C 1
ATOM 4975 O O . ASN B 1 198 ? -29.562 22.453 13.703 1 90.56 198 ASN B O 1
ATOM 4979 N N . LEU B 1 199 ? -28.078 23.625 15.008 1 92.5 199 LEU B N 1
ATOM 4980 C CA . LEU B 1 199 ? -28.031 22.578 16.031 1 92.5 199 LEU B CA 1
ATOM 4981 C C . LEU B 1 199 ? -29.172 22.734 17.031 1 92.5 199 LEU B C 1
ATOM 4983 O O . LEU B 1 199 ? -29.531 23.859 17.375 1 92.5 199 LEU B O 1
ATOM 4987 N N . GLN B 1 200 ? -29.688 21.578 17.516 1 92.31 200 GLN B N 1
ATOM 4988 C CA . GLN B 1 200 ? -30.781 21.594 18.484 1 92.31 200 GLN B CA 1
ATOM 4989 C C . GLN B 1 200 ? -30.25 21.406 19.906 1 92.31 200 GLN B C 1
ATOM 4991 O O . GLN B 1 200 ? -30.688 20.5 20.625 1 92.31 200 GLN B O 1
ATOM 4996 N N . ILE B 1 201 ? -29.312 22.234 20.234 1 94.88 201 ILE B N 1
ATOM 4997 C CA . ILE B 1 201 ? -28.734 22.203 21.578 1 94.88 201 ILE B CA 1
ATOM 4998 C C . ILE B 1 201 ? -28.547 23.641 22.094 1 94.88 201 ILE B C 1
ATOM 5000 O O . ILE B 1 201 ? -28.625 24.594 21.312 1 94.88 201 ILE B O 1
ATOM 5004 N N . ASN B 1 202 ? -28.359 23.703 23.406 1 96.44 202 ASN B N 1
ATOM 5005 C CA . ASN B 1 202 ? -28.047 24.984 24.016 1 96.44 202 ASN B CA 1
ATOM 5006 C C . ASN B 1 202 ? -26.594 25.391 23.766 1 96.44 202 ASN B C 1
ATOM 5008 O O . ASN B 1 202 ? -25.703 24.547 23.859 1 96.44 202 ASN B O 1
ATOM 5012 N N . PRO B 1 203 ? -26.391 26.656 23.375 1 96.31 203 PRO B N 1
ATOM 5013 C CA . PRO B 1 203 ? -25.016 27.109 23.141 1 96.31 203 PRO B CA 1
ATOM 5014 C C . PRO B 1 203 ? -24.062 26.766 24.297 1 96.31 203 PRO B C 1
ATOM 5016 O O . PRO B 1 203 ? -22.875 26.531 24.078 1 96.31 203 PRO B O 1
ATOM 5019 N N . SER B 1 204 ? -24.594 26.734 25.469 1 94.25 204 SER B N 1
ATOM 5020 C CA . SER B 1 204 ? -23.766 26.422 26.641 1 94.25 204 SER B CA 1
ATOM 5021 C C . SER B 1 204 ? -23.281 24.984 26.609 1 94.25 204 SER B C 1
ATOM 5023 O O . SER B 1 204 ? -22.328 24.625 27.312 1 94.25 204 SER B O 1
ATOM 5025 N N . GLU B 1 205 ? -23.859 24.172 25.75 1 95.19 205 GLU B N 1
ATOM 5026 C CA . GLU B 1 205 ? -23.5 22.766 25.625 1 95.19 205 GLU B CA 1
ATOM 5027 C C . GLU B 1 205 ? -22.406 22.562 24.594 1 95.19 205 GLU B C 1
ATOM 5029 O O . GLU B 1 205 ? -21.875 21.453 24.453 1 95.19 205 GLU B O 1
ATOM 5034 N N . VAL B 1 206 ? -22.109 23.625 23.906 1 96.12 206 VAL B N 1
ATOM 5035 C CA . VAL B 1 206 ? -21.109 23.547 22.844 1 96.12 206 VAL B CA 1
ATOM 5036 C C . VAL B 1 206 ? -19.703 23.609 23.453 1 96.12 206 VAL B C 1
ATOM 5038 O O . VAL B 1 206 ? -19.328 24.641 24.047 1 96.12 206 VAL B O 1
ATOM 5041 N N . GLY B 1 207 ? -18.953 22.516 23.359 1 95 207 GLY B N 1
ATOM 5042 C CA . GLY B 1 207 ? -17.531 22.531 23.719 1 95 207 GLY B CA 1
ATOM 5043 C C . GLY B 1 207 ? -16.625 22.891 22.547 1 95 207 GLY B C 1
ATOM 5044 O O . GLY B 1 207 ? -17.047 22.828 21.391 1 95 207 GLY B O 1
ATOM 5045 N N . LEU B 1 208 ? -15.414 23.281 22.875 1 95.06 208 LEU B N 1
ATOM 5046 C CA . LEU B 1 208 ? -14.445 23.641 21.844 1 95.06 208 LEU B CA 1
ATOM 5047 C C . LEU B 1 208 ? -14.18 22.453 20.922 1 95.06 208 LEU B C 1
ATOM 5049 O O . LEU B 1 208 ? -13.953 22.641 19.719 1 95.06 208 LEU B O 1
ATOM 5053 N N . LYS B 1 209 ? -14.203 21.25 21.453 1 92.56 209 LYS B N 1
ATOM 5054 C CA . LYS B 1 209 ? -13.984 20.062 20.641 1 92.56 209 LYS B CA 1
ATOM 5055 C C . LYS B 1 209 ? -15.062 19.922 19.562 1 92.56 209 LYS B C 1
ATOM 5057 O O . LYS B 1 209 ? -14.766 19.516 18.438 1 92.56 209 LYS B O 1
ATOM 5062 N N . MET B 1 210 ? -16.266 20.172 19.953 1 94.06 210 MET B N 1
ATOM 5063 C CA . MET B 1 210 ? -17.359 20.094 18.984 1 94.06 210 MET B CA 1
ATOM 5064 C C . MET B 1 210 ? -17.125 21.047 17.828 1 94.06 210 MET B C 1
ATOM 5066 O O . MET B 1 210 ? -17.344 20.688 16.672 1 94.06 210 MET B O 1
ATOM 5070 N N . ILE B 1 211 ? -16.719 22.234 18.125 1 95.25 211 ILE B N 1
ATOM 5071 C CA . ILE B 1 211 ? -16.438 23.219 17.094 1 95.25 211 ILE B CA 1
ATOM 5072 C C . ILE B 1 211 ? -15.281 22.734 16.219 1 95.25 211 ILE B C 1
ATOM 5074 O O . ILE B 1 211 ? -15.352 22.828 14.992 1 95.25 211 ILE B O 1
ATOM 5078 N N . ALA B 1 212 ? -14.266 22.219 16.859 1 93.19 212 ALA B N 1
ATOM 5079 C CA . ALA B 1 212 ? -13.117 21.703 16.125 1 93.19 212 ALA B CA 1
ATOM 5080 C C . ALA B 1 212 ? -13.523 20.562 15.195 1 93.19 212 ALA B C 1
ATOM 5082 O O . ALA B 1 212 ? -13.055 20.5 14.055 1 93.19 212 ALA B O 1
ATOM 5083 N N . ASP B 1 213 ? -14.383 19.703 15.641 1 92.31 213 ASP B N 1
ATOM 5084 C CA . ASP B 1 213 ? -14.867 18.594 14.828 1 92.31 213 ASP B CA 1
ATOM 5085 C C . ASP B 1 213 ? -15.656 19.109 13.617 1 92.31 213 ASP B C 1
ATOM 5087 O O . ASP B 1 213 ? -15.578 18.531 12.531 1 92.31 213 ASP B O 1
ATOM 5091 N N . HIS B 1 214 ? -16.391 20.109 13.836 1 93.62 214 HIS B N 1
ATOM 5092 C CA . HIS B 1 214 ? -17.141 20.703 12.734 1 93.62 214 HIS B CA 1
ATOM 5093 C C . HIS B 1 214 ? -16.219 21.375 11.727 1 93.62 214 HIS B C 1
ATOM 5095 O O . HIS B 1 214 ? -16.5 21.359 10.523 1 93.62 214 HIS B O 1
ATOM 5101 N N . TRP B 1 215 ? -15.195 21.984 12.258 1 93.25 215 TRP B N 1
ATOM 5102 C CA . TRP B 1 215 ? -14.219 22.562 11.344 1 93.25 215 TRP B CA 1
ATOM 5103 C C . TRP B 1 215 ? -13.641 21.5 10.414 1 93.25 215 TRP B C 1
ATOM 5105 O O . TRP B 1 215 ? -13.445 21.75 9.219 1 93.25 215 TRP B O 1
ATOM 5115 N N . ASP B 1 216 ? -13.375 20.359 10.93 1 93 216 ASP B N 1
ATOM 5116 C CA . ASP B 1 216 ? -12.859 19.266 10.102 1 93 216 ASP B CA 1
ATOM 5117 C C . ASP B 1 216 ? -13.758 19.016 8.898 1 93 216 ASP B C 1
ATOM 5119 O O . ASP B 1 216 ? -13.273 18.875 7.773 1 93 216 ASP B O 1
ATOM 5123 N N . SER B 1 217 ? -15.031 18.984 9.18 1 91.81 217 SER B N 1
ATOM 5124 C CA . SER B 1 217 ? -15.984 18.75 8.102 1 91.81 217 SER B CA 1
ATOM 5125 C C . SER B 1 217 ? -16.016 19.922 7.125 1 91.81 217 SER B C 1
ATOM 5127 O O . SER B 1 217 ? -16.078 19.719 5.906 1 91.81 217 SER B O 1
ATOM 5129 N N . VAL B 1 218 ? -15.961 21.078 7.645 1 91.94 218 VAL B N 1
ATOM 5130 C CA . VAL B 1 218 ? -16.078 22.281 6.832 1 91.94 218 VAL B CA 1
ATOM 5131 C C . VAL B 1 218 ? -14.859 22.406 5.91 1 91.94 218 VAL B C 1
ATOM 5133 O O . VAL B 1 218 ? -15 22.688 4.719 1 91.94 218 VAL B O 1
ATOM 5136 N N . VAL B 1 219 ? -13.68 22.203 6.473 1 92.38 219 VAL B N 1
ATOM 5137 C CA . VAL B 1 219 ? -12.477 22.344 5.668 1 92.38 219 VAL B CA 1
ATOM 5138 C C . VAL B 1 219 ? -12.453 21.281 4.57 1 92.38 219 VAL B C 1
ATOM 5140 O O . VAL B 1 219 ? -11.977 21.531 3.461 1 92.38 219 VAL B O 1
ATOM 5143 N N . CYS B 1 220 ? -12.922 20.094 4.852 1 91.56 220 CYS B N 1
ATOM 5144 C CA . CYS B 1 220 ? -13.039 19.062 3.83 1 91.56 220 CYS B CA 1
ATOM 5145 C C . CYS B 1 220 ? -13.984 19.5 2.715 1 91.56 220 CYS B C 1
ATOM 5147 O O . CYS B 1 220 ? -13.664 19.344 1.534 1 91.56 220 CYS B O 1
ATOM 5149 N N . ASP B 1 221 ? -15.133 20.109 3.131 1 88.44 221 ASP B N 1
ATOM 5150 C CA . ASP B 1 221 ? -16.078 20.609 2.141 1 88.44 221 ASP B CA 1
ATOM 5151 C C . ASP B 1 221 ? -15.453 21.672 1.261 1 88.44 221 ASP B C 1
ATOM 5153 O O . ASP B 1 221 ? -15.672 21.703 0.049 1 88.44 221 ASP B O 1
ATOM 5157 N N . ILE B 1 222 ? -14.703 22.484 1.893 1 88.5 222 ILE B N 1
ATOM 5158 C CA . ILE B 1 222 ? -14.047 23.562 1.158 1 88.5 222 ILE B CA 1
ATOM 5159 C C . ILE B 1 222 ? -13.094 22.969 0.123 1 88.5 222 ILE B C 1
ATOM 5161 O O . ILE B 1 222 ? -13.141 23.328 -1.055 1 88.5 222 ILE B O 1
ATOM 5165 N N . TYR B 1 223 ? -12.25 22.062 0.511 1 89.38 223 TYR B N 1
ATOM 5166 C CA . TYR B 1 223 ? -11.266 21.484 -0.388 1 89.38 223 TYR B CA 1
ATOM 5167 C C . TYR B 1 223 ? -11.945 20.672 -1.487 1 89.38 223 TYR B C 1
ATOM 5169 O O . TYR B 1 223 ? -11.461 20.625 -2.623 1 89.38 223 TYR B O 1
ATOM 5177 N N . GLU B 1 224 ? -13.047 20.078 -1.162 1 85.31 224 GLU B N 1
ATOM 5178 C CA . GLU B 1 224 ? -13.734 19.219 -2.117 1 85.31 224 GLU B CA 1
ATOM 5179 C C . GLU B 1 224 ? -14.773 20.016 -2.918 1 85.31 224 GLU B C 1
ATOM 5181 O O . GLU B 1 224 ? -15.555 19.422 -3.67 1 85.31 224 GLU B O 1
ATOM 5186 N N . GLN B 1 225 ? -14.82 21.297 -2.656 1 83.06 225 GLN B N 1
ATOM 5187 C CA . GLN B 1 225 ? -15.664 22.234 -3.395 1 83.06 225 GLN B CA 1
ATOM 5188 C C . GLN B 1 225 ? -17.141 21.891 -3.225 1 83.06 225 GLN B C 1
ATOM 5190 O O . GLN B 1 225 ? -17.906 21.938 -4.188 1 83.06 225 GLN B O 1
ATOM 5195 N N . ILE B 1 226 ? -17.406 21.375 -2.17 1 83.75 226 ILE B N 1
ATOM 5196 C CA . ILE B 1 226 ? -18.797 21.203 -1.767 1 83.75 226 ILE B CA 1
ATOM 5197 C C . ILE B 1 226 ? -19.344 22.531 -1.239 1 83.75 226 ILE B C 1
ATOM 5199 O O . ILE B 1 226 ? -18.75 23.141 -0.354 1 83.75 226 ILE B O 1
ATOM 5203 N N . PRO B 1 227 ? -20.391 22.969 -1.762 1 83.31 227 PRO B N 1
ATOM 5204 C CA . PRO B 1 227 ? -20.922 24.281 -1.359 1 83.31 227 PRO B CA 1
ATOM 5205 C C . PRO B 1 227 ? -21.281 24.344 0.124 1 83.31 227 PRO B C 1
ATOM 5207 O O . PRO B 1 227 ? -21.938 23.438 0.642 1 83.31 227 PRO B O 1
ATOM 5210 N N . LEU B 1 228 ? -20.906 25.453 0.725 1 89.06 228 LEU B N 1
ATOM 5211 C CA . LEU B 1 228 ? -21.25 25.703 2.117 1 89.06 228 LEU B CA 1
ATOM 5212 C C . LEU B 1 228 ? -22.562 26.484 2.215 1 89.06 228 LEU B C 1
ATOM 5214 O O . LEU B 1 228 ? -23 27.109 1.243 1 89.06 228 LEU B O 1
ATOM 5218 N N . PRO B 1 229 ? -23.172 26.375 3.379 1 89.69 229 PRO B N 1
ATOM 5219 C CA . PRO B 1 229 ? -24.359 27.219 3.553 1 89.69 229 PRO B CA 1
ATOM 5220 C C . PRO B 1 229 ? -24.062 28.703 3.311 1 89.69 229 PRO B C 1
ATOM 5222 O O . PRO B 1 229 ? -23 29.188 3.68 1 89.69 229 PRO B O 1
ATOM 5225 N N . GLU B 1 230 ? -25.031 29.359 2.842 1 89.81 230 GLU B N 1
ATOM 5226 C CA . GLU B 1 230 ? -24.891 30.781 2.521 1 89.81 230 GLU B CA 1
ATOM 5227 C C . GLU B 1 230 ? -24.594 31.594 3.773 1 89.81 230 GLU B C 1
ATOM 5229 O O . GLU B 1 230 ? -23.953 32.656 3.695 1 89.81 230 GLU B O 1
ATOM 5234 N N . THR B 1 231 ? -25 31.109 4.824 1 92.38 231 THR B N 1
ATOM 5235 C CA . THR B 1 231 ? -24.844 31.844 6.082 1 92.38 231 THR B CA 1
ATOM 5236 C C . THR B 1 231 ? -23.406 31.781 6.566 1 92.38 231 THR B C 1
ATOM 5238 O O . THR B 1 231 ? -23.016 32.5 7.488 1 92.38 231 THR B O 1
ATOM 5241 N N . PHE B 1 232 ? -22.594 30.906 5.984 1 94.75 232 PHE B N 1
ATOM 5242 C CA . PHE B 1 232 ? -21.188 30.797 6.375 1 94.75 232 PHE B CA 1
ATOM 5243 C C . PHE B 1 232 ? -20.359 31.875 5.715 1 94.75 232 PHE B C 1
ATOM 5245 O O . PHE B 1 232 ? -19.828 31.688 4.617 1 94.75 232 PHE B O 1
ATOM 5252 N N . ASP B 1 233 ? -20.203 32.969 6.305 1 93.5 233 ASP B N 1
ATOM 5253 C CA . ASP B 1 233 ? -19.344 34 5.758 1 93.5 233 ASP B CA 1
ATOM 5254 C C . ASP B 1 233 ? -17.891 33.781 6.117 1 93.5 233 ASP B C 1
ATOM 5256 O O . ASP B 1 233 ? -17.562 32.875 6.902 1 93.5 233 ASP B O 1
ATOM 5260 N N . GLN B 1 234 ? -17.062 34.594 5.652 1 90.88 234 GLN B N 1
ATOM 5261 C CA . GLN B 1 234 ? -15.617 34.406 5.797 1 90.88 234 GLN B CA 1
ATOM 5262 C C . GLN B 1 234 ? -15.203 34.5 7.262 1 90.88 234 GLN B C 1
ATOM 5264 O O . GLN B 1 234 ? -14.32 33.781 7.707 1 90.88 234 GLN B O 1
ATOM 5269 N N . LEU B 1 235 ? -15.773 35.438 7.902 1 91.94 235 LEU B N 1
ATOM 5270 C CA . LEU B 1 235 ? -15.414 35.625 9.305 1 91.94 235 LEU B CA 1
ATOM 5271 C C . LEU B 1 235 ? -15.789 34.406 10.125 1 91.94 235 LEU B C 1
ATOM 5273 O O . LEU B 1 235 ? -15.031 33.969 10.992 1 91.94 235 LEU B O 1
ATOM 5277 N N . PHE B 1 236 ? -16.953 33.875 9.891 1 94.25 236 PHE B N 1
ATOM 5278 C CA . PHE B 1 236 ? -17.406 32.656 10.586 1 94.25 236 PHE B CA 1
ATOM 5279 C C . PHE B 1 236 ? -16.438 31.5 10.352 1 94.25 236 PHE B C 1
ATOM 5281 O O . PHE B 1 236 ? -16.062 30.812 11.297 1 94.25 236 PHE B O 1
ATOM 5288 N N . ILE B 1 237 ? -16.016 31.328 9.141 1 92.94 237 ILE B N 1
ATOM 5289 C CA . ILE B 1 237 ? -15.102 30.266 8.766 1 92.94 237 ILE B CA 1
ATOM 5290 C C . ILE B 1 237 ? -13.758 30.469 9.461 1 92.94 237 ILE B C 1
ATOM 5292 O O . ILE B 1 237 ? -13.18 29.516 10 1 92.94 237 ILE B O 1
ATOM 5296 N N . LYS B 1 238 ? -13.297 31.672 9.461 1 91.81 238 LYS B N 1
ATOM 5297 C CA . LYS B 1 238 ? -12.039 32 10.141 1 91.81 238 LYS B CA 1
ATOM 5298 C C . LYS B 1 238 ? -12.117 31.672 11.625 1 91.81 238 LYS B C 1
ATOM 5300 O O . LYS B 1 238 ? -11.148 31.188 12.211 1 91.81 238 LYS B O 1
ATOM 5305 N N . LYS B 1 239 ? -13.242 31.984 12.188 1 92.81 239 LYS B N 1
ATOM 5306 C CA . LYS B 1 239 ? -13.43 31.719 13.609 1 92.81 239 LYS B CA 1
ATOM 5307 C C . LYS B 1 239 ? -13.43 30.219 13.891 1 92.81 239 LYS B C 1
ATOM 5309 O O . LYS B 1 239 ? -12.891 29.766 14.906 1 92.81 239 LYS B O 1
ATOM 5314 N N . LEU B 1 240 ? -14.07 29.438 13.047 1 93.62 240 LEU B N 1
ATOM 5315 C CA . LEU B 1 240 ? -14.047 28 13.188 1 93.62 240 LEU B CA 1
ATOM 5316 C C . LEU B 1 240 ? -12.609 27.469 13.211 1 93.62 240 LEU B C 1
ATOM 5318 O O . LEU B 1 240 ? -12.234 26.703 14.102 1 93.62 240 LEU B O 1
ATOM 5322 N N . GLN B 1 241 ? -11.875 27.906 12.289 1 92.44 241 GLN B N 1
ATOM 5323 C CA . GLN B 1 241 ? -10.484 27.484 12.188 1 92.44 241 GLN B CA 1
ATOM 5324 C C . GLN B 1 241 ? -9.68 27.938 13.406 1 92.44 241 GLN B C 1
ATOM 5326 O O . GLN B 1 241 ? -8.828 27.188 13.906 1 92.44 241 GLN B O 1
ATOM 5331 N N . PHE B 1 242 ? -9.953 29.156 13.758 1 91.19 242 PHE B N 1
ATOM 5332 C CA . PHE B 1 242 ? -9.266 29.719 14.906 1 91.19 242 PHE B CA 1
ATOM 5333 C C . PHE B 1 242 ? -9.461 28.844 16.141 1 91.19 242 PHE B C 1
ATOM 5335 O O . PHE B 1 242 ? -8.5 28.562 16.859 1 91.19 242 PHE B O 1
ATOM 5342 N N . VAL B 1 243 ? -10.672 28.438 16.375 1 91.94 243 VAL B N 1
ATOM 5343 C CA . VAL B 1 243 ? -10.984 27.594 17.531 1 91.94 243 VAL B CA 1
ATOM 5344 C C . VAL B 1 243 ? -10.297 26.234 17.375 1 91.94 243 VAL B C 1
ATOM 5346 O O . VAL B 1 243 ? -9.742 25.703 18.328 1 91.94 243 VAL B O 1
ATOM 5349 N N . TYR B 1 244 ? -10.297 25.719 16.219 1 92.19 244 TYR B N 1
ATOM 5350 C CA . TYR B 1 244 ? -9.609 24.469 15.93 1 92.19 244 TYR B CA 1
ATOM 5351 C C . TYR B 1 244 ? -8.125 24.578 16.234 1 92.19 244 TYR B C 1
ATOM 5353 O O . TYR B 1 244 ? -7.555 23.703 16.906 1 92.19 244 TYR B O 1
ATOM 5361 N N . ASP B 1 245 ? -7.527 25.594 15.75 1 89.75 245 ASP B N 1
ATOM 5362 C CA . ASP B 1 245 ? -6.094 25.781 15.945 1 89.75 245 ASP B CA 1
ATOM 5363 C C . ASP B 1 245 ? -5.742 25.844 17.422 1 89.75 245 ASP B C 1
ATOM 5365 O O . ASP B 1 245 ? -4.773 25.219 17.875 1 89.75 245 ASP B O 1
ATOM 5369 N N . PHE B 1 246 ? -6.508 26.609 18.125 1 89.19 246 PHE B N 1
ATOM 5370 C CA . PHE B 1 246 ? -6.273 26.688 19.562 1 89.19 246 PHE B CA 1
ATOM 5371 C C . PHE B 1 246 ? -6.383 25.312 20.203 1 89.19 246 PHE B C 1
ATOM 5373 O O . PHE B 1 246 ? -5.508 24.922 20.984 1 89.19 246 PHE B O 1
ATOM 5380 N N . THR B 1 247 ? -7.457 24.688 19.938 1 89.06 247 THR B N 1
ATOM 5381 C CA . THR B 1 247 ? -7.723 23.406 20.562 1 89.06 247 THR B CA 1
ATOM 5382 C C . THR B 1 247 ? -6.613 22.406 20.25 1 89.06 247 THR B C 1
ATOM 5384 O O . THR B 1 247 ? -6.125 21.703 21.141 1 89.06 247 THR B O 1
ATOM 5387 N N . GLN B 1 248 ? -6.164 22.391 19.062 1 88.44 248 GLN B N 1
ATOM 5388 C CA . GLN B 1 248 ? -5.133 21.438 18.641 1 88.44 248 GLN B CA 1
ATOM 5389 C C . GLN B 1 248 ? -3.781 21.797 19.25 1 88.44 248 GLN B C 1
ATOM 5391 O O . GLN B 1 248 ? -3.129 20.953 19.859 1 88.44 248 GLN B O 1
ATOM 5396 N N . LEU B 1 249 ? -3.398 23.016 19.141 1 88.81 249 LEU B N 1
ATOM 5397 C CA . LEU B 1 249 ? -2.059 23.406 19.562 1 88.81 249 LEU B CA 1
ATOM 5398 C C . LEU B 1 249 ? -1.943 23.438 21.078 1 88.81 249 LEU B C 1
ATOM 5400 O O . LEU B 1 249 ? -0.949 22.969 21.641 1 88.81 249 LEU B O 1
ATOM 5404 N N . TYR B 1 250 ? -3.002 24 21.688 1 88.25 250 TYR B N 1
ATOM 5405 C CA . TYR B 1 250 ? -2.943 24.109 23.141 1 88.25 250 TYR B CA 1
ATOM 5406 C C . TYR B 1 250 ? -3.053 22.75 23.797 1 88.25 250 TYR B C 1
ATOM 5408 O O . TYR B 1 250 ? -2.26 22.406 24.688 1 88.25 250 TYR B O 1
ATOM 5416 N N . ILE B 1 251 ? -3.99 21.984 23.391 1 88.62 251 ILE B N 1
ATOM 5417 C CA . ILE B 1 251 ? -4.23 20.688 24.016 1 88.62 251 ILE B CA 1
ATOM 5418 C C . ILE B 1 251 ? -3.076 19.75 23.703 1 88.62 251 ILE B C 1
ATOM 5420 O O . ILE B 1 251 ? -2.615 19 24.578 1 88.62 251 ILE B O 1
ATOM 5424 N N . ASP B 1 252 ? -2.572 19.781 22.531 1 88.94 252 ASP B N 1
ATOM 5425 C CA . ASP B 1 252 ? -1.64 18.75 22.078 1 88.94 252 ASP B CA 1
ATOM 5426 C C . ASP B 1 252 ? -0.207 19.094 22.469 1 88.94 252 ASP B C 1
ATOM 5428 O O . ASP B 1 252 ? 0.66 18.219 22.516 1 88.94 252 ASP B O 1
ATOM 5432 N N . TYR B 1 253 ? 0.06 20.375 22.812 1 88.5 253 TYR B N 1
ATOM 5433 C CA . TYR B 1 253 ? 1.483 20.672 22.938 1 88.5 253 TYR B CA 1
ATOM 5434 C C . TYR B 1 253 ? 1.77 21.484 24.188 1 88.5 253 TYR B C 1
ATOM 5436 O O . TYR B 1 253 ? 2.922 21.594 24.625 1 88.5 253 TYR B O 1
ATOM 5444 N N . GLN B 1 254 ? 0.821 22 24.797 1 84.38 254 GLN B N 1
ATOM 5445 C CA . GLN B 1 254 ? 1.06 22.828 25.969 1 84.38 254 GLN B CA 1
ATOM 5446 C C . GLN B 1 254 ? 1.509 21.984 27.156 1 84.38 254 GLN B C 1
ATOM 5448 O O . GLN B 1 254 ? 0.872 20.984 27.484 1 84.38 254 GLN B O 1
ATOM 5453 N N . SER B 1 255 ? 2.615 22.391 27.656 1 81.06 255 SER B N 1
ATOM 5454 C CA . SER B 1 255 ? 3.092 21.844 28.922 1 81.06 255 SER B CA 1
ATOM 5455 C C . SER B 1 255 ? 4.145 22.75 29.562 1 81.06 255 SER B C 1
ATOM 5457 O O . SER B 1 255 ? 4.871 23.453 28.859 1 81.06 255 SER B O 1
ATOM 5459 N N . SER B 1 256 ? 4.109 22.859 30.844 1 73.75 256 SER B N 1
ATOM 5460 C CA . SER B 1 256 ? 5.008 23.781 31.547 1 73.75 256 SER B CA 1
ATOM 5461 C C . SER B 1 256 ? 6.465 23.484 31.203 1 73.75 256 SER B C 1
ATOM 5463 O O . SER B 1 256 ? 7.25 24.422 30.984 1 73.75 256 SER B O 1
ATOM 5465 N N . SER B 1 257 ? 6.902 22.359 31.031 1 74.62 257 SER B N 1
ATOM 5466 C CA . SER B 1 257 ? 8.297 22 30.781 1 74.62 257 SER B CA 1
ATOM 5467 C C . SER B 1 257 ? 8.555 21.734 29.297 1 74.62 257 SER B C 1
ATOM 5469 O O . SER B 1 257 ? 9.68 21.422 28.906 1 74.62 257 SER B O 1
ATOM 5471 N N . GLY B 1 258 ? 7.57 21.969 28.562 1 85.75 258 GLY B N 1
ATOM 5472 C CA . GLY B 1 258 ? 7.711 21.594 27.172 1 85.75 258 GLY B CA 1
ATOM 5473 C C . GLY B 1 258 ? 7.738 20.094 26.953 1 85.75 258 GLY B C 1
ATOM 5474 O O . GLY B 1 258 ? 8.023 19.625 25.844 1 85.75 258 GLY B O 1
ATOM 5475 N N . GLN B 1 259 ? 7.426 19.422 27.875 1 88.38 259 GLN B N 1
ATOM 5476 C CA . GLN B 1 259 ? 7.547 17.969 27.875 1 88.38 259 GLN B CA 1
ATOM 5477 C C . GLN B 1 259 ? 6.605 17.344 26.844 1 88.38 259 GLN B C 1
ATOM 5479 O O . GLN B 1 259 ? 6.957 16.359 26.203 1 88.38 259 GLN B O 1
ATOM 5484 N N . LEU B 1 260 ? 5.434 17.859 26.781 1 89.94 260 LEU B N 1
ATOM 5485 C CA . LEU B 1 260 ? 4.445 17.281 25.875 1 89.94 260 LEU B CA 1
ATOM 5486 C C . LEU B 1 260 ? 4.922 17.359 24.422 1 89.94 260 LEU B C 1
ATOM 5488 O O . LEU B 1 260 ? 4.754 16.406 23.656 1 89.94 260 LEU B O 1
ATOM 5492 N N . LEU B 1 261 ? 5.516 18.484 24.062 1 90.81 261 LEU B N 1
ATOM 5493 C CA . LEU B 1 261 ? 6.109 18.625 22.734 1 90.81 261 LEU B CA 1
ATOM 5494 C C . LEU B 1 261 ? 7.223 17.594 22.531 1 90.81 261 LEU B C 1
ATOM 5496 O O . LEU B 1 261 ? 7.262 16.906 21.516 1 90.81 261 LEU B O 1
ATOM 5500 N N . LYS B 1 262 ? 8.086 17.484 23.5 1 92.19 262 LYS B N 1
ATOM 5501 C CA . LYS B 1 262 ? 9.25 16.609 23.391 1 92.19 262 LYS B CA 1
ATOM 5502 C C . LYS B 1 262 ? 8.82 15.148 23.297 1 92.19 262 LYS B C 1
ATOM 5504 O O . LYS B 1 262 ? 9.445 14.359 22.578 1 92.19 262 LYS B O 1
ATOM 5509 N N . MET B 1 263 ? 7.797 14.805 24.031 1 90.62 263 MET B N 1
ATOM 5510 C CA . MET B 1 263 ? 7.285 13.438 23.969 1 90.62 263 MET B CA 1
ATOM 5511 C C . MET B 1 263 ? 6.812 13.094 22.562 1 90.62 263 MET B C 1
ATOM 5513 O O . MET B 1 263 ? 6.879 11.93 22.141 1 90.62 263 MET B O 1
ATOM 5517 N N . GLN B 1 264 ? 6.41 14.086 21.844 1 91 264 GLN B N 1
ATOM 5518 C CA . GLN B 1 264 ? 5.809 13.844 20.531 1 91 264 GLN B CA 1
ATOM 5519 C C . GLN B 1 264 ? 6.844 13.977 19.422 1 91 264 GLN B C 1
ATOM 5521 O O . GLN B 1 264 ? 6.605 13.547 18.281 1 91 264 GLN B O 1
ATOM 5526 N N . THR B 1 265 ? 8.016 14.555 19.703 1 93.38 265 THR B N 1
ATOM 5527 C CA . THR B 1 265 ? 8.953 14.859 18.625 1 93.38 265 THR B CA 1
ATOM 5528 C C . THR B 1 265 ? 10.258 14.094 18.812 1 93.38 265 THR B C 1
ATOM 5530 O O . THR B 1 265 ? 11.07 14.008 17.891 1 93.38 265 THR B O 1
ATOM 5533 N N . THR B 1 266 ? 10.445 13.438 19.922 1 93.94 266 THR B N 1
ATOM 5534 C CA . THR B 1 266 ? 11.703 12.773 20.266 1 93.94 266 THR B CA 1
ATOM 5535 C C . THR B 1 266 ? 12.062 11.719 19.219 1 93.94 266 THR B C 1
ATOM 5537 O O . THR B 1 266 ? 13.172 11.727 18.688 1 93.94 266 THR B O 1
ATOM 5540 N N . THR B 1 267 ? 11.156 10.836 18.953 1 92.62 267 THR B N 1
ATOM 5541 C CA . THR B 1 267 ? 11.453 9.711 18.078 1 92.62 267 THR B CA 1
ATOM 5542 C C . THR B 1 267 ? 11.719 10.188 16.656 1 92.62 267 THR B C 1
ATOM 5544 O O . THR B 1 267 ? 12.594 9.656 15.969 1 92.62 267 THR B O 1
ATOM 5547 N N . PHE B 1 268 ? 10.977 11.164 16.219 1 94 268 PHE B N 1
ATOM 5548 C CA . PHE B 1 268 ? 11.164 11.688 14.875 1 94 268 PHE B CA 1
ATOM 5549 C C . PHE B 1 268 ? 12.547 12.297 14.719 1 94 268 PHE B C 1
ATOM 5551 O O . PHE B 1 268 ? 13.289 11.93 13.797 1 94 268 PHE B O 1
ATOM 5558 N N . PHE B 1 269 ? 12.906 13.195 15.562 1 95.56 269 PHE B N 1
ATOM 5559 C CA . PHE B 1 269 ? 14.172 13.898 15.406 1 95.56 269 PHE B CA 1
ATOM 5560 C C . PHE B 1 269 ? 15.344 12.953 15.625 1 95.56 269 PHE B C 1
ATOM 5562 O O . PHE B 1 269 ? 16.391 13.102 14.992 1 95.56 269 PHE B O 1
ATOM 5569 N N . ASN B 1 270 ? 15.133 11.992 16.531 1 94.62 270 ASN B N 1
ATOM 5570 C CA . ASN B 1 270 ? 16.172 10.969 16.641 1 94.62 270 ASN B CA 1
ATOM 5571 C C . ASN B 1 270 ? 16.375 10.227 15.32 1 94.62 270 ASN B C 1
ATOM 5573 O O . ASN B 1 270 ? 17.516 9.945 14.938 1 94.62 270 ASN B O 1
ATOM 5577 N N . ASP B 1 271 ? 15.305 9.875 14.688 1 94.12 271 ASP B N 1
ATOM 5578 C CA . ASP B 1 271 ? 15.383 9.18 13.406 1 94.12 271 ASP B CA 1
ATOM 5579 C C . ASP B 1 271 ? 16.078 10.047 12.359 1 94.12 271 ASP B C 1
ATOM 5581 O O . ASP B 1 271 ? 16.953 9.57 11.633 1 94.12 271 ASP B O 1
ATOM 5585 N N . VAL B 1 272 ? 15.727 11.344 12.281 1 95.38 272 VAL B N 1
ATOM 5586 C CA . VAL B 1 272 ? 16.312 12.281 11.328 1 95.38 272 VAL B CA 1
ATOM 5587 C C . VAL B 1 272 ? 17.812 12.414 11.586 1 95.38 272 VAL B C 1
ATOM 5589 O O . VAL B 1 272 ? 18.609 12.336 10.648 1 95.38 272 VAL B O 1
ATOM 5592 N N . ILE B 1 273 ? 18.156 12.609 12.82 1 96.62 273 ILE B N 1
ATOM 5593 C CA . ILE B 1 273 ? 19.562 12.758 13.188 1 96.62 273 ILE B CA 1
ATOM 5594 C C . ILE B 1 273 ? 20.328 11.484 12.82 1 96.62 273 ILE B C 1
ATOM 5596 O O . ILE B 1 273 ? 21.422 11.555 12.258 1 96.62 273 ILE B O 1
ATOM 5600 N N . ASP B 1 274 ? 19.703 10.367 13.133 1 94.94 274 ASP B N 1
ATOM 5601 C CA . ASP B 1 274 ? 20.344 9.094 12.859 1 94.94 274 ASP B CA 1
ATOM 5602 C C . ASP B 1 274 ? 20.562 8.898 11.359 1 94.94 274 ASP B C 1
ATOM 5604 O O . ASP B 1 274 ? 21.625 8.438 10.938 1 94.94 274 ASP B O 1
ATOM 5608 N N . ILE B 1 275 ? 19.609 9.234 10.523 1 94 275 ILE B N 1
ATOM 5609 C CA . ILE B 1 275 ? 19.719 9.016 9.086 1 94 275 ILE B CA 1
ATOM 5610 C C . ILE B 1 275 ? 20.781 9.938 8.5 1 94 275 ILE B C 1
ATOM 5612 O O . ILE B 1 275 ? 21.531 9.539 7.602 1 94 275 ILE B O 1
ATOM 5616 N N . ILE B 1 276 ? 20.859 11.125 8.984 1 96.25 276 ILE B N 1
ATOM 5617 C CA . ILE B 1 276 ? 21.828 12.078 8.477 1 96.25 276 ILE B CA 1
ATOM 5618 C C . ILE B 1 276 ? 23.234 11.656 8.906 1 96.25 276 ILE B C 1
ATOM 5620 O O . ILE B 1 276 ? 24.188 11.719 8.117 1 96.25 276 ILE B O 1
ATOM 5624 N N . ARG B 1 277 ? 23.344 11.164 10.094 1 94.38 277 ARG B N 1
ATOM 5625 C CA . ARG B 1 277 ? 24.641 10.812 10.656 1 94.38 277 ARG B CA 1
ATOM 5626 C C . ARG B 1 277 ? 25.141 9.484 10.102 1 94.38 277 ARG B C 1
ATOM 5628 O O . ARG B 1 277 ? 26.312 9.359 9.75 1 94.38 277 ARG B O 1
ATOM 5635 N N . ASN B 1 278 ? 24.188 8.5 10.062 1 88.88 278 ASN B N 1
ATOM 5636 C CA . ASN B 1 278 ? 24.641 7.117 9.922 1 88.88 278 ASN B CA 1
ATOM 5637 C C . ASN B 1 278 ? 24.156 6.496 8.617 1 88.88 278 ASN B C 1
ATOM 5639 O O . ASN B 1 278 ? 24.641 5.438 8.211 1 88.88 278 ASN B O 1
ATOM 5643 N N . HIS B 1 279 ? 23.094 7 8.086 1 75.5 279 HIS B N 1
ATOM 5644 C CA . HIS B 1 279 ? 22.484 6.332 6.938 1 75.5 279 HIS B CA 1
ATOM 5645 C C . HIS B 1 279 ? 22.625 7.168 5.672 1 75.5 279 HIS B C 1
ATOM 5647 O O . HIS B 1 279 ? 21.641 7.633 5.117 1 75.5 279 HIS B O 1
ATOM 5653 N N . SER B 1 280 ? 23.844 7.16 5.215 1 71.19 280 SER B N 1
ATOM 5654 C CA . SER B 1 280 ? 24.25 8 4.09 1 71.19 280 SER B CA 1
ATOM 5655 C C . SER B 1 280 ? 23.719 7.449 2.77 1 71.19 280 SER B C 1
ATOM 5657 O O . SER B 1 280 ? 23.641 8.172 1.775 1 71.19 280 SER B O 1
ATOM 5659 N N . GLU B 1 281 ? 23.266 6.227 2.877 1 88.31 281 GLU B N 1
ATOM 5660 C CA . GLU B 1 281 ? 22.797 5.656 1.615 1 88.31 281 GLU B CA 1
ATOM 5661 C C . GLU B 1 281 ? 21.406 6.152 1.262 1 88.31 281 GLU B C 1
ATOM 5663 O O . GLU B 1 281 ? 21.047 6.211 0.085 1 88.31 281 GLU B O 1
ATOM 5668 N N . ILE B 1 282 ? 20.688 6.52 2.252 1 92.5 282 ILE B N 1
ATOM 5669 C CA . ILE B 1 282 ? 19.344 7.039 2.01 1 92.5 282 ILE B CA 1
ATOM 5670 C C . ILE B 1 282 ? 19.438 8.461 1.467 1 92.5 282 ILE B C 1
ATOM 5672 O O . ILE B 1 282 ? 19.891 9.375 2.166 1 92.5 282 ILE B O 1
ATOM 5676 N N . LYS B 1 283 ? 19.062 8.664 0.285 1 94.88 283 LYS B N 1
ATOM 5677 C CA . LYS B 1 283 ? 19.062 9.984 -0.337 1 94.88 283 LYS B CA 1
ATOM 5678 C C . LYS B 1 283 ? 17.719 10.688 -0.131 1 94.88 283 LYS B C 1
ATOM 5680 O O . LYS B 1 283 ? 17.672 11.914 -0.032 1 94.88 283 LYS B O 1
ATOM 5685 N N . PHE B 1 284 ? 16.688 9.844 -0.114 1 95.88 284 PHE B N 1
ATOM 5686 C CA . PHE B 1 284 ? 15.352 10.406 0.074 1 95.88 284 PHE B CA 1
ATOM 5687 C C . PHE B 1 284 ? 14.602 9.664 1.169 1 95.88 284 PHE B C 1
ATOM 5689 O O . PHE B 1 284 ? 14.359 8.461 1.057 1 95.88 284 PHE B O 1
ATOM 5696 N N . ARG B 1 285 ? 14.281 10.336 2.223 1 96 285 ARG B N 1
ATOM 5697 C CA . ARG B 1 285 ? 13.422 9.859 3.295 1 96 285 ARG B CA 1
ATOM 5698 C C . ARG B 1 285 ? 12.094 10.617 3.312 1 96 285 ARG B C 1
ATOM 5700 O O . ARG B 1 285 ? 12.078 11.844 3.424 1 96 285 ARG B O 1
ATOM 5707 N N . PHE B 1 286 ? 11.016 9.828 3.145 1 96.81 286 PHE B N 1
ATOM 5708 C CA . PHE B 1 286 ? 9.688 10.438 3.096 1 96.81 286 PHE B CA 1
ATOM 5709 C C . PHE B 1 286 ? 8.812 9.922 4.227 1 96.81 286 PHE B C 1
ATOM 5711 O O . PHE B 1 286 ? 8.625 8.711 4.363 1 96.81 286 PHE B O 1
ATOM 5718 N N . TYR B 1 287 ? 8.32 10.867 5.094 1 96.44 287 TYR B N 1
ATOM 5719 C CA . TYR B 1 287 ? 7.34 10.578 6.129 1 96.44 287 TYR B CA 1
ATOM 5720 C C . TYR B 1 287 ? 5.965 11.109 5.742 1 96.44 287 TYR B C 1
ATOM 5722 O O . TYR B 1 287 ? 5.754 12.328 5.699 1 96.44 287 TYR B O 1
ATOM 5730 N N . SER B 1 288 ? 5.059 10.227 5.418 1 96 288 SER B N 1
ATOM 5731 C CA . SER B 1 288 ? 3.68 10.609 5.129 1 96 288 SER B CA 1
ATOM 5732 C C . SER B 1 288 ? 2.809 10.523 6.379 1 96 288 SER B C 1
ATOM 5734 O O . SER B 1 288 ? 2.58 9.43 6.906 1 96 288 SER B O 1
ATOM 5736 N N . GLY B 1 289 ? 2.361 11.672 6.84 1 94.44 289 GLY B N 1
ATOM 5737 C CA . GLY B 1 289 ? 1.643 11.688 8.102 1 94.44 289 GLY B CA 1
ATOM 5738 C C . GLY B 1 289 ? 0.464 12.641 8.109 1 94.44 289 GLY B C 1
ATOM 5739 O O . GLY B 1 289 ? -0.267 12.734 7.121 1 94.44 289 GLY B O 1
ATOM 5740 N N . SER B 1 290 ? 0.216 13.188 9.281 1 93.06 290 SER B N 1
ATOM 5741 C CA . SER B 1 290 ? -0.935 14.055 9.516 1 93.06 290 SER B CA 1
ATOM 5742 C C . SER B 1 290 ? -0.499 15.43 10.016 1 93.06 290 SER B C 1
ATOM 5744 O O . SER B 1 290 ? 0.696 15.727 10.07 1 93.06 290 SER B O 1
ATOM 5746 N N . ASP B 1 291 ? -1.449 16.266 10.234 1 91.75 291 ASP B N 1
ATOM 5747 C CA . ASP B 1 291 ? -1.201 17.641 10.672 1 91.75 291 ASP B CA 1
ATOM 5748 C C . ASP B 1 291 ? -0.426 17.672 11.984 1 91.75 291 ASP B C 1
ATOM 5750 O O . ASP B 1 291 ? 0.476 18.484 12.164 1 91.75 291 ASP B O 1
ATOM 5754 N N . ASN B 1 292 ? -0.718 16.719 12.836 1 89.06 292 ASN B N 1
ATOM 5755 C CA . ASN B 1 292 ? -0.066 16.703 14.141 1 89.06 292 ASN B CA 1
ATOM 5756 C C . ASN B 1 292 ? 1.438 16.484 14.016 1 89.06 292 ASN B C 1
ATOM 5758 O O . ASN B 1 292 ? 2.219 17.031 14.805 1 89.06 292 ASN B O 1
ATOM 5762 N N . ASN B 1 293 ? 1.83 15.703 13.062 1 91.88 293 ASN B N 1
ATOM 57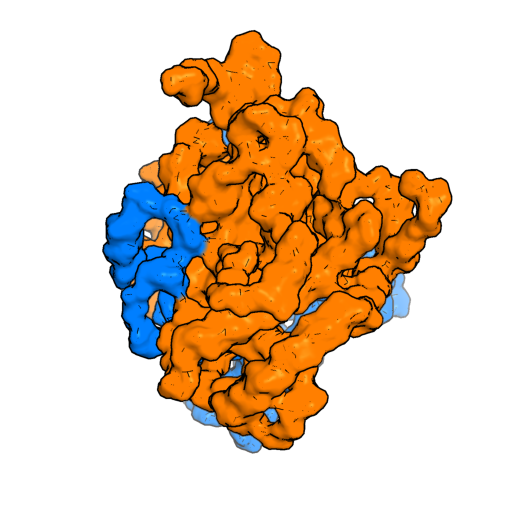63 C CA . ASN B 1 293 ? 3.256 15.5 12.836 1 91.88 293 ASN B CA 1
ATOM 5764 C C . ASN B 1 293 ? 3.959 16.797 12.445 1 91.88 293 ASN B C 1
ATOM 5766 O O . ASN B 1 293 ? 5.008 17.125 13 1 91.88 293 ASN B O 1
ATOM 5770 N N . LEU B 1 294 ? 3.348 17.516 11.578 1 93.69 294 LEU B N 1
ATOM 5771 C CA . LEU B 1 294 ? 3.961 18.75 11.094 1 93.69 294 LEU B CA 1
ATOM 5772 C C . LEU B 1 294 ? 3.918 19.828 12.164 1 93.69 294 LEU B C 1
ATOM 5774 O O . LEU B 1 294 ? 4.895 20.562 12.352 1 93.69 294 LEU B O 1
ATOM 5778 N N . ASN B 1 295 ? 2.799 19.906 12.867 1 91.75 295 ASN B N 1
ATOM 5779 C CA . ASN B 1 295 ? 2.676 20.922 13.922 1 91.75 295 ASN B CA 1
ATOM 5780 C C . ASN B 1 295 ? 3.791 20.781 14.953 1 91.75 295 ASN B C 1
ATOM 5782 O O . ASN B 1 295 ? 4.441 21.766 15.305 1 91.75 295 ASN B O 1
ATOM 5786 N N . GLY B 1 296 ? 3.984 19.594 15.422 1 91.44 296 GLY B N 1
ATOM 5787 C CA . GLY B 1 296 ? 5.031 19.359 16.406 1 91.44 296 GLY B CA 1
ATOM 5788 C C . GLY B 1 296 ? 6.406 19.766 15.922 1 91.44 296 GLY B C 1
ATOM 5789 O O . GLY B 1 296 ? 7.176 20.391 16.656 1 91.44 296 GLY B O 1
ATOM 5790 N N . LEU B 1 297 ? 6.691 19.516 14.703 1 93.94 297 LEU B N 1
ATOM 5791 C CA . LEU B 1 297 ? 7.992 19.828 14.125 1 93.94 297 LEU B CA 1
ATOM 5792 C C . LEU B 1 297 ? 8.156 21.344 13.953 1 93.94 297 LEU B C 1
ATOM 5794 O O . LEU B 1 297 ? 9.234 21.875 14.203 1 93.94 297 LEU B O 1
ATOM 5798 N N . LEU B 1 298 ? 7.117 21.969 13.562 1 93 298 LEU B N 1
ATOM 5799 C CA . LEU B 1 298 ? 7.156 23.406 13.344 1 93 298 LEU B CA 1
ATOM 5800 C C . LEU B 1 298 ? 7.297 24.156 14.664 1 93 298 LEU B C 1
ATOM 5802 O O . LEU B 1 298 ? 7.969 25.188 14.734 1 93 298 LEU B O 1
ATOM 5806 N N . ILE B 1 299 ? 6.656 23.625 15.68 1 91.19 299 ILE B N 1
ATOM 5807 C CA . ILE B 1 299 ? 6.805 24.203 17.016 1 91.19 299 ILE B CA 1
ATOM 5808 C C . ILE B 1 299 ? 8.234 23.984 17.516 1 91.19 299 ILE B C 1
ATOM 5810 O O . ILE B 1 299 ? 8.867 24.922 18 1 91.19 299 ILE B O 1
ATOM 5814 N N . ALA B 1 300 ? 8.719 22.812 17.312 1 92.56 300 ALA B N 1
ATOM 5815 C CA . ALA B 1 300 ? 10.07 22.469 17.766 1 92.56 300 ALA B CA 1
ATOM 5816 C C . ALA B 1 300 ? 11.117 23.312 17.047 1 92.56 300 ALA B C 1
ATOM 5818 O O . ALA B 1 300 ? 12.133 23.688 17.656 1 92.56 300 ALA B O 1
ATOM 5819 N N . ALA B 1 301 ? 10.867 23.641 15.836 1 93.38 301 ALA B N 1
ATOM 5820 C CA . ALA B 1 301 ? 11.805 24.422 15.031 1 93.38 301 ALA B CA 1
ATOM 5821 C C . ALA B 1 301 ? 11.695 25.906 15.359 1 93.38 301 ALA B C 1
ATOM 5823 O O . ALA B 1 301 ? 12.531 26.703 14.938 1 93.38 301 ALA B O 1
ATOM 5824 N N . GLY B 1 302 ? 10.672 26.297 16.016 1 88.69 302 GLY B N 1
ATOM 5825 C CA . GLY B 1 302 ? 10.484 27.688 16.375 1 88.69 302 GLY B CA 1
ATOM 5826 C C . GLY B 1 302 ? 9.672 28.469 15.367 1 88.69 302 GLY B C 1
ATOM 5827 O O . GLY B 1 302 ? 9.578 29.688 15.445 1 88.69 302 GLY B O 1
ATOM 5828 N N . HIS B 1 303 ? 9.102 27.797 14.461 1 87.12 303 HIS B N 1
ATOM 5829 C CA . HIS B 1 303 ? 8.32 28.453 13.422 1 87.12 303 HIS B CA 1
ATOM 5830 C C . HIS B 1 303 ? 6.922 28.797 13.922 1 87.12 303 HIS B C 1
ATOM 5832 O O . HIS B 1 303 ? 6.371 29.844 13.555 1 87.12 303 HIS B O 1
ATOM 5838 N N . ILE B 1 304 ? 6.371 27.891 14.656 1 80.88 304 ILE B N 1
ATOM 5839 C CA . ILE B 1 304 ? 5.09 28.156 15.305 1 80.88 304 ILE B CA 1
ATOM 5840 C C . ILE B 1 304 ? 5.316 28.469 16.781 1 80.88 304 ILE B C 1
ATOM 5842 O O . ILE B 1 304 ? 5.973 27.719 17.5 1 80.88 304 ILE B O 1
ATOM 5846 N N . ASN B 1 305 ? 4.957 29.625 17.062 1 75.25 305 ASN B N 1
ATOM 5847 C CA . ASN B 1 305 ? 4.965 30.016 18.469 1 75.25 305 ASN B CA 1
ATOM 5848 C C . ASN B 1 305 ? 3.549 30.219 19 1 75.25 305 ASN B C 1
ATOM 5850 O O . ASN B 1 305 ? 3.014 31.328 18.953 1 75.25 305 ASN B O 1
ATOM 5854 N N . TYR B 1 306 ? 3.018 29.203 19.531 1 65.56 306 TYR B N 1
ATOM 5855 C CA . TYR B 1 306 ? 1.622 29.266 19.953 1 65.56 306 TYR B CA 1
ATOM 5856 C C . TYR B 1 306 ? 1.501 29.797 21.375 1 65.56 306 TYR B C 1
ATOM 5858 O O . TYR B 1 306 ? 0.417 30.203 21.797 1 65.56 306 TYR B O 1
ATOM 5866 N N . THR B 1 307 ? 2.609 29.781 22.141 1 61.31 307 THR B N 1
ATOM 5867 C CA . THR B 1 307 ? 2.588 30.172 23.547 1 61.31 307 THR B CA 1
ATOM 5868 C C . THR B 1 307 ? 2.654 31.688 23.688 1 61.31 307 THR B C 1
ATOM 5870 O O . THR B 1 307 ? 2.143 32.25 24.656 1 61.31 307 THR B O 1
ATOM 5873 N N . THR B 1 308 ? 3.664 32.219 22.938 1 55.22 308 THR B N 1
ATOM 5874 C CA . THR B 1 308 ? 3.883 33.656 23.141 1 55.22 308 THR B CA 1
ATOM 5875 C C . THR B 1 308 ? 2.596 34.438 22.906 1 55.22 308 THR B C 1
ATOM 5877 O O . THR B 1 308 ? 2.432 35.531 23.422 1 55.22 308 THR B O 1
ATOM 5880 N N . ASP B 1 309 ? 1.685 33.688 22.281 1 56.5 309 ASP B N 1
ATOM 5881 C CA . ASP B 1 309 ? 0.601 34.562 21.844 1 56.5 309 ASP B CA 1
ATOM 5882 C C . ASP B 1 309 ? -0.722 34.188 22.5 1 56.5 309 ASP B C 1
ATOM 5884 O O . ASP B 1 309 ? -1.79 34.344 21.906 1 56.5 309 ASP B O 1
ATOM 5888 N N . PHE B 1 310 ? -0.53 33.656 23.766 1 64.69 310 PHE B N 1
ATOM 5889 C CA . PHE B 1 310 ? -1.777 33.312 24.422 1 64.69 310 PHE B CA 1
ATOM 5890 C C . PHE B 1 310 ? -2.715 34.5 24.5 1 64.69 310 PHE B C 1
ATOM 5892 O O . PHE B 1 310 ? -3.928 34.344 24.344 1 64.69 310 PHE B O 1
ATOM 5899 N N . GLN B 1 311 ? -2.078 35.531 24.656 1 65.88 311 GLN B N 1
ATOM 5900 C CA . GLN B 1 311 ? -2.906 36.75 24.703 1 65.88 311 GLN B CA 1
ATOM 5901 C C . GLN B 1 311 ? -3.609 36.969 23.359 1 65.88 311 GLN B C 1
ATOM 5903 O O . GLN B 1 311 ? -4.742 37.469 23.328 1 65.88 311 GLN B O 1
ATOM 5908 N N . GLU B 1 312 ? -2.893 36.5 22.453 1 74.62 312 GLU B N 1
ATOM 5909 C CA . GLU B 1 312 ? -3.504 36.688 21.141 1 74.62 312 GLU B CA 1
ATOM 5910 C C . GLU B 1 312 ? -4.68 35.719 20.953 1 74.62 312 GLU B C 1
ATOM 5912 O O . GLU B 1 312 ? -5.641 36.031 20.25 1 74.62 312 GLU B O 1
ATOM 5917 N N . TRP B 1 313 ? -4.609 34.594 21.625 1 78.69 313 TRP B N 1
ATOM 5918 C CA . TRP B 1 313 ? -5.73 33.688 21.594 1 78.69 313 TRP B CA 1
ATOM 5919 C C . TRP B 1 313 ? -6.938 34.25 22.328 1 78.69 313 TRP B C 1
ATOM 5921 O O . TRP B 1 313 ? -8.078 34.094 21.875 1 78.69 313 TRP B O 1
ATOM 5931 N N . LEU B 1 314 ? -6.656 34.938 23.391 1 77.31 314 LEU B N 1
ATOM 5932 C CA . LEU B 1 314 ? -7.723 35.406 24.266 1 77.31 314 LEU B CA 1
ATOM 5933 C C . LEU B 1 314 ? -8.281 36.75 23.781 1 77.31 314 LEU B C 1
ATOM 5935 O O . LEU B 1 314 ? -9.422 37.094 24.109 1 77.31 314 LEU B O 1
ATOM 5939 N N . ASN B 1 315 ? -7.496 37.5 23 1 74.69 315 ASN B N 1
ATOM 5940 C CA . ASN B 1 315 ? -7.938 38.781 22.438 1 74.69 315 ASN B CA 1
ATOM 5941 C C . ASN B 1 315 ? -7.582 38.875 20.953 1 74.69 315 ASN B C 1
ATOM 5943 O O . ASN B 1 315 ? -6.773 39.719 20.578 1 74.69 315 ASN B O 1
ATOM 5947 N N . PRO B 1 316 ? -8.375 37.969 20.203 1 73.94 316 PRO B N 1
ATOM 5948 C CA . PRO B 1 316 ? -7.977 37.969 18.797 1 73.94 316 PRO B CA 1
ATOM 5949 C C . PRO B 1 316 ? -8.469 39.188 18.031 1 73.94 316 PRO B C 1
ATOM 5951 O O . PRO B 1 316 ? -9.633 39.562 18.156 1 73.94 316 PRO B O 1
ATOM 5954 N N . THR B 1 317 ? -7.559 39.906 17.422 1 67.25 317 THR B N 1
ATOM 5955 C CA . THR B 1 317 ? -7.977 41.062 16.609 1 67.25 317 THR B CA 1
ATOM 5956 C C . THR B 1 317 ? -8.391 40.594 15.219 1 67.25 317 THR B C 1
ATOM 5958 O O . THR B 1 317 ? -9.32 41.156 14.625 1 67.25 317 THR B O 1
ATOM 5961 N N . LYS B 1 318 ? -7.746 39.656 14.633 1 68.56 318 LYS B N 1
ATOM 5962 C CA . LYS B 1 318 ? -8.008 39.281 13.25 1 68.56 318 LYS B CA 1
ATOM 5963 C C . LYS B 1 318 ? -8.305 37.812 13.133 1 68.56 318 LYS B C 1
ATOM 5965 O O . LYS B 1 318 ? -8.602 37.312 12.047 1 68.56 318 LYS B O 1
ATOM 5970 N N . TYR B 1 319 ? -8.453 37.156 14.266 1 70.56 319 TYR B N 1
ATOM 5971 C CA . TYR B 1 319 ? -8.625 35.719 14.258 1 70.56 319 TYR B CA 1
ATOM 5972 C C . TYR B 1 319 ? -7.648 35.062 13.289 1 70.56 319 TYR B C 1
ATOM 5974 O O . TYR B 1 319 ? -8.047 34.25 12.445 1 70.56 319 TYR B O 1
ATOM 5982 N N . ALA B 1 320 ? -6.445 35.625 13.336 1 62.44 320 ALA B N 1
ATOM 5983 C CA . ALA B 1 320 ? -5.395 35.125 12.461 1 62.44 320 ALA B CA 1
ATOM 5984 C C . ALA B 1 320 ? -5.098 33.656 12.758 1 62.44 320 ALA B C 1
ATOM 5986 O O . ALA B 1 320 ? -5.152 33.219 13.906 1 62.44 320 ALA B O 1
ATOM 5987 N N . SER B 1 321 ? -5.145 32.844 11.68 1 59.56 321 SER B N 1
ATOM 5988 C CA . SER B 1 321 ? -4.844 31.422 11.812 1 59.56 321 SER B CA 1
ATOM 5989 C C . SER B 1 321 ? -3.342 31.188 11.961 1 59.56 321 SER B C 1
ATOM 5991 O O . SER B 1 321 ? -2.543 31.766 11.219 1 59.56 321 SER B O 1
ATOM 5993 N N . TYR B 1 322 ? -2.998 30.594 13.109 1 54.16 322 TYR B N 1
ATOM 5994 C CA . TYR B 1 322 ? -1.601 30.266 13.367 1 54.16 322 TYR B CA 1
ATOM 5995 C C . TYR B 1 322 ? -1.206 28.969 12.672 1 54.16 322 TYR B C 1
ATOM 5997 O O . TYR B 1 322 ? -0.018 28.703 12.484 1 54.16 322 TYR B O 1
ATOM 6005 N N . ASN B 1 323 ? -2.299 28.188 12.43 1 61.41 323 ASN B N 1
ATOM 6006 C CA . ASN B 1 323 ? -1.977 26.844 11.945 1 61.41 323 ASN B CA 1
ATOM 6007 C C . ASN B 1 323 ? -2.375 26.656 10.484 1 61.41 323 ASN B C 1
ATOM 6009 O O . ASN B 1 323 ? -3.561 26.531 10.172 1 61.41 323 ASN B O 1
ATOM 6013 N N . ASN B 1 324 ? -1.384 26.75 9.797 1 71.75 324 ASN B N 1
ATOM 6014 C CA . ASN B 1 324 ? -1.572 26.656 8.352 1 71.75 324 ASN B CA 1
ATOM 6015 C C . ASN B 1 324 ? -1.169 25.281 7.832 1 71.75 324 ASN B C 1
ATOM 6017 O O . ASN B 1 324 ? -0.773 25.141 6.672 1 71.75 324 ASN B O 1
ATOM 6021 N N . VAL B 1 325 ? -1.254 24.312 8.742 1 90.69 325 VAL B N 1
ATOM 6022 C CA . VAL B 1 325 ? -0.872 23 8.219 1 90.69 325 VAL B CA 1
ATOM 6023 C C . VAL B 1 325 ? -2.061 22.375 7.5 1 90.69 325 VAL B C 1
ATOM 6025 O O . VAL B 1 325 ? -2.697 21.453 8.031 1 90.69 325 VAL B O 1
ATOM 6028 N N . TYR B 1 326 ? -2.34 22.859 6.352 1 92.69 326 TYR B N 1
ATOM 6029 C CA . TYR B 1 326 ? -3.449 22.375 5.539 1 92.69 326 TYR B CA 1
ATOM 6030 C C . TYR B 1 326 ? -3.092 21.047 4.863 1 92.69 326 TYR B C 1
ATOM 6032 O O . TYR B 1 326 ? -1.972 20.562 5.012 1 92.69 326 TYR B O 1
ATOM 6040 N N . PHE B 1 327 ? -4.082 20.5 4.227 1 95.31 327 PHE B N 1
ATOM 6041 C CA . PHE B 1 327 ? -3.852 19.25 3.502 1 95.31 327 PHE B CA 1
ATOM 6042 C C . PHE B 1 327 ? -2.674 19.391 2.545 1 95.31 327 PHE B C 1
ATOM 6044 O O . PHE B 1 327 ? -2.514 20.438 1.899 1 95.31 327 PHE B O 1
ATOM 6051 N N . SER B 1 328 ? -1.81 18.375 2.496 1 95.69 328 SER B N 1
ATOM 6052 C CA . SER B 1 328 ? -0.683 18.234 1.581 1 95.69 328 SER B CA 1
ATOM 6053 C C . SER B 1 328 ? 0.413 19.25 1.891 1 95.69 328 SER B C 1
ATOM 6055 O O . SER B 1 328 ? 1.23 19.578 1.025 1 95.69 328 SER B O 1
ATOM 6057 N N . SER B 1 329 ? 0.37 19.828 3.09 1 95.56 329 SER B N 1
ATOM 6058 C CA . SER B 1 329 ? 1.51 20.625 3.531 1 95.56 329 SER B CA 1
ATOM 6059 C C . SER B 1 329 ? 2.77 19.766 3.648 1 95.56 329 SER B C 1
ATOM 6061 O O . SER B 1 329 ? 2.689 18.562 3.918 1 95.56 329 SER B O 1
ATOM 6063 N N . THR B 1 330 ? 3.93 20.438 3.461 1 96.62 330 THR B N 1
ATOM 6064 C CA . THR B 1 330 ? 5.176 19.672 3.465 1 96.62 330 THR B CA 1
ATOM 6065 C C . THR B 1 330 ? 6.246 20.391 4.277 1 96.62 330 THR B C 1
ATOM 6067 O O . THR B 1 330 ? 6.277 21.625 4.316 1 96.62 330 THR B O 1
ATOM 6070 N N . ILE B 1 331 ? 7.031 19.656 4.957 1 96.62 331 ILE B N 1
ATOM 6071 C CA . ILE B 1 331 ? 8.312 20.078 5.508 1 96.62 331 ILE B CA 1
ATOM 6072 C C . ILE B 1 331 ? 9.453 19.359 4.801 1 96.62 331 ILE B C 1
ATOM 6074 O O . ILE B 1 331 ? 9.422 18.125 4.672 1 96.62 331 ILE B O 1
ATOM 6078 N N . PHE B 1 332 ? 10.375 20.094 4.262 1 97.5 332 PHE B N 1
ATOM 6079 C CA . PHE B 1 332 ? 11.578 19.516 3.695 1 97.5 332 PHE B CA 1
ATOM 6080 C C . PHE B 1 332 ? 12.797 19.844 4.555 1 97.5 332 PHE B C 1
ATOM 6082 O O . PHE B 1 332 ? 12.945 20.969 5.031 1 97.5 332 PHE B O 1
ATOM 6089 N N . PHE B 1 333 ? 13.57 18.859 4.824 1 97.88 333 PHE B N 1
ATOM 6090 C CA . PHE B 1 333 ? 14.945 19.031 5.277 1 97.88 333 PHE B CA 1
ATOM 6091 C C . PHE B 1 333 ? 15.93 18.703 4.164 1 97.88 333 PHE B C 1
ATOM 6093 O O . PHE B 1 333 ? 16.094 17.547 3.791 1 97.88 333 PHE B O 1
ATOM 6100 N N . GLU B 1 334 ? 16.5 19.734 3.617 1 97.56 334 GLU B N 1
ATOM 6101 C CA . GLU B 1 334 ? 17.609 19.547 2.674 1 97.56 334 GLU B CA 1
ATOM 6102 C C . GLU B 1 334 ? 18.938 19.406 3.4 1 97.56 334 GLU B C 1
ATOM 6104 O O . GLU B 1 334 ? 19.344 20.297 4.145 1 97.56 334 GLU B O 1
ATOM 6109 N N . VAL B 1 335 ? 19.562 18.328 3.166 1 97.56 335 VAL B N 1
ATOM 6110 C CA . VAL B 1 335 ? 20.844 18.078 3.82 1 97.56 335 VAL B CA 1
ATOM 6111 C C . VAL B 1 335 ? 21.984 18.281 2.818 1 97.56 335 VAL B C 1
ATOM 6113 O O . VAL B 1 335 ? 22.016 17.609 1.775 1 97.56 335 VAL B O 1
ATOM 6116 N N . TYR B 1 336 ? 22.875 19.188 3.164 1 96.56 336 TYR B N 1
ATOM 6117 C CA . TYR B 1 336 ? 24.016 19.516 2.318 1 96.56 336 TYR B CA 1
ATOM 6118 C C . TYR B 1 336 ? 25.312 19.047 2.959 1 96.56 336 TYR B C 1
ATOM 6120 O O . TYR B 1 336 ? 25.406 18.953 4.184 1 96.56 336 TYR B O 1
ATOM 6128 N N . GLN B 1 337 ? 26.25 18.812 2.086 1 96.12 337 GLN B N 1
ATOM 6129 C CA . GLN B 1 337 ? 27.594 18.484 2.543 1 96.12 337 GLN B CA 1
ATOM 6130 C C . GLN B 1 337 ? 28.625 19.344 1.826 1 96.12 337 GLN B C 1
ATOM 6132 O O . GLN B 1 337 ? 28.562 19.531 0.608 1 96.12 337 GLN B O 1
ATOM 6137 N N . SER B 1 338 ? 29.516 19.953 2.582 1 95.5 338 SER B N 1
ATOM 6138 C CA . SER B 1 338 ? 30.609 20.719 2.014 1 95.5 338 SER B CA 1
ATOM 6139 C C . SER B 1 338 ? 31.641 19.812 1.354 1 95.5 338 SER B C 1
ATOM 6141 O O . SER B 1 338 ? 32.125 18.859 1.971 1 95.5 338 SER B O 1
ATOM 6143 N N . LYS B 1 339 ? 31.953 20.172 0.167 1 93.94 339 LYS B N 1
ATOM 6144 C CA . LYS B 1 339 ? 32.969 19.406 -0.548 1 93.94 339 LYS B CA 1
ATOM 6145 C C . LYS B 1 339 ? 34.344 19.609 0.077 1 93.94 339 LYS B C 1
ATOM 6147 O O . LYS B 1 339 ? 35.188 18.688 0.082 1 93.94 339 LYS B O 1
ATOM 6152 N N . SER B 1 340 ? 34.531 20.781 0.576 1 94.81 340 SER B N 1
ATOM 6153 C CA . SER B 1 340 ? 35.844 21.156 1.082 1 94.81 340 SER B CA 1
ATOM 6154 C C . SER B 1 340 ? 36.031 20.672 2.516 1 94.81 340 SER B C 1
ATOM 6156 O O . SER B 1 340 ? 37.125 20.188 2.869 1 94.81 340 SER B O 1
ATOM 6158 N N . THR B 1 341 ? 35.031 20.734 3.365 1 94.38 341 THR B N 1
ATOM 6159 C CA . THR B 1 341 ? 35.188 20.469 4.785 1 94.38 341 THR B CA 1
ATOM 6160 C C . THR B 1 341 ? 34.5 19.172 5.18 1 94.38 341 THR B C 1
ATOM 6162 O O . THR B 1 341 ? 34.75 18.641 6.273 1 94.38 341 THR B O 1
ATOM 6165 N N . ASN B 1 342 ? 33.594 18.672 4.426 1 93.88 342 ASN B N 1
ATOM 6166 C CA . ASN B 1 342 ? 32.812 17.469 4.652 1 93.88 342 ASN B CA 1
ATOM 6167 C C . ASN B 1 342 ? 31.781 17.688 5.758 1 93.88 342 ASN B C 1
ATOM 6169 O O . ASN B 1 342 ? 31.094 16.75 6.168 1 93.88 342 ASN B O 1
ATOM 6173 N N . LYS B 1 343 ? 31.672 18.938 6.176 1 95.44 343 LYS B N 1
ATOM 6174 C CA . LYS B 1 343 ? 30.641 19.25 7.156 1 95.44 343 LYS B CA 1
ATOM 6175 C C . LYS B 1 343 ? 29.25 19.203 6.527 1 95.44 343 LYS B C 1
ATOM 6177 O O . LYS B 1 343 ? 29.094 19.531 5.348 1 95.44 343 LYS B O 1
ATOM 6182 N N . LYS B 1 344 ? 28.328 18.828 7.379 1 96.81 344 LYS B N 1
ATOM 6183 C CA . LYS B 1 344 ? 26.953 18.75 6.898 1 96.81 344 LYS B CA 1
ATOM 6184 C C . LYS B 1 344 ? 26.125 19.953 7.371 1 96.81 344 LYS B C 1
ATOM 6186 O O . LYS B 1 344 ? 26.375 20.484 8.461 1 96.81 344 LYS B O 1
ATOM 6191 N N . TYR B 1 345 ? 25.281 20.375 6.578 1 97.12 345 TYR B N 1
ATOM 6192 C CA . TYR B 1 345 ? 24.359 21.469 6.84 1 97.12 345 TYR B CA 1
ATOM 6193 C C . TYR B 1 345 ? 22.922 21.062 6.531 1 97.12 345 TYR B C 1
ATOM 6195 O O . TYR B 1 345 ? 22.688 20.172 5.715 1 97.12 345 TYR B O 1
ATOM 6203 N N . ILE B 1 346 ? 22.031 21.672 7.254 1 97.75 346 ILE B N 1
ATOM 6204 C CA . ILE B 1 346 ? 20.625 21.328 7.074 1 97.75 346 ILE B CA 1
ATOM 6205 C C . ILE B 1 346 ? 19.797 22.594 6.852 1 97.75 346 ILE B C 1
ATOM 6207 O O . ILE B 1 346 ? 20.031 23.625 7.5 1 97.75 346 ILE B O 1
ATOM 6211 N N . LYS B 1 347 ? 18.969 22.594 5.863 1 97.69 347 LYS B N 1
ATOM 6212 C CA . LYS B 1 347 ? 18.016 23.656 5.547 1 97.69 347 LYS B CA 1
ATOM 6213 C C . LYS B 1 347 ? 16.578 23.156 5.629 1 97.69 347 LYS B C 1
ATOM 6215 O O . LYS B 1 347 ? 16.234 22.141 5.031 1 97.69 347 LYS B O 1
ATOM 6220 N N . MET B 1 348 ? 15.75 23.859 6.395 1 97.12 348 MET B N 1
ATOM 6221 C CA . MET B 1 348 ? 14.359 23.484 6.586 1 97.12 348 MET B CA 1
ATOM 6222 C C . MET B 1 348 ? 13.43 24.375 5.766 1 97.12 348 MET B C 1
ATOM 6224 O O . MET B 1 348 ? 13.594 25.594 5.742 1 97.12 348 MET B O 1
ATOM 6228 N N . LEU B 1 349 ? 12.531 23.781 5.02 1 96.12 349 LEU B N 1
ATOM 6229 C CA . LEU B 1 349 ? 11.5 24.469 4.266 1 96.12 349 LEU B CA 1
ATOM 6230 C C . LEU B 1 349 ? 10.109 24.031 4.715 1 96.12 349 LEU B C 1
ATOM 6232 O O . LEU B 1 349 ? 9.859 22.844 4.906 1 96.12 349 LEU B O 1
ATOM 6236 N N . TYR B 1 350 ? 9.203 24.953 5.027 1 94.75 350 TYR B N 1
ATOM 6237 C CA . TYR B 1 350 ? 7.785 24.688 5.238 1 94.75 350 TYR B CA 1
ATOM 6238 C C . TYR B 1 350 ? 6.953 25.266 4.098 1 94.75 350 TYR B C 1
ATOM 6240 O O . TYR B 1 350 ? 6.867 26.5 3.943 1 94.75 350 TYR B O 1
ATOM 6248 N N . ASN B 1 351 ? 6.328 24.375 3.318 1 92 351 ASN B N 1
ATOM 6249 C CA . ASN B 1 351 ? 5.625 24.781 2.107 1 92 351 ASN B CA 1
ATOM 6250 C C . ASN B 1 351 ? 6.461 25.75 1.269 1 92 351 ASN B C 1
ATOM 6252 O O . ASN B 1 351 ? 5.973 26.797 0.843 1 92 351 ASN B O 1
ATOM 6256 N N . ASP B 1 352 ? 7.77 25.469 1.191 1 89 352 ASP B N 1
ATOM 6257 C CA . ASP B 1 352 ? 8.781 26.125 0.362 1 89 352 ASP B CA 1
ATOM 6258 C C . ASP B 1 352 ? 9.266 27.422 1.004 1 89 352 ASP B C 1
ATOM 6260 O O . ASP B 1 352 ? 10.094 28.141 0.432 1 89 352 ASP B O 1
ATOM 6264 N N . GLN B 1 353 ? 8.727 27.734 2.055 1 89.94 353 GLN B N 1
ATOM 6265 C CA . GLN B 1 353 ? 9.25 28.875 2.797 1 89.94 353 GLN B CA 1
ATOM 6266 C C . GLN B 1 353 ? 10.383 28.453 3.725 1 89.94 353 GLN B C 1
ATOM 6268 O O . GLN B 1 353 ? 10.211 27.562 4.566 1 89.94 353 GLN B O 1
ATOM 6273 N N . PRO B 1 354 ? 11.516 29.062 3.543 1 93.81 354 PRO B N 1
ATOM 6274 C CA . PRO B 1 354 ? 12.617 28.703 4.438 1 93.81 354 PRO B CA 1
ATOM 6275 C C . PRO B 1 354 ? 12.312 29.016 5.902 1 93.81 354 PRO B C 1
ATOM 6277 O O . PRO B 1 354 ? 11.719 30.047 6.207 1 93.81 354 PRO B O 1
ATOM 6280 N N . VAL B 1 355 ? 12.633 28.109 6.75 1 94.44 355 VAL B N 1
ATOM 6281 C CA . VAL B 1 355 ? 12.43 28.25 8.188 1 94.44 355 VAL B CA 1
ATOM 6282 C C . VAL B 1 355 ? 13.781 28.344 8.891 1 94.44 355 VAL B C 1
ATOM 6284 O O . VAL B 1 355 ? 14.641 27.484 8.734 1 94.44 355 VAL B O 1
ATOM 6287 N N . LYS B 1 356 ? 14 29.453 9.531 1 95.25 356 LYS B N 1
ATOM 6288 C CA . LYS B 1 356 ? 15.18 29.531 10.391 1 95.25 356 LYS B CA 1
ATOM 6289 C C . LYS B 1 356 ? 14.953 28.75 11.688 1 95.25 356 LYS B C 1
ATOM 6291 O O . LYS B 1 356 ? 14.211 29.203 12.562 1 95.25 356 LYS B O 1
ATOM 6296 N N . ILE B 1 357 ? 15.594 27.672 11.82 1 95.19 357 ILE B N 1
ATOM 6297 C CA . ILE B 1 357 ? 15.422 26.797 12.977 1 95.19 357 ILE B CA 1
ATOM 6298 C C . ILE B 1 357 ? 15.992 27.469 14.219 1 95.19 357 ILE B C 1
ATOM 6300 O O . ILE B 1 357 ? 17.062 28.062 14.172 1 95.19 357 ILE B O 1
ATOM 6304 N N . ILE B 1 358 ? 15.281 27.375 15.266 1 94.25 358 ILE B N 1
ATOM 6305 C CA . ILE B 1 358 ? 15.719 27.969 16.531 1 94.25 358 ILE B CA 1
ATOM 6306 C C . ILE B 1 358 ? 17.109 27.453 16.891 1 94.25 358 ILE B C 1
ATOM 6308 O O . ILE B 1 358 ? 17.391 26.25 16.766 1 94.25 358 ILE B O 1
ATOM 6312 N N . GLY B 1 359 ? 17.984 28.344 17.297 1 94.81 359 GLY B N 1
ATOM 6313 C CA . GLY B 1 359 ? 19.344 27.969 17.688 1 94.81 359 GLY B CA 1
ATOM 6314 C C . GLY B 1 359 ? 20.328 28.016 16.531 1 94.81 359 GLY B C 1
ATOM 6315 O O . GLY B 1 359 ? 21.531 27.938 16.75 1 94.81 359 GLY B O 1
ATOM 6316 N N . CYS B 1 360 ? 19.844 28.156 15.328 1 96.19 360 CYS B N 1
ATOM 6317 C CA . CYS B 1 360 ? 20.719 28.234 14.156 1 96.19 360 CYS B CA 1
ATOM 6318 C C . CYS B 1 360 ? 21.031 29.672 13.805 1 96.19 360 CYS B C 1
ATOM 6320 O O . CYS B 1 360 ? 20.188 30.562 13.945 1 96.19 360 CYS B O 1
ATOM 6322 N N . SER B 1 361 ? 22.172 29.922 13.312 1 96 361 SER B N 1
ATOM 6323 C CA . SER B 1 361 ? 22.625 31.281 13 1 96 361 SER B CA 1
ATOM 6324 C C . SER B 1 361 ? 22.094 31.75 11.648 1 96 361 SER B C 1
ATOM 6326 O O . SER B 1 361 ? 21.984 32.938 11.406 1 96 361 SER B O 1
ATOM 6328 N N . SER B 1 362 ? 21.797 30.844 10.805 1 95.12 362 SER B N 1
ATOM 6329 C CA . SER B 1 362 ? 21.297 31.156 9.469 1 95.12 362 SER B CA 1
ATOM 6330 C C . SER B 1 362 ? 20.297 30.125 8.992 1 95.12 362 SER B C 1
ATOM 6332 O O . SER B 1 362 ? 19.984 29.172 9.711 1 95.12 362 SER B O 1
ATOM 6334 N N . LEU B 1 363 ? 19.812 30.375 7.797 1 95.69 363 LEU B N 1
ATOM 6335 C CA . LEU B 1 363 ? 18.859 29.453 7.188 1 95.69 363 LEU B CA 1
ATOM 6336 C C . LEU B 1 363 ? 19.531 28.109 6.879 1 95.69 363 LEU B C 1
ATOM 6338 O O . LEU B 1 363 ? 18.891 27.062 6.918 1 95.69 363 LEU B O 1
ATOM 6342 N N . ILE B 1 364 ? 20.719 28.219 6.48 1 96.12 364 ILE B N 1
ATOM 6343 C CA . ILE B 1 364 ? 21.547 27.016 6.332 1 96.12 364 ILE B CA 1
ATOM 6344 C C . ILE B 1 364 ? 22.281 26.719 7.637 1 96.12 364 ILE B C 1
ATOM 6346 O O . ILE B 1 364 ? 23.219 27.438 7.992 1 96.12 364 ILE B O 1
ATOM 6350 N N . CYS B 1 365 ? 21.844 25.719 8.281 1 97.19 365 CYS B N 1
ATOM 6351 C CA . CYS B 1 365 ? 22.219 25.438 9.656 1 97.19 365 CYS B CA 1
ATOM 6352 C C . CYS B 1 365 ? 23.281 24.344 9.719 1 97.19 365 CYS B C 1
ATOM 6354 O O . CYS B 1 365 ? 23.109 23.281 9.117 1 97.19 365 CYS B O 1
ATOM 6356 N N . ASP B 1 366 ? 24.422 24.672 10.43 1 97.69 366 ASP B N 1
ATOM 6357 C CA . ASP B 1 366 ? 25.391 23.609 10.648 1 97.69 366 ASP B CA 1
ATOM 6358 C C . ASP B 1 366 ? 24.734 22.422 11.375 1 97.69 366 ASP B C 1
ATOM 6360 O O . ASP B 1 366 ? 24.125 22.594 12.43 1 97.69 366 ASP B O 1
ATOM 6364 N N . PHE B 1 367 ? 24.891 21.25 10.875 1 97.62 367 PHE B N 1
ATOM 6365 C CA . PHE B 1 367 ? 24.156 20.094 11.359 1 97.62 367 PHE B CA 1
ATOM 6366 C C . PHE B 1 367 ? 24.625 19.703 12.758 1 97.62 367 PHE B C 1
ATOM 6368 O O . PHE B 1 367 ? 23.828 19.656 13.695 1 97.62 367 PHE B O 1
ATOM 6375 N N . GLU B 1 368 ? 25.953 19.516 12.969 1 97.88 368 GLU B N 1
ATOM 6376 C CA . GLU B 1 368 ? 26.484 18.969 14.211 1 97.88 368 GLU B CA 1
ATOM 6377 C C . GLU B 1 368 ? 26.609 20.062 15.273 1 97.88 368 GLU B C 1
ATOM 6379 O O . GLU B 1 368 ? 26.312 19.828 16.453 1 97.88 368 GLU B O 1
ATOM 6384 N N . ASP B 1 369 ? 26.922 21.234 14.82 1 97.44 369 ASP B N 1
ATOM 6385 C CA . ASP B 1 369 ? 27.328 22.25 15.789 1 97.44 369 ASP B CA 1
ATOM 6386 C C . ASP B 1 369 ? 26.125 23.109 16.219 1 97.44 369 ASP B C 1
ATOM 6388 O O . ASP B 1 369 ? 26.141 23.719 17.281 1 97.44 369 ASP B O 1
ATOM 6392 N N . GLU B 1 370 ? 25.109 23.203 15.383 1 98.06 370 GLU B N 1
ATOM 6393 C CA . GLU B 1 370 ? 23.984 24.078 15.695 1 98.06 370 GLU B CA 1
ATOM 6394 C C . GLU B 1 370 ? 22.688 23.281 15.773 1 98.06 370 GLU B C 1
ATOM 6396 O O . GLU B 1 370 ? 22.031 23.266 16.812 1 98.06 370 GLU B O 1
ATOM 6401 N N . PHE B 1 371 ? 22.344 22.562 14.742 1 97.94 371 PHE B N 1
ATOM 6402 C CA . PHE B 1 371 ? 21.047 21.891 14.633 1 97.94 371 PHE B CA 1
ATOM 6403 C C . PHE B 1 371 ? 20.875 20.859 15.734 1 97.94 371 PHE B C 1
ATOM 6405 O O . PHE B 1 371 ? 19.906 20.891 16.484 1 97.94 371 PHE B O 1
ATOM 6412 N N . VAL B 1 372 ? 21.828 19.938 15.867 1 97.94 372 VAL B N 1
ATOM 6413 C CA . VAL B 1 372 ? 21.703 18.797 16.781 1 97.94 372 VAL B CA 1
ATOM 6414 C C . VAL B 1 372 ? 21.594 19.312 18.219 1 97.94 372 VAL B C 1
ATOM 6416 O O . VAL B 1 372 ? 20.656 18.953 18.938 1 97.94 372 VAL B O 1
ATOM 6419 N N . PRO B 1 373 ? 22.484 20.234 18.625 1 97.56 373 PRO B N 1
ATOM 6420 C CA . PRO B 1 373 ? 22.344 20.719 20 1 97.56 373 PRO B CA 1
ATOM 6421 C C . PRO B 1 373 ? 21.031 21.469 20.234 1 97.56 373 PRO B C 1
ATOM 6423 O O . PRO B 1 373 ? 20.406 21.297 21.281 1 97.56 373 PRO B O 1
ATOM 6426 N N . SER B 1 374 ? 20.656 22.266 19.344 1 96.12 374 SER B N 1
ATOM 6427 C CA . SER B 1 374 ? 19.453 23.062 19.484 1 96.12 374 SER B CA 1
ATOM 6428 C C . SER B 1 374 ? 18.203 22.172 19.562 1 96.12 374 SER B C 1
ATOM 6430 O O . SER B 1 374 ? 17.391 22.312 20.469 1 96.12 374 SER B O 1
ATOM 6432 N N . ILE B 1 375 ? 18.094 21.234 18.625 1 96.25 375 ILE B N 1
ATOM 6433 C CA . ILE B 1 375 ? 16.922 20.375 18.547 1 96.25 375 ILE B CA 1
ATOM 6434 C C . ILE B 1 375 ? 16.906 19.422 19.734 1 96.25 375 ILE B C 1
ATOM 6436 O O . ILE B 1 375 ? 15.828 19.094 20.25 1 96.25 375 ILE B O 1
ATOM 6440 N N . THR B 1 376 ? 18.062 18.953 20.094 1 96.19 376 THR B N 1
ATOM 6441 C CA . THR B 1 376 ? 18.141 18.078 21.266 1 96.19 376 THR B CA 1
ATOM 6442 C C . THR B 1 376 ? 17.594 18.781 22.5 1 96.19 376 THR B C 1
ATOM 6444 O O . THR B 1 376 ? 16.828 18.188 23.266 1 96.19 376 THR B O 1
ATOM 6447 N N . LYS B 1 377 ? 17.938 20 22.641 1 93.94 377 LYS B N 1
ATOM 6448 C CA . LYS B 1 377 ? 17.469 20.797 23.781 1 93.94 377 LYS B CA 1
ATOM 6449 C C . LYS B 1 377 ? 15.969 21.078 23.672 1 93.94 377 LYS B C 1
ATOM 6451 O O . LYS B 1 377 ? 15.242 20.953 24.656 1 93.94 377 LYS B O 1
ATOM 6456 N N . GLN B 1 378 ? 15.492 21.375 22.5 1 91.69 378 GLN B N 1
ATOM 6457 C CA . GLN B 1 378 ? 14.148 21.906 22.312 1 91.69 378 GLN B CA 1
ATOM 6458 C C . GLN B 1 378 ? 13.125 20.781 22.172 1 91.69 378 GLN B C 1
ATOM 6460 O O . GLN B 1 378 ? 11.961 20.953 22.531 1 91.69 378 GLN B O 1
ATOM 6465 N N . ALA B 1 379 ? 13.586 19.578 21.656 1 94.31 379 ALA B N 1
ATOM 6466 C CA . ALA B 1 379 ? 12.562 18.703 21.109 1 94.31 379 ALA B CA 1
ATOM 6467 C C . ALA B 1 379 ? 12.828 17.25 21.484 1 94.31 379 ALA B C 1
ATOM 6469 O O . ALA B 1 379 ? 12.055 16.359 21.125 1 94.31 379 ALA B O 1
ATOM 6470 N N . ILE B 1 380 ? 13.852 16.953 22.219 1 94.88 380 ILE B N 1
ATOM 6471 C CA . ILE B 1 380 ? 14.195 15.547 22.469 1 94.88 380 ILE B CA 1
ATOM 6472 C C . ILE B 1 380 ? 14.32 15.305 23.969 1 94.88 380 ILE B C 1
ATOM 6474 O O . ILE B 1 380 ? 14.922 16.109 24.688 1 94.88 380 ILE B O 1
ATOM 6478 N N . LEU B 1 381 ? 13.703 14.227 24.344 1 93.06 381 LEU B N 1
ATOM 6479 C CA . LEU B 1 381 ? 13.914 13.695 25.688 1 93.06 381 LEU B CA 1
ATOM 6480 C C . LEU B 1 381 ? 14.938 12.57 25.688 1 93.06 381 LEU B C 1
ATOM 6482 O O . LEU B 1 381 ? 14.977 11.773 24.734 1 93.06 381 LEU B O 1
ATOM 6486 N N . PRO B 1 382 ? 15.75 12.562 26.766 1 92.88 382 PRO B N 1
ATOM 6487 C CA . PRO B 1 382 ? 16.594 11.375 26.891 1 92.88 382 PRO B CA 1
ATOM 6488 C C . PRO B 1 382 ? 15.789 10.078 26.953 1 92.88 382 PRO B C 1
ATOM 6490 O O . PRO B 1 382 ? 14.68 10.07 27.5 1 92.88 382 PRO B O 1
ATOM 6493 N N . ASP B 1 383 ? 16.344 8.992 26.438 1 89.56 383 ASP B N 1
ATOM 6494 C CA . ASP B 1 383 ? 15.648 7.727 26.234 1 89.56 383 ASP B CA 1
ATOM 6495 C C . ASP B 1 383 ? 14.945 7.277 27.516 1 89.56 383 ASP B C 1
ATOM 6497 O O . ASP B 1 383 ? 13.766 6.926 27.484 1 89.56 383 ASP B O 1
ATOM 6501 N N . GLU B 1 384 ? 15.609 7.25 28.641 1 88.88 384 GLU B N 1
ATOM 6502 C CA . GLU B 1 384 ? 15.016 6.805 29.891 1 88.88 384 GLU B CA 1
ATOM 6503 C C . GLU B 1 384 ? 13.844 7.691 30.297 1 88.88 384 GLU B C 1
ATOM 6505 O O . GLU B 1 384 ? 12.805 7.191 30.75 1 88.88 384 GLU B O 1
ATOM 6510 N N . ILE B 1 385 ? 14.055 8.977 30.172 1 89.75 385 ILE B N 1
ATOM 6511 C CA . ILE B 1 385 ? 13.008 9.93 30.516 1 89.75 385 ILE B CA 1
ATOM 6512 C C . ILE B 1 385 ? 11.836 9.789 29.547 1 89.75 385 ILE B C 1
ATOM 6514 O O . ILE B 1 385 ? 10.672 9.875 29.953 1 89.75 385 ILE B O 1
ATOM 6518 N N . PHE B 1 386 ? 12.156 9.586 28.344 1 90.94 386 PHE B N 1
ATOM 6519 C CA . PHE B 1 386 ? 11.148 9.422 27.312 1 90.94 386 PHE B CA 1
ATOM 6520 C C . PHE B 1 386 ? 10.234 8.242 27.625 1 90.94 386 PHE B C 1
ATOM 6522 O O . PHE B 1 386 ? 9.008 8.383 27.609 1 90.94 386 PHE B O 1
ATOM 6529 N N . GLN B 1 387 ? 10.766 7.156 27.969 1 88 387 GLN B N 1
ATOM 6530 C CA . GLN B 1 387 ? 9.992 5.957 28.281 1 88 387 GLN B CA 1
ATOM 6531 C C . GLN B 1 387 ? 9.117 6.168 29.516 1 88 387 GLN B C 1
ATOM 6533 O O . GLN B 1 387 ? 7.957 5.758 29.531 1 88 387 GLN B O 1
ATOM 6538 N N . LYS B 1 388 ? 9.688 6.797 30.453 1 88.38 388 LYS B N 1
ATOM 6539 C CA . LYS B 1 388 ? 8.938 7.086 31.672 1 88.38 388 LYS B CA 1
ATOM 6540 C C . LYS B 1 388 ? 7.785 8.047 31.391 1 88.38 388 LYS B C 1
ATOM 6542 O O . LYS B 1 388 ? 6.684 7.883 31.922 1 88.38 388 LYS B O 1
ATOM 6547 N N . ALA B 1 389 ? 8.102 9.039 30.609 1 88.31 389 ALA B N 1
ATOM 6548 C CA . ALA B 1 389 ? 7.094 10.039 30.266 1 88.31 389 ALA B CA 1
ATOM 6549 C C . ALA B 1 389 ? 5.938 9.406 29.5 1 88.31 389 ALA B C 1
ATOM 6551 O O . ALA B 1 389 ? 4.777 9.789 29.688 1 88.31 389 ALA B O 1
ATOM 6552 N N . LEU B 1 390 ? 6.203 8.453 28.641 1 87.19 390 LEU B N 1
ATOM 6553 C CA . LEU B 1 390 ? 5.16 7.785 27.859 1 87.19 390 LEU B CA 1
ATOM 6554 C C . LEU B 1 390 ? 4.219 7.004 28.781 1 87.19 390 LEU B C 1
ATOM 6556 O O . LEU B 1 390 ? 3.027 6.879 28.484 1 87.19 390 LEU B O 1
ATOM 6560 N N . GLN B 1 391 ? 4.816 6.555 29.844 1 84.56 391 GLN B N 1
ATOM 6561 C CA . GLN B 1 391 ? 4.023 5.734 30.75 1 84.56 391 GLN B CA 1
ATOM 6562 C C . GLN B 1 391 ? 3.281 6.602 31.766 1 84.56 391 GLN B C 1
ATOM 6564 O O . GLN B 1 391 ? 2.107 6.363 32.062 1 84.56 391 GLN B O 1
ATOM 6569 N N . LYS B 1 392 ? 3.945 7.637 32.25 1 82.19 392 LYS B N 1
ATOM 6570 C CA . LYS B 1 392 ? 3.414 8.336 33.406 1 82.19 392 LYS B CA 1
ATOM 6571 C C . LYS B 1 392 ? 2.973 9.75 33.062 1 82.19 392 LYS B C 1
ATOM 6573 O O . LYS B 1 392 ? 2.203 10.375 33.781 1 82.19 392 LYS B O 1
ATOM 6578 N N . GLY B 1 393 ? 3.391 10.289 31.984 1 72.38 393 GLY B N 1
ATOM 6579 C CA . GLY B 1 393 ? 3.096 11.656 31.609 1 72.38 393 GLY B CA 1
ATOM 6580 C C . GLY B 1 393 ? 3.928 12.68 32.375 1 72.38 393 GLY B C 1
ATOM 6581 O O . GLY B 1 393 ? 4.719 13.414 31.766 1 72.38 393 GLY B O 1
ATOM 6582 N N . ILE B 1 394 ? 3.57 12.945 33.75 1 65.44 394 ILE B N 1
ATOM 6583 C CA . ILE B 1 394 ? 4.184 14.023 34.5 1 65.44 394 ILE B CA 1
ATOM 6584 C C . ILE B 1 394 ? 5.551 13.578 35.031 1 65.44 394 ILE B C 1
ATOM 6586 O O . ILE B 1 394 ? 5.672 12.523 35.656 1 65.44 394 ILE B O 1
ATOM 6590 N N . LEU B 1 395 ? 6.578 14.18 34.375 1 61.62 395 LEU B N 1
ATOM 6591 C CA . LEU B 1 395 ? 7.902 13.953 34.938 1 61.62 395 LEU B CA 1
ATOM 6592 C C . LEU B 1 395 ? 8.07 14.727 36.25 1 61.62 395 LEU B C 1
ATOM 6594 O O . LEU B 1 395 ? 7.582 15.852 36.375 1 61.62 395 LEU B O 1
ATOM 6598 N N . ASP B 1 396 ? 8.219 14.086 37.344 1 51.88 396 ASP B N 1
ATOM 6599 C CA . ASP B 1 396 ? 8.492 14.719 38.625 1 51.88 396 ASP B CA 1
ATOM 6600 C C . ASP B 1 396 ? 9.547 15.82 38.469 1 51.88 396 ASP B C 1
ATOM 6602 O O . ASP B 1 396 ? 10.445 15.719 37.625 1 51.88 396 ASP B O 1
ATOM 6606 N N . ASP B 1 397 ? 9.172 17.031 38.875 1 47.94 397 ASP B N 1
ATOM 6607 C CA . ASP B 1 397 ? 10 18.234 38.938 1 47.94 397 ASP B CA 1
ATOM 6608 C C . ASP B 1 397 ? 11.477 17.875 39.125 1 47.94 397 ASP B C 1
ATOM 6610 O O . ASP B 1 397 ? 12.359 18.578 38.656 1 47.94 397 ASP B O 1
ATOM 6614 N N . ASN B 1 398 ? 11.852 17.016 40.062 1 43.09 398 ASN B N 1
ATOM 6615 C CA . ASN B 1 398 ? 13.25 16.781 40.406 1 43.09 398 ASN B CA 1
ATOM 6616 C C . ASN B 1 398 ? 14.031 16.141 39.281 1 43.09 398 ASN B C 1
ATOM 6618 O O . ASN B 1 398 ? 15.227 15.883 39.406 1 43.09 398 ASN B O 1
ATOM 6622 N N . GLN B 1 399 ? 13.477 15.68 38.281 1 40.47 399 GLN B N 1
ATOM 6623 C CA . GLN B 1 399 ? 14.242 14.969 37.25 1 40.47 399 GLN B CA 1
ATOM 6624 C C . GLN B 1 399 ? 14.438 15.836 36 1 40.47 399 GLN B C 1
ATOM 6626 O O . GLN B 1 399 ? 14.969 15.375 35 1 40.47 399 GLN B O 1
ATOM 6631 N N . ASN B 1 400 ? 13.867 16.984 35.812 1 35.25 400 ASN B N 1
ATOM 6632 C CA . ASN B 1 400 ? 14.305 17.875 34.719 1 35.25 400 ASN B CA 1
ATOM 6633 C C . ASN B 1 400 ? 15.633 18.547 35.062 1 35.25 400 ASN B C 1
ATOM 6635 O O . ASN B 1 400 ? 15.836 19.016 36.188 1 35.25 400 ASN B O 1
#

InterPro domains:
  IPR000560 Histidine phosphatase superfamily, clade-2 [PF00328] (11-351)
  IPR000560 Histidine phosphatase superfamily, clade-2 [cd07061] (11-351)
  IPR029033 Histidine phosphatase superfamily [G3DSA:3.40.50.1240] (6-378)
  IPR029033 Histidine phosphatase superfamily [SSF53254] (9-369)
  IPR033379 Histidine acid phosphatase active site [PS00616] (12-26)
  IPR050645 Histidine Acid Phosphatase [PTHR11567] (7-357)

pLDDT: mean 84.62, std 13.63, range [28.92, 98.06]